Protein 5GL5 (pdb70)

Structure (mmCIF, N/CA/C/O backbone):
data_5GL5
#
_entry.id   5GL5
#
_cell.length_a   69.660
_cell.length_b   80.562
_cell.length_c   154.587
_cell.angle_alpha   90.00
_cell.angle_beta   90.00
_cell.angle_gamma   90.00
#
_symmetry.space_group_name_H-M   'P 21 21 21'
#
loop_
_entity.id
_entity.type
_entity.pdbx_description
1 polymer 'Sterol 3-beta-glucosyltransferase'
2 non-polymer "URIDINE-5'-DIPHOSPHATE-GLUCOSE"
3 water water
#
loop_
_atom_site.group_PDB
_atom_site.id
_atom_site.type_symbol
_atom_site.label_atom_id
_atom_site.label_alt_id
_atom_site.label_comp_id
_atom_site.label_asym_id
_atom_site.label_entity_id
_atom_site.label_seq_id
_atom_site.pdbx_PDB_ins_code
_atom_site.Cartn_x
_atom_site.Cartn_y
_atom_site.Cartn_z
_atom_site.occupancy
_atom_site.B_iso_or_equiv
_atom_site.auth_seq_id
_atom_site.auth_comp_id
_atom_site.auth_asym_id
_atom_site.auth_atom_id
_atom_site.pdbx_PDB_model_num
ATOM 1 N N . ASN A 1 37 ? 6.775 -11.624 -64.193 1.00 71.98 737 ASN A N 1
ATOM 2 C CA . ASN A 1 37 ? 5.792 -11.954 -65.257 1.00 44.93 737 ASN A CA 1
ATOM 3 C C . ASN A 1 37 ? 5.824 -10.995 -66.464 1.00 47.00 737 ASN A C 1
ATOM 4 O O . ASN A 1 37 ? 5.913 -11.492 -67.595 1.00 29.11 737 ASN A O 1
ATOM 9 N N . LYS A 1 38 ? 5.772 -9.664 -66.243 1.00 33.56 738 LYS A N 1
ATOM 10 C CA . LYS A 1 38 ? 5.833 -8.657 -67.361 1.00 39.71 738 LYS A CA 1
ATOM 11 C C . LYS A 1 38 ? 6.218 -7.252 -66.783 1.00 29.93 738 LYS A C 1
ATOM 12 O O . LYS A 1 38 ? 6.274 -7.136 -65.536 1.00 35.60 738 LYS A O 1
ATOM 18 N N . SER A 1 39 ? 6.525 -6.233 -67.595 1.00 27.29 739 SER A N 1
ATOM 19 C CA . SER A 1 39 ? 7.170 -4.971 -67.095 1.00 25.09 739 SER A CA 1
ATOM 20 C C . SER A 1 39 ? 6.279 -3.985 -66.306 1.00 22.47 739 SER A C 1
ATOM 21 O O . SER A 1 39 ? 5.457 -3.281 -66.867 1.00 34.46 739 SER A O 1
ATOM 24 N N . TYR A 1 40 ? 6.557 -3.873 -65.010 1.00 16.52 740 TYR A N 1
ATOM 25 C CA . TYR A 1 40 ? 5.855 -2.983 -64.116 1.00 14.34 740 TYR A CA 1
ATOM 26 C C . TYR A 1 40 ? 6.698 -1.802 -63.656 1.00 14.36 740 TYR A C 1
ATOM 27 O O . TYR A 1 40 ? 7.916 -1.945 -63.487 1.00 12.85 740 TYR A O 1
ATOM 36 N N . LYS A 1 41 ? 6.016 -0.732 -63.313 1.00 13.00 741 LYS A N 1
ATOM 37 C CA . LYS A 1 41 ? 6.611 0.436 -62.709 1.00 14.81 741 LYS A CA 1
ATOM 38 C C . LYS A 1 41 ? 6.430 0.305 -61.203 1.00 15.09 741 LYS A C 1
ATOM 39 O O . LYS A 1 41 ? 5.299 0.425 -60.676 1.00 15.98 741 LYS A O 1
ATOM 45 N N . PHE A 1 42 ? 7.532 0.010 -60.527 1.00 12.30 742 PHE A N 1
ATOM 46 C CA . PHE A 1 42 ? 7.576 -0.043 -59.044 1.00 11.74 742 PHE A CA 1
ATOM 47 C C . PHE A 1 42 ? 7.913 1.293 -58.440 1.00 13.32 742 PHE A C 1
ATOM 48 O O . PHE A 1 42 ? 8.824 1.999 -58.925 1.00 11.83 742 PHE A O 1
ATOM 56 N N . GLY A 1 43 ? 7.183 1.669 -57.382 1.00 11.01 743 GLY A N 1
ATOM 57 C CA . GLY A 1 43 ? 7.639 2.735 -56.502 1.00 11.56 743 GLY A CA 1
ATOM 58 C C . GLY A 1 43 ? 8.021 2.085 -55.182 1.00 10.79 743 GLY A C 1
ATOM 59 O O . GLY A 1 43 ? 7.226 1.296 -54.596 1.00 10.77 743 GLY A O 1
ATOM 60 N N . LEU A 1 44 ? 9.256 2.354 -54.744 1.00 11.91 744 LEU A N 1
ATOM 61 C CA . LEU A 1 44 ? 9.761 1.786 -53.502 1.00 12.51 744 LEU A CA 1
ATOM 62 C C . LEU A 1 44 ? 9.937 2.941 -52.503 1.00 13.14 744 LEU A C 1
ATOM 63 O O . LEU A 1 44 ? 10.826 3.769 -52.662 1.00 10.35 744 LEU A O 1
ATOM 68 N N . LEU A 1 45 ? 9.095 2.982 -51.489 1.00 12.84 745 LEU A N 1
ATOM 69 C CA . LEU A 1 45 ? 9.021 4.168 -50.644 1.00 15.31 745 LEU A CA 1
ATOM 70 C C . LEU A 1 45 ? 9.477 3.919 -49.218 1.00 14.02 745 LEU A C 1
ATOM 71 O O . LEU A 1 45 ? 8.980 2.996 -48.545 1.00 12.31 745 LEU A O 1
ATOM 76 N N . THR A 1 46 ? 10.430 4.717 -48.756 1.00 12.41 746 THR A N 1
ATOM 77 C CA . THR A 1 46 ? 10.900 4.585 -47.411 1.00 12.96 746 THR A CA 1
ATOM 78 C C . THR A 1 46 ? 11.419 5.894 -46.831 1.00 13.71 746 THR A C 1
ATOM 79 O O . THR A 1 46 ? 11.897 6.757 -47.548 1.00 15.80 746 THR A O 1
ATOM 83 N N . ILE A 1 47 ? 11.326 6.002 -45.506 1.00 14.70 747 ILE A N 1
ATOM 84 C CA . ILE A 1 47 ? 11.906 7.088 -44.758 1.00 15.96 747 ILE A CA 1
ATOM 85 C C . ILE A 1 47 ? 12.897 6.490 -43.802 1.00 18.93 747 ILE A C 1
ATOM 86 O O . ILE A 1 47 ? 12.782 5.337 -43.433 1.00 14.85 747 ILE A O 1
ATOM 91 N N . GLY A 1 48 ? 13.847 7.282 -43.355 1.00 17.85 748 GLY A N 1
ATOM 92 C CA . GLY A 1 48 ? 14.739 6.817 -42.319 1.00 21.73 748 GLY A CA 1
ATOM 93 C C . GLY A 1 48 ? 16.150 7.109 -42.688 1.00 19.55 748 GLY A C 1
ATOM 94 O O . GLY A 1 48 ? 16.457 8.141 -43.280 1.00 18.54 748 GLY A O 1
ATOM 95 N N . SER A 1 49 ? 17.003 6.167 -42.340 1.00 21.47 749 SER A N 1
ATOM 96 C CA . SER A 1 49 ? 18.445 6.313 -42.497 1.00 21.24 749 SER A CA 1
ATOM 97 C C . SER A 1 49 ? 18.949 5.354 -43.598 1.00 19.74 749 SER A C 1
ATOM 98 O O . SER A 1 49 ? 18.143 4.691 -44.323 1.00 17.58 749 SER A O 1
ATOM 101 N N . ARG A 1 50 ? 20.273 5.296 -43.770 1.00 19.07 750 ARG A N 1
ATOM 102 C CA . ARG A 1 50 ? 20.882 4.375 -44.709 1.00 18.08 750 ARG A CA 1
ATOM 103 C C . ARG A 1 50 ? 20.337 2.961 -44.706 1.00 18.30 750 ARG A C 1
ATOM 104 O O . ARG A 1 50 ? 20.185 2.354 -45.759 1.00 22.26 750 ARG A O 1
ATOM 112 N N . GLY A 1 51 ? 20.084 2.402 -43.541 1.00 16.62 751 GLY A N 1
ATOM 113 C CA . GLY A 1 51 ? 19.608 1.035 -43.416 1.00 15.81 751 GLY A CA 1
ATOM 114 C C . GLY A 1 51 ? 18.188 0.851 -43.834 1.00 19.52 751 GLY A C 1
ATOM 115 O O . GLY A 1 51 ? 17.748 -0.283 -44.053 1.00 16.81 751 GLY A O 1
ATOM 116 N N . ASP A 1 52 ? 17.433 1.942 -43.926 1.00 16.48 752 ASP A N 1
ATOM 117 C CA . ASP A 1 52 ? 16.106 1.831 -44.483 1.00 18.03 752 ASP A CA 1
ATOM 118 C C . ASP A 1 52 ? 16.218 1.860 -46.034 1.00 19.17 752 ASP A C 1
ATOM 119 O O . ASP A 1 52 ? 15.396 1.267 -46.683 1.00 25.28 752 ASP A O 1
ATOM 124 N N . VAL A 1 53 ? 17.251 2.511 -46.593 1.00 14.66 753 VAL A N 1
ATOM 125 C CA . VAL A 1 53 ? 17.342 2.760 -48.018 1.00 16.45 753 VAL A CA 1
ATOM 126 C C . VAL A 1 53 ? 18.153 1.708 -48.744 1.00 16.53 753 VAL A C 1
ATOM 127 O O . VAL A 1 53 ? 17.745 1.257 -49.829 1.00 13.10 753 VAL A O 1
ATOM 131 N N . GLN A 1 54 ? 19.284 1.304 -48.162 1.00 15.09 754 GLN A N 1
ATOM 132 C CA . GLN A 1 54 ? 20.154 0.355 -48.855 1.00 14.49 754 GLN A CA 1
ATOM 133 C C . GLN A 1 54 ? 19.470 -0.964 -49.304 1.00 14.67 754 GLN A C 1
ATOM 134 O O . GLN A 1 54 ? 19.671 -1.394 -50.463 1.00 14.33 754 GLN A O 1
ATOM 140 N N . PRO A 1 55 ? 18.630 -1.586 -48.452 1.00 14.54 755 PRO A N 1
ATOM 141 C CA . PRO A 1 55 ? 17.970 -2.847 -48.927 1.00 13.65 755 PRO A CA 1
ATOM 142 C C . PRO A 1 55 ? 17.083 -2.616 -50.162 1.00 12.41 755 PRO A C 1
ATOM 143 O O . PRO A 1 55 ? 16.998 -3.489 -51.026 1.00 11.35 755 PRO A O 1
ATOM 147 N N . TYR A 1 56 ? 16.417 -1.469 -50.226 1.00 13.45 756 TYR A N 1
ATOM 148 C CA . TYR A 1 56 ? 15.594 -1.125 -51.376 1.00 13.23 756 TYR A CA 1
ATOM 149 C C . TYR A 1 56 ? 16.392 -0.867 -52.632 1.00 11.78 756 TYR A C 1
ATOM 150 O O . TYR A 1 56 ? 15.925 -1.164 -53.731 1.00 12.41 756 TYR A O 1
ATOM 159 N N . ILE A 1 57 ? 17.598 -0.342 -52.480 1.00 12.12 757 ILE A N 1
ATOM 160 C CA . ILE A 1 57 ? 18.515 -0.299 -53.612 1.00 12.87 757 ILE A CA 1
ATOM 161 C C . ILE A 1 57 ? 18.804 -1.703 -54.113 1.00 13.96 757 ILE A C 1
ATOM 162 O O . ILE A 1 57 ? 18.737 -1.945 -55.314 1.00 11.62 757 ILE A O 1
ATOM 167 N N . ALA A 1 58 ? 19.160 -2.614 -53.208 1.00 12.96 758 ALA A N 1
ATOM 168 C CA . ALA A 1 58 ? 19.451 -4.003 -53.621 1.00 13.43 758 ALA A CA 1
ATOM 169 C C . ALA A 1 58 ? 18.227 -4.621 -54.325 1.00 13.30 758 ALA A C 1
ATOM 170 O O . ALA A 1 58 ? 18.368 -5.260 -55.365 1.00 13.21 758 ALA A O 1
ATOM 172 N N . LEU A 1 59 ? 17.051 -4.458 -53.747 1.00 12.86 759 LEU A N 1
ATOM 173 C CA . LEU A 1 59 ? 15.823 -4.996 -54.364 1.00 11.16 759 LEU A CA 1
ATOM 174 C C . LEU A 1 59 ? 15.534 -4.304 -55.717 1.00 11.98 759 LEU A C 1
ATOM 175 O O . LEU A 1 59 ? 15.170 -4.963 -56.705 1.00 11.83 759 LEU A O 1
ATOM 180 N N . GLY A 1 60 ? 15.703 -2.991 -55.762 1.00 10.11 760 GLY A N 1
ATOM 181 C CA . GLY A 1 60 ? 15.516 -2.244 -57.005 1.00 11.59 760 GLY A CA 1
ATOM 182 C C . GLY A 1 60 ? 16.402 -2.676 -58.150 1.00 12.29 760 GLY A C 1
ATOM 183 O O . GLY A 1 60 ? 15.948 -2.773 -59.275 1.00 12.55 760 GLY A O 1
ATOM 184 N N . LYS A 1 61 ? 17.667 -2.941 -57.863 1.00 13.55 761 LYS A N 1
ATOM 185 C CA . LYS A 1 61 ? 18.580 -3.458 -58.858 1.00 14.73 761 LYS A CA 1
ATOM 186 C C . LYS A 1 61 ? 18.071 -4.800 -59.384 1.00 14.43 761 LYS A C 1
ATOM 187 O O . LYS A 1 61 ? 18.073 -5.026 -60.589 1.00 12.53 761 LYS A O 1
ATOM 193 N N . GLY A 1 62 ? 17.657 -5.672 -58.467 1.00 12.44 762 GLY A N 1
ATOM 194 C CA . GLY A 1 62 ? 17.090 -6.971 -58.839 1.00 12.49 762 GLY A CA 1
ATOM 195 C C . GLY A 1 62 ? 15.859 -6.878 -59.692 1.00 11.06 762 GLY A C 1
ATOM 196 O O . GLY A 1 62 ? 15.714 -7.680 -60.634 1.00 14.82 762 GLY A O 1
ATOM 197 N N . LEU A 1 63 ? 14.970 -5.947 -59.388 1.00 10.71 763 LEU A N 1
ATOM 198 C CA . LEU A 1 63 ? 13.754 -5.721 -60.201 1.00 11.41 763 LEU A CA 1
ATOM 199 C C . LEU A 1 63 ? 14.067 -5.163 -61.581 1.00 12.44 763 LEU A C 1
ATOM 200 O O . LEU A 1 63 ? 13.429 -5.537 -62.587 1.00 12.45 763 LEU A O 1
ATOM 205 N N . ILE A 1 64 ? 15.029 -4.259 -61.652 1.00 11.42 764 ILE A N 1
ATOM 206 C CA . ILE A 1 64 ? 15.492 -3.751 -62.947 1.00 14.66 764 ILE A CA 1
ATOM 207 C C . ILE A 1 64 ? 15.997 -4.919 -63.823 1.00 14.25 764 ILE A C 1
ATOM 208 O O . ILE A 1 64 ? 15.717 -4.987 -65.010 1.00 14.53 764 ILE A O 1
ATOM 213 N N . LYS A 1 65 ? 16.731 -5.850 -63.238 1.00 14.07 765 LYS A N 1
ATOM 214 C CA . LYS A 1 65 ? 17.251 -6.968 -63.982 1.00 14.81 765 LYS A CA 1
ATOM 215 C C . LYS A 1 65 ? 16.160 -7.977 -64.399 1.00 15.02 765 LYS A C 1
ATOM 216 O O . LYS A 1 65 ? 16.366 -8.776 -65.285 1.00 18.59 765 LYS A O 1
ATOM 222 N N . GLU A 1 66 ? 15.011 -7.923 -63.756 1.00 13.44 766 GLU A N 1
ATOM 223 C CA . GLU A 1 66 ? 13.825 -8.651 -64.162 1.00 16.20 766 GLU A CA 1
ATOM 224 C C . GLU A 1 66 ? 12.991 -7.901 -65.184 1.00 15.36 766 GLU A C 1
ATOM 225 O O . GLU A 1 66 ? 11.898 -8.358 -65.570 1.00 16.49 766 GLU A O 1
ATOM 231 N N . GLY A 1 67 ? 13.485 -6.768 -65.668 1.00 14.62 767 GLY A N 1
ATOM 232 C CA . GLY A 1 67 ? 12.809 -6.080 -66.752 1.00 13.70 767 GLY A CA 1
ATOM 233 C C . GLY A 1 67 ? 11.881 -4.961 -66.309 1.00 13.01 767 GLY A C 1
ATOM 234 O O . GLY A 1 67 ? 11.278 -4.311 -67.160 1.00 13.21 767 GLY A O 1
ATOM 235 N N . HIS A 1 68 ? 11.840 -4.645 -65.024 1.00 11.93 768 HIS A N 1
ATOM 236 C CA . HIS A 1 68 ? 10.887 -3.666 -64.527 1.00 13.40 768 HIS A CA 1
ATOM 237 C C . HIS A 1 68 ? 11.520 -2.272 -64.416 1.00 14.77 768 HIS A C 1
ATOM 238 O O . HIS A 1 68 ? 12.732 -2.086 -64.597 1.00 12.51 768 HIS A O 1
ATOM 245 N N . GLN A 1 69 ? 10.667 -1.289 -64.194 1.00 14.25 769 GLN A N 1
ATOM 246 C CA . GLN A 1 69 ? 11.095 0.072 -63.923 1.00 14.60 769 GLN A CA 1
ATOM 247 C C . GLN A 1 69 ? 10.976 0.367 -62.415 1.00 14.77 769 GLN A C 1
ATOM 248 O O . GLN A 1 69 ? 10.027 -0.106 -61.752 1.00 12.01 769 GLN A O 1
ATOM 254 N N . VAL A 1 70 ? 11.951 1.078 -61.853 1.00 12.79 770 VAL A N 1
ATOM 255 C CA . VAL A 1 70 ? 11.979 1.294 -60.405 1.00 11.62 770 VAL A CA 1
ATOM 256 C C . VAL A 1 70 ? 12.303 2.731 -60.048 1.00 11.84 770 VAL A C 1
ATOM 257 O O . VAL A 1 70 ? 13.259 3.317 -60.565 1.00 11.96 770 VAL A O 1
ATOM 261 N N . VAL A 1 71 ? 11.488 3.300 -59.161 1.00 10.69 771 VAL A N 1
ATOM 262 C CA . VAL A 1 71 ? 11.798 4.547 -58.528 1.00 11.83 771 VAL A CA 1
ATOM 263 C C . VAL A 1 71 ? 11.872 4.317 -57.035 1.00 11.37 771 VAL A C 1
ATOM 264 O O . VAL A 1 71 ? 10.953 3.740 -56.470 1.00 10.27 771 VAL A O 1
ATOM 268 N N . ILE A 1 72 ? 12.970 4.744 -56.414 1.00 10.59 772 ILE A N 1
ATOM 269 C CA . ILE A 1 72 ? 13.064 4.802 -54.959 1.00 11.58 772 ILE A CA 1
ATOM 270 C C . ILE A 1 72 ? 12.662 6.208 -54.492 1.00 13.64 772 ILE A C 1
ATOM 271 O O . ILE A 1 72 ? 13.188 7.214 -55.020 1.00 12.27 772 ILE A O 1
ATOM 276 N N . ILE A 1 73 ? 11.732 6.253 -53.541 1.00 11.06 773 ILE A N 1
ATOM 277 C CA . ILE A 1 73 ? 11.144 7.484 -53.045 1.00 12.33 773 ILE A CA 1
ATOM 278 C C . ILE A 1 73 ? 11.570 7.686 -51.580 1.00 11.40 773 ILE A C 1
ATOM 279 O O . ILE A 1 73 ? 11.176 6.912 -50.687 1.00 11.33 773 ILE A O 1
ATOM 284 N N . THR A 1 74 ? 12.491 8.626 -51.366 1.00 13.00 774 THR A N 1
ATOM 285 C CA . THR A 1 74 ? 13.043 8.828 -50.066 1.00 14.11 774 THR A CA 1
ATOM 286 C C . THR A 1 74 ? 13.627 10.244 -49.963 1.00 14.13 774 THR A C 1
ATOM 287 O O . THR A 1 74 ? 13.357 11.148 -50.783 1.00 12.12 774 THR A O 1
ATOM 291 N N . HIS A 1 75 ? 14.420 10.467 -48.939 1.00 15.63 775 HIS A N 1
ATOM 292 C CA . HIS A 1 75 ? 14.935 11.827 -48.638 1.00 15.98 775 HIS A CA 1
ATOM 293 C C . HIS A 1 75 ? 16.052 12.227 -49.595 1.00 17.48 775 HIS A C 1
ATOM 294 O O . HIS A 1 75 ? 16.812 11.355 -50.061 1.00 15.52 775 HIS A O 1
ATOM 301 N N . SER A 1 76 ? 16.130 13.546 -49.868 1.00 17.08 776 SER A N 1
ATOM 302 C CA . SER A 1 76 ? 17.134 14.144 -50.767 1.00 21.06 776 SER A CA 1
ATOM 303 C C . SER A 1 76 ? 18.554 13.706 -50.492 1.00 21.11 776 SER A C 1
ATOM 304 O O . SER A 1 76 ? 19.302 13.524 -51.429 1.00 20.46 776 SER A O 1
ATOM 307 N N . GLU A 1 77 ? 18.899 13.507 -49.220 1.00 21.69 777 GLU A N 1
ATOM 308 C CA . GLU A 1 77 ? 20.256 13.088 -48.778 1.00 22.81 777 GLU A CA 1
ATOM 309 C C . GLU A 1 77 ? 20.729 11.797 -49.499 1.00 19.06 777 GLU A C 1
ATOM 310 O O . GLU A 1 77 ? 21.916 11.561 -49.601 1.00 18.46 777 GLU A O 1
ATOM 316 N N . PHE A 1 78 ? 19.798 10.934 -49.903 1.00 17.27 778 PHE A N 1
ATOM 317 C CA . PHE A 1 78 ? 20.103 9.649 -50.522 1.00 16.64 778 PHE A CA 1
ATOM 318 C C . PHE A 1 78 ? 20.016 9.632 -52.057 1.00 17.46 778 PHE A C 1
ATOM 319 O O . PHE A 1 78 ? 20.255 8.579 -52.660 1.00 16.80 778 PHE A O 1
ATOM 327 N N . ARG A 1 79 ? 19.710 10.767 -52.692 1.00 18.35 779 ARG A N 1
ATOM 328 C CA . ARG A 1 79 ? 19.680 10.820 -54.162 1.00 19.31 779 ARG A CA 1
ATOM 329 C C . ARG A 1 79 ? 20.933 10.236 -54.860 1.00 18.10 779 ARG A C 1
ATOM 330 O O . ARG A 1 79 ? 20.806 9.413 -55.775 1.00 16.42 779 ARG A O 1
ATOM 338 N N . ASP A 1 80 ? 22.116 10.738 -54.508 1.00 19.46 780 ASP A N 1
ATOM 339 C CA . ASP A 1 80 ? 23.367 10.271 -55.156 1.00 22.00 780 ASP A CA 1
ATOM 340 C C . ASP A 1 80 ? 23.611 8.791 -54.983 1.00 20.81 780 ASP A C 1
ATOM 341 O O . ASP A 1 80 ? 23.951 8.096 -55.955 1.00 19.64 780 ASP A O 1
ATOM 346 N N . PHE A 1 81 ? 23.369 8.286 -53.772 1.00 19.82 781 PHE A N 1
ATOM 347 C CA . PHE A 1 81 ? 23.467 6.862 -53.460 1.00 19.65 781 PHE A CA 1
ATOM 348 C C . PHE A 1 81 ? 22.534 6.038 -54.390 1.00 19.33 781 PHE A C 1
ATOM 349 O O . PHE A 1 81 ? 22.980 5.105 -55.082 1.00 18.43 781 PHE A O 1
ATOM 357 N N . VAL A 1 82 ? 21.278 6.419 -54.460 1.00 14.00 782 VAL A N 1
ATOM 358 C CA . VAL A 1 82 ? 20.319 5.713 -55.281 1.00 13.03 782 VAL A CA 1
ATOM 359 C C . VAL A 1 82 ? 20.730 5.784 -56.778 1.00 14.17 782 VAL A C 1
ATOM 360 O O . VAL A 1 82 ? 20.751 4.767 -57.482 1.00 17.90 782 VAL A O 1
ATOM 364 N N . GLU A 1 83 ? 21.051 6.960 -57.250 1.00 15.43 783 GLU A N 1
ATOM 365 C CA . GLU A 1 83 ? 21.373 7.147 -58.673 1.00 16.95 783 GLU A CA 1
ATOM 366 C C . GLU A 1 83 ? 22.695 6.497 -59.087 1.00 19.45 783 GLU A C 1
ATOM 367 O O . GLU A 1 83 ? 22.840 6.027 -60.269 1.00 20.41 783 GLU A O 1
ATOM 373 N N . SER A 1 84 ? 23.632 6.368 -58.146 1.00 17.82 784 SER A N 1
ATOM 374 C CA . SER A 1 84 ? 24.912 5.701 -58.417 1.00 18.72 784 SER A CA 1
ATOM 375 C C . SER A 1 84 ? 24.711 4.214 -58.691 1.00 17.46 784 SER A C 1
ATOM 376 O O . SER A 1 84 ? 25.571 3.586 -59.278 1.00 19.42 784 SER A O 1
ATOM 379 N N . HIS A 1 85 ? 23.584 3.649 -58.278 1.00 15.42 785 HIS A N 1
ATOM 380 C CA . HIS A 1 85 ? 23.241 2.274 -58.558 1.00 16.18 785 HIS A CA 1
ATOM 381 C C . HIS A 1 85 ? 22.239 2.077 -59.745 1.00 15.67 785 HIS A C 1
ATOM 382 O O . HIS A 1 85 ? 21.704 0.981 -59.934 1.00 14.93 785 HIS A O 1
ATOM 389 N N . GLY A 1 86 ? 22.025 3.110 -60.551 1.00 16.06 786 GLY A N 1
ATOM 390 C CA . GLY A 1 86 ? 21.178 3.019 -61.738 1.00 15.50 786 GLY A CA 1
ATOM 391 C C . GLY A 1 86 ? 19.689 3.025 -61.511 1.00 15.14 786 GLY A C 1
ATOM 392 O O . GLY A 1 86 ? 18.944 2.491 -62.311 1.00 16.17 786 GLY A O 1
ATOM 393 N N . ILE A 1 87 ? 19.261 3.510 -60.362 1.00 14.73 787 ILE A N 1
ATOM 394 C CA . ILE A 1 87 ? 17.844 3.548 -59.978 1.00 15.64 787 ILE A CA 1
ATOM 395 C C . ILE A 1 87 ? 17.374 5.012 -60.027 1.00 14.55 787 ILE A C 1
ATOM 396 O O . ILE A 1 87 ? 18.119 5.937 -59.715 1.00 13.90 787 ILE A O 1
ATOM 401 N N . GLN A 1 88 ? 16.122 5.215 -60.392 1.00 14.06 788 GLN A N 1
ATOM 402 C CA . GLN A 1 88 ? 15.522 6.561 -60.389 1.00 14.29 788 GLN A CA 1
ATOM 403 C C . GLN A 1 88 ? 15.150 6.949 -58.990 1.00 13.40 788 GLN A C 1
ATOM 404 O O . GLN A 1 88 ? 14.799 6.084 -58.169 1.00 12.81 788 GLN A O 1
ATOM 410 N N . PHE A 1 89 ? 15.194 8.246 -58.718 1.00 13.53 789 PHE A N 1
ATOM 411 C CA . PHE A 1 89 ? 14.944 8.796 -57.406 1.00 13.49 789 PHE A CA 1
ATOM 412 C C . PHE A 1 89 ? 13.849 9.837 -57.476 1.00 13.03 789 PHE A C 1
ATOM 413 O O . PHE A 1 89 ? 13.798 10.595 -58.417 1.00 14.66 789 PHE A O 1
ATOM 421 N N . GLU A 1 90 ? 12.986 9.841 -56.476 1.00 12.69 790 GLU A N 1
ATOM 422 C CA . GLU A 1 90 ? 12.048 10.925 -56.217 1.00 15.44 790 GLU A CA 1
ATOM 423 C C . GLU A 1 90 ? 12.160 11.334 -54.717 1.00 14.71 790 GLU A C 1
ATOM 424 O O . GLU A 1 90 ? 12.273 10.481 -53.845 1.00 12.44 790 GLU A O 1
ATOM 430 N N . GLU A 1 91 ? 12.173 12.644 -54.471 1.00 15.03 791 GLU A N 1
ATOM 431 C CA . GLU A 1 91 ? 12.318 13.175 -53.120 1.00 17.56 791 GLU A CA 1
ATOM 432 C C . GLU A 1 91 ? 10.996 13.203 -52.349 1.00 17.21 791 GLU A C 1
ATOM 433 O O . GLU A 1 91 ? 10.014 13.682 -52.864 1.00 17.94 791 GLU A O 1
ATOM 439 N N . ILE A 1 92 ? 10.996 12.731 -51.102 1.00 16.20 792 ILE A N 1
ATOM 440 C CA . ILE A 1 92 ? 9.926 13.059 -50.161 1.00 17.50 792 ILE A CA 1
ATOM 441 C C . ILE A 1 92 ? 10.515 13.654 -48.887 1.00 17.91 792 ILE A C 1
ATOM 442 O O . ILE A 1 92 ? 11.713 13.518 -48.595 1.00 17.80 792 ILE A O 1
ATOM 447 N N . ALA A 1 93 ? 9.661 14.301 -48.131 1.00 18.98 793 ALA A N 1
ATOM 448 C CA . ALA A 1 93 ? 10.038 14.826 -46.829 1.00 21.52 793 ALA A CA 1
ATOM 449 C C . ALA A 1 93 ? 9.999 13.667 -45.800 1.00 24.48 793 ALA A C 1
ATOM 450 O O . ALA A 1 93 ? 10.159 12.500 -46.169 1.00 24.56 793 ALA A O 1
ATOM 452 N N . GLY A 1 94 ? 9.761 13.948 -44.531 1.00 30.61 794 GLY A N 1
ATOM 453 C CA . GLY A 1 94 ? 9.614 12.877 -43.526 1.00 32.89 794 GLY A CA 1
ATOM 454 C C . GLY A 1 94 ? 10.949 12.326 -43.011 1.00 33.42 794 GLY A C 1
ATOM 455 O O . GLY A 1 94 ? 11.010 11.155 -42.563 1.00 30.57 794 GLY A O 1
ATOM 456 N N . ASN A 1 95 ? 12.015 13.138 -43.091 1.00 27.29 795 ASN A N 1
ATOM 457 C CA . ASN A 1 95 ? 13.331 12.702 -42.618 1.00 24.69 795 ASN A CA 1
ATOM 458 C C . ASN A 1 95 ? 13.342 12.687 -41.089 1.00 24.32 795 ASN A C 1
ATOM 459 O O . ASN A 1 95 ? 13.229 13.741 -40.489 1.00 24.14 795 ASN A O 1
ATOM 464 N N . PRO A 1 96 ? 13.469 11.504 -40.452 1.00 30.41 796 PRO A N 1
ATOM 465 C CA . PRO A 1 96 ? 13.419 11.480 -38.972 1.00 29.48 796 PRO A CA 1
ATOM 466 C C . PRO A 1 96 ? 14.513 12.253 -38.268 1.00 29.58 796 PRO A C 1
ATOM 467 O O . PRO A 1 96 ? 14.327 12.647 -37.107 1.00 30.66 796 PRO A O 1
ATOM 471 N N . VAL A 1 97 ? 15.634 12.534 -38.935 1.00 29.14 797 VAL A N 1
ATOM 472 C CA . VAL A 1 97 ? 16.664 13.430 -38.322 1.00 33.15 797 VAL A CA 1
ATOM 473 C C . VAL A 1 97 ? 16.063 14.785 -37.869 1.00 44.14 797 VAL A C 1
ATOM 474 O O . VAL A 1 97 ? 16.486 15.351 -36.848 1.00 32.23 797 VAL A O 1
ATOM 478 N N . GLU A 1 98 ? 15.097 15.317 -38.604 1.00 37.49 798 GLU A N 1
ATOM 479 C CA . GLU A 1 98 ? 14.462 16.591 -38.207 1.00 48.01 798 GLU A CA 1
ATOM 480 C C . GLU A 1 98 ? 13.829 16.527 -36.815 1.00 42.13 798 GLU A C 1
ATOM 481 O O . GLU A 1 98 ? 13.963 17.454 -36.040 1.00 42.66 798 GLU A O 1
ATOM 487 N N . LEU A 1 99 ? 13.161 15.417 -36.512 1.00 36.71 799 LEU A N 1
ATOM 488 C CA . LEU A 1 99 ? 12.532 15.177 -35.194 1.00 45.36 799 LEU A CA 1
ATOM 489 C C . LEU A 1 99 ? 13.560 14.878 -34.083 1.00 44.98 799 LEU A C 1
ATOM 490 O O . LEU A 1 99 ? 13.430 15.413 -32.964 1.00 41.20 799 LEU A O 1
ATOM 495 N N . MET A 1 100 ? 14.547 14.024 -34.363 1.00 40.58 800 MET A N 1
ATOM 496 C CA . MET A 1 100 ? 15.667 13.797 -33.421 1.00 51.69 800 MET A CA 1
ATOM 497 C C . MET A 1 100 ? 16.359 15.136 -33.013 1.00 47.05 800 MET A C 1
ATOM 498 O O . MET A 1 100 ? 16.725 15.354 -31.845 1.00 47.09 800 MET A O 1
ATOM 503 N N . SER A 1 101 ? 16.546 16.018 -33.999 1.00 52.36 801 SER A N 1
ATOM 504 C CA . SER A 1 101 ? 17.164 17.332 -33.782 1.00 57.88 801 SER A CA 1
ATOM 505 C C . SER A 1 101 ? 16.446 18.168 -32.733 1.00 59.84 801 SER A C 1
ATOM 506 O O . SER A 1 101 ? 17.123 18.831 -31.962 1.00 55.96 801 SER A O 1
ATOM 509 N N . LEU A 1 102 ? 15.115 18.138 -32.669 1.00 79.20 802 LEU A N 1
ATOM 510 C CA . LEU A 1 102 ? 14.388 18.910 -31.660 1.00 86.59 802 LEU A CA 1
ATOM 511 C C . LEU A 1 102 ? 14.458 18.275 -30.250 1.00 79.95 802 LEU A C 1
ATOM 512 O O . LEU A 1 102 ? 14.479 19.000 -29.262 1.00 103.44 802 LEU A O 1
ATOM 517 N N . MET A 1 103 ? 14.513 16.945 -30.156 1.00 71.12 803 MET A N 1
ATOM 518 C CA . MET A 1 103 ? 14.633 16.262 -28.853 1.00 77.49 803 MET A CA 1
ATOM 519 C C . MET A 1 103 ? 16.002 16.479 -28.187 1.00 64.52 803 MET A C 1
ATOM 520 O O . MET A 1 103 ? 16.107 16.483 -26.963 1.00 62.65 803 MET A O 1
ATOM 525 N N . VAL A 1 104 ? 17.044 16.643 -28.971 1.00 61.61 804 VAL A N 1
ATOM 526 C CA . VAL A 1 104 ? 18.369 16.858 -28.407 1.00 72.95 804 VAL A CA 1
ATOM 527 C C . VAL A 1 104 ? 18.527 18.325 -27.966 1.00 63.64 804 VAL A C 1
ATOM 528 O O . VAL A 1 104 ? 18.722 18.620 -26.796 1.00 65.52 804 VAL A O 1
ATOM 532 N N . GLU A 1 105 ? 18.406 19.239 -28.934 1.00 68.48 805 GLU A N 1
ATOM 533 C CA . GLU A 1 105 ? 18.851 20.666 -28.816 1.00 75.29 805 GLU A CA 1
ATOM 534 C C . GLU A 1 105 ? 17.851 21.701 -28.245 1.00 75.37 805 GLU A C 1
ATOM 535 O O . GLU A 1 105 ? 18.289 22.762 -27.742 1.00 74.89 805 GLU A O 1
ATOM 541 N N . ASN A 1 106 ? 16.539 21.440 -28.316 1.00 55.37 806 ASN A N 1
ATOM 542 C CA . ASN A 1 106 ? 15.544 22.393 -27.774 1.00 57.93 806 ASN A CA 1
ATOM 543 C C . ASN A 1 106 ? 15.648 22.480 -26.230 1.00 60.94 806 ASN A C 1
ATOM 544 O O . ASN A 1 106 ? 15.372 21.529 -25.499 1.00 54.24 806 ASN A O 1
ATOM 549 N N . GLU A 1 107 ? 16.038 23.659 -25.759 1.00 64.97 807 GLU A N 1
ATOM 550 C CA . GLU A 1 107 ? 16.285 23.897 -24.343 1.00 73.27 807 GLU A CA 1
ATOM 551 C C . GLU A 1 107 ? 15.471 25.101 -23.837 1.00 77.06 807 GLU A C 1
ATOM 552 O O . GLU A 1 107 ? 15.878 25.811 -22.901 1.00 72.78 807 GLU A O 1
ATOM 558 N N . SER A 1 108 ? 14.301 25.326 -24.434 1.00 64.65 808 SER A N 1
ATOM 559 C CA . SER A 1 108 ? 13.378 26.289 -23.883 1.00 66.51 808 SER A CA 1
ATOM 560 C C . SER A 1 108 ? 12.595 25.603 -22.754 1.00 54.28 808 SER A C 1
ATOM 561 O O . SER A 1 108 ? 12.642 24.383 -22.564 1.00 43.20 808 SER A O 1
ATOM 564 N N . MET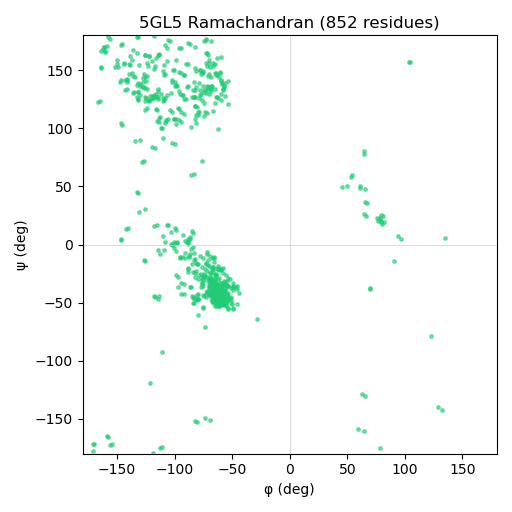 A 1 109 ? 11.868 26.421 -22.026 1.00 52.84 809 MET A N 1
ATOM 565 C CA . MET A 1 109 ? 11.019 25.969 -20.949 1.00 60.93 809 MET A CA 1
ATOM 566 C C . MET A 1 109 ? 10.026 24.863 -21.413 1.00 47.73 809 MET A C 1
ATOM 567 O O . MET A 1 109 ? 9.601 24.828 -22.578 1.00 42.91 809 MET A O 1
ATOM 572 N N . ASN A 1 110 ? 9.847 23.888 -20.516 1.00 44.25 810 ASN A N 1
ATOM 573 C CA . ASN A 1 110 ? 9.046 22.651 -20.703 1.00 43.86 810 ASN A CA 1
ATOM 574 C C . ASN A 1 110 ? 7.849 22.737 -21.686 1.00 38.88 810 ASN A C 1
ATOM 575 O O . ASN A 1 110 ? 7.789 22.066 -22.741 1.00 37.18 810 ASN A O 1
ATOM 580 N N . VAL A 1 111 ? 6.862 23.570 -21.333 1.00 41.63 811 VAL A N 1
ATOM 581 C CA . VAL A 1 111 ? 5.638 23.629 -22.145 1.00 42.29 811 VAL A CA 1
ATOM 582 C C . VAL A 1 111 ? 5.954 24.193 -23.526 1.00 38.56 811 VAL A C 1
ATOM 583 O O . VAL A 1 111 ? 5.382 23.705 -24.491 1.00 40.37 811 VAL A O 1
ATOM 587 N N . LYS A 1 112 ? 6.864 25.174 -23.638 1.00 41.15 812 LYS A N 1
ATOM 588 C CA . LYS A 1 112 ? 7.299 25.713 -24.923 1.00 37.45 812 LYS A CA 1
ATOM 589 C C . LYS A 1 112 ? 7.936 24.653 -25.794 1.00 41.03 812 LYS A C 1
ATOM 590 O O . LYS A 1 112 ? 7.544 24.479 -26.968 1.00 35.51 812 LYS A O 1
ATOM 596 N N . MET A 1 113 ? 8.888 23.903 -25.236 1.00 39.09 813 MET A N 1
ATOM 597 C CA . MET A 1 113 ? 9.514 22.792 -25.981 1.00 34.70 813 MET A CA 1
ATOM 598 C C . MET A 1 113 ? 8.450 21.818 -26.458 1.00 31.91 813 MET A C 1
ATOM 599 O O . MET A 1 113 ? 8.511 21.369 -27.609 1.00 29.05 813 MET A O 1
ATOM 604 N N . LEU A 1 114 ? 7.465 21.494 -25.598 1.00 33.72 814 LEU A N 1
ATOM 605 C CA . LEU A 1 114 ? 6.380 20.549 -26.018 1.00 30.82 814 LEU A CA 1
ATOM 606 C C . LEU A 1 114 ? 5.524 21.117 -27.185 1.00 30.16 814 LEU A C 1
ATOM 607 O O . LEU A 1 114 ? 5.192 20.401 -28.108 1.00 29.00 814 LEU A O 1
ATOM 612 N N . ARG A 1 115 ? 5.183 22.410 -27.093 1.00 33.52 815 ARG A N 1
ATOM 613 C CA . ARG A 1 115 ? 4.442 23.062 -28.164 1.00 32.53 815 ARG A CA 1
ATOM 614 C C . ARG A 1 115 ? 5.259 23.072 -29.443 1.00 28.49 815 ARG A C 1
ATOM 615 O O . ARG A 1 115 ? 4.756 22.708 -30.491 1.00 27.81 815 ARG A O 1
ATOM 623 N N . GLU A 1 116 ? 6.528 23.460 -29.343 1.00 30.70 816 GLU A N 1
ATOM 624 C CA . GLU A 1 116 ? 7.400 23.475 -30.491 1.00 32.92 816 GLU A CA 1
ATOM 625 C C . GLU A 1 116 ? 7.610 22.101 -31.068 1.00 31.97 816 GLU A C 1
ATOM 626 O O . GLU A 1 116 ? 7.524 21.935 -32.294 1.00 28.28 816 GLU A O 1
ATOM 632 N N . ALA A 1 117 ? 7.796 21.099 -30.222 1.00 31.93 817 ALA A N 1
ATOM 633 C CA . ALA A 1 117 ? 7.892 19.720 -30.735 1.00 29.64 817 ALA A CA 1
ATOM 634 C C . ALA A 1 117 ? 6.635 19.230 -31.414 1.00 29.02 817 ALA A C 1
ATOM 635 O O . ALA A 1 117 ? 6.737 18.630 -32.453 1.00 25.95 817 ALA A O 1
ATOM 637 N N . SER A 1 118 ? 5.451 19.475 -30.826 1.00 31.53 818 SER A N 1
ATOM 638 C CA . SER A 1 118 ? 4.187 19.022 -31.449 1.00 29.48 818 SER A CA 1
ATOM 639 C C . SER A 1 118 ? 4.016 19.695 -32.800 1.00 26.91 818 SER A C 1
ATOM 640 O O . SER A 1 118 ? 3.585 19.041 -33.742 1.00 30.12 818 SER A O 1
ATOM 643 N N . SER A 1 119 ? 4.306 20.993 -32.875 1.00 27.52 819 SER A N 1
ATOM 644 C CA . SER A 1 119 ? 4.094 21.729 -34.123 1.00 28.46 819 SER A CA 1
ATOM 645 C C . SER A 1 119 ? 5.045 21.300 -35.180 1.00 27.35 819 SER A C 1
ATOM 646 O O . SER A 1 119 ? 4.639 21.109 -36.311 1.00 23.67 819 SER A O 1
ATOM 649 N N . LYS A 1 120 ? 6.306 21.115 -34.834 1.00 29.41 820 LYS A N 1
ATOM 650 C CA . LYS A 1 120 ? 7.263 20.554 -35.783 1.00 31.68 820 LYS A CA 1
ATOM 651 C C . LYS A 1 120 ? 6.817 19.175 -36.246 1.00 25.38 820 LYS A C 1
ATOM 652 O O . LYS A 1 120 ? 6.876 18.896 -37.429 1.00 24.76 820 LYS A O 1
ATOM 658 N N . PHE A 1 121 ? 6.369 18.325 -35.321 1.00 24.66 821 PHE A N 1
ATOM 659 C CA . PHE A 1 121 ? 5.923 17.000 -35.678 1.00 24.74 821 PHE A CA 1
ATOM 660 C C . PHE A 1 121 ? 4.737 17.044 -36.660 1.00 23.30 821 PHE A C 1
ATOM 661 O O . PHE A 1 121 ? 4.746 16.357 -37.701 1.00 16.83 821 PHE A O 1
ATOM 669 N N . ARG A 1 122 ? 3.728 17.855 -36.332 1.00 23.86 822 ARG A N 1
ATOM 670 C CA . ARG A 1 122 ? 2.563 18.004 -37.212 1.00 23.86 822 ARG A CA 1
ATOM 671 C C . ARG A 1 122 ? 2.940 18.504 -38.629 1.00 20.69 822 ARG A C 1
ATOM 672 O O . ARG A 1 122 ? 2.391 17.978 -39.636 1.00 17.91 822 ARG A O 1
ATOM 680 N N . GLY A 1 123 ? 3.889 19.436 -38.708 1.00 21.16 823 GLY A N 1
ATOM 681 C CA . GLY A 1 123 ? 4.392 20.009 -39.988 1.00 22.10 823 GLY A CA 1
ATOM 682 C C . GLY A 1 123 ? 5.178 18.974 -40.776 1.00 19.75 823 GLY A C 1
ATOM 683 O O . GLY A 1 123 ? 5.071 18.875 -41.983 1.00 19.09 823 GLY A O 1
ATOM 684 N N . TRP A 1 124 ? 5.917 18.139 -40.074 1.00 20.35 824 TRP A N 1
ATOM 685 C CA . TRP A 1 124 ? 6.686 17.047 -40.700 1.00 22.12 824 TRP A CA 1
ATOM 686 C C . TRP A 1 124 ? 5.773 15.944 -41.238 1.00 18.12 824 TRP A C 1
ATOM 687 O O . TRP A 1 124 ? 5.959 15.494 -42.327 1.00 17.67 824 TRP A O 1
ATOM 698 N N . ILE A 1 125 ? 4.748 15.570 -40.498 1.00 17.11 825 ILE A N 1
ATOM 699 C CA . ILE A 1 125 ? 3.720 14.625 -41.005 1.00 16.38 825 ILE A CA 1
ATOM 700 C C . ILE A 1 125 ? 3.048 15.231 -42.258 1.00 15.87 825 ILE A C 1
ATOM 701 O O . ILE A 1 125 ? 2.932 14.553 -43.251 1.00 15.19 825 ILE A O 1
ATOM 706 N N . ASP A 1 126 ? 2.588 16.486 -42.179 1.00 16.36 826 ASP A N 1
ATOM 707 C CA . ASP A 1 126 ? 1.906 17.142 -43.311 1.00 16.93 826 ASP A CA 1
ATOM 708 C C . ASP A 1 126 ? 2.769 17.108 -44.564 1.00 16.08 826 ASP A C 1
ATOM 709 O O . ASP A 1 126 ? 2.282 16.732 -45.611 1.00 15.21 826 ASP A O 1
ATOM 714 N N . ALA A 1 127 ? 4.041 17.485 -44.446 1.00 14.81 827 ALA A N 1
ATOM 715 C CA . ALA A 1 127 ? 4.951 17.486 -45.573 1.00 15.74 827 ALA A CA 1
ATOM 716 C C . ALA A 1 127 ? 5.183 16.086 -46.150 1.00 13.72 827 ALA A C 1
ATOM 717 O O . ALA A 1 127 ? 5.248 15.933 -47.358 1.00 12.93 827 ALA A O 1
ATOM 719 N N . LEU A 1 128 ? 5.251 15.062 -45.293 1.00 13.77 828 LEU A N 1
ATOM 720 C CA . LEU A 1 128 ? 5.368 13.679 -45.752 1.00 15.29 828 LEU A CA 1
ATOM 721 C C . LEU A 1 128 ? 4.159 13.241 -46.532 1.00 13.91 828 LEU A C 1
ATOM 722 O O . LEU A 1 128 ? 4.305 12.643 -47.605 1.00 12.28 828 LEU A O 1
ATOM 727 N N . LEU A 1 129 ? 2.969 13.550 -45.990 1.00 14.68 829 LEU A N 1
ATOM 728 C CA . LEU A 1 129 ? 1.719 13.235 -46.663 1.00 14.30 829 LEU A CA 1
ATOM 729 C C . LEU A 1 129 ? 1.641 13.906 -48.012 1.00 13.70 829 LEU A C 1
ATOM 730 O O . LEU A 1 129 ? 1.303 13.262 -48.978 1.00 13.43 829 LEU A O 1
ATOM 735 N N . GLN A 1 130 ? 1.968 15.186 -48.076 1.00 14.36 830 GLN A N 1
ATOM 736 C CA . GLN A 1 130 ? 1.763 15.956 -49.302 1.00 17.08 830 GLN A CA 1
ATOM 737 C C . GLN A 1 130 ? 2.803 15.616 -50.366 1.00 15.66 830 GLN A C 1
ATOM 738 O O . GLN A 1 130 ? 2.435 15.382 -51.523 1.00 14.72 830 GLN A O 1
ATOM 744 N N . THR A 1 131 ? 4.067 15.509 -49.972 1.00 14.68 831 THR A N 1
ATOM 745 C CA . THR A 1 131 ? 5.105 15.149 -50.942 1.00 16.39 831 THR A CA 1
ATOM 746 C C . THR A 1 131 ? 4.931 13.715 -51.484 1.00 17.29 831 THR A C 1
ATOM 747 O O . THR A 1 131 ? 5.113 13.510 -52.706 1.00 14.73 831 THR A O 1
ATOM 751 N N . SER A 1 132 ? 4.564 12.750 -50.634 1.00 14.36 832 SER A N 1
ATOM 752 C CA . SER A 1 132 ? 4.436 11.370 -51.071 1.00 14.99 832 SER A CA 1
ATOM 753 C C . SER A 1 132 ? 3.243 11.234 -52.062 1.00 14.94 832 SER A C 1
ATOM 754 O O . SER A 1 132 ? 3.370 10.564 -53.089 1.00 13.24 832 SER A O 1
ATOM 757 N N . TRP A 1 133 ? 2.140 11.940 -51.790 1.00 13.21 833 TRP A N 1
ATOM 758 C CA . TRP A 1 133 ? 0.999 11.918 -52.707 1.00 13.97 833 TRP A CA 1
ATOM 759 C C . TRP A 1 133 ? 1.353 12.590 -54.014 1.00 15.67 833 TRP A C 1
ATOM 760 O O . TRP A 1 133 ? 1.025 12.081 -55.073 1.00 18.41 833 TRP A O 1
ATOM 771 N N . GLU A 1 134 ? 2.057 13.716 -53.947 1.00 16.96 834 GLU A N 1
ATOM 772 C CA . GLU A 1 134 ? 2.443 14.403 -55.190 1.00 17.90 834 GLU A CA 1
ATOM 773 C C . GLU A 1 134 ? 3.298 13.482 -56.070 1.00 15.35 834 GLU A C 1
ATOM 774 O O . GLU A 1 134 ? 3.051 13.396 -57.274 1.00 14.42 834 GLU A O 1
ATOM 780 N N . VAL A 1 135 ? 4.257 12.774 -55.488 1.00 12.80 835 VAL A N 1
ATOM 781 C CA . VAL A 1 135 ? 5.101 11.859 -56.277 1.00 13.96 835 VAL A CA 1
ATOM 782 C C . VAL A 1 135 ? 4.286 10.712 -56.885 1.00 14.43 835 VAL A C 1
ATOM 783 O O . VAL A 1 135 ? 4.329 10.461 -58.088 1.00 16.19 835 VAL A O 1
ATOM 787 N N . CYS A 1 136 ? 3.553 10.025 -56.056 1.00 13.50 836 CYS A N 1
ATOM 788 C CA . CYS A 1 136 ? 2.794 8.856 -56.478 1.00 14.32 836 CYS A CA 1
ATOM 789 C C . CYS A 1 136 ? 1.710 9.197 -57.480 1.00 13.67 836 CYS A C 1
ATOM 790 O O . CYS A 1 136 ? 1.510 8.488 -58.441 1.00 14.47 836 CYS A O 1
ATOM 793 N N . ASN A 1 137 ? 1.026 10.303 -57.272 1.00 15.83 837 ASN A N 1
ATOM 794 C CA . ASN A 1 137 ? -0.094 10.644 -58.136 1.00 16.94 837 ASN A CA 1
ATOM 795 C C . ASN A 1 137 ? 0.416 11.134 -59.516 1.00 20.14 837 ASN A C 1
ATOM 796 O O . ASN A 1 137 ? -0.294 11.003 -60.528 1.00 20.08 837 ASN A O 1
ATOM 801 N N . ARG A 1 138 ? 1.631 11.663 -59.544 1.00 17.98 838 ARG A N 1
ATOM 802 C CA . ARG A 1 138 ? 2.293 12.077 -60.781 1.00 18.45 838 ARG A CA 1
ATOM 803 C C . ARG A 1 138 ? 2.905 10.882 -61.514 1.00 19.91 838 ARG A C 1
ATOM 804 O O . ARG A 1 138 ? 2.724 10.750 -62.724 1.00 17.09 838 ARG A O 1
ATOM 812 N N . ARG A 1 139 ? 3.628 9.997 -60.803 1.00 16.37 839 ARG A N 1
ATOM 813 C CA . ARG A 1 139 ? 4.321 8.891 -61.457 1.00 17.24 839 ARG A CA 1
ATOM 814 C C . ARG A 1 139 ? 3.416 7.736 -61.916 1.00 18.59 839 ARG A C 1
ATOM 815 O O . ARG A 1 139 ? 3.764 7.033 -62.839 1.00 18.28 839 ARG A O 1
ATOM 823 N N . LYS A 1 140 ? 2.280 7.517 -61.277 1.00 16.97 840 LYS A N 1
ATOM 824 C CA . LYS A 1 140 ? 1.371 6.420 -61.624 1.00 18.87 840 LYS A CA 1
ATOM 825 C C . LYS A 1 140 ? 2.056 5.076 -61.623 1.00 16.49 840 LYS A C 1
ATOM 826 O O . LYS A 1 140 ? 2.114 4.366 -62.627 1.00 17.59 840 LYS A O 1
ATOM 832 N N . PHE A 1 141 ? 2.587 4.725 -60.469 1.00 15.14 841 PHE A N 1
ATOM 833 C CA . PHE A 1 141 ? 3.160 3.411 -60.278 1.00 15.34 841 PHE A CA 1
ATOM 834 C C . PHE A 1 141 ? 2.080 2.328 -60.493 1.00 17.40 841 PHE A C 1
ATOM 835 O O . PHE A 1 141 ? 0.902 2.523 -60.214 1.00 17.52 841 PHE A O 1
ATOM 843 N N . ASP A 1 142 ? 2.514 1.197 -61.006 1.00 14.93 842 ASP A N 1
ATOM 844 C CA . ASP A 1 142 ? 1.728 -0.030 -61.048 1.00 15.12 842 ASP A CA 1
ATOM 845 C C . ASP A 1 142 ? 1.699 -0.714 -59.666 1.00 12.82 842 ASP A C 1
ATOM 846 O O . ASP A 1 142 ? 0.744 -1.445 -59.321 1.00 13.70 842 ASP A O 1
ATOM 851 N N . ILE A 1 143 ? 2.818 -0.648 -58.957 1.00 10.85 843 ILE A N 1
ATOM 852 C CA . ILE A 1 143 ? 3.001 -1.348 -57.677 1.00 11.25 843 ILE A CA 1
ATOM 853 C C . ILE A 1 143 ? 3.778 -0.487 -56.687 1.00 11.51 843 ILE A C 1
ATOM 854 O O . ILE A 1 143 ? 4.819 0.089 -57.073 1.00 11.08 843 ILE A O 1
ATOM 859 N N . LEU A 1 144 ? 3.309 -0.393 -55.436 1.00 10.51 844 LEU A N 1
ATOM 860 C CA . LEU A 1 144 ? 3.992 0.304 -54.390 1.00 11.68 844 LEU A CA 1
ATOM 861 C C . LEU A 1 144 ? 4.410 -0.639 -53.278 1.00 12.37 844 LEU A C 1
ATOM 862 O O . LEU A 1 144 ? 3.590 -1.406 -52.748 1.00 12.38 844 LEU A O 1
ATOM 867 N N . ILE A 1 145 ? 5.708 -0.581 -52.947 1.00 11.03 845 ILE A N 1
ATOM 868 C CA . ILE A 1 145 ? 6.281 -1.339 -51.831 1.00 10.94 845 ILE A CA 1
ATOM 869 C C . ILE A 1 145 ? 6.806 -0.297 -50.848 1.00 12.16 845 ILE A C 1
ATOM 870 O O . ILE A 1 145 ? 7.521 0.593 -51.248 1.00 10.73 845 ILE A O 1
ATOM 875 N N . GLU A 1 146 ? 6.440 -0.376 -49.580 1.00 11.27 846 GLU A N 1
ATOM 876 C CA . GLU A 1 146 ? 6.764 0.667 -48.654 1.00 12.49 846 GLU A CA 1
ATOM 877 C C . GLU A 1 146 ? 7.179 0.082 -47.319 1.00 14.25 846 GLU A C 1
ATOM 878 O O . GLU A 1 146 ? 6.679 -0.973 -46.901 1.00 9.92 846 GLU A O 1
ATOM 884 N N . SER A 1 147 ? 8.100 0.760 -46.633 1.00 11.25 847 SER A N 1
ATOM 885 C CA . SER A 1 147 ? 8.330 0.481 -45.211 1.00 15.68 847 SER A CA 1
ATOM 886 C C . SER A 1 147 ? 7.160 1.071 -44.451 1.00 17.14 847 SER A C 1
ATOM 887 O O . SER A 1 147 ? 6.809 2.226 -44.694 1.00 17.99 847 SER A O 1
ATOM 890 N N . PRO A 1 148 ? 6.553 0.305 -43.542 1.00 13.86 848 PRO A N 1
ATOM 891 C CA . PRO A 1 148 ? 5.339 0.826 -42.892 1.00 16.16 848 PRO A CA 1
ATOM 892 C C . PRO A 1 148 ? 5.612 1.975 -41.903 1.00 15.28 848 PRO A C 1
ATOM 893 O O . PRO A 1 148 ? 4.695 2.695 -41.572 1.00 14.88 848 PRO A O 1
ATOM 897 N N . SER A 1 149 ? 6.870 2.200 -41.525 1.00 14.55 849 SER A N 1
ATOM 898 C CA . SER A 1 149 ? 7.189 3.407 -40.748 1.00 15.76 849 SER A CA 1
ATOM 899 C C . SER A 1 149 ? 6.852 4.681 -41.555 1.00 16.09 849 SER A C 1
ATOM 900 O O . SER A 1 149 ? 6.670 5.749 -40.985 1.00 19.30 849 SER A O 1
ATOM 903 N N . ALA A 1 150 ? 6.773 4.577 -42.889 1.00 13.82 850 ALA A N 1
ATOM 904 C CA . ALA A 1 150 ? 6.439 5.762 -43.729 1.00 13.57 850 ALA A CA 1
ATOM 905 C C . ALA A 1 150 ? 4.977 6.139 -43.764 1.00 12.74 850 ALA A C 1
ATOM 906 O O . ALA A 1 150 ? 4.659 7.187 -44.356 1.00 14.34 850 ALA A O 1
ATOM 908 N N . MET A 1 151 ? 4.090 5.295 -43.226 1.00 14.05 851 MET A N 1
ATOM 909 C CA . MET A 1 151 ? 2.669 5.600 -43.000 1.00 14.63 851 MET A CA 1
ATOM 910 C C . MET A 1 151 ? 1.763 5.742 -44.195 1.00 14.18 851 MET A C 1
ATOM 911 O O . MET A 1 151 ? 0.594 5.311 -44.142 1.00 12.25 851 MET A O 1
ATOM 916 N N . VAL A 1 152 ? 2.253 6.347 -45.264 1.00 12.96 852 VAL A N 1
ATOM 917 C CA . VAL A 1 152 ? 1.366 6.825 -46.362 1.00 12.51 852 VAL A CA 1
ATOM 918 C C . VAL A 1 152 ? 0.824 5.743 -47.353 1.00 11.61 852 VAL A C 1
ATOM 919 O O . VAL A 1 152 ? -0.194 5.933 -47.989 1.00 12.79 852 VAL A O 1
ATOM 923 N N . GLY A 1 153 ? 1.544 4.627 -47.496 1.00 11.32 853 GLY A N 1
ATOM 924 C CA . GLY A 1 153 ? 1.348 3.719 -48.603 1.00 12.51 853 GLY A CA 1
ATOM 925 C C . GLY A 1 153 ? -0.025 3.063 -48.662 1.00 11.43 853 GLY A C 1
ATOM 926 O O . GLY A 1 153 ? -0.619 2.905 -49.740 1.00 13.28 853 GLY A O 1
ATOM 927 N N . ILE A 1 154 ? -0.551 2.677 -47.506 1.00 12.73 854 ILE A N 1
ATOM 928 C CA . ILE A 1 154 ? -1.839 2.005 -47.489 1.00 12.69 854 ILE A CA 1
ATOM 929 C C . ILE A 1 154 ? -2.969 2.936 -47.969 1.00 11.81 854 ILE A C 1
ATOM 930 O O . ILE A 1 154 ? -3.959 2.461 -48.550 1.00 15.18 854 ILE A O 1
ATOM 935 N N . HIS A 1 155 ? -2.804 4.242 -47.765 1.00 11.12 855 HIS A N 1
ATOM 936 C CA . HIS A 1 155 ? -3.812 5.268 -48.168 1.00 12.38 855 HIS A CA 1
ATOM 937 C C . HIS A 1 155 ? -3.660 5.618 -49.650 1.00 12.44 855 HIS A C 1
ATOM 938 O O . HIS A 1 155 ? -4.620 5.621 -50.404 1.00 13.10 855 HIS A O 1
ATOM 945 N N . ILE A 1 156 ? -2.412 5.851 -50.066 1.00 13.15 856 ILE A N 1
ATOM 946 C CA . ILE A 1 156 ? -2.118 6.202 -51.438 1.00 14.03 856 ILE A CA 1
ATOM 947 C C . ILE A 1 156 ? -2.532 5.081 -52.426 1.00 14.58 856 ILE A C 1
ATOM 948 O O . ILE A 1 156 ? -3.162 5.365 -53.451 1.00 14.43 856 ILE A O 1
ATOM 953 N N . THR A 1 157 ? -2.214 3.822 -52.079 1.00 12.14 857 THR A N 1
ATOM 954 C CA . THR A 1 157 ? -2.566 2.698 -52.924 1.00 12.03 857 THR A CA 1
ATOM 955 C C . THR A 1 157 ? -4.091 2.507 -53.009 1.00 12.89 857 THR A C 1
ATOM 956 O O . THR A 1 157 ? -4.609 2.098 -54.027 1.00 14.56 857 THR A O 1
ATOM 960 N N . GLU A 1 158 ? -4.788 2.817 -51.932 1.00 14.87 858 GLU A N 1
ATOM 961 C CA . GLU A 1 158 ? -6.266 2.807 -51.922 1.00 17.10 858 GLU A CA 1
ATOM 962 C C . GLU A 1 158 ? -6.833 3.847 -52.929 1.00 18.72 858 GLU A C 1
ATOM 963 O O . GLU A 1 158 ? -7.724 3.541 -53.753 1.00 16.77 858 GLU A O 1
ATOM 969 N N . ALA A 1 159 ? -6.280 5.058 -52.903 1.00 18.85 859 ALA A N 1
ATOM 970 C CA . ALA A 1 159 ? -6.712 6.113 -53.811 1.00 17.57 859 ALA A CA 1
ATOM 971 C C . ALA A 1 159 ? -6.396 5.811 -55.260 1.00 19.88 859 ALA A C 1
ATOM 972 O O . ALA A 1 159 ? -7.181 6.124 -56.146 1.00 19.54 859 ALA A O 1
ATOM 974 N N . LEU A 1 160 ? -5.223 5.235 -55.514 1.00 16.92 860 LEU A N 1
ATOM 975 C CA . LEU A 1 160 ? -4.814 4.884 -56.888 1.00 19.52 860 LEU A CA 1
ATOM 976 C C . LEU A 1 160 ? -5.263 3.501 -57.376 1.00 18.16 860 LEU A C 1
ATOM 977 O O . LEU A 1 160 ? -5.090 3.210 -58.555 1.00 17.81 860 LEU A O 1
ATOM 982 N N . GLN A 1 161 ? -5.778 2.656 -56.464 1.00 16.62 861 GLN A N 1
ATOM 983 C CA . GLN A 1 161 ? -6.272 1.306 -56.753 1.00 16.92 861 GLN A CA 1
ATOM 984 C C . GLN A 1 161 ? -5.183 0.402 -57.314 1.00 15.30 861 GLN A C 1
ATOM 985 O O . GLN A 1 161 ? -5.336 -0.232 -58.381 1.00 16.29 861 GLN A O 1
ATOM 991 N N . ILE A 1 162 ? -4.069 0.388 -56.620 1.00 14.25 862 ILE A N 1
ATOM 992 C CA . ILE A 1 162 ? -2.926 -0.427 -57.016 1.00 14.64 862 ILE A CA 1
ATOM 993 C C . ILE A 1 162 ? -2.477 -1.385 -55.938 1.00 14.19 862 ILE A C 1
ATOM 994 O O . ILE A 1 162 ? -2.702 -1.154 -54.764 1.00 13.88 862 ILE A O 1
ATOM 999 N N . PRO A 1 163 ? -1.845 -2.498 -56.351 1.00 14.48 863 PRO A N 1
ATOM 1000 C CA . PRO A 1 163 ? -1.258 -3.436 -55.402 1.00 14.92 863 PRO A CA 1
ATOM 1001 C C . PRO A 1 163 ? -0.206 -2.815 -54.522 1.00 12.20 863 PRO A C 1
ATOM 1002 O O . PRO A 1 163 ? 0.577 -1.959 -54.977 1.00 11.88 863 PRO A O 1
ATOM 1006 N N . TYR A 1 164 ? -0.228 -3.235 -53.272 1.00 13.10 864 TYR A N 1
ATOM 1007 C CA . TYR A 1 164 ? 0.539 -2.686 -52.165 1.00 11.08 864 TYR A CA 1
ATOM 1008 C C . TYR A 1 164 ? 1.219 -3.814 -51.405 1.00 9.80 864 TYR A C 1
ATOM 1009 O O . TYR A 1 164 ? 0.582 -4.808 -51.045 1.00 10.44 864 TYR A O 1
ATOM 1018 N N . PHE A 1 165 ? 2.528 -3.639 -51.154 1.00 8.47 865 PHE A N 1
ATOM 1019 C CA . PHE A 1 165 ? 3.304 -4.504 -50.307 1.00 9.41 865 PHE A CA 1
ATOM 1020 C C . PHE A 1 165 ? 4.027 -3.680 -49.250 1.00 9.06 865 PHE A C 1
ATOM 1021 O O . PHE A 1 165 ? 4.461 -2.540 -49.498 1.00 8.56 865 PHE A O 1
ATOM 1029 N N . ARG A 1 166 ? 4.118 -4.258 -48.050 1.00 10.11 866 ARG A N 1
ATOM 1030 C CA . ARG A 1 166 ? 5.017 -3.735 -47.016 1.00 10.61 866 ARG A CA 1
ATOM 1031 C C . ARG A 1 166 ? 6.300 -4.602 -46.948 1.00 10.85 866 ARG A C 1
ATOM 1032 O O . ARG A 1 166 ? 6.304 -5.798 -47.218 1.00 10.20 866 ARG A O 1
ATOM 1040 N N . ALA A 1 167 ? 7.378 -3.966 -46.571 1.00 10.39 867 ALA A N 1
ATOM 1041 C CA . ALA A 1 167 ? 8.650 -4.615 -46.336 1.00 10.10 867 ALA A CA 1
ATOM 1042 C C . ALA A 1 167 ? 9.328 -3.937 -45.145 1.00 11.28 867 ALA A C 1
ATOM 1043 O O . ALA A 1 167 ? 9.199 -2.699 -44.973 1.00 12.53 867 ALA A O 1
ATOM 1045 N N . PHE A 1 168 ? 9.990 -4.705 -44.287 1.00 11.28 868 PHE A N 1
ATOM 1046 C CA . PHE A 1 168 ? 10.673 -4.078 -43.155 1.00 11.44 868 PHE A CA 1
ATOM 1047 C C . PHE A 1 168 ? 11.679 -5.063 -42.527 1.00 11.88 868 PHE A C 1
ATOM 1048 O O . PHE A 1 168 ? 11.583 -6.273 -42.734 1.00 10.76 868 PHE A O 1
ATOM 1056 N N . THR A 1 169 ? 12.549 -4.530 -41.677 1.00 11.14 869 THR A N 1
ATOM 1057 C CA . THR A 1 169 ? 13.670 -5.266 -41.158 1.00 15.35 869 THR A CA 1
ATOM 1058 C C . THR A 1 169 ? 13.603 -5.484 -39.625 1.00 14.65 869 THR A C 1
ATOM 1059 O O . THR A 1 169 ? 14.604 -5.842 -39.011 1.00 14.89 869 THR A O 1
ATOM 1063 N N . MET A 1 170 ? 12.423 -5.299 -39.047 1.00 12.64 870 MET A N 1
ATOM 1064 C CA . MET A 1 170 ? 12.220 -5.503 -37.623 1.00 14.24 870 MET A CA 1
ATOM 1065 C C . MET A 1 170 ? 10.784 -5.940 -37.373 1.00 13.35 870 MET A C 1
ATOM 1066 O O . MET A 1 170 ? 9.927 -5.619 -38.176 1.00 13.77 870 MET A O 1
ATOM 1071 N N . PRO A 1 171 ? 10.502 -6.579 -36.229 1.00 16.24 871 PRO A N 1
ATOM 1072 C CA . PRO A 1 171 ? 9.164 -7.129 -36.035 1.00 16.04 871 PRO A CA 1
ATOM 1073 C C . PRO A 1 171 ? 8.107 -6.046 -35.999 1.00 13.96 871 PRO A C 1
ATOM 1074 O O . PRO A 1 171 ? 8.225 -5.073 -35.235 1.00 12.97 871 PRO A O 1
ATOM 1078 N N . TRP A 1 172 ? 7.094 -6.211 -36.831 1.00 12.98 872 TRP A N 1
ATOM 1079 C CA . TRP A 1 172 ? 6.066 -5.216 -37.009 1.00 13.42 872 TRP A CA 1
ATOM 1080 C C . TRP A 1 172 ? 4.665 -5.765 -37.307 1.00 18.38 872 TRP A C 1
ATOM 1081 O O . TRP A 1 172 ? 3.754 -5.020 -37.655 1.00 25.69 872 TRP A O 1
ATOM 1092 N N . THR A 1 173 ? 4.482 -7.053 -37.294 1.00 15.54 873 THR A N 1
ATOM 1093 C CA . THR A 1 173 ? 3.160 -7.659 -37.547 1.00 15.17 873 THR A CA 1
ATOM 1094 C C . THR A 1 173 ? 2.788 -8.380 -36.280 1.00 13.09 873 THR A C 1
ATOM 1095 O O . THR A 1 173 ? 3.674 -8.817 -35.551 1.00 15.55 873 THR A O 1
ATOM 1099 N N . ARG A 1 174 ? 1.502 -8.537 -36.046 1.00 12.50 874 ARG A N 1
ATOM 1100 C CA . ARG A 1 174 ? 1.018 -9.188 -34.810 1.00 15.93 874 ARG A CA 1
ATOM 1101 C C . ARG A 1 174 ? 1.483 -10.600 -34.728 1.00 16.66 874 ARG A C 1
ATOM 1102 O O . ARG A 1 174 ? 1.266 -11.358 -35.650 1.00 19.22 874 ARG A O 1
ATOM 1110 N N . THR A 1 175 ? 2.116 -10.960 -33.642 1.00 15.04 875 THR A N 1
ATOM 1111 C CA . THR A 1 175 ? 2.579 -12.317 -33.450 1.00 15.13 875 THR A CA 1
ATOM 1112 C C . THR A 1 175 ? 2.890 -12.490 -31.981 1.00 14.77 875 THR A C 1
ATOM 1113 O O . THR A 1 175 ? 3.261 -11.529 -31.286 1.00 14.32 875 THR A O 1
ATOM 1117 N N . ARG A 1 176 ? 2.778 -13.721 -31.524 1.00 14.14 876 ARG A N 1
ATOM 1118 C CA . ARG A 1 176 ? 3.238 -14.092 -30.208 1.00 15.87 876 ARG A CA 1
ATOM 1119 C C . ARG A 1 176 ? 4.767 -14.343 -30.158 1.00 14.79 876 ARG A C 1
ATOM 1120 O O . ARG A 1 176 ? 5.339 -14.421 -29.054 1.00 13.97 876 ARG A O 1
ATOM 1128 N N . ALA A 1 177 ? 5.420 -14.526 -31.294 1.00 14.69 877 ALA A N 1
ATOM 1129 C CA . ALA A 1 177 ? 6.823 -15.007 -31.271 1.00 14.77 877 ALA A CA 1
ATOM 1130 C C . ALA A 1 177 ? 7.788 -13.896 -30.890 1.00 15.55 877 ALA A C 1
ATOM 1131 O O . ALA A 1 177 ? 8.820 -14.143 -30.268 1.00 17.12 877 ALA A O 1
ATOM 1133 N N . TYR A 1 178 ? 7.440 -12.663 -31.231 1.00 13.71 878 TYR A N 1
ATOM 1134 C CA . TYR A 1 178 ? 8.322 -11.531 -31.027 1.00 14.12 878 TYR A CA 1
ATOM 1135 C C . TYR A 1 178 ? 7.507 -10.324 -30.585 1.00 12.78 878 TYR A C 1
ATOM 1136 O O . TYR A 1 178 ? 6.428 -10.074 -31.125 1.00 14.44 878 TYR A O 1
ATOM 1145 N N . PRO A 1 179 ? 8.063 -9.526 -29.654 1.00 14.52 879 PRO A N 1
ATOM 1146 C CA . PRO A 1 179 ? 7.399 -8.256 -29.313 1.00 14.29 879 PRO A CA 1
ATOM 1147 C C . PRO A 1 179 ? 7.572 -7.264 -30.470 1.00 15.40 879 PRO A C 1
ATOM 1148 O O . PRO A 1 179 ? 8.414 -7.471 -31.375 1.00 12.35 879 PRO A O 1
ATOM 1152 N N . HIS A 1 180 ? 6.779 -6.208 -30.447 1.00 13.86 880 HIS A N 1
ATOM 1153 C CA . HIS A 1 180 ? 6.979 -5.115 -31.377 1.00 14.68 880 HIS A CA 1
ATOM 1154 C C . HIS A 1 180 ? 8.374 -4.522 -31.216 1.00 15.36 880 HIS A C 1
ATOM 1155 O O . HIS A 1 180 ? 8.867 -4.360 -30.081 1.00 16.10 880 HIS A O 1
ATOM 1162 N N . ALA A 1 181 ? 8.993 -4.202 -32.344 1.00 15.69 881 ALA A N 1
ATOM 1163 C CA . ALA A 1 181 ? 10.350 -3.656 -32.406 1.00 19.15 881 ALA A CA 1
ATOM 1164 C C . ALA A 1 181 ? 10.646 -2.478 -31.488 1.00 19.26 881 ALA A C 1
ATOM 1165 O O . ALA A 1 181 ? 11.792 -2.334 -31.020 1.00 22.03 881 ALA A O 1
ATOM 1167 N N . PHE A 1 182 ? 9.646 -1.637 -31.249 1.00 17.91 882 PHE A N 1
ATOM 1168 C CA . PHE A 1 182 ? 9.804 -0.442 -30.427 1.00 20.89 882 PHE A CA 1
ATOM 1169 C C . PHE A 1 182 ? 9.345 -0.624 -28.990 1.00 21.89 882 PHE A C 1
ATOM 1170 O O . PHE A 1 182 ? 9.469 0.315 -28.205 1.00 21.05 882 PHE A O 1
ATOM 1178 N N . ILE A 1 183 ? 8.881 -1.828 -28.620 1.00 18.99 883 ILE A N 1
ATOM 1179 C CA . ILE A 1 183 ? 8.394 -2.115 -27.273 1.00 21.25 883 ILE A CA 1
ATOM 1180 C C . ILE A 1 183 ? 9.038 -3.448 -26.787 1.00 22.51 883 ILE A C 1
ATOM 1181 O O . ILE A 1 183 ? 8.382 -4.340 -26.222 1.00 23.75 883 ILE A O 1
ATOM 1186 N N . VAL A 1 184 ? 10.341 -3.584 -27.004 1.00 21.99 884 VAL A N 1
ATOM 1187 C CA . VAL A 1 184 ? 11.035 -4.797 -26.593 1.00 20.10 884 VAL A CA 1
ATOM 1188 C C . VAL A 1 184 ? 11.243 -4.747 -25.088 1.00 20.94 884 VAL A C 1
ATOM 1189 O O . VAL A 1 184 ? 11.846 -3.788 -24.554 1.00 19.15 884 VAL A O 1
ATOM 1193 N N . PRO A 1 185 ? 10.759 -5.787 -24.367 1.00 20.36 885 PRO A N 1
ATOM 1194 C CA . PRO A 1 185 ? 10.964 -5.781 -22.904 1.00 21.50 885 PRO A CA 1
ATOM 1195 C C . PRO A 1 185 ? 12.429 -5.998 -22.519 1.00 24.69 885 PRO A C 1
ATOM 1196 O O . PRO A 1 185 ? 13.212 -6.557 -23.289 1.00 21.05 885 PRO A O 1
ATOM 1200 N N . ASP A 1 186 ? 12.768 -5.586 -21.312 1.00 24.23 886 ASP A N 1
ATOM 1201 C CA . ASP A 1 186 ? 14.121 -5.774 -20.775 1.00 29.62 886 ASP A CA 1
ATOM 1202 C C . ASP A 1 186 ? 14.621 -7.242 -20.883 1.00 29.91 886 ASP A C 1
ATOM 1203 O O . ASP A 1 186 ? 15.762 -7.457 -21.267 1.00 31.51 886 ASP A O 1
ATOM 1208 N N . GLN A 1 187 ? 13.776 -8.209 -20.513 1.00 29.43 887 GLN A N 1
ATOM 1209 C CA . GLN A 1 187 ? 14.012 -9.629 -20.800 1.00 34.60 887 GLN A CA 1
ATOM 1210 C C . GLN A 1 187 ? 12.734 -10.239 -21.367 1.00 33.79 887 GLN A C 1
ATOM 1211 O O . GLN A 1 187 ? 11.643 -9.653 -21.258 1.00 30.78 887 GLN A O 1
ATOM 1217 N N . LYS A 1 188 ? 12.873 -11.417 -21.970 1.00 29.76 888 LYS A N 1
ATOM 1218 C CA . LYS A 1 188 ? 11.752 -12.051 -22.650 1.00 32.78 888 LYS A CA 1
ATOM 1219 C C . LYS A 1 188 ? 10.534 -12.253 -21.761 1.00 27.65 888 LYS A C 1
ATOM 1220 O O . LYS A 1 188 ? 10.651 -12.610 -20.609 1.00 28.01 888 LYS A O 1
ATOM 1226 N N . ARG A 1 189 ? 9.364 -12.006 -22.324 1.00 23.99 889 ARG A N 1
ATOM 1227 C CA . ARG A 1 189 ? 8.091 -12.244 -21.670 1.00 29.18 889 ARG A CA 1
ATOM 1228 C C . ARG A 1 189 ? 7.330 -13.275 -22.512 1.00 26.33 889 ARG A C 1
ATOM 1229 O O . ARG A 1 189 ? 7.843 -13.748 -23.553 1.00 25.85 889 ARG A O 1
ATOM 1237 N N . GLY A 1 190 ? 6.124 -13.631 -22.091 1.00 25.59 890 GLY A N 1
ATOM 1238 C CA . GLY A 1 190 ? 5.389 -14.682 -22.798 1.00 24.49 890 GLY A CA 1
ATOM 1239 C C . GLY A 1 190 ? 4.820 -14.213 -24.121 1.00 22.54 890 GLY A C 1
ATOM 1240 O O . GLY A 1 190 ? 4.877 -13.001 -24.478 1.00 22.80 890 GLY A O 1
ATOM 1241 N N . GLY A 1 191 ? 4.237 -15.153 -24.855 1.00 18.93 891 GLY A N 1
ATOM 1242 C CA . GLY A 1 191 ? 3.618 -14.866 -26.124 1.00 17.93 891 GLY A CA 1
ATOM 1243 C C . GLY A 1 191 ? 2.426 -13.889 -26.079 1.00 16.40 891 GLY A C 1
ATOM 1244 O O . GLY A 1 191 ? 2.251 -13.079 -27.008 1.00 15.59 891 GLY A O 1
ATOM 1245 N N . ASN A 1 192 ? 1.616 -13.960 -25.030 1.00 16.77 892 ASN A N 1
ATOM 1246 C CA . ASN A 1 192 ? 0.466 -13.025 -24.988 1.00 18.84 892 ASN A CA 1
ATOM 1247 C C . ASN A 1 192 ? 0.973 -11.574 -24.810 1.00 18.38 892 ASN A C 1
ATOM 1248 O O . ASN A 1 192 ? 0.437 -10.651 -25.417 1.00 16.49 892 ASN A O 1
ATOM 1253 N N . TYR A 1 193 ? 2.013 -11.423 -23.995 1.00 17.78 893 TYR A N 1
ATOM 1254 C CA . TYR A 1 193 ? 2.648 -10.104 -23.832 1.00 17.74 893 TYR A CA 1
ATOM 1255 C C . TYR A 1 193 ? 3.164 -9.588 -25.177 1.00 15.66 893 TYR A C 1
ATOM 1256 O O . TYR A 1 193 ? 2.816 -8.441 -25.590 1.00 14.09 893 TYR A O 1
ATOM 1265 N N . ASN A 1 194 ? 3.915 -10.421 -25.918 1.00 14.81 894 ASN A N 1
ATOM 1266 C CA . ASN A 1 194 ? 4.413 -10.036 -27.226 1.00 14.33 894 ASN A CA 1
ATOM 1267 C C . ASN A 1 194 ? 3.275 -9.593 -28.141 1.00 13.09 894 ASN A C 1
ATOM 1268 O O . ASN A 1 194 ? 3.337 -8.532 -28.749 1.00 12.80 894 ASN A O 1
ATOM 1273 N N . TYR A 1 195 ? 2.231 -10.419 -28.233 1.00 13.23 895 TYR A N 1
ATOM 1274 C CA . TYR A 1 195 ? 1.066 -10.093 -29.080 1.00 13.39 895 TYR A CA 1
ATOM 1275 C C . TYR A 1 195 ? 0.496 -8.758 -28.697 1.00 12.25 895 TYR A C 1
ATOM 1276 O O . TYR A 1 195 ? 0.190 -7.960 -29.535 1.00 11.36 895 TYR A O 1
ATOM 1285 N N . LEU A 1 196 ? 0.347 -8.531 -27.426 1.00 13.89 896 LEU A N 1
ATOM 1286 C CA . LEU A 1 196 ? -0.260 -7.281 -26.906 1.00 14.33 896 LEU A CA 1
ATOM 1287 C C . LEU A 1 196 ? 0.619 -6.054 -27.174 1.00 14.29 896 LEU A C 1
ATOM 1288 O O . LEU A 1 196 ? 0.069 -4.996 -27.445 1.00 14.65 896 LEU A O 1
ATOM 1293 N N . THR A 1 197 ? 1.956 -6.194 -27.207 1.00 14.55 897 THR A N 1
ATOM 1294 C CA . THR A 1 197 ? 2.776 -5.071 -27.629 1.00 13.36 897 THR A CA 1
ATOM 1295 C C . THR A 1 197 ? 2.478 -4.641 -29.045 1.00 13.20 897 THR A C 1
ATOM 1296 O O . THR A 1 197 ? 2.537 -3.455 -29.356 1.00 14.14 897 THR A O 1
ATOM 1300 N N . HIS A 1 198 ? 2.201 -5.603 -29.949 1.00 11.85 898 HIS A N 1
ATOM 1301 C CA . HIS A 1 198 ? 1.830 -5.261 -31.305 1.00 11.54 898 HIS A CA 1
ATOM 1302 C C . HIS A 1 198 ? 0.479 -4.549 -31.366 1.00 11.45 898 HIS A C 1
ATOM 1303 O O . HIS A 1 198 ? 0.325 -3.593 -32.132 1.00 12.03 898 HIS A O 1
ATOM 1310 N N . VAL A 1 199 ? -0.489 -5.019 -30.609 1.00 12.44 899 VAL A N 1
ATOM 1311 C CA . VAL A 1 199 ? -1.822 -4.374 -30.606 1.00 13.60 899 VAL A CA 1
ATOM 1312 C C . VAL A 1 199 ? -1.682 -2.950 -30.075 1.00 13.79 899 VAL A C 1
ATOM 1313 O O . VAL A 1 199 ? -2.220 -2.024 -30.641 1.00 15.57 899 VAL A O 1
ATOM 1317 N N . LEU A 1 200 ? -0.903 -2.787 -29.014 1.00 14.25 900 LEU A N 1
ATOM 1318 C CA . LEU A 1 200 ? -0.728 -1.458 -28.439 1.00 14.93 900 LEU A CA 1
ATOM 1319 C C . LEU A 1 200 ? -0.053 -0.569 -29.447 1.00 14.25 900 LEU A C 1
ATOM 1320 O O . LEU A 1 200 ? -0.532 0.548 -29.668 1.00 16.87 900 LEU A O 1
ATOM 1325 N N . PHE A 1 201 ? 1.035 -1.023 -30.058 1.00 13.49 901 PHE A N 1
ATOM 1326 C CA . PHE A 1 201 ? 1.760 -0.187 -31.004 1.00 13.27 901 PHE A CA 1
ATOM 1327 C C . PHE A 1 201 ? 0.906 0.251 -32.183 1.00 12.80 901 PHE A C 1
ATOM 1328 O O . PHE A 1 201 ? 0.949 1.431 -32.584 1.00 13.13 901 PHE A O 1
ATOM 1336 N N . GLU A 1 202 ? 0.172 -0.679 -32.770 1.00 13.27 902 GLU A N 1
ATOM 1337 C CA . GLU A 1 202 ? -0.687 -0.347 -33.926 1.00 15.60 902 GLU A CA 1
ATOM 1338 C C . GLU A 1 202 ? -1.718 0.730 -33.572 1.00 15.94 902 GLU A C 1
ATOM 1339 O O . GLU A 1 202 ? -1.994 1.614 -34.374 1.00 14.65 902 GLU A O 1
ATOM 1345 N N . ASN A 1 203 ? -2.273 0.635 -32.382 1.00 15.68 903 ASN A N 1
ATOM 1346 C CA . ASN A 1 203 ? -3.232 1.646 -31.891 1.00 18.14 903 ASN A CA 1
ATOM 1347 C C . ASN A 1 203 ? -2.620 2.991 -31.588 1.00 20.17 903 ASN A C 1
ATOM 1348 O O . ASN A 1 203 ? -3.190 4.026 -31.942 1.00 19.81 903 ASN A O 1
ATOM 1353 N N . VAL A 1 204 ? -1.461 2.993 -30.953 1.00 18.22 904 VAL A N 1
ATOM 1354 C CA . VAL A 1 204 ? -0.727 4.250 -30.647 1.00 20.35 904 VAL A CA 1
ATOM 1355 C C . VAL A 1 204 ? -0.304 4.962 -31.930 1.00 20.38 904 VAL A C 1
ATOM 1356 O O . VAL A 1 204 ? -0.529 6.169 -32.099 1.00 18.35 904 VAL A O 1
ATOM 1360 N N . PHE A 1 205 ? 0.303 4.225 -32.834 1.00 16.98 905 PHE A N 1
ATOM 1361 C CA . PHE A 1 205 ? 0.733 4.758 -34.096 1.00 19.18 905 PHE A CA 1
ATOM 1362 C C . PHE A 1 205 ? -0.416 5.367 -34.904 1.00 20.00 905 PHE A C 1
ATOM 1363 O O . PHE A 1 205 ? -0.320 6.532 -35.345 1.00 23.69 905 PHE A O 1
ATOM 1371 N N . TRP A 1 206 ? -1.495 4.603 -35.073 1.00 16.92 906 TRP A N 1
ATOM 1372 C CA . TRP A 1 206 ? -2.640 5.076 -35.827 1.00 17.62 906 TRP A CA 1
ATOM 1373 C C . TRP A 1 206 ? -3.247 6.316 -35.173 1.00 17.81 906 TRP A C 1
ATOM 1374 O O . TRP A 1 206 ? -3.380 7.349 -35.796 1.00 20.40 906 TRP A O 1
ATOM 1385 N N . LYS A 1 207 ? -3.554 6.237 -33.885 1.00 18.84 907 LYS A N 1
ATOM 1386 C CA . LYS A 1 207 ? -4.240 7.311 -33.234 1.00 22.45 907 LYS A CA 1
ATOM 1387 C C . LYS A 1 207 ? -3.362 8.538 -33.101 1.00 22.34 907 LYS A C 1
ATOM 1388 O O . LYS A 1 207 ? -3.888 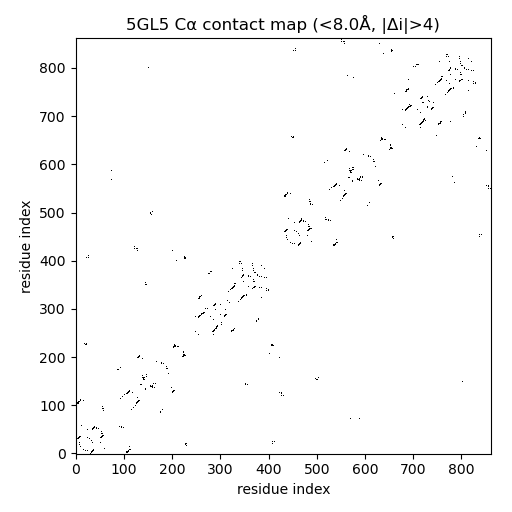9.627 -32.986 1.00 25.50 907 LYS A O 1
ATOM 1394 N N . GLY A 1 208 ? -2.049 8.388 -33.104 1.00 17.58 908 GLY A N 1
ATOM 1395 C CA . GLY A 1 208 ? -1.159 9.547 -33.159 1.00 19.87 908 GLY A CA 1
ATOM 1396 C C . GLY A 1 208 ? -1.253 10.360 -34.462 1.00 20.09 908 GLY A C 1
ATOM 1397 O O . GLY A 1 208 ? -1.100 11.560 -34.422 1.00 18.91 908 GLY A O 1
ATOM 1398 N N . ILE A 1 209 ? -1.556 9.721 -35.591 1.00 17.88 909 ILE A N 1
ATOM 1399 C CA . ILE A 1 209 ? -1.627 10.389 -36.908 1.00 17.59 909 ILE A CA 1
ATOM 1400 C C . ILE A 1 209 ? -3.003 10.440 -37.550 1.00 19.26 909 ILE A C 1
ATOM 1401 O O . ILE A 1 209 ? -3.170 11.131 -38.572 1.00 17.88 909 ILE A O 1
ATOM 1406 N N . SER A 1 210 ? -4.007 9.805 -36.945 1.00 16.48 910 SER A N 1
ATOM 1407 C CA . SER A 1 210 ? -5.286 9.567 -37.628 1.00 19.22 910 SER A CA 1
ATOM 1408 C C . SER A 1 210 ? -5.995 10.889 -37.977 1.00 16.85 910 SER A C 1
ATOM 1409 O O . SER A 1 210 ? -6.561 10.996 -39.065 1.00 17.42 910 SER A O 1
ATOM 1412 N N . GLY A 1 211 ? -5.932 11.881 -37.087 1.00 16.93 911 GLY A N 1
ATOM 1413 C CA . GLY A 1 211 ? -6.507 13.214 -37.357 1.00 20.71 911 GLY A CA 1
ATOM 1414 C C . GLY A 1 211 ? -5.988 13.831 -38.676 1.00 20.07 911 GLY A C 1
ATOM 1415 O O . GLY A 1 211 ? -6.776 14.159 -39.593 1.00 20.93 911 GLY A O 1
ATOM 1416 N N . GLN A 1 212 ? -4.673 13.927 -38.777 1.00 18.14 912 GLN A N 1
ATOM 1417 C CA . GLN A 1 212 ? -4.016 14.459 -39.996 1.00 18.83 912 GLN A CA 1
ATOM 1418 C C . GLN A 1 212 ? -4.230 13.563 -41.228 1.00 17.02 912 GLN A C 1
ATOM 1419 O O . GLN A 1 212 ? -4.524 14.061 -42.333 1.00 16.89 912 GLN A O 1
ATOM 1425 N N . VAL A 1 213 ? -4.098 12.247 -41.047 1.00 16.10 913 VAL A N 1
ATOM 1426 C CA . VAL A 1 213 ? -4.259 11.330 -42.163 1.00 15.47 913 VAL A CA 1
ATOM 1427 C C . VAL A 1 213 ? -5.667 11.410 -42.714 1.00 15.29 913 VAL A C 1
ATOM 1428 O O . VAL A 1 213 ? -5.831 11.441 -43.943 1.00 13.76 913 VAL A O 1
ATOM 1432 N N . ASN A 1 214 ? -6.669 11.431 -41.838 1.00 15.62 914 ASN A N 1
ATOM 1433 C CA . ASN A 1 214 ? -8.058 11.470 -42.331 1.00 16.53 914 ASN A CA 1
ATOM 1434 C C . ASN A 1 214 ? -8.393 12.780 -43.026 1.00 17.67 914 ASN A C 1
ATOM 1435 O O . ASN A 1 214 ? -9.167 12.778 -44.001 1.00 19.00 914 ASN A O 1
ATOM 1440 N N . LYS A 1 215 ? -7.787 13.883 -42.585 1.00 17.42 915 LYS A N 1
ATOM 1441 C CA . LYS A 1 215 ? -7.977 15.137 -43.290 1.00 18.53 915 LYS A CA 1
ATOM 1442 C C . LYS A 1 215 ? -7.411 15.084 -44.689 1.00 16.61 915 LYS A C 1
ATOM 1443 O O . LYS A 1 215 ? -8.026 15.558 -45.640 1.00 17.00 915 LYS A O 1
ATOM 1449 N N . TRP A 1 216 ? -6.243 14.457 -44.827 1.00 15.15 916 TRP A N 1
ATOM 1450 C CA . TRP A 1 216 ? -5.593 14.329 -46.102 1.00 15.40 916 TRP A CA 1
ATOM 1451 C C . TRP A 1 216 ? -6.304 13.346 -46.998 1.00 14.66 916 TRP A C 1
ATOM 1452 O O . TRP A 1 216 ? -6.410 13.581 -48.210 1.00 15.70 916 TRP A O 1
ATOM 1463 N N . ARG A 1 217 ? -6.751 12.239 -46.425 1.00 14.37 917 ARG A N 1
ATOM 1464 C CA . ARG A 1 217 ? -7.558 11.307 -47.168 1.00 15.94 917 ARG A CA 1
ATOM 1465 C C . ARG A 1 217 ? -8.759 11.970 -47.814 1.00 16.91 917 ARG A C 1
ATOM 1466 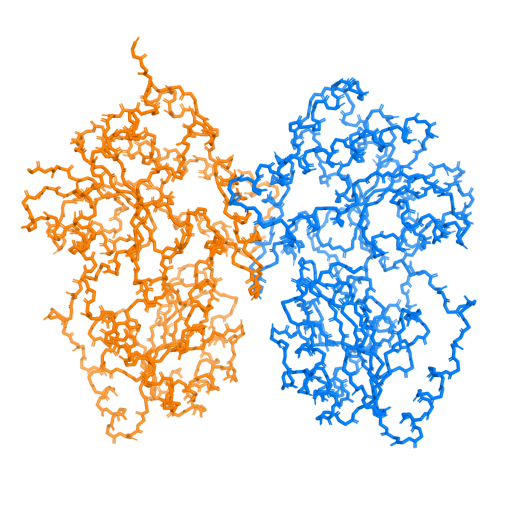O O . ARG A 1 217 ? -8.982 11.777 -49.009 1.00 20.81 917 ARG A O 1
ATOM 1474 N N . VAL A 1 218 ? -9.479 12.781 -47.047 1.00 18.66 918 VAL A N 1
ATOM 1475 C CA . VAL A 1 218 ? -10.705 13.429 -47.523 1.00 23.04 918 VAL A CA 1
ATOM 1476 C C . VAL A 1 218 ? -10.376 14.599 -48.474 1.00 26.53 918 VAL A C 1
ATOM 1477 O O . VAL A 1 218 ? -10.836 14.621 -49.609 1.00 25.20 918 VAL A O 1
ATOM 1481 N N . GLU A 1 219 ? -9.557 15.548 -48.026 1.00 24.86 919 GLU A N 1
ATOM 1482 C CA . GLU A 1 219 ? -9.340 16.790 -48.796 1.00 24.48 919 GLU A CA 1
ATOM 1483 C C . GLU A 1 219 ? -8.453 16.567 -50.008 1.00 23.13 919 GLU A C 1
ATOM 1484 O O . GLU A 1 219 ? -8.655 17.247 -51.008 1.00 22.55 919 GLU A O 1
ATOM 1490 N N . THR A 1 220 ? -7.523 15.620 -49.955 1.00 19.22 920 THR A N 1
ATOM 1491 C CA . THR A 1 220 ? -6.516 15.486 -50.986 1.00 18.72 920 THR A CA 1
ATOM 1492 C C . THR A 1 220 ? -6.603 14.211 -51.800 1.00 19.24 920 THR A C 1
ATOM 1493 O O . THR A 1 220 ? -6.458 14.244 -53.018 1.00 18.50 920 THR A O 1
ATOM 1497 N N . LEU A 1 221 ? -6.760 13.066 -51.152 1.00 18.94 921 LEU A N 1
ATOM 1498 C CA . LEU A 1 221 ? -6.822 11.816 -51.852 1.00 20.62 921 LEU A CA 1
ATOM 1499 C C . LEU A 1 221 ? -8.184 11.474 -52.458 1.00 20.47 921 LEU A C 1
ATOM 1500 O O . LEU A 1 221 ? -8.261 10.547 -53.227 1.00 21.92 921 LEU A O 1
ATOM 1505 N N . GLY A 1 222 ? -9.227 12.147 -52.033 1.00 23.39 922 GLY A N 1
ATOM 1506 C CA . GLY A 1 222 ? -10.586 11.870 -52.489 1.00 26.02 922 GLY A CA 1
ATOM 1507 C C . GLY A 1 222 ? -11.234 10.656 -51.872 1.00 26.72 922 GLY A C 1
ATOM 1508 O O . GLY A 1 222 ? -12.133 10.113 -52.466 1.00 26.90 922 GLY A O 1
ATOM 1509 N N . LEU A 1 223 ? -10.763 10.212 -50.696 1.00 21.79 923 LEU A N 1
ATOM 1510 C CA . LEU A 1 223 ? -11.293 9.032 -50.039 1.00 21.92 923 LEU A CA 1
ATOM 1511 C C . LEU A 1 223 ? -12.156 9.431 -48.900 1.00 21.61 923 LEU A C 1
ATOM 1512 O O . LEU A 1 223 ? -12.256 10.609 -48.609 1.00 25.48 923 LEU A O 1
ATOM 1517 N N . GLY A 1 224 ? -12.799 8.464 -48.264 1.00 22.08 924 GLY A N 1
ATOM 1518 C CA . GLY A 1 224 ? -13.536 8.677 -46.991 1.00 21.98 924 GLY A CA 1
ATOM 1519 C C . GLY A 1 224 ? -12.578 8.488 -45.825 1.00 20.26 924 GLY A C 1
ATOM 1520 O O . GLY A 1 224 ? -11.437 8.091 -46.021 1.00 18.75 924 GLY A O 1
ATOM 1521 N N . LYS A 1 225 ? -13.029 8.770 -44.608 1.00 19.87 925 LYS A N 1
ATOM 1522 C CA . LYS A 1 225 ? -12.185 8.601 -43.416 1.00 23.62 925 LYS A CA 1
ATOM 1523 C C . LYS A 1 225 ? -12.040 7.126 -43.148 1.00 20.89 925 LYS A C 1
ATOM 1524 O O . LYS A 1 225 ? -12.852 6.357 -43.606 1.00 19.60 925 LYS A O 1
ATOM 1530 N N . THR A 1 226 ? -10.986 6.743 -42.458 1.00 17.67 926 THR A N 1
ATOM 1531 C CA . THR A 1 226 ? -10.780 5.349 -42.134 1.00 17.96 926 THR A CA 1
ATOM 1532 C C . THR A 1 226 ? -10.425 5.165 -40.662 1.00 16.75 926 THR A C 1
ATOM 1533 O O . THR A 1 226 ? -10.340 6.123 -39.902 1.00 16.74 926 THR A O 1
ATOM 1537 N N . ASN A 1 227 ? -10.246 3.910 -40.258 1.00 16.54 927 ASN A N 1
ATOM 1538 C CA . ASN A 1 227 ? -9.848 3.569 -38.882 1.00 16.41 927 ASN A CA 1
ATOM 1539 C C . ASN A 1 227 ? -9.219 2.179 -39.019 1.00 18.81 927 ASN A C 1
ATOM 1540 O O . ASN A 1 227 ? -9.194 1.590 -40.128 1.00 16.30 927 ASN A O 1
ATOM 1545 N N . LEU A 1 228 ? -8.747 1.637 -37.920 1.00 16.13 928 LEU A N 1
ATOM 1546 C CA . LEU A 1 228 ? -7.999 0.372 -37.961 1.00 18.46 928 LEU A CA 1
ATOM 1547 C C . LEU A 1 228 ? -8.842 -0.775 -38.467 1.00 18.90 928 LEU A C 1
ATOM 1548 O O . LEU A 1 228 ? -8.359 -1.638 -39.200 1.00 16.67 928 LEU A O 1
ATOM 1553 N N . PHE A 1 229 ? -10.112 -0.778 -38.108 1.00 19.82 929 PHE A N 1
ATOM 1554 C CA . PHE A 1 229 ? -11.026 -1.797 -38.598 1.00 19.48 929 PHE A CA 1
ATOM 1555 C C . PHE A 1 229 ? -11.124 -1.801 -40.134 1.00 21.32 929 PHE A C 1
ATOM 1556 O O . PHE A 1 229 ? -11.031 -2.856 -40.757 1.00 20.51 929 PHE A O 1
ATOM 1564 N N . LEU A 1 230 ? -11.283 -0.624 -40.731 1.00 19.15 930 LEU A N 1
ATOM 1565 C CA . LEU A 1 230 ? -11.337 -0.512 -42.197 1.00 19.60 930 LEU A CA 1
ATOM 1566 C C . LEU A 1 230 ? -10.013 -0.779 -42.874 1.00 17.87 930 LEU A C 1
ATOM 1567 O O . LEU A 1 230 ? -9.967 -1.321 -43.978 1.00 16.52 930 LEU A O 1
ATOM 1572 N N . LEU A 1 231 ? -8.912 -0.392 -42.250 1.00 14.72 931 LEU A N 1
ATOM 1573 C CA . LEU A 1 231 ? -7.594 -0.569 -42.906 1.00 13.78 931 LEU A CA 1
ATOM 1574 C C . LEU A 1 231 ? -7.198 -2.027 -43.029 1.00 14.69 931 LEU A C 1
ATOM 1575 O O . LEU A 1 231 ? -6.543 -2.385 -44.016 1.00 15.93 931 LEU A O 1
ATOM 1580 N N . GLN A 1 232 ? -7.570 -2.856 -42.036 1.00 16.04 932 GLN A N 1
ATOM 1581 C CA . GLN A 1 232 ? -7.241 -4.305 -42.018 1.00 17.05 932 GLN A CA 1
ATOM 1582 C C . GLN A 1 232 ? -5.759 -4.482 -42.412 1.00 16.45 932 GLN A C 1
ATOM 1583 O O . GLN A 1 232 ? -5.405 -5.278 -43.313 1.00 16.72 932 GLN A O 1
ATOM 1589 N N . GLN A 1 233 ? -4.882 -3.720 -41.760 1.00 15.82 933 GLN A N 1
ATOM 1590 C CA . GLN A 1 233 ? -3.435 -3.663 -42.103 1.00 17.38 933 GLN A CA 1
ATOM 1591 C C . GLN A 1 233 ? -2.779 -5.028 -42.072 1.00 16.90 933 GLN A C 1
ATOM 1592 O O . GLN A 1 233 ? -1.872 -5.255 -42.841 1.00 18.42 933 GLN A O 1
ATOM 1598 N N . ASN A 1 234 ? -3.252 -5.919 -41.179 1.00 16.74 934 ASN A N 1
ATOM 1599 C CA . ASN A 1 234 ? -2.638 -7.229 -41.090 1.00 21.64 934 ASN A CA 1
ATOM 1600 C C . ASN A 1 234 ? -2.924 -8.194 -42.290 1.00 17.20 934 ASN A C 1
ATOM 1601 O O . ASN A 1 234 ? -2.282 -9.198 -42.398 1.00 13.49 934 ASN A O 1
ATOM 1606 N N . ASN A 1 235 ? -3.815 -7.815 -43.185 1.00 12.88 935 ASN A N 1
ATOM 1607 C CA . ASN A 1 235 ? -4.072 -8.481 -44.499 1.00 14.80 935 ASN A CA 1
ATOM 1608 C C . ASN A 1 235 ? -3.006 -8.192 -45.578 1.00 12.25 935 ASN A C 1
ATOM 1609 O O . ASN A 1 235 ? -2.947 -8.885 -46.583 1.00 12.77 935 ASN A O 1
ATOM 1614 N N . VAL A 1 236 ? -2.232 -7.127 -45.404 1.00 10.58 936 VAL A N 1
ATOM 1615 C CA . VAL A 1 236 ? -1.334 -6.637 -46.453 1.00 9.67 936 VAL A CA 1
ATOM 1616 C C . VAL A 1 236 ? -0.078 -7.555 -46.511 1.00 8.95 936 VAL A C 1
ATOM 1617 O O . VAL A 1 236 ? 0.499 -7.855 -45.459 1.00 9.43 936 VAL A O 1
ATOM 1621 N N . PRO A 1 237 ? 0.295 -8.048 -47.703 1.00 10.19 937 PRO A N 1
ATOM 1622 C CA . PRO A 1 237 ? 1.516 -8.898 -47.820 1.00 10.57 937 PRO A CA 1
ATOM 1623 C C . PRO A 1 237 ? 2.707 -8.141 -47.303 1.00 9.72 937 PRO A C 1
ATOM 1624 O O . PRO A 1 237 ? 2.876 -6.938 -47.573 1.00 9.57 937 PRO A O 1
ATOM 1628 N N . PHE A 1 238 ? 3.502 -8.852 -46.511 1.00 9.55 938 PHE A N 1
ATOM 1629 C CA . PHE A 1 238 ? 4.578 -8.265 -45.819 1.00 9.84 938 PHE A CA 1
ATOM 1630 C C . PHE A 1 238 ? 5.883 -9.076 -46.045 1.00 11.35 938 PHE A C 1
ATOM 1631 O O . PHE A 1 238 ? 5.923 -10.290 -45.787 1.00 13.85 938 PHE A O 1
ATOM 1639 N N . LEU A 1 239 ? 6.947 -8.385 -46.444 1.00 9.39 939 LEU A N 1
ATOM 1640 C CA . LEU A 1 239 ? 8.249 -8.996 -46.696 1.00 11.13 939 LEU A CA 1
ATOM 1641 C C . LEU A 1 239 ? 9.244 -8.623 -45.591 1.00 9.76 939 LEU A C 1
ATOM 1642 O O . LEU A 1 239 ? 9.641 -7.495 -45.492 1.00 10.38 939 LEU A O 1
ATOM 1647 N N . TYR A 1 240 ? 9.578 -9.553 -44.726 1.00 9.22 940 TYR A N 1
ATOM 1648 C CA . TYR A 1 240 ? 10.647 -9.303 -43.758 1.00 10.25 940 TYR A CA 1
ATOM 1649 C C . TYR A 1 240 ? 11.969 -9.567 -44.432 1.00 10.01 940 TYR A C 1
ATOM 1650 O O . TYR A 1 240 ? 12.321 -10.754 -44.668 1.00 10.47 940 TYR A O 1
ATOM 1659 N N . ASN A 1 241 ? 12.719 -8.502 -44.720 1.00 10.04 941 ASN A N 1
ATOM 1660 C CA . ASN A 1 241 ? 14.009 -8.604 -45.424 1.00 11.48 941 ASN A CA 1
ATOM 1661 C C . ASN A 1 241 ? 15.130 -8.886 -44.451 1.00 12.42 941 ASN A C 1
ATOM 1662 O O . ASN A 1 241 ? 16.049 -8.115 -44.326 1.00 15.11 941 ASN A O 1
ATOM 1667 N N . VAL A 1 242 ? 15.003 -10.025 -43.756 1.00 13.31 942 VAL A N 1
ATOM 1668 C CA . VAL A 1 242 ? 15.948 -10.509 -42.739 1.00 13.75 942 VAL A CA 1
ATOM 1669 C C . VAL A 1 242 ? 16.100 -12.003 -42.938 1.00 13.77 942 VAL A C 1
ATOM 1670 O O . VAL A 1 242 ? 15.200 -12.657 -43.467 1.00 12.38 942 VAL A O 1
ATOM 1674 N N . SER A 1 243 ? 17.232 -12.559 -42.517 1.00 13.69 943 SER A N 1
ATOM 1675 C CA . SER A 1 243 ? 17.423 -13.992 -42.572 1.00 15.09 943 SER A CA 1
ATOM 1676 C C . SER A 1 243 ? 16.512 -14.734 -41.582 1.00 15.50 943 SER A C 1
ATOM 1677 O O . SER A 1 243 ? 16.412 -14.360 -40.407 1.00 15.22 943 SER A O 1
ATOM 1680 N N . PRO A 1 244 ? 15.901 -15.832 -42.030 1.00 18.16 944 PRO A N 1
ATOM 1681 C CA . PRO A 1 244 ? 15.154 -16.679 -41.060 1.00 19.92 944 PRO A CA 1
ATOM 1682 C C . PRO A 1 244 ? 16.005 -17.378 -39.985 1.00 20.37 944 PRO A C 1
ATOM 1683 O O . PRO A 1 244 ? 15.444 -17.926 -39.019 1.00 19.68 944 PRO A O 1
ATOM 1687 N N . THR A 1 245 ? 17.345 -17.375 -40.125 1.00 18.81 945 THR A N 1
ATOM 1688 C CA . THR A 1 245 ? 18.214 -17.836 -39.053 1.00 23.56 945 THR A CA 1
ATOM 1689 C C . THR A 1 245 ? 18.109 -16.946 -37.814 1.00 21.69 945 THR A C 1
ATOM 1690 O O . THR A 1 245 ? 18.122 -17.420 -36.694 1.00 23.03 945 THR A O 1
ATOM 1694 N N . ILE A 1 246 ? 17.997 -15.649 -38.023 1.00 21.03 946 ILE A N 1
ATOM 1695 C CA . ILE A 1 246 ? 17.925 -14.674 -36.921 1.00 21.50 946 ILE A CA 1
ATOM 1696 C C . ILE A 1 246 ? 16.472 -14.372 -36.593 1.00 16.54 946 ILE A C 1
ATOM 1697 O O . ILE A 1 246 ? 16.154 -14.141 -35.446 1.00 15.21 946 ILE A O 1
ATOM 1702 N N . PHE A 1 247 ? 15.605 -14.386 -37.597 1.00 15.58 947 PHE A N 1
ATOM 1703 C CA . PHE A 1 247 ? 14.179 -14.051 -37.469 1.00 14.89 947 PHE A CA 1
ATOM 1704 C C . PHE A 1 247 ? 13.326 -15.169 -38.082 1.00 15.33 947 PHE A C 1
ATOM 1705 O O . PHE A 1 247 ? 12.757 -15.000 -39.139 1.00 15.93 947 PHE A O 1
ATOM 1713 N N . PRO A 1 248 ? 13.258 -16.343 -37.430 1.00 16.35 948 PRO A N 1
ATOM 1714 C CA . PRO A 1 248 ? 12.487 -17.364 -38.093 1.00 18.15 948 PRO A CA 1
ATOM 1715 C C . PRO A 1 248 ? 10.990 -17.068 -38.092 1.00 17.87 948 PRO A C 1
ATOM 1716 O O . PRO A 1 248 ? 10.473 -16.451 -37.125 1.00 16.63 948 PRO A O 1
ATOM 1720 N N . PRO A 1 249 ? 10.288 -17.480 -39.149 1.00 17.78 949 PRO A N 1
ATOM 1721 C CA . PRO A 1 249 ? 8.851 -17.210 -39.145 1.00 19.20 949 PRO A CA 1
ATOM 1722 C C . PRO A 1 249 ? 8.194 -17.935 -38.007 1.00 18.78 949 PRO A C 1
ATOM 1723 O O . PRO A 1 249 ? 8.664 -19.004 -37.566 1.00 18.91 949 PRO A O 1
ATOM 1727 N N . SER A 1 250 ? 7.177 -17.308 -37.460 1.00 19.63 950 SER A N 1
ATOM 1728 C CA . SER A 1 250 ? 6.468 -17.857 -36.319 1.00 23.12 950 SER A CA 1
ATOM 1729 C C . SER A 1 250 ? 5.339 -18.763 -36.775 1.00 20.83 950 SER A C 1
ATOM 1730 O O . SER A 1 250 ? 4.765 -18.589 -37.866 1.00 17.48 950 SER A O 1
ATOM 1733 N N . ILE A 1 251 ? 4.994 -19.672 -35.881 1.00 18.71 951 ILE A N 1
ATOM 1734 C CA . ILE A 1 251 ? 3.881 -20.571 -36.066 1.00 20.12 951 ILE A CA 1
ATOM 1735 C C . ILE A 1 251 ? 2.557 -19.808 -36.350 1.00 19.72 951 ILE A C 1
ATOM 1736 O O . ILE A 1 251 ? 1.688 -20.379 -36.988 1.00 19.32 951 ILE A O 1
ATOM 1741 N N . ASP A 1 252 ? 2.413 -18.553 -35.884 1.00 17.03 952 ASP A N 1
ATOM 1742 C CA . ASP A 1 252 ? 1.162 -17.799 -36.118 1.00 18.02 952 ASP A CA 1
ATOM 1743 C C . ASP A 1 252 ? 1.243 -16.730 -37.230 1.00 17.27 952 ASP A C 1
ATOM 1744 O O . ASP A 1 252 ? 0.332 -15.902 -37.343 1.00 21.23 952 ASP A O 1
ATOM 1749 N N . PHE A 1 253 ? 2.318 -16.708 -38.022 1.00 16.71 953 PHE A N 1
ATOM 1750 C CA . PHE A 1 253 ? 2.394 -15.806 -39.181 1.00 17.43 953 PHE A CA 1
ATOM 1751 C C . PHE A 1 253 ? 1.350 -16.185 -40.206 1.00 19.68 953 PHE A C 1
ATOM 1752 O O . PHE A 1 253 ? 1.217 -17.373 -40.532 1.00 25.47 953 PHE A O 1
ATOM 1760 N N . SER A 1 254 ? 0.635 -15.204 -40.723 1.00 19.20 954 SER A N 1
ATOM 1761 C CA . SER A 1 254 ? -0.213 -15.435 -41.888 1.00 20.54 954 SER A CA 1
ATOM 1762 C C . SER A 1 254 ? 0.601 -15.906 -43.064 1.00 18.03 954 SER A C 1
ATOM 1763 O O . SER A 1 254 ? 1.817 -15.675 -43.134 1.00 16.67 954 SER A O 1
ATOM 1766 N N . GLU A 1 255 ? -0.081 -16.505 -44.038 1.00 16.39 955 GLU A N 1
ATOM 1767 C CA . GLU A 1 255 ? 0.542 -17.002 -45.265 1.00 20.91 955 GLU A CA 1
ATOM 1768 C C . GLU A 1 255 ? 1.255 -15.920 -46.090 1.00 16.21 955 GLU A C 1
ATOM 1769 O O . GLU A 1 255 ? 2.290 -16.167 -46.707 1.00 19.17 955 GLU A O 1
ATOM 1775 N N . TRP A 1 256 ? 0.736 -14.694 -46.062 1.00 12.41 956 TRP A N 1
ATOM 1776 C CA . TRP A 1 256 ? 1.303 -13.591 -46.851 1.00 11.33 956 TRP A CA 1
ATOM 1777 C C . TRP A 1 256 ? 2.337 -12.756 -46.061 1.00 11.02 956 TRP A C 1
ATOM 1778 O O . TRP A 1 256 ? 2.759 -11.691 -46.553 1.00 9.57 956 TRP A O 1
ATOM 1789 N N . VAL A 1 257 ? 2.720 -13.205 -44.865 1.00 13.20 957 VAL A N 1
ATOM 1790 C CA . VAL A 1 257 ? 3.822 -12.592 -44.134 1.00 13.72 957 VAL A CA 1
ATOM 1791 C C . VAL A 1 257 ? 5.033 -13.500 -44.318 1.00 16.12 957 VAL A C 1
ATOM 1792 O O . VAL A 1 257 ? 4.994 -14.647 -43.857 1.00 14.96 957 VAL A O 1
ATOM 1796 N N . ARG A 1 258 ? 6.077 -13.037 -45.003 1.00 13.47 958 ARG A N 1
ATOM 1797 C CA . ARG A 1 258 ? 7.173 -13.898 -45.453 1.00 15.27 958 ARG A CA 1
ATOM 1798 C C . ARG A 1 258 ? 8.524 -13.390 -45.030 1.00 14.34 958 ARG A C 1
ATOM 1799 O O . ARG A 1 258 ? 8.830 -12.203 -45.178 1.00 15.38 958 ARG A O 1
ATOM 1807 N N . VAL A 1 259 ? 9.380 -14.275 -44.549 1.00 14.39 959 VAL A N 1
ATOM 1808 C CA . VAL A 1 259 ? 10.748 -13.860 -44.143 1.00 14.55 959 VAL A CA 1
ATOM 1809 C C . VAL A 1 259 ? 11.644 -14.215 -45.308 1.00 13.42 959 VAL A C 1
ATOM 1810 O O . VAL A 1 259 ? 11.870 -15.379 -45.563 1.00 12.64 959 VAL A O 1
ATOM 1814 N N . THR A 1 260 ? 12.121 -13.240 -46.056 1.00 11.85 960 THR A N 1
ATOM 1815 C CA . THR A 1 260 ? 12.705 -13.546 -47.358 1.00 11.66 960 THR A CA 1
ATOM 1816 C C . THR A 1 260 ? 14.217 -13.865 -47.332 1.00 14.38 960 THR A C 1
ATOM 1817 O O . THR A 1 260 ? 14.712 -14.433 -48.269 1.00 12.64 960 THR A O 1
ATOM 1821 N N . GLY A 1 261 ? 14.939 -13.432 -46.296 1.00 12.97 961 GLY A N 1
ATOM 1822 C CA . GLY A 1 261 ? 16.416 -13.286 -46.357 1.00 12.45 961 GLY A CA 1
ATOM 1823 C C . GLY A 1 261 ? 16.750 -11.805 -46.495 1.00 13.01 961 GLY A C 1
ATOM 1824 O O . GLY A 1 261 ? 15.926 -10.997 -46.943 1.00 11.53 961 GLY A O 1
ATOM 1825 N N . TYR A 1 262 ? 17.966 -11.452 -46.099 1.00 13.48 962 TYR A N 1
ATOM 1826 C CA . TYR A 1 262 ? 18.507 -10.091 -46.252 1.00 12.73 962 TYR A CA 1
ATOM 1827 C C . TYR A 1 262 ? 18.627 -9.725 -47.719 1.00 12.12 962 TYR A C 1
ATOM 1828 O O . TYR A 1 262 ? 18.880 -10.614 -48.559 1.00 11.84 962 TYR A O 1
ATOM 1837 N N . TRP A 1 263 ? 18.406 -8.456 -48.029 1.00 10.82 963 TRP A N 1
ATOM 1838 C CA . TRP A 1 263 ? 18.611 -7.905 -49.370 1.00 11.85 963 TRP A CA 1
ATOM 1839 C C . TRP A 1 263 ? 19.938 -7.192 -49.399 1.00 14.70 963 TRP A C 1
ATOM 1840 O O . TRP A 1 263 ? 20.014 -5.974 -49.150 1.00 15.26 963 TRP A O 1
ATOM 1851 N N . PHE A 1 264 ? 20.979 -7.979 -49.680 1.00 14.05 964 PHE A N 1
ATOM 1852 C CA . PHE A 1 264 ? 22.341 -7.499 -49.675 1.00 14.81 964 PHE A CA 1
ATOM 1853 C C . PHE A 1 264 ? 22.671 -6.727 -50.940 1.00 16.69 964 PHE A C 1
ATOM 1854 O O . PHE A 1 264 ? 22.399 -7.180 -52.065 1.00 15.48 964 PHE A O 1
ATOM 1862 N N . LEU A 1 265 ? 23.397 -5.619 -50.773 1.00 19.53 965 LEU A N 1
ATOM 1863 C CA . LEU A 1 265 ? 23.713 -4.750 -51.897 1.00 21.64 965 LEU A CA 1
ATOM 1864 C C . LEU A 1 265 ? 24.963 -5.210 -52.638 1.00 30.57 965 LEU A C 1
ATOM 1865 O O . LEU A 1 265 ? 25.026 -5.088 -53.847 1.00 30.81 965 LEU A O 1
ATOM 1870 N N . ASP A 1 266 ? 25.961 -5.729 -51.936 1.00 33.36 966 ASP A N 1
ATOM 1871 C CA . ASP A 1 266 ? 27.202 -6.224 -52.579 1.00 45.27 966 ASP A CA 1
ATOM 1872 C C . ASP A 1 266 ? 28.017 -5.092 -53.270 1.00 61.66 966 ASP A C 1
ATOM 1873 O O . ASP A 1 266 ? 27.976 -4.940 -54.504 1.00 57.24 966 ASP A O 1
ATOM 1878 N N . ASP A 1 267 ? 28.753 -4.308 -52.457 1.00 73.13 967 ASP A N 1
ATOM 1879 C CA . ASP A 1 267 ? 29.489 -3.125 -52.909 1.00 66.45 967 ASP A CA 1
ATOM 1880 C C . ASP A 1 267 ? 31.046 -3.316 -52.927 1.00 78.74 967 ASP A C 1
ATOM 1881 O O . ASP A 1 267 ? 31.781 -2.402 -53.308 1.00 78.68 967 ASP A O 1
ATOM 1886 N N . LYS A 1 268 ? 31.526 -4.525 -52.578 1.00 83.21 968 LYS A N 1
ATOM 1887 C CA . LYS A 1 268 ? 32.924 -4.940 -52.684 1.00 84.55 968 LYS A CA 1
ATOM 1888 C C . LYS A 1 268 ? 33.499 -4.762 -54.118 1.00 74.55 968 LYS A C 1
ATOM 1889 O O . LYS A 1 268 ? 34.675 -4.441 -54.282 1.00 84.72 968 LYS A O 1
ATOM 1895 N N . SER A 1 269 ? 32.675 -4.993 -55.149 1.00 84.10 969 SER A N 1
ATOM 1896 C CA . SER A 1 269 ? 33.080 -4.719 -56.529 1.00 95.75 969 SER A CA 1
ATOM 1897 C C . SER A 1 269 ? 32.949 -3.211 -56.719 1.00 82.71 969 SER A C 1
ATOM 1898 O O . SER A 1 269 ? 31.914 -2.634 -56.390 1.00 78.19 969 SER A O 1
ATOM 1901 N N . THR A 1 270 ? 34.005 -2.584 -57.206 1.00 76.27 970 THR A N 1
ATOM 1902 C CA . THR A 1 270 ? 34.104 -1.116 -57.350 1.00 94.32 970 THR A CA 1
ATOM 1903 C C . THR A 1 270 ? 34.692 -0.379 -56.130 1.00 81.42 970 THR A C 1
ATOM 1904 O O . THR A 1 270 ? 35.070 0.779 -56.274 1.00 101.72 970 THR A O 1
ATOM 1908 N N . PHE A 1 271 ? 34.801 -1.018 -54.955 1.00 72.39 971 PHE A N 1
ATOM 1909 C CA . PHE A 1 271 ? 35.427 -0.356 -53.791 1.00 62.18 971 PHE A CA 1
ATOM 1910 C C . PHE A 1 271 ? 36.949 -0.390 -53.919 1.00 55.43 971 PHE A C 1
ATOM 1911 O O . PHE A 1 271 ? 37.520 -1.454 -54.094 1.00 61.04 971 PHE A O 1
ATOM 1919 N N . LYS A 1 272 ? 37.585 0.775 -53.820 1.00 57.07 972 LYS A N 1
ATOM 1920 C CA . LYS A 1 272 ? 39.041 0.886 -53.897 1.00 61.19 972 LYS A CA 1
ATOM 1921 C C . LYS A 1 272 ? 39.537 1.210 -52.496 1.00 50.89 972 LYS A C 1
ATOM 1922 O O . LYS A 1 272 ? 39.340 2.339 -52.034 1.00 57.84 972 LYS A O 1
ATOM 1928 N N . PRO A 1 273 ? 40.122 0.226 -51.787 1.00 48.27 973 PRO A N 1
ATOM 1929 C CA . PRO A 1 273 ? 40.501 0.509 -50.402 1.00 50.35 973 PRO A CA 1
ATOM 1930 C C . PRO A 1 273 ? 41.653 1.492 -50.297 1.00 53.41 973 PRO A C 1
ATOM 1931 O O . PRO A 1 273 ? 42.627 1.356 -51.036 1.00 47.64 973 PRO A O 1
ATOM 1935 N N . PRO A 1 274 ? 41.551 2.480 -49.389 1.00 54.23 974 PRO A N 1
ATOM 1936 C CA . PRO A 1 274 ? 42.688 3.381 -49.213 1.00 51.75 974 PRO A CA 1
ATOM 1937 C C . PRO A 1 274 ? 43.871 2.626 -48.617 1.00 53.97 974 PRO A C 1
ATOM 1938 O O . PRO A 1 274 ? 43.689 1.595 -47.922 1.00 50.26 974 PRO A O 1
ATOM 1942 N N . ALA A 1 275 ? 45.071 3.141 -48.920 1.00 57.93 975 ALA A N 1
ATOM 1943 C CA . ALA A 1 275 ? 46.314 2.512 -48.518 1.00 57.52 975 ALA A CA 1
ATOM 1944 C C . ALA A 1 275 ? 46.433 2.325 -47.002 1.00 58.08 975 ALA A C 1
ATOM 1945 O O . ALA A 1 275 ? 46.867 1.253 -46.567 1.00 57.08 975 ALA A O 1
ATOM 1947 N N . GLU A 1 276 ? 46.033 3.343 -46.209 1.00 63.16 976 GLU A N 1
ATOM 1948 C CA . GLU A 1 276 ? 46.165 3.288 -44.726 1.00 66.00 976 GLU A CA 1
ATOM 1949 C C . GLU A 1 276 ? 45.449 2.061 -44.150 1.00 57.70 976 GLU A C 1
ATOM 1950 O O . GLU A 1 276 ? 45.945 1.426 -43.223 1.00 52.32 976 GLU A O 1
ATOM 1956 N N . LEU A 1 277 ? 44.284 1.742 -44.707 1.00 50.50 977 LEU A N 1
ATOM 1957 C CA . LEU A 1 277 ? 43.479 0.628 -44.205 1.00 48.81 977 LEU A CA 1
ATOM 1958 C C . LEU A 1 277 ? 44.140 -0.729 -44.510 1.00 50.16 977 LEU A C 1
ATOM 1959 O O . LEU A 1 277 ? 44.221 -1.615 -43.637 1.00 49.69 977 LEU A O 1
ATOM 1964 N N . GLN A 1 278 ? 44.643 -0.869 -45.730 1.00 54.11 978 GLN A N 1
ATOM 1965 C CA . GLN A 1 278 ? 45.349 -2.090 -46.133 1.00 58.41 978 GLN A CA 1
ATOM 1966 C C . GLN A 1 278 ? 46.588 -2.333 -45.284 1.00 52.72 978 GLN A C 1
ATOM 1967 O O . GLN A 1 278 ? 46.790 -3.429 -44.777 1.00 50.15 978 GLN A O 1
ATOM 1973 N N . GLU A 1 279 ? 47.404 -1.299 -45.122 1.00 53.35 979 GLU A N 1
ATOM 1974 C CA . GLU A 1 279 ? 48.607 -1.367 -44.267 1.00 55.59 979 GLU A CA 1
ATOM 1975 C C . GLU A 1 279 ? 48.298 -1.729 -42.811 1.00 51.92 979 GLU A C 1
ATOM 1976 O O . GLU A 1 279 ? 49.019 -2.500 -42.197 1.00 52.85 979 GLU A O 1
ATOM 1982 N N . PHE A 1 280 ? 47.210 -1.182 -42.269 1.00 50.69 980 PHE A N 1
ATOM 1983 C CA . PHE A 1 280 ? 46.801 -1.449 -40.883 1.00 48.02 980 PHE A CA 1
ATOM 1984 C C . PHE A 1 280 ? 46.411 -2.915 -40.693 1.00 46.79 980 PHE A C 1
ATOM 1985 O O . PHE A 1 280 ? 46.838 -3.533 -39.723 1.00 46.04 980 PHE A O 1
ATOM 1993 N N . ILE A 1 281 ? 45.556 -3.428 -41.594 1.00 45.62 981 ILE A N 1
ATOM 1994 C CA . ILE A 1 281 ? 45.129 -4.828 -41.600 1.00 44.19 981 ILE A CA 1
ATOM 1995 C C . ILE A 1 281 ? 46.339 -5.752 -41.707 1.00 46.84 981 ILE A C 1
ATOM 1996 O O . ILE A 1 281 ? 46.438 -6.703 -40.954 1.00 45.77 981 ILE A O 1
ATOM 2001 N N . SER A 1 282 ? 47.251 -5.459 -42.632 1.00 48.29 982 SER A N 1
ATOM 2002 C CA . SER A 1 282 ? 48.479 -6.268 -42.786 1.00 55.10 982 SER A CA 1
ATOM 2003 C C . SER A 1 282 ? 49.389 -6.206 -41.555 1.00 53.65 982 SER A C 1
ATOM 2004 O O . SER A 1 282 ? 49.985 -7.203 -41.169 1.00 54.91 982 SER A O 1
ATOM 2007 N N . GLU A 1 283 ? 49.486 -5.030 -40.945 1.00 53.55 983 GLU A N 1
ATOM 2008 C CA . GLU A 1 283 ? 50.229 -4.865 -39.695 1.00 59.56 983 GLU A CA 1
ATOM 2009 C C . GLU A 1 283 ? 49.645 -5.694 -38.544 1.00 54.64 983 GLU A C 1
ATOM 2010 O O . GLU A 1 283 ? 50.389 -6.393 -37.869 1.00 54.60 983 GLU A O 1
ATOM 2016 N N . ALA A 1 284 ? 48.333 -5.626 -38.328 1.00 51.50 984 ALA A N 1
ATOM 2017 C CA . ALA A 1 284 ? 47.664 -6.480 -37.312 1.00 50.33 984 ALA A CA 1
ATOM 2018 C C . ALA A 1 284 ? 48.031 -7.967 -37.476 1.00 50.62 984 ALA A C 1
ATOM 2019 O O . ALA A 1 284 ? 48.423 -8.638 -36.518 1.00 49.49 984 ALA A O 1
ATOM 2021 N N . ARG A 1 285 ? 47.900 -8.454 -38.702 1.00 50.18 985 ARG A N 1
ATOM 2022 C CA . ARG A 1 285 ? 48.183 -9.852 -38.994 1.00 52.88 985 ARG A CA 1
ATOM 2023 C C . ARG A 1 285 ? 49.664 -10.153 -38.829 1.00 53.48 985 ARG A C 1
ATOM 2024 O O . ARG A 1 285 ? 49.996 -11.093 -38.112 1.00 52.32 985 ARG A O 1
ATOM 2032 N N . SER A 1 286 ? 50.549 -9.331 -39.406 1.00 57.16 986 SER A N 1
ATOM 2033 C CA . SER A 1 286 ? 52.001 -9.534 -39.232 1.00 60.82 986 SER A CA 1
ATOM 2034 C C . SER A 1 286 ? 52.380 -9.593 -37.744 1.00 62.65 986 SER A C 1
ATOM 2035 O O . SER A 1 286 ? 53.276 -10.332 -37.379 1.00 64.22 986 SER A O 1
ATOM 2038 N N . LYS A 1 287 ? 51.685 -8.820 -36.890 1.00 63.37 987 LYS A N 1
ATOM 2039 C CA . LYS A 1 287 ? 51.981 -8.778 -35.438 1.00 64.57 987 LYS A CA 1
ATOM 2040 C C . LYS A 1 287 ? 51.231 -9.821 -34.611 1.00 62.64 987 LYS A C 1
ATOM 2041 O O . LYS A 1 287 ? 51.361 -9.854 -33.378 1.00 59.59 987 LYS A O 1
ATOM 2047 N N . GLY A 1 288 ? 50.453 -10.676 -35.284 1.00 61.60 988 GLY A N 1
ATOM 2048 C CA . GLY A 1 288 ? 49.689 -11.729 -34.618 1.00 63.24 988 GLY A CA 1
ATOM 2049 C C . GLY A 1 288 ? 48.572 -11.249 -33.694 1.00 64.06 988 GLY A C 1
ATOM 2050 O O . GLY A 1 288 ? 48.194 -11.962 -32.768 1.00 65.77 988 GLY A O 1
ATOM 2051 N N . LYS A 1 289 ? 48.045 -10.048 -33.925 1.00 62.51 989 LYS A N 1
ATOM 2052 C CA . LYS A 1 289 ? 46.994 -9.502 -33.076 1.00 60.94 989 LYS A CA 1
ATOM 2053 C C . LYS A 1 289 ? 45.664 -9.782 -33.690 1.00 59.48 989 LYS A C 1
ATOM 2054 O O . LYS A 1 289 ? 45.558 -9.845 -34.916 1.00 59.22 989 LYS A O 1
ATOM 2060 N N . LYS A 1 290 ? 44.655 -9.959 -32.834 1.00 57.85 990 LYS A N 1
ATOM 2061 C CA . LYS A 1 290 ? 43.292 -10.126 -33.295 1.00 54.93 990 LYS A CA 1
ATOM 2062 C C . LYS A 1 290 ? 42.841 -8.799 -33.865 1.00 50.02 990 LYS A C 1
ATOM 2063 O O . LYS A 1 290 ? 43.310 -7.757 -33.441 1.00 49.03 990 LYS A O 1
ATOM 2069 N N . LEU A 1 291 ? 41.918 -8.840 -34.805 1.00 46.74 991 LEU A N 1
ATOM 2070 C CA . LEU A 1 291 ? 41.489 -7.645 -35.497 1.00 44.99 991 LEU A CA 1
ATOM 2071 C C . LEU A 1 291 ? 39.966 -7.513 -35.321 1.00 39.45 991 LEU A C 1
ATOM 2072 O O . LEU A 1 291 ? 39.232 -8.427 -35.635 1.00 36.57 991 LEU A O 1
ATOM 2077 N N . VAL A 1 292 ? 39.508 -6.378 -34.796 1.00 37.20 992 VAL A N 1
ATOM 2078 C CA . VAL A 1 292 ? 38.101 -6.183 -34.511 1.00 35.41 992 VAL A CA 1
ATOM 2079 C C . VAL A 1 292 ? 37.605 -4.901 -35.162 1.00 33.61 992 VAL A C 1
ATOM 2080 O O . VAL A 1 292 ? 38.350 -3.946 -35.301 1.00 34.45 992 VAL A O 1
ATOM 2084 N N . TYR A 1 293 ? 36.363 -4.896 -35.582 1.00 30.69 993 TYR A N 1
ATOM 2085 C CA . TYR A 1 293 ? 35.693 -3.672 -36.011 1.00 30.10 993 TYR A CA 1
ATOM 2086 C C . TYR A 1 293 ? 34.839 -3.204 -34.847 1.00 29.63 993 TYR A C 1
ATOM 2087 O O . TYR A 1 293 ? 34.153 -4.029 -34.210 1.00 29.54 993 TYR A O 1
ATOM 2096 N N . ILE A 1 294 ? 34.864 -1.897 -34.577 1.00 30.07 994 ILE A N 1
ATOM 2097 C CA . ILE A 1 294 ? 33.913 -1.259 -33.668 1.00 29.31 994 ILE A CA 1
ATOM 2098 C C . ILE A 1 294 ? 33.214 -0.087 -34.368 1.00 29.08 994 ILE A C 1
ATOM 2099 O O . ILE A 1 294 ? 33.876 0.807 -34.908 1.00 30.50 994 ILE A O 1
ATOM 2104 N N . GLY A 1 295 ? 31.890 -0.068 -34.353 1.00 26.34 995 GLY A N 1
ATOM 2105 C CA . GLY A 1 295 ? 31.161 1.020 -35.002 1.00 27.25 995 GLY A CA 1
ATOM 2106 C C . GLY A 1 295 ? 29.730 1.006 -34.541 1.00 27.76 995 GLY A C 1
ATOM 2107 O O . GLY A 1 295 ? 29.052 -0.010 -34.699 1.00 29.17 995 GLY A O 1
ATOM 2108 N N . PHE A 1 296 ? 29.252 2.111 -33.989 1.00 29.90 996 PHE A N 1
ATOM 2109 C CA . PHE A 1 296 ? 27.878 2.178 -33.490 1.00 27.04 996 PHE A CA 1
ATOM 2110 C C . PHE A 1 296 ? 26.919 2.993 -34.329 1.00 28.59 996 PHE A C 1
ATOM 2111 O O . PHE A 1 296 ? 25.791 3.286 -33.882 1.00 31.18 996 PHE A O 1
ATOM 2119 N N . GLY A 1 297 ? 27.294 3.267 -35.571 1.00 28.90 997 GLY A N 1
ATOM 2120 C CA . GLY A 1 297 ? 26.515 4.165 -36.421 1.00 29.39 997 GLY A CA 1
ATOM 2121 C C . GLY A 1 297 ? 26.489 5.585 -35.865 1.00 34.71 997 GLY A C 1
ATOM 2122 O O . GLY A 1 297 ? 27.336 5.987 -35.028 1.00 35.22 997 GLY A O 1
ATOM 2123 N N . SER A 1 298 ? 25.494 6.334 -36.327 1.00 37.95 998 SER A N 1
ATOM 2124 C CA . SER A 1 298 ? 25.241 7.706 -35.876 1.00 40.65 998 SER A CA 1
ATOM 2125 C C . SER A 1 298 ? 24.449 7.707 -34.555 1.00 38.48 998 SER A C 1
ATOM 2126 O O . SER A 1 298 ? 23.335 7.204 -34.518 1.00 42.13 998 SER A O 1
ATOM 2129 N N . ILE A 1 299 ? 25.023 8.267 -33.496 1.00 38.23 999 ILE A N 1
ATOM 2130 C CA . ILE A 1 299 ? 24.327 8.456 -32.222 1.00 38.24 999 ILE A CA 1
ATOM 2131 C C . ILE A 1 299 ? 24.748 9.762 -31.544 1.00 40.20 999 ILE A C 1
ATOM 2132 O O . ILE A 1 299 ? 25.842 10.308 -31.774 1.00 44.17 999 ILE A O 1
ATOM 2137 N N . VAL A 1 300 ? 23.867 10.246 -30.689 1.00 36.19 1000 VAL A N 1
ATOM 2138 C CA . VAL A 1 300 ? 24.121 11.406 -29.894 1.00 37.87 1000 VAL A CA 1
ATOM 2139 C C . VAL A 1 300 ? 24.283 10.907 -28.489 1.00 41.16 1000 VAL A C 1
ATOM 2140 O O . VAL A 1 300 ? 23.396 10.238 -27.985 1.00 43.29 1000 VAL A O 1
ATOM 2144 N N . VAL A 1 301 ? 25.425 11.227 -27.876 1.00 44.06 1001 VAL A N 1
ATOM 2145 C CA . VAL A 1 301 ? 25.736 10.792 -26.517 1.00 49.66 1001 VAL A CA 1
ATOM 2146 C C . VAL A 1 301 ? 26.010 11.967 -25.575 1.00 55.54 1001 VAL A C 1
ATOM 2147 O O . VAL A 1 301 ? 26.293 13.084 -26.007 1.00 54.93 1001 VAL A O 1
ATOM 2151 N N . SER A 1 302 ? 25.931 11.675 -24.283 1.00 69.22 1002 SER A N 1
ATOM 2152 C CA . SER A 1 302 ? 26.139 12.663 -23.216 1.00 77.36 1002 SER A CA 1
ATOM 2153 C C . SER A 1 302 ? 27.613 13.171 -23.144 1.00 86.13 1002 SER A C 1
ATOM 2154 O O . SER A 1 302 ? 27.843 14.362 -22.899 1.00 73.94 1002 SER A O 1
ATOM 2157 N N . ASN A 1 303 ? 28.588 12.279 -23.345 1.00 74.35 1003 ASN A N 1
ATOM 2158 C CA . ASN A 1 303 ? 30.012 12.644 -23.279 1.00 74.90 1003 ASN A CA 1
ATOM 2159 C C . ASN A 1 303 ? 30.805 11.826 -24.301 1.00 69.35 1003 ASN A C 1
ATOM 2160 O O . ASN A 1 303 ? 31.100 10.651 -24.064 1.00 69.56 1003 ASN A O 1
ATOM 2165 N N . ALA A 1 304 ? 31.152 12.474 -25.421 1.00 67.03 1004 ALA A N 1
ATOM 2166 C CA . ALA A 1 304 ? 31.768 11.807 -26.577 1.00 60.12 1004 ALA A CA 1
ATOM 2167 C C . ALA A 1 304 ? 33.183 11.314 -26.275 1.00 62.72 1004 ALA A C 1
ATOM 2168 O O . ALA A 1 304 ? 33.533 10.184 -26.628 1.00 52.76 1004 ALA A O 1
ATOM 2170 N N . LYS A 1 305 ? 33.966 12.164 -25.614 1.00 58.57 1005 LYS A N 1
ATOM 2171 C CA . LYS A 1 305 ? 35.373 11.898 -25.324 1.00 69.96 1005 LYS A CA 1
ATOM 2172 C C . LYS A 1 305 ? 35.507 10.736 -24.334 1.00 72.19 1005 LYS A C 1
ATOM 2173 O O . LYS A 1 305 ? 36.355 9.866 -24.518 1.00 78.10 1005 LYS A O 1
ATOM 2179 N N . GLU A 1 306 ? 34.653 10.709 -23.310 1.00 76.13 1006 GLU A N 1
ATOM 2180 C CA . GLU A 1 306 ? 34.648 9.614 -22.331 1.00 82.03 1006 GLU A CA 1
ATOM 2181 C C . GLU A 1 306 ? 34.335 8.264 -22.975 1.00 77.43 1006 GLU A C 1
ATOM 2182 O O . GLU A 1 306 ? 34.895 7.243 -22.576 1.00 78.25 1006 GLU A O 1
ATOM 2188 N N . MET A 1 307 ? 33.409 8.262 -23.934 1.00 62.85 1007 MET A N 1
ATOM 2189 C CA . MET A 1 307 ? 33.047 7.039 -24.648 1.00 56.79 1007 MET A CA 1
ATOM 2190 C C . MET A 1 307 ? 34.245 6.529 -25.464 1.00 51.85 1007 MET A C 1
ATOM 2191 O O . MET A 1 307 ? 34.567 5.342 -25.427 1.00 47.33 1007 MET A O 1
ATOM 2196 N N . THR A 1 308 ? 34.871 7.447 -26.200 1.00 48.82 1008 THR A N 1
ATOM 2197 C CA . THR A 1 308 ? 36.043 7.152 -27.004 1.00 48.98 1008 THR A CA 1
ATOM 2198 C C . THR A 1 308 ? 37.163 6.588 -26.110 1.00 51.98 1008 THR A C 1
ATOM 2199 O O . THR A 1 308 ? 37.741 5.547 -26.429 1.00 49.78 1008 THR A O 1
ATOM 2203 N N . GLU A 1 309 ? 37.414 7.232 -24.971 1.00 54.64 1009 GLU A N 1
ATOM 2204 C CA . GLU A 1 309 ? 38.427 6.758 -24.022 1.00 58.54 1009 GLU A CA 1
ATOM 2205 C C . GLU A 1 309 ? 38.134 5.359 -23.458 1.00 55.07 1009 GLU A C 1
ATOM 2206 O O . GLU A 1 309 ? 39.049 4.583 -23.252 1.00 51.55 1009 GLU A O 1
ATOM 2212 N N . ALA A 1 310 ? 36.869 5.058 -23.178 1.00 53.82 1010 ALA A N 1
ATOM 2213 C CA . ALA A 1 310 ? 36.503 3.717 -22.707 1.00 55.17 1010 ALA A CA 1
ATOM 2214 C C . ALA A 1 310 ? 36.743 2.656 -23.803 1.00 52.73 1010 ALA A C 1
ATOM 2215 O O . ALA A 1 310 ? 37.206 1.555 -23.497 1.00 52.75 1010 ALA A O 1
ATOM 2217 N N . LEU A 1 311 ? 36.434 2.976 -25.062 1.00 48.29 1011 LEU A N 1
ATOM 2218 C CA . LEU A 1 311 ? 36.740 2.068 -26.183 1.00 46.41 1011 LEU A CA 1
ATOM 2219 C C . LEU A 1 311 ? 38.238 1.844 -26.337 1.00 48.70 1011 LEU A C 1
ATOM 2220 O O . LEU A 1 311 ? 38.660 0.714 -26.530 1.00 48.62 1011 LEU A O 1
ATOM 2225 N N . VAL A 1 312 ? 39.034 2.914 -26.236 1.00 49.62 1012 VAL A N 1
ATOM 2226 C CA . VAL A 1 312 ? 40.497 2.804 -26.319 1.00 52.34 1012 VAL A CA 1
ATOM 2227 C C . VAL A 1 312 ? 41.040 1.926 -25.206 1.00 57.56 1012 VAL A C 1
ATOM 2228 O O . VAL A 1 312 ? 41.855 1.059 -25.455 1.00 70.48 1012 VAL A O 1
ATOM 2232 N N . GLU A 1 313 ? 40.599 2.165 -23.976 1.00 59.08 1013 GLU A N 1
ATOM 2233 C CA . GLU A 1 313 ? 41.025 1.379 -22.807 1.00 58.96 1013 GLU A CA 1
ATOM 2234 C C . GLU A 1 313 ? 40.655 -0.094 -22.985 1.00 55.32 1013 GLU A C 1
ATOM 2235 O O . GLU A 1 313 ? 41.453 -0.976 -22.716 1.00 57.33 1013 GLU A O 1
ATOM 2241 N N . ALA A 1 314 ? 39.454 -0.355 -23.491 1.00 55.39 1014 ALA A N 1
ATOM 2242 C CA . ALA A 1 314 ? 38.985 -1.725 -23.719 1.00 52.72 1014 ALA A CA 1
ATOM 2243 C C . ALA A 1 314 ? 39.823 -2.459 -24.763 1.00 51.92 1014 ALA A C 1
ATOM 2244 O O . ALA A 1 314 ? 40.204 -3.607 -24.557 1.00 52.32 1014 ALA A O 1
ATOM 2246 N N . VAL A 1 315 ? 40.078 -1.784 -25.883 1.00 49.13 1015 VAL A N 1
ATOM 2247 C CA . VAL A 1 315 ? 40.943 -2.294 -26.937 1.00 51.06 1015 VAL A CA 1
ATOM 2248 C C . VAL A 1 315 ? 42.380 -2.583 -26.423 1.00 55.47 1015 VAL A C 1
ATOM 2249 O O . VAL A 1 315 ? 42.981 -3.557 -26.837 1.00 55.76 1015 VAL A O 1
ATOM 2253 N N . MET A 1 316 ? 42.924 -1.738 -25.550 1.00 58.99 1016 MET A N 1
ATOM 2254 C CA . MET A 1 316 ? 44.249 -1.977 -24.964 1.00 68.59 1016 MET A CA 1
ATOM 2255 C C . MET A 1 316 ? 44.274 -3.198 -24.036 1.00 71.55 1016 MET A C 1
ATOM 2256 O O . MET A 1 316 ? 45.199 -4.004 -24.092 1.00 75.50 1016 MET A O 1
ATOM 2261 N N . GLU A 1 317 ? 43.274 -3.299 -23.168 1.00 70.99 1017 GLU A N 1
ATOM 2262 C CA . GLU A 1 317 ? 43.122 -4.427 -22.241 1.00 71.82 1017 GLU A CA 1
ATOM 2263 C C . GLU A 1 317 ? 42.959 -5.755 -22.978 1.00 65.33 1017 GLU A C 1
ATOM 2264 O O . GLU A 1 317 ? 43.634 -6.711 -22.681 1.00 66.74 1017 GLU A O 1
ATOM 2270 N N . ALA A 1 318 ? 42.065 -5.826 -23.966 1.00 68.76 1018 ALA A N 1
ATOM 2271 C CA . ALA A 1 318 ? 41.961 -7.034 -24.837 1.00 64.90 1018 ALA A CA 1
ATOM 2272 C C . ALA A 1 318 ? 43.051 -6.832 -25.890 1.00 65.06 1018 ALA A C 1
ATOM 2273 O O . ALA A 1 318 ? 43.076 -5.791 -26.518 1.00 81.65 1018 ALA A O 1
ATOM 2275 N N . ASP A 1 319 ? 43.941 -7.775 -26.107 1.00 58.33 1019 ASP A N 1
ATOM 2276 C CA . ASP A 1 319 ? 45.171 -7.448 -26.881 1.00 60.85 1019 ASP A CA 1
ATOM 2277 C C . ASP A 1 319 ? 44.931 -7.342 -28.422 1.00 58.88 1019 ASP A C 1
ATOM 2278 O O . ASP A 1 319 ? 45.449 -8.157 -29.184 1.00 60.77 1019 ASP A O 1
ATOM 2283 N N . VAL A 1 320 ? 44.260 -6.283 -28.887 1.00 51.51 1020 VAL A N 1
ATOM 2284 C CA . VAL A 1 320 ? 43.607 -6.276 -30.164 1.00 46.78 1020 VAL A CA 1
ATOM 2285 C C . VAL A 1 320 ? 43.942 -5.047 -30.999 1.00 44.67 1020 VAL A C 1
ATOM 2286 O O . VAL A 1 320 ? 44.224 -3.999 -30.462 1.00 43.37 1020 VAL A O 1
ATOM 2290 N N . TYR A 1 321 ? 43.834 -5.184 -32.319 1.00 43.33 1021 TYR A N 1
ATOM 2291 C CA . TYR A 1 321 ? 43.876 -4.057 -33.258 1.00 42.38 1021 TYR A CA 1
ATOM 2292 C C . TYR A 1 321 ? 42.433 -3.743 -33.606 1.00 39.53 1021 TYR A C 1
ATOM 2293 O O . TYR A 1 321 ? 41.617 -4.659 -33.801 1.00 38.36 1021 TYR A O 1
ATOM 2302 N N . CYS A 1 322 ? 42.115 -2.457 -33.697 1.00 38.91 1022 CYS A N 1
ATOM 2303 C CA . CYS A 1 322 ? 40.734 -2.015 -33.834 1.00 36.52 1022 CYS A CA 1
ATOM 2304 C C . CYS A 1 322 ? 40.568 -1.128 -35.047 1.00 36.13 1022 CYS A C 1
ATOM 2305 O O . CYS A 1 322 ? 41.236 -0.107 -35.165 1.00 37.45 1022 CYS A O 1
ATOM 2308 N N . ILE A 1 323 ? 39.668 -1.501 -35.940 1.00 34.15 1023 ILE A N 1
ATOM 2309 C CA . ILE A 1 323 ? 39.173 -0.584 -36.960 1.00 34.73 1023 ILE A CA 1
ATOM 2310 C C . ILE A 1 323 ? 37.924 0.093 -36.416 1.00 34.52 1023 ILE A C 1
ATOM 2311 O O . ILE A 1 323 ? 36.907 -0.561 -36.197 1.00 32.43 1023 ILE A O 1
ATOM 2316 N N . LEU A 1 324 ? 38.037 1.402 -36.177 1.00 36.05 1024 LEU A N 1
ATOM 2317 C CA . LEU A 1 324 ? 37.012 2.188 -35.542 1.00 35.16 1024 LEU A CA 1
ATOM 2318 C C . LEU A 1 324 ? 36.261 3.011 -36.580 1.00 35.38 1024 LEU A C 1
ATOM 2319 O O . LEU A 1 324 ? 36.879 3.720 -37.393 1.00 37.56 1024 LEU A O 1
ATOM 2324 N N . ASN A 1 325 ? 34.933 2.945 -36.544 1.00 32.45 1025 ASN A N 1
ATOM 2325 C CA . ASN A 1 325 ? 34.109 3.790 -37.408 1.00 32.90 1025 ASN A CA 1
ATOM 2326 C C . ASN A 1 325 ? 33.256 4.628 -36.468 1.00 34.86 1025 ASN A C 1
ATOM 2327 O O . ASN A 1 325 ? 32.099 4.288 -36.140 1.00 29.47 1025 ASN A O 1
ATOM 2332 N N . LYS A 1 326 ? 33.856 5.714 -36.012 1.00 35.77 1026 LYS A N 1
ATOM 2333 C CA . LYS A 1 326 ? 33.189 6.647 -35.105 1.00 41.22 1026 LYS A CA 1
ATOM 2334 C C . LYS A 1 326 ? 32.071 7.456 -35.778 1.00 47.82 1026 LYS A C 1
ATOM 2335 O O . LYS A 1 326 ? 32.271 8.016 -36.856 1.00 54.32 1026 LYS A O 1
ATOM 2341 N N . GLY A 1 327 ? 30.897 7.465 -35.143 1.00 46.04 1027 GLY A N 1
ATOM 2342 C CA . GLY A 1 327 ? 29.764 8.322 -35.528 1.00 44.18 1027 GLY A CA 1
ATOM 2343 C C . GLY A 1 327 ? 28.999 8.916 -34.342 1.00 43.42 1027 GLY A C 1
ATOM 2344 O O . GLY A 1 327 ? 27.887 9.418 -34.512 1.00 47.91 1027 GLY A O 1
ATOM 2345 N N . TRP A 1 328 ? 29.577 8.862 -33.147 1.00 40.85 1028 TRP A N 1
ATOM 2346 C CA . TRP A 1 328 ? 28.968 9.483 -31.967 1.00 42.02 1028 TRP A CA 1
ATOM 2347 C C . TRP A 1 328 ? 29.474 10.910 -31.772 1.00 45.95 1028 TRP A C 1
ATOM 2348 O O . TRP A 1 328 ? 30.632 11.220 -32.091 1.00 43.76 1028 TRP A O 1
ATOM 2359 N N . SER A 1 329 ? 28.577 11.766 -31.273 1.00 43.78 1029 SER A N 1
ATOM 2360 C CA . SER A 1 329 ? 28.925 13.128 -30.809 1.00 51.06 1029 SER A CA 1
ATOM 2361 C C . SER A 1 329 ? 27.834 13.682 -29.893 1.00 59.65 1029 SER A C 1
ATOM 2362 O O . SER A 1 329 ? 26.760 13.082 -29.776 1.00 48.51 1029 SER A O 1
ATOM 2365 N N . GLU A 1 330 ? 28.130 14.816 -29.247 1.00 62.31 1030 GLU A N 1
ATOM 2366 C CA . GLU A 1 330 ? 27.182 15.503 -28.348 1.00 71.56 1030 GLU A CA 1
ATOM 2367 C C . GLU A 1 330 ? 26.045 16.238 -29.073 1.00 73.66 1030 GLU A C 1
ATOM 2368 O O . GLU A 1 330 ? 24.983 16.438 -28.509 1.00 72.94 1030 GLU A O 1
ATOM 2374 N N . ARG A 1 331 ? 26.314 16.656 -30.305 1.00 83.75 1031 ARG A N 1
ATOM 2375 C CA . ARG A 1 331 ? 25.375 17.383 -31.185 1.00 114.56 1031 ARG A CA 1
ATOM 2376 C C . ARG A 1 331 ? 25.503 16.768 -32.599 1.00 115.44 1031 ARG A C 1
ATOM 2377 O O . ARG A 1 331 ? 26.508 16.120 -32.874 1.00 130.84 1031 ARG A O 1
ATOM 2385 N N . LEU A 1 332 ? 24.500 16.939 -33.463 1.00 105.35 1032 LEU A N 1
ATOM 2386 C CA . LEU A 1 332 ? 24.425 16.168 -34.732 1.00 107.75 1032 LEU A CA 1
ATOM 2387 C C . LEU A 1 332 ? 25.614 16.332 -35.719 1.00 116.54 1032 LEU A C 1
ATOM 2388 O O . LEU A 1 332 ? 25.820 15.464 -36.575 1.00 111.12 1032 LEU A O 1
ATOM 2393 N N . GLY A 1 333 ? 26.370 17.427 -35.597 1.00 115.64 1033 GLY A N 1
ATOM 2394 C CA . GLY A 1 333 ? 27.630 17.625 -36.343 1.00 101.09 1033 GLY A CA 1
ATOM 2395 C C . GLY A 1 333 ? 27.432 18.046 -37.784 1.00 94.11 1033 GLY A C 1
ATOM 2396 O O . GLY A 1 333 ? 28.196 17.641 -38.656 1.00 76.98 1033 GLY A O 1
ATOM 2397 N N . LYS A 1 338 ? 35.124 16.811 -36.272 1.00 95.69 1038 LYS A N 1
ATOM 2398 C CA . LYS A 1 338 ? 33.872 16.258 -35.769 1.00 96.09 1038 LYS A CA 1
ATOM 2399 C C . LYS A 1 338 ? 33.847 14.719 -35.634 1.00 114.29 1038 LYS A C 1
ATOM 2400 O O . LYS A 1 338 ? 32.776 14.164 -35.341 1.00 86.03 1038 LYS A O 1
ATOM 2406 N N . LYS A 1 339 ? 34.989 14.044 -35.863 1.00 120.10 1039 LYS A N 1
ATOM 2407 C CA . LYS A 1 339 ? 35.172 12.638 -35.406 1.00 81.01 1039 LYS A CA 1
ATOM 2408 C C . LYS A 1 339 ? 36.208 12.498 -34.253 1.00 72.00 1039 LYS A C 1
ATOM 2409 O O . LYS A 1 339 ? 35.843 12.654 -33.071 1.00 72.66 1039 LYS A O 1
ATOM 2415 N N . THR A 1 340 ? 37.466 12.253 -34.561 1.00 63.12 1040 THR A N 1
ATOM 2416 C CA . THR A 1 340 ? 38.407 11.797 -33.511 1.00 73.83 1040 THR A CA 1
ATOM 2417 C C . THR A 1 340 ? 38.974 12.948 -32.621 1.00 80.65 1040 THR A C 1
ATOM 2418 O O . THR A 1 340 ? 39.678 13.822 -33.124 1.00 73.51 1040 THR A O 1
ATOM 2422 N N . GLU A 1 341 ? 38.705 12.926 -31.314 1.00 77.24 1041 GLU A N 1
ATOM 2423 C CA . GLU A 1 341 ? 39.027 14.083 -30.434 1.00 77.11 1041 GLU A CA 1
ATOM 2424 C C . GLU A 1 341 ? 40.350 13.918 -29.702 1.00 81.34 1041 GLU A C 1
ATOM 2425 O O . GLU A 1 341 ? 41.114 14.884 -29.531 1.00 81.69 1041 GLU A O 1
ATOM 2431 N N . VAL A 1 342 ? 40.628 12.676 -29.307 1.00 83.48 1042 VAL A N 1
ATOM 2432 C CA . VAL A 1 342 ? 41.817 12.330 -28.530 1.00 83.77 1042 VAL A CA 1
ATOM 2433 C C . VAL A 1 342 ? 42.873 11.592 -29.355 1.00 75.61 1042 VAL A C 1
ATOM 2434 O O . VAL A 1 342 ? 42.551 11.040 -30.372 1.00 71.24 1042 VAL A O 1
ATOM 2438 N N . ASP A 1 343 ? 44.123 11.624 -28.906 1.00 82.39 1043 ASP A N 1
ATOM 2439 C CA . ASP A 1 343 ? 45.234 10.922 -29.551 1.00 82.92 1043 ASP A CA 1
ATOM 2440 C C . ASP A 1 343 ? 45.071 9.381 -29.583 1.00 71.95 1043 ASP A C 1
ATOM 2441 O O . ASP A 1 343 ? 45.413 8.698 -28.618 1.00 77.74 1043 ASP A O 1
ATOM 2446 N N . LEU A 1 344 ? 44.630 8.815 -30.708 1.00 66.82 1044 LEU A N 1
ATOM 2447 C CA . LEU A 1 344 ? 44.500 7.353 -30.826 1.00 63.68 1044 LEU A CA 1
ATOM 2448 C C . LEU A 1 344 ? 45.850 6.637 -30.999 1.00 60.07 1044 LEU A C 1
ATOM 2449 O O . LEU A 1 344 ? 46.677 7.079 -31.786 1.00 57.13 1044 LEU A O 1
ATOM 2454 N N . PRO A 1 345 ? 46.048 5.521 -30.276 1.00 58.19 1045 PRO A N 1
ATOM 2455 C CA . PRO A 1 345 ? 47.303 4.772 -30.418 1.00 58.69 1045 PRO A CA 1
ATOM 2456 C C . PRO A 1 345 ? 47.410 4.004 -31.749 1.00 58.59 1045 PRO A C 1
ATOM 2457 O O . PRO A 1 345 ? 46.477 4.000 -32.586 1.00 52.77 1045 PRO A O 1
ATOM 2461 N N . ARG A 1 346 ? 48.571 3.376 -31.915 1.00 61.02 1046 ARG A N 1
ATOM 2462 C CA . ARG A 1 346 ? 48.972 2.656 -33.130 1.00 62.41 1046 ARG A CA 1
ATOM 2463 C C . ARG A 1 346 ? 48.013 1.518 -33.503 1.00 57.41 1046 ARG A C 1
ATOM 2464 O O . ARG A 1 346 ? 47.793 1.256 -34.693 1.00 55.84 1046 ARG A O 1
ATOM 2472 N N . ASN A 1 347 ? 47.452 0.861 -32.488 1.00 57.70 1047 ASN A N 1
ATOM 2473 C CA . ASN A 1 347 ? 46.551 -0.304 -32.684 1.00 58.25 1047 ASN A CA 1
ATOM 2474 C C . ASN A 1 347 ? 45.084 0.052 -32.967 1.00 53.25 1047 ASN A C 1
ATOM 2475 O O . ASN A 1 347 ? 44.218 -0.838 -32.977 1.00 50.42 1047 ASN A O 1
ATOM 2480 N N . ILE A 1 348 ? 44.797 1.333 -33.219 1.00 52.20 1048 ILE A N 1
ATOM 2481 C CA . ILE A 1 348 ? 43.428 1.771 -33.511 1.00 48.60 1048 ILE A CA 1
ATOM 2482 C C . ILE A 1 348 ? 43.433 2.663 -34.744 1.00 46.72 1048 ILE A C 1
ATOM 2483 O O . ILE A 1 348 ? 44.129 3.656 -34.763 1.00 52.88 1048 ILE A O 1
ATOM 2488 N N . LEU A 1 349 ? 42.652 2.324 -35.755 1.00 42.70 1049 LEU A N 1
ATOM 2489 C CA . LEU A 1 349 ? 42.528 3.168 -36.931 1.00 42.39 1049 LEU A CA 1
ATOM 2490 C C . LEU A 1 349 ? 41.110 3.714 -37.062 1.00 40.15 1049 LEU A C 1
ATOM 2491 O O . LEU A 1 349 ? 40.177 2.937 -37.276 1.00 37.68 1049 LEU A O 1
ATOM 2496 N N . ASN A 1 350 ? 40.938 5.033 -36.955 1.00 42.52 1050 ASN A N 1
ATOM 2497 C CA . ASN A 1 350 ? 39.613 5.642 -37.216 1.00 42.86 1050 ASN A CA 1
ATOM 2498 C C . ASN A 1 350 ? 39.473 5.796 -38.713 1.00 43.01 1050 ASN A C 1
ATOM 2499 O O . ASN A 1 350 ? 40.170 6.581 -39.331 1.00 47.92 1050 ASN A O 1
ATOM 2504 N N . ILE A 1 351 ? 38.581 5.021 -39.301 1.00 45.19 1051 ILE A N 1
ATOM 2505 C CA . ILE A 1 351 ? 38.332 5.097 -40.726 1.00 47.72 1051 ILE A CA 1
ATOM 2506 C C . ILE A 1 351 ? 36.901 5.603 -40.897 1.00 46.60 1051 ILE A C 1
ATOM 2507 O O . ILE A 1 351 ? 36.091 5.599 -39.956 1.00 46.71 1051 ILE A O 1
ATOM 2512 N N . GLY A 1 352 ? 36.568 6.076 -42.078 1.00 47.37 1052 GLY A N 1
ATOM 2513 C CA . GLY A 1 352 ? 35.163 6.364 -42.337 1.00 57.05 1052 GLY A CA 1
ATOM 2514 C C . GLY A 1 352 ? 34.285 5.120 -42.434 1.00 48.01 1052 GLY A C 1
ATOM 2515 O O . GLY A 1 352 ? 34.541 4.049 -41.836 1.00 43.33 1052 GLY A O 1
ATOM 2516 N N . ASN A 1 353 ? 33.239 5.291 -43.216 1.00 43.66 1053 ASN A N 1
ATOM 2517 C CA . ASN A 1 353 ? 32.448 4.193 -43.662 1.00 42.99 1053 ASN A CA 1
ATOM 2518 C C . ASN A 1 353 ? 33.249 3.397 -44.690 1.00 40.14 1053 ASN A C 1
ATOM 2519 O O . ASN A 1 353 ? 33.874 3.972 -45.586 1.00 34.53 1053 ASN A O 1
ATOM 2524 N N . VAL A 1 354 ? 33.243 2.078 -44.522 1.00 33.70 1054 VAL A N 1
ATOM 2525 C CA . VAL A 1 354 ? 33.902 1.165 -45.419 1.00 34.11 1054 VAL A CA 1
ATOM 2526 C C . VAL A 1 354 ? 32.883 0.093 -45.699 1.00 33.54 1054 VAL A C 1
ATOM 2527 O O . VAL A 1 354 ? 32.235 -0.359 -44.771 1.00 32.31 1054 VAL A O 1
ATOM 2531 N N . PRO A 1 355 ? 32.750 -0.334 -46.957 1.00 33.29 1055 PRO A N 1
ATOM 2532 C CA . PRO A 1 355 ? 31.722 -1.351 -47.176 1.00 32.59 1055 PRO A CA 1
ATOM 2533 C C . PRO A 1 355 ? 31.994 -2.624 -46.335 1.00 29.58 1055 PRO A C 1
ATOM 2534 O O . PRO A 1 355 ? 33.110 -3.164 -46.335 1.00 27.70 1055 PRO A O 1
ATOM 2538 N N . HIS A 1 356 ? 30.978 -3.075 -45.618 1.00 28.85 1056 HIS A N 1
ATOM 2539 C CA . HIS A 1 356 ? 31.142 -4.175 -44.675 1.00 26.49 1056 HIS A CA 1
ATOM 2540 C C . HIS A 1 356 ? 31.355 -5.513 -45.376 1.00 25.32 1056 HIS A C 1
ATOM 2541 O O . HIS A 1 356 ? 32.057 -6.386 -44.861 1.00 23.18 1056 HIS A O 1
ATOM 2548 N N . ASP A 1 357 ? 30.770 -5.673 -46.556 1.00 24.46 1057 ASP A N 1
ATOM 2549 C CA . ASP A 1 357 ? 31.051 -6.886 -47.314 1.00 28.57 1057 ASP A CA 1
ATOM 2550 C C . ASP A 1 357 ? 32.512 -7.057 -47.752 1.00 26.79 1057 ASP A C 1
ATOM 2551 O O . ASP A 1 357 ? 32.919 -8.168 -48.037 1.00 28.26 1057 ASP A O 1
ATOM 2556 N N . TRP A 1 358 ? 33.281 -5.970 -47.805 1.00 26.80 1058 TRP A N 1
ATOM 2557 C CA . TRP A 1 358 ? 34.714 -6.029 -47.999 1.00 27.19 1058 TRP A CA 1
ATOM 2558 C C . TRP A 1 358 ? 35.475 -6.236 -46.687 1.00 29.38 1058 TRP A C 1
ATOM 2559 O O . TRP A 1 358 ? 36.450 -7.033 -46.617 1.00 30.22 1058 TRP A O 1
ATOM 2570 N N . LEU A 1 359 ? 35.071 -5.504 -45.656 1.00 28.48 1059 LEU A N 1
ATOM 2571 C CA . LEU A 1 359 ? 35.848 -5.478 -44.427 1.00 28.99 1059 LEU A CA 1
ATOM 2572 C C . LEU A 1 359 ? 35.600 -6.703 -43.519 1.00 27.71 1059 LEU A C 1
ATOM 2573 O O . LEU A 1 359 ? 36.529 -7.233 -42.927 1.00 28.35 1059 LEU A O 1
ATOM 2578 N N . PHE A 1 360 ? 34.322 -7.083 -43.364 1.00 25.32 1060 PHE A N 1
ATOM 2579 C CA . PHE A 1 360 ? 33.965 -8.060 -42.321 1.00 25.45 1060 PHE A CA 1
ATOM 2580 C C . PHE A 1 360 ? 34.593 -9.440 -42.495 1.00 27.67 1060 PHE A C 1
ATOM 2581 O O . PHE A 1 360 ? 34.990 -10.058 -41.498 1.00 27.79 1060 PHE A O 1
ATOM 2589 N N . PRO A 1 361 ? 34.775 -9.901 -43.748 1.00 29.70 1061 PRO A N 1
ATOM 2590 C CA . PRO A 1 361 ? 35.476 -11.188 -43.913 1.00 30.49 1061 PRO A CA 1
ATOM 2591 C C . PRO A 1 361 ? 36.938 -11.169 -43.479 1.00 32.80 1061 PRO A C 1
ATOM 2592 O O . PRO A 1 361 ? 37.515 -12.223 -43.291 1.00 32.17 1061 PRO A O 1
ATOM 2596 N N . GLN A 1 362 ? 37.529 -9.976 -43.302 1.00 33.79 1062 GLN A N 1
ATOM 2597 C CA . GLN A 1 362 ? 38.938 -9.863 -42.956 1.00 33.47 1062 GLN A CA 1
ATOM 2598 C C . GLN A 1 362 ? 39.189 -9.644 -41.469 1.00 33.25 1062 GLN A C 1
ATOM 2599 O O . GLN A 1 362 ? 40.329 -9.629 -41.067 1.00 32.82 1062 GLN A O 1
ATOM 2605 N N . VAL A 1 363 ? 38.133 -9.471 -40.668 1.00 31.55 1063 VAL A N 1
ATOM 2606 C CA . VAL A 1 363 ? 38.283 -9.263 -39.221 1.00 33.21 1063 VAL A CA 1
ATOM 2607 C C . VAL A 1 363 ? 37.865 -10.517 -38.439 1.00 32.50 1063 VAL A C 1
ATOM 2608 O O . VAL A 1 363 ? 37.324 -11.483 -39.023 1.00 31.64 1063 VAL A O 1
ATOM 2612 N N . ASP A 1 364 ? 38.173 -10.501 -37.140 1.00 33.67 1064 ASP A N 1
ATOM 2613 C CA . ASP A 1 364 ? 37.917 -11.626 -36.230 1.00 35.80 1064 ASP A CA 1
ATOM 2614 C C . ASP A 1 364 ? 36.615 -11.461 -35.444 1.00 32.96 1064 ASP A C 1
ATOM 2615 O O . ASP A 1 364 ? 35.981 -12.458 -35.085 1.00 32.64 1064 ASP A O 1
ATOM 2620 N N . ALA A 1 365 ? 36.193 -10.225 -35.206 1.00 31.78 1065 ALA A N 1
ATOM 2621 C CA . ALA A 1 365 ? 34.895 -9.979 -34.539 1.00 29.43 1065 ALA A CA 1
ATOM 2622 C C . ALA A 1 365 ? 34.427 -8.591 -34.796 1.00 28.59 1065 ALA A C 1
ATOM 2623 O O . ALA A 1 365 ? 35.217 -7.750 -35.212 1.00 29.56 1065 ALA A O 1
ATOM 2625 N N . ALA A 1 366 ? 33.153 -8.323 -34.501 1.00 27.03 1066 ALA A N 1
ATOM 2626 C CA . ALA A 1 366 ? 32.629 -6.974 -34.655 1.00 26.89 1066 ALA A CA 1
ATOM 2627 C C . ALA A 1 366 ? 31.812 -6.550 -33.443 1.00 27.31 1066 ALA A C 1
ATOM 2628 O O . ALA A 1 366 ? 31.140 -7.376 -32.836 1.00 28.07 1066 ALA A O 1
ATOM 2630 N N . VAL A 1 367 ? 31.919 -5.266 -33.094 1.00 27.39 1067 VAL A N 1
ATOM 2631 C CA . VAL A 1 367 ? 31.152 -4.647 -32.030 1.00 25.45 1067 VAL A CA 1
ATOM 2632 C C . VAL A 1 367 ? 30.356 -3.575 -32.684 1.00 24.22 1067 VAL A C 1
ATOM 2633 O O . VAL A 1 367 ? 30.937 -2.731 -33.406 1.00 23.84 1067 VAL A O 1
ATOM 2637 N N . HIS A 1 368 ? 29.036 -3.601 -32.487 1.00 22.20 1068 HIS A N 1
ATOM 2638 C CA . HIS A 1 368 ? 28.204 -2.592 -33.090 1.00 21.33 1068 HIS A CA 1
ATOM 2639 C C . HIS A 1 368 ? 26.882 -2.387 -32.360 1.00 21.15 1068 HIS A C 1
ATOM 2640 O O . HIS A 1 368 ? 26.671 -2.896 -31.259 1.00 22.10 1068 HIS A O 1
ATOM 2647 N N . HIS A 1 369 ? 26.020 -1.585 -32.959 1.00 20.30 1069 HIS A N 1
ATOM 2648 C CA . HIS A 1 369 ? 24.781 -1.122 -32.325 1.00 20.18 1069 HIS A CA 1
ATOM 2649 C C . HIS A 1 369 ? 23.585 -2.068 -32.499 1.00 18.85 1069 HIS A C 1
ATOM 2650 O O . HIS A 1 369 ? 22.545 -1.866 -31.900 1.00 19.53 1069 HIS A O 1
ATOM 2657 N N . GLY A 1 370 ? 23.725 -3.095 -33.327 1.00 18.07 1070 GLY A N 1
ATOM 2658 C CA . GLY A 1 370 ? 22.680 -4.040 -33.563 1.00 16.92 1070 GLY A CA 1
ATOM 2659 C C . GLY A 1 370 ? 21.630 -3.544 -34.514 1.00 15.69 1070 GLY A C 1
ATOM 2660 O O . GLY A 1 370 ? 20.516 -4.079 -34.548 1.00 14.64 1070 GLY A O 1
ATOM 2661 N N . GLY A 1 371 ? 21.961 -2.535 -35.324 1.00 15.62 1071 GLY A N 1
ATOM 2662 C CA . GLY A 1 371 ? 21.095 -2.157 -36.414 1.00 15.01 1071 GLY A CA 1
ATOM 2663 C C . GLY A 1 371 ? 20.823 -3.404 -37.292 1.00 15.46 1071 GLY A C 1
ATOM 2664 O O . GLY A 1 371 ? 21.678 -4.305 -37.411 1.00 14.78 1071 GLY A O 1
ATOM 2665 N N A SER A 1 372 ? 19.647 -3.467 -37.900 0.50 14.01 1072 SER A N 1
ATOM 2666 N N B SER A 1 372 ? 19.747 -3.467 -37.900 0.50 14.07 1072 SER A N 1
ATOM 2667 C CA A SER A 1 372 ? 19.247 -4.687 -38.580 0.50 15.86 1072 SER A CA 1
ATOM 2668 C CA B SER A 1 372 ? 19.347 -4.687 -38.580 0.50 15.91 1072 SER A CA 1
ATOM 2669 C C A SER A 1 372 ? 20.219 -5.054 -39.714 0.50 14.45 1072 SER A C 1
ATOM 2670 C C B SER A 1 372 ? 20.319 -5.054 -39.714 0.50 14.51 1072 SER A C 1
ATOM 2671 O O A SER A 1 372 ? 20.572 -6.228 -39.866 0.50 13.63 1072 SER A O 1
ATOM 2672 O O B SER A 1 372 ? 20.672 -6.228 -39.866 0.50 13.69 1072 SER A O 1
ATOM 2677 N N . GLY A 1 373 ? 20.597 -4.071 -40.500 1.00 14.10 1073 GLY A N 1
ATOM 2678 C CA . GLY A 1 373 ? 21.468 -4.313 -41.633 1.00 14.47 1073 GLY A CA 1
ATOM 2679 C C . GLY A 1 373 ? 22.893 -4.648 -41.180 1.00 14.59 1073 GLY A C 1
ATOM 2680 O O . GLY A 1 373 ? 23.545 -5.518 -41.761 1.00 13.76 1073 GLY A O 1
ATOM 2681 N N . THR A 1 374 ? 23.378 -3.944 -40.173 1.00 14.92 1074 THR A N 1
ATOM 2682 C CA . THR A 1 374 ? 24.718 -4.175 -39.682 1.00 16.09 1074 THR A CA 1
ATOM 2683 C C . THR A 1 374 ? 24.841 -5.561 -39.034 1.00 15.97 1074 THR A C 1
ATOM 2684 O O . THR A 1 374 ? 25.840 -6.246 -39.209 1.00 16.01 1074 THR A O 1
ATOM 2688 N N . THR A 1 375 ? 23.793 -5.978 -38.317 1.00 15.33 1075 THR A N 1
ATOM 2689 C CA . THR A 1 375 ? 23.723 -7.341 -37.810 1.00 15.45 1075 THR A CA 1
ATOM 2690 C C . THR A 1 375 ? 23.762 -8.404 -38.926 1.00 14.57 1075 THR A C 1
ATOM 2691 O O . THR A 1 375 ? 24.440 -9.408 -38.830 1.00 14.25 1075 THR A O 1
ATOM 2695 N N . GLY A 1 376 ? 22.991 -8.168 -39.976 1.00 14.39 1076 GLY A N 1
ATOM 2696 C CA . GLY A 1 376 ? 23.035 -8.995 -41.190 1.00 14.26 1076 GLY A CA 1
ATOM 2697 C C . GLY A 1 376 ? 24.452 -9.081 -41.761 1.00 16.42 1076 GLY A C 1
ATOM 2698 O O . GLY A 1 376 ? 24.892 -10.165 -42.118 1.00 16.88 1076 GLY A O 1
ATOM 2699 N N . ALA A 1 377 ? 25.175 -7.958 -41.829 1.00 16.03 1077 ALA A N 1
ATOM 2700 C CA . ALA A 1 377 ? 26.505 -7.986 -42.375 1.00 17.10 1077 ALA A CA 1
ATOM 2701 C C . ALA A 1 377 ? 27.483 -8.789 -41.489 1.00 19.19 1077 ALA A C 1
ATOM 2702 O O . ALA A 1 377 ? 28.324 -9.547 -42.021 1.00 18.34 1077 ALA A O 1
ATOM 2704 N N . SER A 1 378 ? 27.418 -8.626 -40.157 1.00 19.75 1078 SER A N 1
ATOM 2705 C CA . SER A 1 378 ? 28.304 -9.399 -39.279 1.00 21.57 1078 SER A CA 1
ATOM 2706 C C . SER A 1 378 ? 27.984 -10.916 -39.262 1.00 21.56 1078 SER A C 1
ATOM 2707 O O . SER A 1 378 ? 28.904 -11.741 -39.282 1.00 24.30 1078 SER A O 1
ATOM 2710 N N . LEU A 1 379 ? 26.715 -11.271 -39.296 1.00 20.24 1079 LEU A N 1
ATOM 2711 C CA . LEU A 1 379 ? 26.272 -12.671 -39.399 1.00 21.23 1079 LEU A CA 1
ATOM 2712 C C . LEU A 1 379 ? 26.676 -13.289 -40.763 1.00 22.32 1079 LEU A C 1
ATOM 2713 O O . LEU A 1 379 ? 27.217 -14.408 -40.813 1.00 20.59 1079 LEU A O 1
ATOM 2718 N N . ARG A 1 380 ? 26.425 -12.547 -41.865 1.00 20.81 1080 ARG A N 1
ATOM 2719 C CA . ARG A 1 380 ? 26.821 -13.002 -43.194 1.00 21.85 1080 ARG A CA 1
ATOM 2720 C C . ARG A 1 380 ? 28.317 -13.347 -43.236 1.00 23.05 1080 ARG A C 1
ATOM 2721 O O . ARG A 1 380 ? 28.710 -14.293 -43.916 1.00 23.97 1080 ARG A O 1
ATOM 2729 N N . ALA A 1 381 ? 29.142 -12.592 -42.506 1.00 21.87 1081 ALA A N 1
ATOM 2730 C CA . ALA A 1 381 ? 30.575 -12.826 -42.521 1.00 24.32 1081 ALA A CA 1
ATOM 2731 C C . ALA A 1 381 ? 31.041 -13.791 -41.461 1.00 24.27 1081 ALA A C 1
ATOM 2732 O O . ALA A 1 381 ? 32.239 -14.015 -41.342 1.00 22.66 1081 ALA A O 1
ATOM 2734 N N . GLY A 1 382 ? 30.122 -14.358 -40.688 1.00 23.75 1082 GLY A N 1
ATOM 2735 C CA . GLY A 1 382 ? 30.513 -15.319 -39.656 1.00 26.97 1082 GLY A CA 1
ATOM 2736 C C . GLY A 1 382 ? 31.326 -14.753 -38.503 1.00 28.42 1082 GLY A C 1
ATOM 2737 O O . GLY A 1 382 ? 32.201 -15.428 -37.975 1.00 28.28 1082 GLY A O 1
ATOM 2738 N N . LEU A 1 383 ? 31.026 -13.522 -38.105 1.00 26.73 1083 LEU A N 1
ATOM 2739 C CA . LEU A 1 383 ? 31.729 -12.890 -37.023 1.00 29.89 1083 LEU A CA 1
ATOM 2740 C C . LEU A 1 383 ? 31.015 -13.053 -35.703 1.00 29.10 1083 LEU A C 1
ATOM 2741 O O . LEU A 1 383 ? 29.840 -12.679 -35.602 1.00 28.45 1083 LEU A O 1
ATOM 2746 N N . PRO A 1 384 ? 31.722 -13.493 -34.666 1.00 30.89 1084 PRO A N 1
ATOM 2747 C CA . PRO A 1 384 ? 31.146 -13.296 -33.329 1.00 31.37 1084 PRO A CA 1
ATOM 2748 C C . PRO A 1 384 ? 30.895 -11.815 -33.095 1.00 32.97 1084 PRO A C 1
ATOM 2749 O O . PRO A 1 384 ? 31.772 -10.961 -33.412 1.00 32.16 1084 PRO A O 1
ATOM 2753 N N . THR A 1 385 ? 29.699 -11.503 -32.595 1.00 36.83 1085 THR A N 1
ATOM 2754 C CA . THR A 1 385 ? 29.206 -10.137 -32.603 1.00 37.06 1085 THR A CA 1
ATOM 2755 C C . THR A 1 385 ? 28.810 -9.612 -31.212 1.00 40.53 1085 THR A C 1
ATOM 2756 O O . THR A 1 385 ? 27.840 -10.092 -30.600 1.00 45.48 1085 THR A O 1
ATOM 2760 N N . VAL A 1 386 ? 29.506 -8.572 -30.758 1.00 35.42 1086 VAL A N 1
ATOM 2761 C CA . VAL A 1 386 ? 29.116 -7.851 -29.547 1.00 31.82 1086 VAL A CA 1
ATOM 2762 C C . VAL A 1 386 ? 28.156 -6.693 -29.944 1.00 29.24 1086 VAL A C 1
ATOM 2763 O O . VAL A 1 386 ? 28.490 -5.885 -30.805 1.00 32.78 1086 VAL A O 1
ATOM 2767 N N . ILE A 1 387 ? 26.962 -6.633 -29.345 1.00 25.46 1087 ILE A N 1
ATOM 2768 C CA . ILE A 1 387 ? 26.017 -5.561 -29.602 1.00 23.66 1087 ILE A CA 1
ATOM 2769 C C . ILE A 1 387 ? 25.792 -4.760 -28.325 1.00 24.91 1087 ILE A C 1
ATOM 2770 O O . ILE A 1 387 ? 25.517 -5.335 -27.263 1.00 26.66 1087 ILE A O 1
ATOM 2775 N N . LYS A 1 388 ? 25.928 -3.445 -28.449 1.00 24.97 1088 LYS A N 1
ATOM 2776 C CA . LYS A 1 388 ? 25.507 -2.500 -27.443 1.00 26.63 1088 LYS A CA 1
ATOM 2777 C C . LYS A 1 388 ? 24.322 -1.755 -28.031 1.00 23.76 1088 LYS A C 1
ATOM 2778 O O . LYS A 1 388 ? 24.521 -0.870 -28.842 1.00 21.24 1088 LYS A O 1
ATOM 2784 N N . PRO A 1 389 ? 23.096 -2.130 -27.650 1.00 23.87 1089 PRO A N 1
ATOM 2785 C CA . PRO A 1 389 ? 21.922 -1.474 -28.204 1.00 22.84 1089 PRO A CA 1
ATOM 2786 C C . PRO A 1 389 ? 21.676 -0.105 -27.591 1.00 22.43 1089 PRO A C 1
ATOM 2787 O O . PRO A 1 389 ? 21.948 0.107 -26.405 1.00 23.13 1089 PRO A O 1
ATOM 2791 N N . PHE A 1 390 ? 21.147 0.809 -28.407 1.00 24.42 1090 PHE A N 1
ATOM 2792 C CA . PHE A 1 390 ? 20.805 2.170 -27.974 1.00 26.20 1090 PHE A CA 1
ATOM 2793 C C . PHE A 1 390 ? 19.325 2.466 -28.103 1.00 28.40 1090 PHE A C 1
ATOM 2794 O O . PHE A 1 390 ? 18.735 3.046 -27.201 1.00 30.47 1090 PHE A O 1
ATOM 2802 N N . PHE A 1 391 ? 18.712 2.084 -29.214 1.00 26.73 1091 PHE A N 1
ATOM 2803 C CA . PHE A 1 391 ? 17.343 2.513 -29.498 1.00 28.20 1091 PHE A CA 1
ATOM 2804 C C . PHE A 1 391 ? 16.601 1.407 -30.279 1.00 24.51 1091 PHE A C 1
ATOM 2805 O O . PHE A 1 391 ? 17.179 0.742 -31.146 1.00 18.09 1091 PHE A O 1
ATOM 2813 N N . GLY A 1 392 ? 15.327 1.195 -29.942 1.00 22.08 1092 GLY A N 1
ATOM 2814 C CA . GLY A 1 392 ? 14.427 0.501 -30.820 1.00 20.38 1092 GLY A CA 1
ATOM 2815 C C . GLY A 1 392 ? 14.777 -0.943 -31.132 1.00 20.98 1092 GLY A C 1
ATOM 2816 O O . GLY A 1 392 ? 14.953 -1.756 -30.220 1.00 20.43 1092 GLY A O 1
ATOM 2817 N N . ASP A 1 393 ? 14.817 -1.303 -32.411 1.00 16.46 1093 ASP A N 1
ATOM 2818 C CA . ASP A 1 393 ? 15.026 -2.694 -32.781 1.00 17.23 1093 ASP A CA 1
ATOM 2819 C C . ASP A 1 393 ? 16.446 -3.194 -32.476 1.00 15.88 1093 ASP A C 1
ATOM 2820 O O . ASP A 1 393 ? 16.683 -4.374 -32.524 1.00 17.68 1093 ASP A O 1
ATOM 2825 N N . GLN A 1 394 ? 17.369 -2.303 -32.114 1.00 14.26 1094 GLN A N 1
ATOM 2826 C CA . GLN A 1 394 ? 18.691 -2.738 -31.667 1.00 16.11 1094 GLN A CA 1
ATOM 2827 C C . GLN A 1 394 ? 18.566 -3.637 -30.472 1.00 17.85 1094 GLN A C 1
ATOM 2828 O O . GLN A 1 394 ? 19.356 -4.595 -30.344 1.00 17.30 1094 GLN A O 1
ATOM 2834 N N . PHE A 1 395 ? 17.583 -3.363 -29.587 1.00 17.69 1095 PHE A N 1
ATOM 2835 C CA . PHE A 1 395 ? 17.356 -4.231 -28.431 1.00 19.37 1095 PHE A CA 1
ATOM 2836 C C . PHE A 1 395 ? 16.842 -5.610 -28.830 1.00 19.71 1095 PHE A C 1
ATOM 2837 O O . PHE A 1 395 ? 17.229 -6.613 -28.233 1.00 21.28 1095 PHE A O 1
ATOM 2845 N N . PHE A 1 396 ? 16.001 -5.651 -29.845 1.00 18.27 1096 PHE A N 1
ATOM 2846 C CA . PHE A 1 396 ? 15.547 -6.893 -30.416 1.00 17.67 1096 PHE A CA 1
ATOM 2847 C C . PHE A 1 396 ? 16.719 -7.755 -30.960 1.00 18.15 1096 PHE A C 1
ATOM 2848 O O . PHE A 1 396 ? 16.862 -8.912 -30.584 1.00 15.43 1096 PHE A O 1
ATOM 2856 N N . TYR A 1 397 ? 17.559 -7.173 -31.799 1.00 16.11 1097 TYR A N 1
ATOM 2857 C CA . TYR A 1 397 ? 18.706 -7.918 -32.343 1.00 17.03 1097 TYR A CA 1
ATOM 2858 C C . TYR A 1 397 ? 19.769 -8.269 -31.335 1.00 16.72 1097 TYR A C 1
ATOM 2859 O O . TYR A 1 397 ? 20.377 -9.310 -31.441 1.00 17.09 1097 TYR A O 1
ATOM 2868 N N . ALA A 1 398 ? 19.981 -7.430 -30.335 1.00 18.74 1098 ALA A N 1
ATOM 2869 C CA . ALA A 1 398 ? 20.879 -7.779 -29.242 1.00 19.72 1098 ALA A CA 1
ATOM 2870 C C . ALA A 1 398 ? 20.437 -9.059 -28.542 1.00 21.53 1098 ALA A C 1
ATOM 2871 O O . ALA A 1 398 ? 21.244 -9.959 -28.278 1.00 24.40 1098 ALA A O 1
ATOM 2873 N N . GLY A 1 399 ? 19.160 -9.174 -28.241 1.00 21.93 1099 GLY A N 1
ATOM 2874 C CA . GLY A 1 399 ? 18.641 -10.412 -27.628 1.00 20.65 1099 GLY A CA 1
ATOM 2875 C C . GLY A 1 399 ? 18.745 -11.611 -28.563 1.00 20.64 1099 GLY A C 1
ATOM 2876 O O . GLY A 1 399 ? 19.090 -12.724 -28.124 1.00 20.55 1099 GLY A O 1
ATOM 2877 N N . ARG A 1 400 ? 18.444 -11.395 -29.855 1.00 20.65 1100 ARG A N 1
ATOM 2878 C CA . ARG A 1 400 ? 18.461 -12.501 -30.837 1.00 21.09 1100 ARG A CA 1
ATOM 2879 C C . ARG A 1 400 ? 19.861 -13.083 -31.022 1.00 22.50 1100 ARG A C 1
ATOM 2880 O O . ARG A 1 400 ? 20.010 -14.281 -31.107 1.00 24.07 1100 ARG A O 1
ATOM 2888 N N . VAL A 1 401 ? 20.892 -12.249 -31.059 1.00 22.43 1101 VAL A N 1
ATOM 2889 C CA . VAL A 1 401 ? 22.281 -12.730 -31.188 1.00 25.15 1101 VAL A CA 1
ATOM 2890 C C . VAL A 1 401 ? 22.712 -13.560 -29.985 1.00 26.53 1101 VAL A C 1
ATOM 2891 O O . VAL A 1 401 ? 23.426 -14.532 -30.136 1.00 24.05 1101 VAL A O 1
ATOM 2895 N N . GLU A 1 402 ? 22.311 -13.144 -28.799 1.00 28.93 1102 GLU A N 1
ATOM 2896 C CA . GLU A 1 402 ? 22.579 -13.892 -27.571 1.00 36.61 1102 GLU A CA 1
ATOM 2897 C C . GLU A 1 402 ? 21.865 -15.246 -27.606 1.00 34.99 1102 GLU A C 1
ATOM 2898 O O . GLU A 1 402 ? 22.482 -16.267 -27.335 1.00 38.37 1102 GLU A O 1
ATOM 2904 N N . ASP A 1 403 ? 20.585 -15.232 -27.992 1.00 34.92 1103 ASP A N 1
ATOM 2905 C CA . ASP A 1 403 ? 19.751 -16.447 -28.088 1.00 40.58 1103 ASP A CA 1
ATOM 2906 C C . ASP A 1 403 ? 20.254 -17.466 -29.102 1.00 41.98 1103 ASP A C 1
ATOM 2907 O O . ASP A 1 403 ? 20.133 -18.656 -28.889 1.00 36.77 1103 ASP A O 1
ATOM 2912 N N . ILE A 1 404 ? 20.759 -17.000 -30.230 1.00 35.37 1104 ILE A N 1
ATOM 2913 C CA . ILE A 1 404 ? 21.269 -17.894 -31.276 1.00 41.32 1104 ILE A CA 1
ATOM 2914 C C . ILE A 1 404 ? 22.721 -18.311 -30.968 1.00 33.07 1104 ILE A C 1
ATOM 2915 O O . ILE A 1 404 ? 23.258 -19.158 -31.649 1.00 34.92 1104 ILE A O 1
ATOM 2920 N N . GLY A 1 405 ? 23.343 -17.720 -29.946 1.00 32.83 1105 GLY A N 1
ATOM 2921 C CA . GLY A 1 405 ? 24.686 -18.092 -29.516 1.00 31.93 1105 GLY A CA 1
ATOM 2922 C C . GLY A 1 405 ? 25.830 -17.526 -30.356 1.00 33.85 1105 GLY A C 1
ATOM 2923 O O . GLY A 1 405 ? 26.940 -18.031 -30.273 1.00 31.95 1105 GLY A O 1
ATOM 2924 N N . VAL A 1 406 ? 25.585 -16.468 -31.139 1.00 29.90 1106 VAL A N 1
ATOM 2925 C CA . VAL A 1 406 ? 26.631 -15.905 -31.991 1.00 33.53 1106 VAL A CA 1
ATOM 2926 C C . VAL A 1 406 ? 27.232 -14.619 -31.443 1.00 35.04 1106 VAL A C 1
ATOM 2927 O O . VAL A 1 406 ? 28.120 -14.032 -32.081 1.00 39.72 1106 VAL A O 1
ATOM 2931 N N . GLY A 1 407 ? 26.766 -14.166 -30.295 1.00 35.51 1107 GLY A N 1
ATOM 2932 C CA . GLY A 1 407 ? 27.314 -12.947 -29.763 1.00 36.19 1107 GLY A CA 1
ATOM 2933 C C . GLY A 1 407 ? 26.874 -12.625 -28.363 1.00 39.61 1107 GLY A C 1
ATOM 2934 O O . GLY A 1 407 ? 26.222 -13.426 -27.701 1.00 34.56 1107 GLY A O 1
ATOM 2935 N N . ILE A 1 408 ? 27.232 -11.418 -27.934 1.00 43.97 1108 ILE A N 1
ATOM 2936 C CA . ILE A 1 408 ? 27.005 -10.955 -26.578 1.00 39.16 1108 ILE A CA 1
ATOM 2937 C C . ILE A 1 408 ? 26.244 -9.636 -26.632 1.00 38.41 1108 ILE A C 1
ATOM 2938 O O . ILE A 1 408 ? 26.591 -8.759 -27.411 1.00 31.89 1108 ILE A O 1
ATOM 2943 N N . ALA A 1 409 ? 25.211 -9.512 -25.791 1.00 34.99 1109 ALA A N 1
ATOM 2944 C CA . ALA A 1 409 ? 24.453 -8.277 -25.662 1.00 37.59 1109 ALA A CA 1
ATOM 2945 C C . ALA A 1 409 ? 25.054 -7.528 -24.458 1.00 42.64 1109 ALA A C 1
ATOM 2946 O O . ALA A 1 409 ? 25.029 -8.045 -23.359 1.00 39.65 1109 ALA A O 1
ATOM 2948 N N . LEU A 1 410 ? 25.624 -6.353 -24.692 1.00 40.08 1110 LEU A N 1
ATOM 2949 C CA . LEU A 1 410 ? 26.083 -5.500 -23.621 1.00 42.71 1110 LEU A CA 1
ATOM 2950 C C . LEU A 1 410 ? 24.950 -4.686 -23.063 1.00 46.57 1110 LEU A C 1
ATOM 2951 O O . LEU A 1 410 ? 24.284 -3.999 -23.787 1.00 46.09 1110 LEU A O 1
ATOM 2956 N N . LYS A 1 411 ? 24.777 -4.763 -21.751 1.00 67.09 1111 LYS A N 1
ATOM 2957 C CA . LYS A 1 411 ? 23.805 -3.948 -21.043 1.00 76.37 1111 LYS A CA 1
ATOM 2958 C C . LYS A 1 411 ? 24.440 -2.582 -20.748 1.00 65.62 1111 LYS A C 1
ATOM 2959 O O . LYS A 1 411 ? 23.871 -1.531 -21.058 1.00 65.67 1111 LYS A O 1
ATOM 2965 N N . LYS A 1 412 ? 25.638 -2.637 -20.184 1.00 59.48 1112 LYS A N 1
ATOM 2966 C CA . LYS A 1 412 ? 26.431 -1.473 -19.835 1.00 63.72 1112 LYS A CA 1
ATOM 2967 C C . LYS A 1 412 ? 27.674 -1.492 -20.719 1.00 55.49 1112 LYS A C 1
ATOM 2968 O O . LYS A 1 412 ? 28.327 -2.544 -20.863 1.00 50.66 1112 LYS A O 1
ATOM 2974 N N . LEU A 1 413 ? 27.983 -0.344 -21.330 1.00 51.32 1113 LEU A N 1
ATOM 2975 C CA . LEU A 1 413 ? 29.235 -0.149 -22.091 1.00 51.52 1113 LEU A CA 1
ATOM 2976 C C . LEU A 1 413 ? 30.273 0.617 -21.239 1.00 48.67 1113 LEU A C 1
ATOM 2977 O O . LEU A 1 413 ? 30.106 1.797 -20.949 1.00 46.05 1113 LEU A O 1
ATOM 2982 N N . ASN A 1 414 ? 31.312 -0.077 -20.794 1.00 47.41 1114 ASN A N 1
ATOM 2983 C CA . ASN A 1 414 ? 32.455 0.586 -20.161 1.00 50.39 1114 ASN A CA 1
ATOM 2984 C C . ASN A 1 414 ? 33.692 -0.211 -20.527 1.00 51.89 1114 ASN A C 1
ATOM 2985 O O . ASN A 1 414 ? 33.588 -1.319 -21.101 1.00 53.27 1114 ASN A O 1
ATOM 2990 N N . ALA A 1 415 ? 34.851 0.337 -20.188 1.00 48.84 1115 ALA A N 1
ATOM 2991 C CA . ALA A 1 415 ? 36.120 -0.325 -20.490 1.00 50.35 1115 ALA A CA 1
ATOM 2992 C C . ALA A 1 415 ? 36.184 -1.811 -20.062 1.00 50.22 1115 ALA A C 1
ATOM 2993 O O . ALA A 1 415 ? 36.730 -2.639 -20.801 1.00 47.84 1115 ALA A O 1
ATOM 2995 N N . GLN A 1 416 ? 35.572 -2.160 -18.927 1.00 50.21 1116 GLN A N 1
ATOM 2996 C CA . GLN A 1 416 ? 35.636 -3.537 -18.429 1.00 52.82 1116 GLN A CA 1
ATOM 2997 C C . GLN A 1 416 ? 34.662 -4.463 -19.147 1.00 52.10 1116 GLN A C 1
ATOM 2998 O O . GLN A 1 416 ? 35.045 -5.550 -19.547 1.00 52.77 1116 GLN A O 1
ATOM 3004 N N . THR A 1 417 ? 33.407 -4.060 -19.322 1.00 47.86 1117 THR A N 1
ATOM 3005 C CA . THR A 1 417 ? 32.458 -4.961 -19.957 1.00 49.24 1117 THR A CA 1
ATOM 3006 C C . THR A 1 417 ? 32.859 -5.245 -21.416 1.00 48.07 1117 THR A C 1
ATOM 3007 O O . THR A 1 417 ? 32.724 -6.381 -21.894 1.00 42.88 1117 THR A O 1
ATOM 3011 N N . LEU A 1 418 ? 33.378 -4.221 -22.095 1.00 45.28 1118 LEU A N 1
ATOM 3012 C CA . LEU A 1 418 ? 33.804 -4.376 -23.479 1.00 43.51 1118 LEU A CA 1
ATOM 3013 C C . LEU A 1 418 ? 35.052 -5.221 -23.604 1.00 46.16 1118 LEU A C 1
ATOM 3014 O O . LEU A 1 418 ? 35.128 -6.015 -24.517 1.00 43.63 1118 LEU A O 1
ATOM 3019 N N . ALA A 1 419 ? 36.030 -5.041 -22.715 1.00 46.95 1119 ALA A N 1
ATOM 3020 C CA . ALA A 1 419 ? 37.231 -5.876 -22.720 1.00 50.37 1119 ALA A CA 1
ATOM 3021 C C . ALA A 1 419 ? 36.883 -7.366 -22.498 1.00 53.02 1119 ALA A C 1
ATOM 3022 O O . ALA A 1 419 ? 37.369 -8.220 -23.227 1.00 49.43 1119 ALA A O 1
ATOM 3024 N N . ASP A 1 420 ? 36.038 -7.667 -21.509 1.00 58.46 1120 ASP A N 1
ATOM 3025 C CA . ASP A 1 420 ? 35.539 -9.040 -21.311 1.00 59.55 1120 ASP A CA 1
ATOM 3026 C C . ASP A 1 420 ? 34.879 -9.606 -22.575 1.00 55.05 1120 ASP A C 1
ATOM 3027 O O . ASP A 1 420 ? 35.156 -10.734 -22.977 1.00 52.08 1120 ASP A O 1
ATOM 3032 N N . ALA A 1 421 ? 33.996 -8.814 -23.179 1.00 49.06 1121 ALA A N 1
ATOM 3033 C CA . ALA A 1 421 ? 33.268 -9.242 -24.376 1.00 45.36 1121 ALA A CA 1
ATOM 3034 C C . ALA A 1 421 ? 34.191 -9.469 -25.567 1.00 42.94 1121 ALA A C 1
ATOM 3035 O O . ALA A 1 421 ? 34.015 -10.420 -26.317 1.00 43.66 1121 ALA A O 1
ATOM 3037 N N . LEU A 1 422 ? 35.178 -8.594 -25.735 1.00 46.47 1122 LEU A N 1
ATOM 3038 C CA . LEU A 1 422 ? 36.181 -8.735 -26.794 1.00 44.85 1122 LEU A CA 1
ATOM 3039 C C . LEU A 1 422 ? 37.013 -10.009 -26.625 1.00 47.28 1122 LEU A C 1
ATOM 3040 O O . LEU A 1 422 ? 37.324 -10.669 -27.618 1.00 44.68 1122 LEU A O 1
ATOM 3045 N N . LYS A 1 423 ? 37.354 -10.352 -25.380 1.00 49.70 1123 LYS A N 1
ATOM 3046 C CA . LYS A 1 423 ? 38.013 -11.628 -25.067 1.00 54.99 1123 LYS A CA 1
ATOM 3047 C C . LYS A 1 423 ? 37.164 -12.830 -25.424 1.00 49.87 1123 LYS A C 1
ATOM 3048 O O . LYS A 1 423 ? 37.649 -13.758 -26.052 1.00 57.70 1123 LYS A O 1
ATOM 3054 N N . VAL A 1 424 ? 35.896 -12.819 -25.068 1.00 50.06 1124 VAL A N 1
ATOM 3055 C CA . VAL A 1 424 ? 35.022 -13.945 -25.413 1.00 49.29 1124 VAL A CA 1
ATOM 3056 C C . VAL A 1 424 ? 34.838 -14.051 -26.944 1.00 49.29 1124 VAL A C 1
ATOM 3057 O O . VAL A 1 424 ? 34.938 -15.133 -27.531 1.00 45.35 1124 VAL A O 1
ATOM 3061 N N . ALA A 1 425 ? 34.593 -12.917 -27.588 1.00 48.11 1125 ALA A N 1
ATOM 3062 C CA . ALA A 1 425 ? 34.278 -12.884 -29.026 1.00 45.36 1125 ALA A CA 1
ATOM 3063 C C . ALA A 1 425 ? 35.477 -13.265 -29.903 1.00 43.71 1125 ALA A C 1
ATOM 3064 O O . ALA A 1 425 ? 35.286 -13.774 -30.986 1.00 45.49 1125 ALA A O 1
ATOM 3066 N N . THR A 1 426 ? 36.695 -13.000 -29.448 1.00 43.36 1126 THR A N 1
ATOM 3067 C CA . THR A 1 426 ? 37.879 -13.381 -30.223 1.00 47.02 1126 THR A CA 1
ATOM 3068 C C . THR A 1 426 ? 38.470 -14.747 -29.840 1.00 50.75 1126 THR A C 1
ATOM 3069 O O . THR A 1 426 ? 39.309 -15.246 -30.585 1.00 55.65 1126 THR A O 1
ATOM 3073 N N . THR A 1 427 ? 38.036 -15.359 -28.731 1.00 52.57 1127 THR A N 1
ATOM 3074 C CA . THR A 1 427 ? 38.591 -16.671 -28.317 1.00 54.22 1127 THR A CA 1
ATOM 3075 C C . THR A 1 427 ? 37.603 -17.832 -28.076 1.00 55.96 1127 THR A C 1
ATOM 3076 O O . THR A 1 427 ? 38.049 -18.959 -27.975 1.00 58.57 1127 THR A O 1
ATOM 3080 N N . ASN A 1 428 ? 36.295 -17.585 -27.965 1.00 54.39 1128 ASN A N 1
ATOM 3081 C CA . ASN A 1 428 ? 35.346 -18.643 -27.611 1.00 51.08 1128 ASN A CA 1
ATOM 3082 C C . ASN A 1 428 ? 35.048 -19.468 -28.847 1.00 54.05 1128 ASN A C 1
ATOM 3083 O O . ASN A 1 428 ? 34.461 -18.954 -29.822 1.00 45.39 1128 ASN A O 1
ATOM 3088 N N . LYS A 1 429 ? 35.465 -20.736 -28.811 1.00 50.26 1129 LYS A N 1
ATOM 3089 C CA . LYS A 1 429 ? 35.270 -21.689 -29.928 1.00 54.43 1129 LYS A CA 1
ATOM 3090 C C . LYS A 1 429 ? 33.818 -21.968 -30.242 1.00 48.75 1129 LYS A C 1
ATOM 3091 O O . LYS A 1 429 ? 33.461 -22.065 -31.409 1.00 46.71 1129 LYS A O 1
ATOM 3097 N N . ILE A 1 430 ? 32.997 -22.153 -29.218 1.00 44.22 1130 ILE A N 1
ATOM 3098 C CA . ILE A 1 430 ? 31.580 -22.444 -29.431 1.00 44.11 1130 ILE A CA 1
ATOM 3099 C C . ILE A 1 430 ? 30.896 -21.297 -30.203 1.00 44.75 1130 ILE A C 1
ATOM 3100 O O . ILE A 1 430 ? 30.117 -21.540 -31.144 1.00 39.59 1130 ILE A O 1
ATOM 3105 N N . MET A 1 431 ? 31.219 -20.065 -29.813 1.00 43.23 1131 MET A N 1
ATOM 3106 C CA . MET A 1 431 ? 30.654 -18.900 -30.439 1.00 37.54 1131 MET A CA 1
ATOM 3107 C C . MET A 1 431 ? 31.136 -18.765 -31.882 1.00 38.90 1131 MET A C 1
ATOM 3108 O O . MET A 1 431 ? 30.306 -18.516 -32.774 1.00 36.88 1131 MET A O 1
ATOM 3113 N N . LYS A 1 432 ? 32.433 -18.982 -32.140 1.00 39.12 1132 LYS A N 1
ATOM 3114 C CA . LYS A 1 432 ? 32.963 -18.954 -33.524 1.00 40.40 1132 LYS A CA 1
ATOM 3115 C C . LYS A 1 432 ? 32.309 -20.017 -34.402 1.00 38.52 1132 LYS A C 1
ATOM 3116 O O . LYS A 1 432 ? 31.907 -19.722 -35.524 1.00 34.91 1132 LYS A O 1
ATOM 3122 N N . ASP A 1 433 ? 32.208 -21.256 -33.912 1.00 40.59 1133 ASP A N 1
ATOM 3123 C CA . ASP A 1 433 ? 31.457 -22.301 -34.641 1.00 40.40 1133 ASP A CA 1
ATOM 3124 C C . ASP A 1 433 ? 29.989 -21.932 -34.933 1.00 35.62 1133 ASP A C 1
ATOM 3125 O O . ASP A 1 433 ? 29.519 -22.136 -36.051 1.00 31.31 1133 ASP A O 1
ATOM 3130 N N . ARG A 1 434 ? 29.274 -21.420 -33.940 1.00 35.06 1134 ARG A N 1
ATOM 3131 C CA . ARG A 1 434 ? 27.911 -20.988 -34.173 1.00 37.38 1134 ARG A CA 1
ATOM 3132 C C . ARG A 1 434 ? 27.871 -19.881 -35.220 1.00 34.00 1134 ARG A C 1
ATOM 3133 O O . ARG A 1 434 ? 27.027 -19.963 -36.125 1.00 33.35 1134 ARG A O 1
ATOM 3141 N N . ALA A 1 435 ? 28.802 -18.910 -35.151 1.00 31.48 1135 ALA A N 1
ATOM 3142 C CA . ALA A 1 435 ? 28.856 -17.849 -36.186 1.00 30.18 1135 ALA A CA 1
ATOM 3143 C C . ALA A 1 435 ? 29.142 -18.426 -37.588 1.00 28.36 1135 ALA A C 1
ATOM 3144 O O . ALA A 1 435 ? 28.555 -17.974 -38.581 1.00 25.81 1135 ALA A O 1
ATOM 3146 N N . GLY A 1 436 ? 30.008 -19.433 -37.656 1.00 28.48 1136 GLY A N 1
ATOM 3147 C CA . GLY A 1 436 ? 30.324 -20.124 -38.927 1.00 30.25 1136 GLY A CA 1
ATOM 3148 C C . GLY A 1 436 ? 29.126 -20.837 -39.522 1.00 28.22 1136 GLY A C 1
ATOM 3149 O O . GLY A 1 436 ? 28.885 -20.776 -40.735 1.00 25.16 1136 GLY A O 1
ATOM 3150 N N . LEU A 1 437 ? 28.346 -21.494 -38.662 1.00 28.95 1137 LEU A N 1
ATOM 3151 C CA . LEU A 1 437 ? 27.185 -22.226 -39.122 1.00 30.97 1137 LEU A CA 1
ATOM 3152 C C . LEU A 1 437 ? 26.179 -21.231 -39.681 1.00 31.03 1137 LEU A C 1
ATOM 3153 O O . LEU A 1 437 ? 25.554 -21.514 -40.711 1.00 39.01 1137 LEU A O 1
ATOM 3158 N N . ILE A 1 438 ? 25.979 -20.089 -38.987 1.00 29.45 1138 ILE A N 1
ATOM 3159 C CA . ILE A 1 438 ? 25.032 -19.082 -39.476 1.00 27.17 1138 ILE A CA 1
ATOM 3160 C C . ILE A 1 438 ? 25.492 -18.507 -40.831 1.00 23.55 1138 ILE A C 1
ATOM 3161 O O . ILE A 1 438 ? 24.679 -18.298 -41.721 1.00 20.32 1138 ILE A O 1
ATOM 3166 N N . LYS A 1 439 ? 26.809 -18.280 -40.985 1.00 25.30 1139 LYS A N 1
ATOM 3167 C CA . LYS A 1 439 ? 27.369 -17.862 -42.262 1.00 25.74 1139 LYS A CA 1
ATOM 3168 C C . LYS A 1 439 ? 26.990 -18.834 -43.384 1.00 26.74 1139 LYS A C 1
ATOM 3169 O O . LYS A 1 439 ? 26.533 -18.411 -44.469 1.00 26.71 1139 LYS A O 1
ATOM 3175 N N . LYS A 1 440 ? 27.156 -20.135 -43.107 1.00 28.88 1140 LYS A N 1
ATOM 3176 C CA . LYS A 1 440 ? 26.811 -21.149 -44.083 1.00 29.96 1140 LYS A CA 1
ATOM 3177 C C . LYS A 1 440 ? 25.339 -21.077 -44.481 1.00 27.53 1140 LYS A C 1
ATOM 3178 O O . LYS A 1 440 ? 25.012 -21.115 -45.683 1.00 29.35 1140 LYS A O 1
ATOM 3184 N N . LYS A 1 441 ? 24.463 -20.998 -43.499 1.00 27.10 1141 LYS A N 1
ATOM 3185 C CA . LYS A 1 441 ? 22.999 -20.917 -43.792 1.00 27.98 1141 LYS A CA 1
ATOM 3186 C C . LYS A 1 441 ? 22.613 -19.674 -44.612 1.00 26.72 1141 LYS A C 1
ATOM 3187 O O . LYS A 1 441 ? 21.851 -19.764 -45.586 1.00 26.93 1141 LYS A O 1
ATOM 3193 N N . ILE A 1 442 ? 23.167 -18.518 -44.229 1.00 24.82 1142 ILE A N 1
ATOM 3194 C CA . ILE A 1 442 ? 22.936 -17.239 -44.949 1.00 23.30 1142 ILE A CA 1
ATOM 3195 C C . ILE A 1 442 ? 23.470 -17.291 -46.360 1.00 21.38 1142 ILE A C 1
ATOM 3196 O O . ILE A 1 442 ? 22.828 -16.789 -47.231 1.00 20.09 1142 ILE A O 1
ATOM 3201 N N . SER A 1 443 ? 24.613 -17.911 -46.600 1.00 21.94 1143 SER A N 1
ATOM 3202 C CA . SER A 1 443 ? 25.126 -18.005 -47.956 1.00 24.59 1143 SER A CA 1
ATOM 3203 C C . SER A 1 443 ? 24.246 -18.821 -48.928 1.00 28.12 1143 SER A C 1
ATOM 3204 O O . SER A 1 443 ? 24.346 -18.621 -50.125 1.00 33.59 1143 SER A O 1
ATOM 3207 N N . LYS A 1 444 ? 23.464 -19.757 -48.422 1.00 27.88 1144 LYS A N 1
ATOM 3208 C CA . LYS A 1 444 ? 22.487 -20.480 -49.236 1.00 32.62 1144 LYS A CA 1
ATOM 3209 C C . LYS A 1 444 ? 21.140 -19.750 -49.448 1.00 30.45 1144 LYS A C 1
ATOM 3210 O O . LYS A 1 444 ? 20.336 -20.163 -50.270 1.00 35.48 1144 LYS A O 1
ATOM 3216 N N . GLU A 1 445 ? 20.877 -18.697 -48.695 1.00 28.56 1145 GLU A N 1
ATOM 3217 C CA . GLU A 1 445 ? 19.700 -17.846 -48.917 1.00 26.69 1145 GLU A CA 1
ATOM 3218 C C . GLU A 1 445 ? 20.003 -16.846 -50.066 1.00 28.92 1145 GLU A C 1
ATOM 3219 O O . GLU A 1 445 ? 21.160 -16.501 -50.322 1.00 30.70 1145 GLU A O 1
ATOM 3225 N N . ASP A 1 446 ? 18.987 -16.460 -50.807 1.00 25.81 1146 ASP A N 1
ATOM 3226 C CA . ASP A 1 446 ? 19.094 -15.385 -51.803 1.00 22.04 1146 ASP A CA 1
ATOM 3227 C C . ASP A 1 446 ? 17.870 -14.552 -51.568 1.00 18.19 1146 ASP A C 1
ATOM 3228 O O . ASP A 1 446 ? 16.786 -14.817 -52.101 1.00 16.56 1146 ASP A O 1
ATOM 3233 N N . GLY A 1 447 ? 18.027 -13.597 -50.675 1.00 15.29 1147 GLY A N 1
ATOM 3234 C CA . GLY A 1 447 ? 16.897 -12.784 -50.246 1.00 15.20 1147 GLY A CA 1
ATOM 3235 C C . GLY A 1 447 ? 16.217 -12.020 -51.349 1.00 13.96 1147 GLY A C 1
ATOM 3236 O O . GLY A 1 447 ? 15.008 -11.882 -51.351 1.00 11.78 1147 GLY A O 1
ATOM 3237 N N . ILE A 1 448 ? 17.006 -11.513 -52.298 1.00 14.56 1148 ILE A N 1
ATOM 3238 C CA . ILE A 1 448 ? 16.424 -10.712 -53.392 1.00 15.09 1148 ILE A CA 1
ATOM 3239 C C . ILE A 1 448 ? 15.572 -11.600 -54.271 1.00 12.86 1148 ILE A C 1
ATOM 3240 O O . ILE A 1 448 ? 14.463 -11.218 -54.631 1.00 13.63 1148 ILE A O 1
ATOM 3245 N N . LYS A 1 449 ? 16.107 -12.731 -54.674 1.00 15.26 1149 LYS A N 1
ATOM 3246 C CA . LYS A 1 449 ? 15.359 -13.646 -55.543 1.00 18.96 1149 LYS A CA 1
ATOM 3247 C C . LYS A 1 449 ? 14.096 -14.153 -54.833 1.00 15.01 1149 LYS A C 1
ATOM 3248 O O . LYS A 1 449 ? 13.029 -14.280 -55.462 1.00 12.67 1149 LYS A O 1
ATOM 3254 N N . THR A 1 450 ? 14.221 -14.456 -53.542 1.00 15.33 1150 THR A N 1
ATOM 3255 C CA . THR A 1 450 ? 13.076 -14.856 -52.751 1.00 13.26 1150 THR A CA 1
ATOM 3256 C C . THR A 1 450 ? 12.006 -13.766 -52.698 1.00 13.31 1150 THR A C 1
ATOM 3257 O O . THR A 1 450 ? 10.817 -14.047 -52.847 1.00 12.64 1150 THR A O 1
ATOM 3261 N N . ALA A 1 451 ? 12.425 -12.505 -52.489 1.00 11.73 1151 ALA A N 1
ATOM 3262 C CA . ALA A 1 451 ? 11.492 -11.399 -52.413 1.00 11.92 1151 ALA A CA 1
ATOM 3263 C C . ALA A 1 451 ? 10.794 -11.145 -53.731 1.00 10.80 1151 ALA A C 1
ATOM 3264 O O . ALA A 1 451 ? 9.602 -10.912 -53.761 1.00 10.33 1151 ALA A O 1
ATOM 3266 N N . ILE A 1 452 ? 11.551 -11.185 -54.815 1.00 10.09 1152 ILE A N 1
ATOM 3267 C CA . ILE A 1 452 ? 10.964 -11.014 -56.166 1.00 11.92 1152 ILE A CA 1
ATOM 3268 C C . ILE A 1 452 ? 9.960 -12.152 -56.461 1.00 12.00 1152 ILE A C 1
ATOM 3269 O O . ILE A 1 452 ? 8.841 -11.884 -56.961 1.00 15.35 1152 ILE A O 1
ATOM 3274 N N . SER A 1 453 ? 10.304 -13.399 -56.146 1.00 14.29 1153 SER A N 1
ATOM 3275 C CA . SER A 1 453 ? 9.340 -14.497 -56.319 1.00 16.24 1153 SER A CA 1
ATOM 3276 C C . SER A 1 453 ? 8.082 -14.267 -55.502 1.00 13.42 1153 SER A C 1
ATOM 3277 O O . SER A 1 453 ? 6.995 -14.600 -55.952 1.00 13.38 1153 SER A O 1
ATOM 3280 N N . ALA A 1 454 ? 8.257 -13.756 -54.276 1.00 14.19 1154 ALA A N 1
ATOM 3281 C CA . ALA A 1 454 ? 7.155 -13.489 -53.390 1.00 13.41 1154 ALA A CA 1
ATOM 3282 C C . ALA A 1 454 ? 6.256 -12.424 -54.004 1.00 13.23 1154 ALA A C 1
ATOM 3283 O O . ALA A 1 454 ? 5.020 -12.566 -54.010 1.00 12.11 1154 ALA A O 1
ATOM 3285 N N . ILE A 1 455 ? 6.869 -11.414 -54.606 1.00 10.90 1155 ILE A N 1
ATOM 3286 C CA . ILE A 1 455 ? 6.090 -10.362 -55.265 1.00 12.18 1155 ILE A CA 1
ATOM 3287 C C . ILE A 1 455 ? 5.254 -10.927 -56.403 1.00 11.86 1155 ILE A C 1
ATOM 3288 O O . ILE A 1 455 ? 4.059 -10.647 -56.470 1.00 15.90 1155 ILE A O 1
ATOM 3293 N N . TYR A 1 456 ? 5.855 -11.710 -57.278 1.00 12.95 1156 TYR A N 1
ATOM 3294 C CA . TYR A 1 456 ? 5.118 -12.314 -58.390 1.00 13.98 1156 TYR A CA 1
ATOM 3295 C C . TYR A 1 456 ? 4.012 -13.241 -57.895 1.00 16.83 1156 TYR A C 1
ATOM 3296 O O . TYR A 1 456 ? 2.880 -13.207 -58.408 1.00 13.66 1156 TYR A O 1
ATOM 3305 N N . ASN A 1 457 ? 4.351 -14.056 -56.886 1.00 13.98 1157 ASN A N 1
ATOM 3306 C CA . ASN A 1 457 ? 3.376 -15.044 -56.354 1.00 16.19 1157 ASN A CA 1
ATOM 3307 C C . ASN A 1 457 ? 2.196 -14.329 -55.630 1.00 19.16 1157 ASN A C 1
ATOM 3308 O O . ASN A 1 457 ? 1.080 -14.825 -55.606 1.00 15.25 1157 ASN A O 1
ATOM 3313 N N . GLU A 1 458 ? 2.470 -13.171 -55.043 1.00 17.01 1158 GLU A N 1
ATOM 3314 C CA . GLU A 1 458 ? 1.465 -12.448 -54.249 1.00 15.93 1158 GLU A CA 1
ATOM 3315 C C . GLU A 1 458 ? 0.794 -11.301 -54.966 1.00 15.41 1158 GLU A C 1
ATOM 3316 O O . GLU A 1 458 ? -0.061 -10.669 -54.385 1.00 15.42 1158 GLU A O 1
ATOM 3322 N N . LEU A 1 459 ? 1.195 -11.009 -56.204 1.00 15.65 1159 LEU A N 1
ATOM 3323 C CA . LEU A 1 459 ? 0.703 -9.797 -56.887 1.00 14.71 1159 LEU A CA 1
ATOM 3324 C C . LEU A 1 459 ? -0.832 -9.719 -56.949 1.00 15.22 1159 LEU A C 1
ATOM 3325 O O . LEU A 1 459 ? -1.406 -8.693 -56.619 1.00 14.83 1159 LEU A O 1
ATOM 3330 N N . GLU A 1 460 ? -1.455 -10.811 -57.378 1.00 17.15 1160 GLU A N 1
ATOM 3331 C CA . GLU A 1 460 ? -2.901 -10.820 -57.507 1.00 21.23 1160 GLU A CA 1
ATOM 3332 C C . GLU A 1 460 ? -3.585 -10.674 -56.130 1.00 16.09 1160 GLU A C 1
ATOM 3333 O O . GLU A 1 460 ? -4.577 -9.963 -56.017 1.00 15.54 1160 GLU A O 1
ATOM 3339 N N . TYR A 1 461 ? -3.039 -11.328 -55.101 1.00 15.01 1161 TYR A N 1
ATOM 3340 C CA . TYR A 1 461 ? -3.545 -11.186 -53.708 1.00 13.63 1161 TYR A CA 1
ATOM 3341 C C . TYR A 1 461 ? -3.371 -9.727 -53.282 1.00 14.02 1161 TYR A C 1
ATOM 3342 O O . TYR A 1 461 ? -4.323 -9.087 -52.798 1.00 11.18 1161 TYR A O 1
ATOM 3351 N N . ALA A 1 462 ? -2.166 -9.159 -53.531 1.00 11.66 1162 ALA A N 1
ATOM 3352 C CA . ALA A 1 462 ? -1.948 -7.774 -53.155 1.00 11.16 1162 ALA A CA 1
ATOM 3353 C C . ALA A 1 462 ? -2.959 -6.799 -53.798 1.00 11.41 1162 ALA A C 1
ATOM 3354 O O . ALA A 1 462 ? -3.371 -5.817 -53.181 1.00 11.39 1162 ALA A O 1
ATOM 3356 N N . ARG A 1 463 ? -3.293 -7.035 -55.052 1.00 13.50 1163 ARG A N 1
ATOM 3357 C CA . ARG A 1 463 ? -4.308 -6.233 -55.752 1.00 15.22 1163 ARG A CA 1
ATOM 3358 C C . ARG A 1 463 ? -5.660 -6.377 -55.072 1.00 14.65 1163 ARG A C 1
ATOM 3359 O O . ARG A 1 463 ? -6.369 -5.410 -54.869 1.00 13.80 1163 ARG A O 1
ATOM 3367 N N . SER A 1 464 ? -6.024 -7.611 -54.779 1.00 15.68 1164 SER A N 1
ATOM 3368 C CA . SER A 1 464 ? -7.313 -7.921 -54.165 1.00 18.73 1164 SER A CA 1
ATOM 3369 C C . SER A 1 464 ? -7.468 -7.274 -52.775 1.00 15.93 1164 SER A C 1
ATOM 3370 O O . SER A 1 464 ? -8.528 -6.823 -52.442 1.00 15.08 1164 SER A O 1
ATOM 3373 N N . VAL A 1 465 ? -6.389 -7.193 -52.006 1.00 15.08 1165 VAL A N 1
ATOM 3374 C CA . VAL A 1 465 ? -6.423 -6.552 -50.696 1.00 13.55 1165 VAL A CA 1
ATOM 3375 C C . VAL A 1 465 ? -6.701 -5.058 -50.856 1.00 15.04 1165 VAL A C 1
ATOM 3376 O O . VAL A 1 465 ? -7.547 -4.483 -50.157 1.00 14.91 1165 VAL A O 1
ATOM 3380 N N . THR A 1 466 ? -6.011 -4.405 -51.805 1.00 15.45 1166 THR A N 1
ATOM 3381 C CA . THR A 1 466 ? -6.288 -3.007 -52.036 1.00 14.29 1166 THR A CA 1
ATOM 3382 C C . THR A 1 466 ? -7.747 -2.780 -52.393 1.00 15.30 1166 THR A C 1
ATOM 3383 O O . THR A 1 466 ? -8.395 -1.922 -51.814 1.00 15.18 1166 THR A O 1
ATOM 3387 N N . LEU A 1 467 ? -8.246 -3.559 -53.342 1.00 17.45 1167 LEU A N 1
ATOM 3388 C CA . LEU A 1 467 ? -9.620 -3.403 -53.849 1.00 24.60 1167 LEU A CA 1
ATOM 3389 C C . LEU A 1 467 ? -10.694 -3.636 -52.764 1.00 22.56 1167 LEU A C 1
ATOM 3390 O O . LEU A 1 467 ? -11.729 -3.001 -52.818 1.00 21.41 1167 LEU A O 1
ATOM 3395 N N . SER A 1 468 ? -10.419 -4.501 -51.783 1.00 22.89 1168 SER A N 1
ATOM 3396 C CA . SER A 1 468 ? -11.327 -4.679 -50.646 1.00 29.84 1168 SER A CA 1
ATOM 3397 C C . SER A 1 468 ? -11.483 -3.441 -49.776 1.00 26.63 1168 SER A C 1
ATOM 3398 O O . SER A 1 468 ? -12.498 -3.329 -49.120 1.00 25.60 1168 SER A O 1
ATOM 3401 N N . ARG A 1 469 ? -10.501 -2.553 -49.749 1.00 30.02 1169 ARG A N 1
ATOM 3402 C CA . ARG A 1 469 ? -10.630 -1.254 -49.076 1.00 25.18 1169 ARG A CA 1
ATOM 3403 C C . ARG A 1 469 ? -11.334 -0.211 -49.886 1.00 27.65 1169 ARG A C 1
ATOM 3404 O O . ARG A 1 469 ? -11.831 0.744 -49.319 1.00 30.21 1169 ARG A O 1
ATOM 3412 N N . VAL A 1 470 ? -11.362 -0.356 -51.199 1.00 34.50 1170 VAL A N 1
ATOM 3413 C CA . VAL A 1 470 ? -12.111 0.587 -52.053 1.00 46.16 1170 VAL A CA 1
ATOM 3414 C C . VAL A 1 470 ? -13.621 0.422 -51.812 1.00 47.45 1170 VAL A C 1
ATOM 3415 O O . VAL A 1 470 ? -14.116 -0.696 -51.824 1.00 59.78 1170 VAL A O 1
ATOM 3419 N N . LYS A 1 471 ? -14.339 1.535 -51.603 1.00 61.59 1171 LYS A N 1
ATOM 3420 C CA . LYS A 1 471 ? -15.790 1.505 -51.252 1.00 81.00 1171 LYS A CA 1
ATOM 3421 C C . LYS A 1 471 ? -16.734 1.466 -52.462 1.00 83.70 1171 LYS A C 1
ATOM 3422 O O . LYS A 1 471 ? -17.133 2.496 -52.998 1.00 86.93 1171 LYS A O 1
ATOM 3428 N N . SER B 1 39 ? -13.198 19.376 10.788 1.00 41.53 739 SER B N 1
ATOM 3429 C CA . SER B 1 39 ? -13.325 17.889 10.498 1.00 42.35 739 SER B CA 1
ATOM 3430 C C . SER B 1 39 ? -13.890 17.520 9.100 1.00 38.39 739 SER B C 1
ATOM 3431 O O . SER B 1 39 ? -15.057 17.766 8.795 1.00 48.60 739 SER B O 1
ATOM 3434 N N . TYR B 1 40 ? -13.083 16.840 8.305 1.00 29.21 740 TYR B N 1
ATOM 3435 C CA . TYR B 1 40 ? -13.474 16.410 6.960 1.00 27.88 740 TYR B CA 1
ATOM 3436 C C . TYR B 1 40 ? -13.663 14.897 6.850 1.00 26.22 740 TYR B C 1
ATOM 3437 O O . TYR B 1 40 ? -13.001 14.111 7.525 1.00 25.72 740 TYR B O 1
ATOM 3446 N N . LYS B 1 41 ? -14.564 14.521 5.958 1.00 26.30 741 LYS B N 1
ATOM 3447 C CA . LYS B 1 41 ? -14.769 13.141 5.565 1.00 26.59 741 LYS B CA 1
ATOM 3448 C C . LYS B 1 41 ? -13.925 12.889 4.317 1.00 19.97 741 LYS B C 1
ATOM 3449 O O . LYS B 1 41 ? -14.243 13.390 3.215 1.00 17.78 741 LYS B O 1
ATOM 3455 N N . PHE B 1 42 ? -12.827 12.169 4.508 1.00 20.77 742 PHE B N 1
ATOM 3456 C CA . PHE B 1 42 ? -11.947 11.758 3.403 1.00 17.92 742 PHE B CA 1
ATOM 3457 C C . PHE B 1 42 ? -12.377 10.418 2.792 1.00 18.85 742 PHE B C 1
ATOM 3458 O O . PHE B 1 42 ? -12.736 9.467 3.523 1.00 17.35 742 PHE B O 1
ATOM 3466 N N . GLY B 1 43 ? -12.361 10.352 1.460 1.00 16.54 743 GLY B N 1
ATOM 3467 C CA . GLY B 1 43 ? -12.375 9.070 0.766 1.00 16.66 743 GLY B CA 1
ATOM 3468 C C . GLY B 1 43 ? -11.016 8.834 0.164 1.00 14.81 743 GLY B C 1
ATOM 3469 O O . GLY B 1 43 ? -10.484 9.741 -0.566 1.00 15.41 743 GLY B O 1
ATOM 3470 N N . LEU B 1 44 ? -10.414 7.689 0.471 1.00 14.72 744 LEU B N 1
ATOM 3471 C CA . LEU B 1 44 ? -9.077 7.367 -0.036 1.00 14.52 744 LEU B CA 1
ATOM 3472 C C . LEU B 1 44 ? -9.224 6.177 -1.001 1.00 15.94 744 LEU B C 1
ATOM 3473 O O . LEU B 1 44 ? -9.561 5.066 -0.587 1.00 14.22 744 LEU B O 1
ATOM 3478 N N . LEU B 1 45 ? -9.054 6.431 -2.307 1.00 14.02 745 LEU B N 1
ATOM 3479 C CA . LEU B 1 45 ? -9.452 5.431 -3.306 1.00 16.28 745 LEU B CA 1
ATOM 3480 C C . LEU B 1 45 ? -8.286 4.883 -4.068 1.00 16.87 745 LEU B C 1
ATOM 3481 O O . LEU B 1 45 ? -7.497 5.640 -4.638 1.00 14.83 745 LEU B O 1
ATOM 3486 N N . THR B 1 46 ? -8.153 3.557 -4.099 1.00 15.78 746 THR B N 1
ATOM 3487 C CA . THR B 1 46 ? -7.090 2.953 -4.875 1.00 16.96 746 THR B CA 1
ATOM 3488 C C . THR B 1 46 ? -7.466 1.576 -5.425 1.00 18.57 746 THR B C 1
ATOM 3489 O O . THR B 1 46 ? -8.271 0.885 -4.828 1.00 18.53 746 THR B O 1
ATOM 3493 N N . ILE B 1 47 ? -6.852 1.203 -6.550 1.00 15.90 747 ILE B N 1
ATOM 3494 C CA . ILE B 1 47 ? -6.896 -0.156 -7.049 1.00 19.90 747 ILE B CA 1
ATOM 3495 C C . ILE B 1 47 ? -5.488 -0.710 -7.024 1.00 21.20 747 ILE B C 1
ATOM 3496 O O . ILE B 1 47 ? -4.536 0.044 -7.012 1.00 22.31 747 ILE B O 1
ATOM 3501 N N . GLY B 1 48 ? -5.343 -2.025 -7.062 1.00 20.20 748 GLY B N 1
ATOM 3502 C CA . GLY B 1 48 ? -3.995 -2.612 -7.229 1.00 22.58 748 GLY B CA 1
ATOM 3503 C C . GLY B 1 48 ? -3.790 -3.641 -6.142 1.00 25.00 748 GLY B C 1
ATOM 3504 O O . GLY B 1 48 ? -4.742 -4.374 -5.798 1.00 22.20 748 GLY B O 1
ATOM 3505 N N . SER B 1 49 ? -2.585 -3.674 -5.590 1.00 21.73 749 SER B N 1
ATOM 3506 C CA . SER B 1 49 ? -2.166 -4.699 -4.679 1.00 26.77 749 SER B CA 1
ATOM 3507 C C . SER B 1 49 ? -1.955 -4.107 -3.263 1.00 26.77 749 SER B C 1
ATOM 3508 O O . SER B 1 49 ? -2.238 -2.936 -2.982 1.00 21.09 749 SER B O 1
ATOM 3511 N N . ARG B 1 50 ? -1.474 -4.930 -2.341 1.00 30.43 750 ARG B N 1
ATOM 3512 C CA . ARG B 1 50 ? -1.186 -4.489 -0.979 1.00 28.22 750 ARG B CA 1
ATOM 3513 C C . ARG B 1 50 ? -0.354 -3.201 -0.874 1.00 29.54 750 ARG B C 1
ATOM 3514 O O . ARG B 1 50 ? -0.604 -2.384 -0.009 1.00 33.02 750 ARG B O 1
ATOM 3522 N N . GLY B 1 51 ? 0.631 -3.035 -1.728 1.00 25.44 751 GLY B N 1
ATOM 3523 C CA . GLY B 1 51 ? 1.456 -1.844 -1.769 1.00 32.89 751 GLY B CA 1
ATOM 3524 C C . GLY B 1 51 ? 0.734 -0.585 -2.216 1.00 29.12 751 GLY B C 1
ATOM 3525 O O . GLY B 1 51 ? 1.209 0.538 -1.988 1.00 30.76 751 GLY B O 1
ATOM 3526 N N . ASP B 1 52 ? -0.386 -0.759 -2.916 1.00 23.68 752 ASP B N 1
ATOM 3527 C CA . ASP B 1 52 ? -1.201 0.375 -3.234 1.00 25.83 752 ASP B CA 1
ATOM 3528 C C . ASP B 1 52 ? -2.055 0.768 -2.010 1.00 23.79 752 ASP B C 1
ATOM 3529 O O . ASP B 1 52 ? -2.382 1.933 -1.853 1.00 34.67 752 ASP B O 1
ATOM 3534 N N . VAL B 1 53 ? -2.404 -0.203 -1.164 1.00 19.75 753 VAL B N 1
ATOM 3535 C CA . VAL B 1 53 ? -3.339 0.006 -0.063 1.00 16.94 753 VAL B CA 1
ATOM 3536 C C . VAL B 1 53 ? -2.655 0.399 1.242 1.00 18.15 753 VAL B C 1
ATOM 3537 O O . VAL B 1 53 ? -3.148 1.274 1.980 1.00 17.55 753 VAL B O 1
ATOM 3541 N N . GLN B 1 54 ? -1.553 -0.271 1.548 1.00 17.50 754 GLN B N 1
ATOM 3542 C CA . GLN B 1 54 ? -0.856 -0.041 2.834 1.00 19.57 754 GLN B CA 1
ATOM 3543 C C . GLN B 1 54 ? -0.531 1.442 3.184 1.00 19.52 754 GLN B C 1
ATOM 3544 O O . GLN B 1 54 ? -0.810 1.873 4.325 1.00 15.39 754 GLN B O 1
ATOM 3550 N N . PRO B 1 55 ? -0.004 2.227 2.216 1.00 16.79 755 PRO B N 1
ATOM 3551 C CA . PRO B 1 55 ? 0.300 3.637 2.541 1.00 14.97 755 PRO B CA 1
ATOM 3552 C C . PRO B 1 55 ? -0.952 4.444 2.937 1.00 14.64 755 PRO B C 1
ATOM 3553 O O . PRO B 1 55 ? -0.873 5.332 3.770 1.00 12.11 755 PRO B O 1
ATOM 3557 N N . TYR B 1 56 ? -2.086 4.126 2.317 1.00 13.91 756 TYR B N 1
ATOM 3558 C CA . TYR B 1 56 ? -3.339 4.790 2.627 1.00 14.14 756 TYR B CA 1
ATOM 3559 C C . TYR B 1 56 ? -3.858 4.434 4.006 1.00 16.95 756 TYR B C 1
ATOM 3560 O O . TYR B 1 56 ? -4.481 5.280 4.672 1.00 16.32 756 TYR B O 1
ATOM 3569 N N . ILE B 1 57 ? -3.594 3.212 4.458 1.00 17.61 757 ILE B N 1
ATOM 3570 C CA . ILE B 1 57 ? -3.827 2.875 5.838 1.00 19.95 757 ILE B CA 1
ATOM 3571 C C . ILE B 1 57 ? -3.029 3.791 6.767 1.00 16.69 757 ILE B C 1
ATOM 3572 O O . ILE B 1 57 ? -3.587 4.373 7.721 1.00 19.97 757 ILE B O 1
ATOM 3577 N N . ALA B 1 58 ? -1.743 3.915 6.522 1.00 19.41 758 ALA B N 1
ATOM 3578 C CA . ALA B 1 58 ? -0.905 4.795 7.360 1.00 19.26 758 ALA B CA 1
ATOM 3579 C C . ALA B 1 58 ? -1.399 6.227 7.346 1.00 17.92 758 ALA B C 1
ATOM 3580 O O . ALA B 1 58 ? -1.463 6.889 8.396 1.00 20.17 758 ALA B O 1
ATOM 3582 N N . LEU B 1 59 ? -1.725 6.748 6.172 1.00 19.41 759 LEU B N 1
ATOM 3583 C CA . LEU B 1 59 ? -2.241 8.125 6.061 1.00 15.53 759 LEU B CA 1
ATOM 3584 C C . LEU B 1 59 ? -3.587 8.255 6.769 1.00 16.65 759 LEU B C 1
ATOM 3585 O O . LEU B 1 59 ? -3.847 9.248 7.471 1.00 14.19 759 LEU B O 1
ATOM 3590 N N . GLY B 1 60 ? -4.456 7.270 6.571 1.00 16.82 760 GLY B N 1
ATOM 3591 C CA . GLY B 1 60 ? -5.772 7.255 7.216 1.00 19.27 760 GLY B CA 1
ATOM 3592 C C . GLY B 1 60 ? -5.696 7.314 8.726 1.00 21.94 760 GLY B C 1
ATOM 3593 O O . GLY B 1 60 ? -6.492 8.030 9.352 1.00 20.44 760 GLY B O 1
ATOM 3594 N N . LYS B 1 61 ? -4.764 6.563 9.312 1.00 21.54 761 LYS B N 1
ATOM 3595 C CA . LYS B 1 61 ? -4.580 6.598 10.755 1.00 24.25 761 LYS B CA 1
ATOM 3596 C C . LYS B 1 61 ? -4.184 7.990 11.208 1.00 24.48 761 LYS B C 1
ATOM 3597 O O . LYS B 1 61 ? -4.743 8.505 12.199 1.00 20.50 761 LYS B O 1
ATOM 3603 N N . GLY B 1 62 ? -3.260 8.614 10.470 1.00 21.95 762 GLY B N 1
ATOM 3604 C CA . GLY B 1 62 ? -2.832 9.980 10.765 1.00 24.12 762 GLY B CA 1
ATOM 3605 C C . GLY B 1 62 ? -3.953 11.001 10.676 1.00 21.90 762 GLY B C 1
ATOM 3606 O O . GLY B 1 62 ? -4.050 11.890 11.536 1.00 25.22 762 GLY B O 1
ATOM 3607 N N . LEU B 1 63 ? -4.798 10.867 9.655 1.00 18.56 763 LEU B N 1
ATOM 3608 C CA . LEU B 1 63 ? -5.971 11.763 9.493 1.00 19.36 763 LEU B CA 1
ATOM 3609 C C . LEU B 1 63 ? -6.999 11.580 10.619 1.00 21.57 763 LEU B C 1
ATOM 3610 O O . LEU B 1 63 ? -7.600 12.556 11.110 1.00 20.93 763 LEU B O 1
ATOM 3615 N N . ILE B 1 64 ? -7.219 10.335 11.010 1.00 23.18 764 ILE B N 1
ATOM 3616 C CA . ILE B 1 64 ? -8.119 10.058 12.149 1.00 25.42 764 ILE B CA 1
ATOM 3617 C C . ILE B 1 64 ? -7.602 10.752 13.419 1.00 24.32 764 ILE B C 1
ATOM 3618 O O . ILE B 1 64 ? -8.373 11.330 14.160 1.00 27.33 764 ILE B O 1
ATOM 3623 N N . LYS B 1 65 ? -6.309 10.693 13.672 1.00 26.37 765 LYS B N 1
ATOM 3624 C CA . LYS B 1 65 ? -5.734 11.343 14.850 1.00 31.21 765 LYS B CA 1
ATOM 3625 C C . LYS B 1 65 ? -5.810 12.881 14.789 1.00 33.70 765 LYS B C 1
ATOM 3626 O O . LYS B 1 65 ? -5.737 13.527 15.819 1.00 30.20 765 LYS B O 1
ATOM 3632 N N . GLU B 1 66 ? -5.980 13.441 13.589 1.00 31.01 766 GLU B N 1
ATOM 3633 C CA . GLU B 1 66 ? -6.233 14.854 13.407 1.00 32.69 766 GLU B CA 1
ATOM 3634 C C . GLU B 1 66 ? -7.716 15.190 13.494 1.00 28.84 766 GLU B C 1
ATOM 3635 O O . GLU B 1 66 ? -8.104 16.333 13.297 1.00 33.68 766 GLU B O 1
ATOM 3641 N N . GLY B 1 67 ? -8.552 14.213 13.820 1.00 26.58 767 GLY B N 1
ATOM 3642 C CA . GLY B 1 67 ? -9.970 14.498 14.026 1.00 28.46 767 GLY B CA 1
ATOM 3643 C C . GLY B 1 67 ? -10.854 14.291 12.822 1.00 27.51 767 GLY B C 1
ATOM 3644 O O . GLY B 1 67 ? -12.011 14.630 12.876 1.00 29.87 767 GLY B O 1
ATOM 3645 N N . HIS B 1 68 ? -10.325 13.731 11.733 1.00 29.40 768 HIS B N 1
ATOM 3646 C CA . HIS B 1 68 ? -11.126 13.539 10.512 1.00 27.07 768 HIS B CA 1
ATOM 3647 C C . HIS B 1 68 ? -11.750 12.156 10.448 1.00 29.21 768 HIS B C 1
ATOM 3648 O O . HIS B 1 68 ? -11.422 11.292 11.249 1.00 27.99 768 HIS B O 1
ATOM 3655 N N . GLN B 1 69 ? -12.670 11.978 9.505 1.00 26.47 769 GLN B N 1
ATOM 3656 C CA . GLN B 1 69 ? -13.226 10.675 9.171 1.00 29.96 769 GLN B CA 1
ATOM 3657 C C . GLN B 1 69 ? -12.585 10.140 7.858 1.00 28.50 769 GLN B C 1
ATOM 3658 O O . GLN B 1 69 ? -12.305 10.906 6.937 1.00 23.70 769 GLN B O 1
ATOM 3664 N N . VAL B 1 70 ? -12.330 8.834 7.797 1.00 21.98 770 VAL B N 1
ATOM 3665 C CA . VAL B 1 70 ? -11.652 8.231 6.677 1.00 19.01 770 VAL B CA 1
ATOM 3666 C C . VAL B 1 70 ? -12.321 6.930 6.226 1.00 19.66 770 VAL B C 1
ATOM 3667 O O . VAL B 1 70 ? -12.606 6.008 7.059 1.00 18.63 770 VAL B O 1
ATOM 3671 N N . VAL B 1 71 ? -12.566 6.840 4.910 1.00 18.95 771 VAL B N 1
ATOM 3672 C CA . VAL B 1 71 ? -12.963 5.587 4.300 1.00 19.37 771 VAL B CA 1
ATOM 3673 C C . VAL B 1 71 ? -11.945 5.251 3.241 1.00 18.96 771 VAL B C 1
ATOM 3674 O O . VAL B 1 71 ? -11.675 6.091 2.384 1.00 17.66 771 VAL B O 1
ATOM 3678 N N . ILE B 1 72 ? -11.398 4.039 3.295 1.00 20.69 772 ILE B N 1
ATOM 3679 C CA . ILE B 1 72 ? -10.589 3.495 2.216 1.00 18.79 772 ILE B CA 1
ATOM 3680 C C . ILE B 1 72 ? -11.448 2.695 1.267 1.00 18.60 772 ILE B C 1
ATOM 3681 O O . ILE B 1 72 ? -12.216 1.835 1.715 1.00 17.70 772 ILE B O 1
ATOM 3686 N N . ILE B 1 73 ? -11.328 3.001 -0.028 1.00 16.47 773 ILE B N 1
ATOM 3687 C CA . ILE B 1 73 ? -12.156 2.427 -1.073 1.00 18.54 773 ILE B CA 1
ATOM 3688 C C . ILE B 1 73 ? -11.259 1.597 -1.997 1.00 17.27 773 ILE B C 1
ATOM 3689 O O . ILE B 1 73 ? -10.423 2.136 -2.739 1.00 14.85 773 ILE B O 1
ATOM 3694 N N . THR B 1 74 ? -11.377 0.275 -1.881 1.00 17.01 774 THR B N 1
ATOM 3695 C CA . THR B 1 74 ? -10.538 -0.605 -2.669 1.00 17.90 774 THR B CA 1
ATOM 3696 C C . THR B 1 74 ? -11.190 -1.979 -2.777 1.00 17.94 774 THR B C 1
ATOM 3697 O O . THR B 1 74 ? -12.398 -2.147 -2.505 1.00 19.62 774 THR B O 1
ATOM 3701 N N . HIS B 1 75 ? -10.415 -2.968 -3.190 1.00 19.15 775 HIS B N 1
ATOM 3702 C CA . HIS B 1 75 ? -10.988 -4.306 -3.486 1.00 20.12 775 HIS B CA 1
ATOM 3703 C C . HIS B 1 75 ? -11.322 -5.066 -2.200 1.00 24.93 775 HIS B C 1
ATOM 3704 O O . HIS B 1 75 ? -10.656 -4.880 -1.177 1.00 23.77 775 HIS B O 1
ATOM 3711 N N . SER B 1 76 ? -12.357 -5.920 -2.282 1.00 26.08 776 SER B N 1
ATOM 3712 C CA . SER B 1 76 ? -12.796 -6.812 -1.194 1.00 27.69 776 SER B CA 1
ATOM 3713 C C . SER B 1 76 ? -11.688 -7.559 -0.493 1.00 29.18 776 SER B C 1
ATOM 3714 O O . SER B 1 76 ? -11.744 -7.727 0.697 1.00 29.29 776 SER B O 1
ATOM 3717 N N . GLU B 1 77 ? -10.689 -8.005 -1.241 1.00 30.47 777 GLU B N 1
ATOM 3718 C CA . GLU B 1 77 ? -9.519 -8.756 -0.738 1.00 32.48 777 GLU B CA 1
ATOM 3719 C C . GLU B 1 77 ? -8.831 -8.031 0.438 1.00 32.93 777 GLU B C 1
ATOM 3720 O O . GLU B 1 77 ? -8.154 -8.652 1.242 1.00 31.13 777 GLU B O 1
ATOM 3726 N N . PHE B 1 78 ? -8.905 -6.691 0.475 1.00 25.54 778 PHE B N 1
ATOM 3727 C CA . PHE B 1 78 ? -8.220 -5.869 1.483 1.00 23.40 778 PHE B CA 1
ATOM 3728 C C . PHE B 1 78 ? -9.111 -5.384 2.611 1.00 26.15 778 PHE B C 1
ATOM 3729 O O . PHE B 1 78 ? -8.622 -4.683 3.492 1.00 22.64 778 PHE B O 1
ATOM 3737 N N . ARG B 1 79 ? -10.393 -5.762 2.627 1.00 25.97 779 ARG B N 1
ATOM 3738 C CA . ARG B 1 79 ? -11.296 -5.388 3.735 1.00 28.84 779 ARG B CA 1
ATOM 3739 C C . ARG B 1 79 ? -10.734 -5.663 5.129 1.00 31.07 779 ARG B C 1
ATOM 3740 O O . ARG B 1 79 ? -10.745 -4.763 5.984 1.00 31.55 779 ARG B O 1
ATOM 3748 N N . ASP B 1 80 ? -10.327 -6.905 5.383 1.00 30.99 780 ASP B N 1
ATOM 3749 C CA . ASP B 1 80 ? -9.818 -7.302 6.719 1.00 36.23 780 ASP B CA 1
ATOM 3750 C C . ASP B 1 80 ? -8.607 -6.500 7.142 1.00 32.20 780 ASP B C 1
ATOM 3751 O O . ASP B 1 80 ? -8.553 -5.990 8.256 1.00 36.06 780 ASP B O 1
ATOM 3756 N N . PHE B 1 81 ? -7.669 -6.328 6.217 1.00 30.34 781 PHE B N 1
ATOM 3757 C CA . PHE B 1 81 ? -6.459 -5.500 6.418 1.00 29.72 781 PHE B CA 1
ATOM 3758 C C . PHE B 1 81 ? -6.853 -4.075 6.832 1.00 32.06 781 PHE B C 1
ATOM 3759 O O . PHE B 1 81 ? -6.418 -3.575 7.880 1.00 34.68 781 PHE B O 1
ATOM 3767 N N . VAL B 1 82 ? -7.727 -3.447 6.050 1.00 26.14 782 VAL B N 1
ATOM 3768 C CA . VAL B 1 82 ? -8.118 -2.076 6.328 1.00 25.40 782 VAL B CA 1
ATOM 3769 C C . VAL B 1 82 ? -8.837 -1.981 7.684 1.00 27.23 782 VAL B C 1
ATOM 3770 O O . VAL B 1 82 ? -8.526 -1.129 8.517 1.00 25.54 782 VAL B O 1
ATOM 3774 N N . GLU B 1 83 ? -9.794 -2.852 7.891 1.00 30.55 783 GLU B N 1
ATOM 3775 C CA . GLU B 1 83 ? -10.627 -2.807 9.116 1.00 36.00 783 GLU B CA 1
ATOM 3776 C C . GLU B 1 83 ? -9.856 -3.172 10.383 1.00 33.85 783 GLU B C 1
ATOM 3777 O O . GLU B 1 83 ? -10.146 -2.610 11.464 1.00 35.61 783 GLU B O 1
ATOM 3783 N N . SER B 1 84 ? -8.825 -4.016 10.241 1.00 34.68 784 SER B N 1
ATOM 3784 C CA . SER B 1 84 ? -7.983 -4.390 11.376 1.00 35.65 784 SER B CA 1
ATOM 3785 C C . SER B 1 84 ? -7.184 -3.193 11.895 1.00 37.12 784 SER B C 1
ATOM 3786 O O . SER B 1 84 ? -6.757 -3.200 13.042 1.00 34.58 784 SER B O 1
ATOM 3789 N N . HIS B 1 85 ? -7.001 -2.159 11.070 1.00 32.65 785 HIS B N 1
ATOM 3790 C CA . HIS B 1 85 ? -6.347 -0.940 11.503 1.00 29.14 785 HIS B CA 1
ATOM 3791 C C . HIS B 1 85 ? -7.315 0.223 11.887 1.00 30.78 785 HIS B C 1
ATOM 3792 O O . HIS B 1 85 ? -6.879 1.367 12.060 1.00 35.34 785 HIS B O 1
ATOM 3799 N N . GLY B 1 86 ? -8.607 -0.068 12.041 1.00 30.77 786 GLY B N 1
ATOM 3800 C CA . GLY B 1 86 ? -9.566 0.912 12.543 1.00 35.18 786 GLY B CA 1
ATOM 3801 C C . GLY B 1 86 ? -10.028 1.928 11.525 1.00 37.42 786 GLY B C 1
ATOM 3802 O O . GLY B 1 86 ? -10.483 3.017 11.899 1.00 34.59 786 GLY B O 1
ATOM 3803 N N . ILE B 1 87 ? -9.918 1.571 10.247 1.00 30.38 787 ILE B N 1
ATOM 3804 C CA . ILE B 1 87 ? -10.354 2.439 9.172 1.00 27.52 787 ILE B CA 1
ATOM 3805 C C . ILE B 1 87 ? -11.635 1.816 8.555 1.00 28.09 787 ILE B C 1
ATOM 3806 O O . ILE B 1 87 ? -11.750 0.584 8.442 1.00 27.85 787 ILE B O 1
ATOM 3811 N N . GLN B 1 88 ? -12.547 2.672 8.103 1.00 31.18 788 GLN B N 1
ATOM 3812 C CA . GLN B 1 88 ? -13.766 2.198 7.432 1.00 30.91 788 GLN B CA 1
ATOM 3813 C C . GLN B 1 88 ? -13.420 1.813 5.991 1.00 28.01 788 GLN B C 1
ATOM 3814 O O . GLN B 1 88 ? -12.483 2.370 5.395 1.00 21.34 788 GLN B O 1
ATOM 3820 N N . PHE B 1 89 ? -14.173 0.837 5.470 1.00 22.97 789 PHE B N 1
ATOM 3821 C CA . PHE B 1 89 ? -13.867 0.227 4.182 1.00 24.94 789 PHE B CA 1
ATOM 3822 C C . PHE B 1 89 ? -15.095 0.284 3.329 1.00 23.61 789 PHE B C 1
ATOM 3823 O O . PHE B 1 89 ? -16.184 0.078 3.827 1.00 24.69 789 PHE B O 1
ATOM 3831 N N . GLU B 1 90 ? -14.898 0.586 2.043 1.00 21.61 790 GLU B N 1
ATOM 3832 C CA . GLU B 1 90 ? -15.908 0.403 1.010 1.00 22.54 790 GLU B CA 1
ATOM 3833 C C . GLU B 1 90 ? -15.288 -0.368 -0.170 1.00 21.48 790 GLU B C 1
ATOM 3834 O O . GLU B 1 90 ? -14.151 -0.141 -0.554 1.00 21.62 790 GLU B O 1
ATOM 3840 N N . GLU B 1 91 ? -16.045 -1.313 -0.711 1.00 22.81 791 GLU B N 1
ATOM 3841 C CA . GLU B 1 91 ? -15.594 -2.193 -1.800 1.00 25.27 791 GLU B CA 1
ATOM 3842 C C . GLU B 1 91 ? -15.776 -1.545 -3.144 1.00 22.00 791 GLU B C 1
ATOM 3843 O O . GLU B 1 91 ? -16.842 -1.031 -3.430 1.00 22.44 791 GLU B O 1
ATOM 3849 N N . ILE B 1 92 ? -14.750 -1.592 -3.997 1.00 21.66 792 ILE B N 1
ATOM 3850 C CA . ILE B 1 92 ? -14.948 -1.364 -5.443 1.00 20.13 792 ILE B CA 1
ATOM 3851 C C . ILE B 1 92 ? -14.377 -2.530 -6.234 1.00 20.97 792 ILE B C 1
ATOM 3852 O O . ILE B 1 92 ? -13.590 -3.314 -5.745 1.00 21.31 792 ILE B O 1
ATOM 3857 N N . ALA B 1 93 ? -14.790 -2.624 -7.483 1.00 22.89 793 ALA B N 1
ATOM 3858 C CA . ALA B 1 93 ? -14.249 -3.631 -8.416 1.00 22.40 793 ALA B CA 1
ATOM 3859 C C . ALA B 1 93 ? -12.931 -3.068 -8.984 1.00 21.68 793 ALA B C 1
ATOM 3860 O O . ALA B 1 93 ? -12.279 -2.263 -8.335 1.00 21.44 793 ALA B O 1
ATOM 3862 N N . GLY B 1 94 ? -12.537 -3.455 -10.196 1.00 23.25 794 GLY B N 1
ATOM 3863 C CA . GLY B 1 94 ? -11.306 -2.922 -10.828 1.00 19.63 794 GLY B CA 1
ATOM 3864 C C . GLY B 1 94 ? -10.028 -3.570 -10.330 1.00 19.47 794 GLY B C 1
ATOM 3865 O O . GLY B 1 94 ? -8.945 -2.936 -10.359 1.00 20.49 794 GLY B O 1
ATOM 3866 N N . ASN B 1 95 ? -10.140 -4.793 -9.848 1.00 18.40 795 ASN B N 1
ATOM 3867 C CA . ASN B 1 95 ? -8.972 -5.537 -9.348 1.00 21.83 795 ASN B CA 1
ATOM 3868 C C . ASN B 1 95 ? -8.092 -5.970 -10.538 1.00 20.66 795 ASN B C 1
ATOM 3869 O O . ASN B 1 95 ? -8.535 -6.792 -11.341 1.00 19.01 795 ASN B O 1
ATOM 3874 N N . PRO B 1 96 ? -6.867 -5.406 -10.654 1.00 20.55 796 PRO B N 1
ATOM 3875 C CA . PRO B 1 96 ? -6.028 -5.762 -11.821 1.00 26.03 796 PRO B CA 1
ATOM 3876 C C . PRO B 1 96 ? -5.666 -7.226 -11.957 1.00 29.70 796 PRO B C 1
ATOM 3877 O O . PRO B 1 96 ? -5.392 -7.643 -13.075 1.00 33.07 796 PRO B O 1
ATOM 3881 N N . VAL B 1 97 ? -5.732 -8.016 -10.882 1.00 31.79 797 VAL B N 1
ATOM 3882 C CA . VAL B 1 97 ? -5.556 -9.492 -11.036 1.00 34.96 797 VAL B CA 1
ATOM 3883 C C . VAL B 1 97 ? -6.458 -10.100 -12.135 1.00 33.37 797 VAL B C 1
ATOM 3884 O O . VAL B 1 97 ? -6.044 -11.033 -12.842 1.00 33.47 797 VAL B O 1
ATOM 3888 N N . GLU B 1 98 ? -7.692 -9.609 -12.279 1.00 35.63 798 GLU B N 1
ATOM 3889 C CA . GLU B 1 98 ? -8.602 -10.175 -13.290 1.00 40.74 798 GLU B CA 1
ATOM 3890 C C . GLU B 1 98 ? -8.022 -10.039 -14.727 1.00 48.28 798 GLU B C 1
ATOM 3891 O O . GLU B 1 98 ? -8.098 -10.979 -15.529 1.00 59.21 798 GLU B O 1
ATOM 3897 N N . LEU B 1 99 ? -7.426 -8.875 -15.019 1.00 37.80 799 LEU B N 1
ATOM 3898 C CA . LEU B 1 99 ? -6.775 -8.615 -16.302 1.00 38.74 799 LEU B CA 1
ATOM 3899 C C . LEU B 1 99 ? -5.437 -9.341 -16.499 1.00 44.77 799 LEU B C 1
ATOM 3900 O O . LEU B 1 99 ? -5.144 -9.777 -17.601 1.00 43.87 799 LEU B O 1
ATOM 3905 N N . MET B 1 100 ? -4.602 -9.391 -15.461 1.00 45.56 800 MET B N 1
ATOM 3906 C CA . MET B 1 100 ? -3.334 -10.130 -15.478 1.00 49.31 800 MET B CA 1
ATOM 3907 C C . MET B 1 100 ? -3.439 -11.536 -16.027 1.00 49.56 800 MET B C 1
ATOM 3908 O O . MET B 1 100 ? -2.522 -11.929 -16.708 1.00 46.25 800 MET B O 1
ATOM 3913 N N . SER B 1 101 ? -4.532 -12.265 -15.770 1.00 51.76 801 SER B N 1
ATOM 3914 C CA . SER B 1 101 ? -4.799 -13.606 -16.336 1.00 63.32 801 SER B CA 1
ATOM 3915 C C . SER B 1 101 ? -4.536 -13.721 -17.848 1.00 72.12 801 SER B C 1
ATOM 3916 O O . SER B 1 101 ? -3.837 -14.604 -18.339 1.00 69.67 801 SER B O 1
ATOM 3919 N N . LEU B 1 102 ? -5.130 -12.782 -18.572 1.00 67.32 802 LEU B N 1
ATOM 3920 C CA . LEU B 1 102 ? -5.034 -12.759 -20.036 1.00 66.19 802 LEU B CA 1
ATOM 3921 C C . LEU B 1 102 ? -3.668 -12.242 -20.533 1.00 62.40 802 LEU B C 1
ATOM 3922 O O . LEU B 1 102 ? -3.172 -12.712 -21.547 1.00 57.33 802 LEU B O 1
ATOM 3927 N N . MET B 1 103 ? -3.057 -11.296 -19.818 1.00 64.52 803 MET B N 1
ATOM 3928 C CA . MET B 1 103 ? -1.739 -10.739 -20.201 1.00 62.41 803 MET B CA 1
ATOM 3929 C C . MET B 1 103 ? -0.591 -11.719 -20.048 1.00 71.76 803 MET B C 1
ATOM 3930 O O . MET B 1 103 ? 0.381 -11.652 -20.793 1.00 79.61 803 MET B O 1
ATOM 3935 N N . VAL B 1 104 ? -0.722 -12.634 -19.076 1.00 75.61 804 VAL B N 1
ATOM 3936 C CA . VAL B 1 104 ? 0.379 -13.493 -18.591 1.00 72.76 804 VAL B CA 1
ATOM 3937 C C . VAL B 1 104 ? 0.235 -14.999 -18.993 1.00 67.03 804 VAL B C 1
ATOM 3938 O O . VAL B 1 104 ? 1.174 -15.774 -18.718 1.00 61.77 804 VAL B O 1
ATOM 3942 N N . GLU B 1 105 ? -0.878 -15.394 -19.634 1.00 59.95 805 GLU B N 1
ATOM 3943 C CA . GLU B 1 105 ? -0.987 -16.747 -20.231 1.00 76.84 805 GLU B CA 1
ATOM 3944 C C . GLU B 1 105 ? 0.018 -16.909 -21.376 1.00 74.94 805 GLU B C 1
ATOM 3945 O O . GLU B 1 105 ? 0.459 -15.922 -21.945 1.00 61.97 805 GLU B O 1
ATOM 3951 N N . ASN B 1 106 ? 0.408 -18.140 -21.687 1.00 74.97 806 ASN B N 1
ATOM 3952 C CA . ASN B 1 106 ? 1.516 -18.342 -22.635 1.00 82.61 806 ASN B CA 1
ATOM 3953 C C . ASN B 1 106 ? 1.112 -18.038 -24.091 1.00 61.78 806 ASN B C 1
ATOM 3954 O O . ASN B 1 106 ? 1.613 -17.069 -24.670 1.00 58.77 806 ASN B O 1
ATOM 3959 N N . GLU B 1 107 ? 0.284 -18.888 -24.686 1.00 42.03 807 GLU B N 1
ATOM 3960 C CA . GLU B 1 107 ? 0.200 -18.973 -26.160 1.00 38.14 807 GLU B CA 1
ATOM 3961 C C . GLU B 1 107 ? -1.228 -18.925 -26.654 1.00 35.84 807 GLU B C 1
ATOM 3962 O O . GLU B 1 107 ? -1.544 -19.373 -27.739 1.00 38.03 807 GLU B O 1
ATOM 3968 N N . SER B 1 108 ? -2.094 -18.270 -25.895 1.00 36.40 808 SER B N 1
ATOM 3969 C CA . SER B 1 108 ? -3.521 -18.235 -26.274 1.00 36.72 808 SER B CA 1
ATOM 3970 C C . SER B 1 108 ? -3.846 -17.124 -27.291 1.00 32.43 808 SER B C 1
ATOM 3971 O O . SER B 1 108 ? -4.804 -17.243 -28.049 1.00 34.32 808 SER B O 1
ATOM 3974 N N . MET B 1 109 ? -3.019 -16.087 -27.344 1.00 30.28 809 MET B N 1
ATOM 3975 C CA . MET B 1 109 ? -3.426 -14.871 -28.021 1.00 30.21 809 MET B CA 1
ATOM 3976 C C . MET B 1 109 ? -3.493 -15.045 -29.545 1.00 29.24 809 MET B C 1
ATOM 3977 O O . MET B 1 109 ? -2.582 -15.605 -30.145 1.00 27.13 809 MET B O 1
ATOM 3982 N N . ASN B 1 110 ? -4.586 -14.552 -30.142 1.00 28.22 810 ASN B N 1
ATOM 3983 C CA . ASN B 1 110 ? -4.927 -14.619 -31.578 1.00 28.77 810 ASN B CA 1
ATOM 3984 C C . ASN B 1 110 ? -6.147 -13.725 -31.747 1.00 27.09 810 ASN B C 1
ATOM 3985 O O . ASN B 1 110 ? -6.548 -13.115 -30.782 1.00 24.41 810 ASN B O 1
ATOM 3990 N N . VAL B 1 111 ? -6.723 -13.612 -32.935 1.00 29.25 811 VAL B N 1
ATOM 3991 C CA . VAL B 1 111 ? -7.804 -12.620 -33.172 1.00 31.18 811 VAL B CA 1
ATOM 3992 C C . VAL B 1 111 ? -9.007 -12.855 -32.242 1.00 31.75 811 VAL B C 1
ATOM 3993 O O . VAL B 1 111 ? -9.553 -11.911 -31.655 1.00 34.10 811 VAL B O 1
ATOM 3997 N N . LYS B 1 112 ? -9.426 -14.129 -32.138 1.00 36.09 812 LYS B N 1
ATOM 3998 C CA . LYS B 1 112 ? -10.592 -14.486 -31.299 1.00 37.71 812 LYS B CA 1
ATOM 3999 C C . LYS B 1 112 ? -10.301 -14.215 -29.822 1.00 32.72 812 LYS B C 1
ATOM 4000 O O . LYS B 1 112 ? -11.098 -13.585 -29.127 1.00 35.20 812 LYS B O 1
ATOM 4006 N N . MET B 1 113 ? -9.141 -14.638 -29.354 1.00 31.64 813 MET B N 1
ATOM 4007 C CA . MET B 1 113 ? -8.776 -14.362 -27.973 1.00 31.54 813 MET B CA 1
ATOM 4008 C C . MET B 1 113 ? -8.703 -12.855 -27.715 1.00 30.21 813 MET B C 1
ATOM 4009 O O . MET B 1 113 ? -9.055 -12.396 -26.635 1.00 26.89 813 MET B O 1
ATOM 4014 N N . LEU B 1 114 ? -8.251 -12.071 -28.683 1.00 29.06 814 LEU B N 1
ATOM 4015 C CA . LEU B 1 114 ? -8.218 -10.581 -28.533 1.00 29.32 814 LEU B CA 1
ATOM 4016 C C . LEU B 1 114 ? -9.612 -9.978 -28.461 1.00 27.22 814 LEU B C 1
ATOM 4017 O O . LEU B 1 114 ? -9.830 -9.018 -27.710 1.00 24.29 814 LEU B O 1
ATOM 4022 N N . ARG B 1 115 ? -10.539 -10.510 -29.221 1.00 28.60 815 ARG B N 1
ATOM 4023 C CA . ARG B 1 115 ? -11.956 -10.097 -29.063 1.00 34.60 815 ARG B CA 1
ATOM 4024 C C . ARG B 1 115 ? -12.478 -10.420 -27.656 1.00 30.86 815 ARG B C 1
ATOM 4025 O O . ARG B 1 115 ? -13.071 -9.569 -27.008 1.00 27.63 815 ARG B O 1
ATOM 4033 N N . GLU B 1 116 ? -12.228 -11.628 -27.178 1.00 31.01 816 GLU B N 1
ATOM 4034 C CA . GLU B 1 116 ? -12.627 -11.977 -25.799 1.00 31.23 816 GLU B CA 1
ATOM 4035 C C . GLU B 1 116 ? -11.915 -11.146 -24.766 1.00 27.54 816 GLU B C 1
ATOM 4036 O O . GLU B 1 116 ? -12.499 -10.693 -23.799 1.00 28.31 816 GLU B O 1
ATOM 4042 N N . ALA B 1 117 ? -10.631 -10.891 -24.958 1.00 28.93 817 ALA B N 1
ATOM 4043 C CA . ALA B 1 117 ? -9.903 -10.001 -24.059 1.00 26.44 817 ALA B CA 1
ATOM 4044 C C . ALA B 1 117 ? -10.467 -8.558 -24.052 1.00 25.38 817 ALA B C 1
ATOM 4045 O O . ALA B 1 117 ? -10.557 -7.972 -22.991 1.00 24.06 817 ALA B O 1
ATOM 4047 N N . SER B 1 118 ? -10.800 -7.980 -25.207 1.00 25.12 818 SER B N 1
ATOM 4048 C CA . SER B 1 118 ? -11.378 -6.633 -25.239 1.00 27.76 818 SER B CA 1
ATOM 4049 C C . SER B 1 118 ? -12.700 -6.591 -24.485 1.00 25.10 818 SER B C 1
ATOM 4050 O O . SER B 1 118 ? -12.973 -5.642 -23.779 1.00 21.95 818 SER B O 1
ATOM 4053 N N . SER B 1 119 ? -13.533 -7.602 -24.694 1.00 27.12 819 SER B N 1
ATOM 4054 C CA . SER B 1 119 ? -14.839 -7.681 -24.046 1.00 28.63 819 SER B CA 1
ATOM 4055 C C . SER B 1 119 ? -14.689 -7.798 -22.503 1.00 25.52 819 SER B C 1
ATOM 4056 O O . SER B 1 119 ? -15.348 -7.117 -21.753 1.00 25.65 819 SER B O 1
ATOM 4059 N N . LYS B 1 120 ? -13.797 -8.652 -22.058 1.00 27.78 820 LYS B N 1
ATOM 4060 C CA . LYS B 1 120 ? -13.489 -8.741 -20.643 1.00 29.97 820 LYS B CA 1
ATOM 4061 C C . LYS B 1 120 ? -12.979 -7.416 -20.085 1.00 27.37 820 LYS B C 1
ATOM 4062 O O . LYS B 1 120 ? -13.369 -6.990 -19.005 1.00 23.83 820 LYS B O 1
ATOM 4068 N N . PHE B 1 121 ? -12.079 -6.763 -20.823 1.00 23.95 821 PHE B N 1
ATOM 4069 C CA . PHE B 1 121 ? -11.526 -5.481 -20.398 1.00 23.06 821 PHE B CA 1
ATOM 4070 C C . PHE B 1 121 ? -12.642 -4.434 -20.252 1.00 20.75 821 PHE B C 1
ATOM 4071 O O . PHE B 1 121 ? -12.724 -3.725 -19.226 1.00 19.64 821 PHE B O 1
ATOM 4079 N N . ARG B 1 122 ? -13.501 -4.331 -21.263 1.00 22.99 822 ARG B N 1
ATOM 4080 C CA . ARG B 1 122 ? -14.629 -3.415 -21.223 1.00 22.38 822 ARG B CA 1
ATOM 4081 C C . ARG B 1 122 ? -15.561 -3.639 -19.994 1.00 23.21 822 ARG B C 1
ATOM 4082 O O . ARG B 1 122 ? -15.969 -2.654 -19.343 1.00 21.46 822 ARG B O 1
ATOM 4090 N N . GLY B 1 123 ? -15.820 -4.908 -19.665 1.00 23.85 823 GLY B N 1
ATOM 4091 C CA . GLY B 1 123 ? -16.638 -5.305 -18.492 1.00 24.71 823 GLY B CA 1
ATOM 4092 C C . GLY B 1 123 ? -15.965 -4.953 -17.170 1.00 22.92 823 GLY B C 1
ATOM 4093 O O . GLY B 1 123 ? -16.603 -4.481 -16.214 1.00 20.88 823 GLY B O 1
ATOM 4094 N N . TRP B 1 124 ? -14.651 -5.136 -17.131 1.00 23.36 824 TRP B N 1
ATOM 4095 C CA . TRP B 1 124 ? -13.840 -4.766 -15.957 1.00 19.42 824 TRP B CA 1
ATOM 4096 C C . TRP B 1 124 ? -13.835 -3.258 -15.701 1.00 18.21 824 TRP B C 1
ATOM 4097 O O . TRP B 1 124 ? -14.056 -2.814 -14.562 1.00 17.14 824 TRP B O 1
ATOM 4108 N N . ILE B 1 125 ? -13.640 -2.475 -16.756 1.00 17.01 825 ILE B N 1
ATOM 4109 C CA . ILE B 1 125 ? -13.740 -1.025 -16.658 1.00 20.63 825 ILE B CA 1
ATOM 4110 C C . ILE B 1 125 ? -15.145 -0.611 -16.165 1.00 20.80 825 ILE B C 1
ATOM 4111 O O . ILE B 1 125 ? -15.252 0.201 -15.265 1.00 19.80 825 ILE B O 1
ATOM 4116 N N . ASP B 1 126 ? -16.193 -1.119 -16.806 1.00 20.71 826 ASP B N 1
ATOM 4117 C CA . ASP B 1 126 ? -17.569 -0.777 -16.438 1.00 23.90 826 ASP B CA 1
ATOM 4118 C C . ASP B 1 126 ? -17.863 -1.025 -14.982 1.00 21.66 826 ASP B C 1
ATOM 4119 O O . ASP B 1 126 ? -18.422 -0.161 -14.347 1.00 22.19 826 ASP B O 1
ATOM 4124 N N . ALA B 1 127 ? -17.451 -2.179 -14.457 1.00 21.85 827 ALA B N 1
ATOM 4125 C CA . ALA B 1 127 ? -17.655 -2.497 -13.053 1.00 21.65 827 ALA B CA 1
ATOM 4126 C C . ALA B 1 127 ? -16.914 -1.524 -12.104 1.00 21.84 827 ALA B C 1
ATOM 4127 O O . ALA B 1 127 ? -17.485 -1.109 -11.080 1.00 22.91 827 ALA B O 1
ATOM 4129 N N . LEU B 1 128 ? -15.690 -1.132 -12.475 1.00 18.73 828 LEU B N 1
ATOM 4130 C CA . LEU B 1 128 ? -14.941 -0.142 -11.706 1.00 17.83 828 LEU B CA 1
ATOM 4131 C C . LEU B 1 128 ? -15.663 1.219 -11.689 1.00 17.64 828 LEU B C 1
ATOM 4132 O O . LEU B 1 128 ? -15.797 1.852 -10.634 1.00 17.99 828 LEU B O 1
ATOM 4137 N N . LEU B 1 129 ? -16.092 1.646 -12.862 1.00 18.63 829 LEU B N 1
ATOM 4138 C CA . LEU B 1 129 ? -16.815 2.901 -13.011 1.00 20.88 829 LEU B CA 1
ATOM 4139 C C . LEU B 1 129 ? -18.091 2.896 -12.180 1.00 21.56 829 LEU B C 1
ATOM 4140 O O . LEU B 1 129 ? -18.349 3.862 -11.477 1.00 23.22 829 LEU B O 1
ATOM 4145 N N . GLN B 1 130 ? -18.863 1.817 -12.246 1.00 21.52 830 GLN B N 1
ATOM 4146 C CA . GLN B 1 130 ? -20.180 1.802 -11.585 1.00 24.38 830 GLN B CA 1
ATOM 4147 C C . GLN B 1 130 ? -20.049 1.667 -10.081 1.00 21.66 830 GLN B C 1
ATOM 4148 O O . GLN B 1 130 ? -20.699 2.395 -9.336 1.00 23.81 830 GLN B O 1
ATOM 4154 N N . THR B 1 131 ? -19.190 0.773 -9.615 1.00 19.44 831 THR B N 1
ATOM 4155 C CA . THR B 1 131 ? -18.987 0.623 -8.180 1.00 19.74 831 THR B CA 1
ATOM 4156 C C . THR B 1 131 ? -18.390 1.863 -7.505 1.00 19.40 831 THR B C 1
ATOM 4157 O O . THR B 1 131 ? -18.840 2.244 -6.424 1.00 21.30 831 THR B O 1
ATOM 4161 N N . SER B 1 132 ? -17.416 2.515 -8.147 1.00 18.02 832 SER B N 1
ATOM 4162 C CA . SER B 1 132 ? -16.781 3.697 -7.557 1.00 18.86 832 SER B CA 1
ATOM 4163 C C . SER B 1 132 ? -17.788 4.864 -7.462 1.00 18.44 832 SER B C 1
ATOM 4164 O O . SER B 1 132 ? -17.860 5.542 -6.427 1.00 15.35 832 SER B O 1
ATOM 4167 N N . TRP B 1 133 ? -18.615 5.045 -8.490 1.00 18.74 833 TRP B N 1
ATOM 4168 C CA . TRP B 1 133 ? -19.668 6.065 -8.446 1.00 20.67 833 TRP B CA 1
ATOM 4169 C C . TRP B 1 133 ? -20.697 5.744 -7.374 1.00 22.00 833 TRP B C 1
ATOM 4170 O O . TRP B 1 133 ? -21.096 6.629 -6.625 1.00 21.43 833 TRP B O 1
ATOM 4181 N N . GLU B 1 134 ? -21.103 4.491 -7.283 1.00 21.86 834 GLU B N 1
ATOM 4182 C CA . GLU B 1 134 ? -22.090 4.110 -6.251 1.00 23.81 834 GLU B CA 1
ATOM 4183 C C . GLU B 1 134 ? -21.566 4.458 -4.854 1.00 23.70 834 GLU B C 1
ATOM 4184 O O . GLU B 1 134 ? -22.281 5.043 -4.047 1.00 21.45 834 GLU B O 1
ATOM 4190 N N . VAL B 1 135 ? -20.302 4.136 -4.574 1.00 22.77 835 VAL B N 1
ATOM 4191 C CA . VAL B 1 135 ? -19.724 4.424 -3.245 1.00 22.21 835 VAL B CA 1
ATOM 4192 C C . VAL B 1 135 ? -19.650 5.927 -2.988 1.00 22.02 835 VAL B C 1
ATOM 4193 O O . VAL B 1 135 ? -20.134 6.417 -1.962 1.00 21.33 835 VAL B O 1
ATOM 4197 N N . CYS B 1 136 ? -19.039 6.656 -3.919 1.00 20.44 836 CYS B N 1
ATOM 4198 C CA . CYS B 1 136 ? -18.790 8.061 -3.739 1.00 19.22 836 CYS B CA 1
ATOM 4199 C C . CYS B 1 136 ? -20.100 8.857 -3.684 1.00 23.77 836 CYS B C 1
ATOM 4200 O O . CYS B 1 136 ? -20.249 9.761 -2.869 1.00 23.49 836 CYS B O 1
ATOM 4203 N N . ASN B 1 137 ? -21.066 8.496 -4.501 1.00 25.22 837 ASN B N 1
ATOM 4204 C CA . ASN B 1 137 ? -22.314 9.223 -4.531 1.00 26.36 837 ASN B CA 1
ATOM 4205 C C . ASN B 1 137 ? -23.159 8.974 -3.284 1.00 28.65 837 ASN B C 1
ATOM 4206 O O . ASN B 1 137 ? -23.966 9.822 -2.892 1.00 34.51 837 ASN B O 1
ATOM 4211 N N . ARG B 1 138 ? -22.990 7.805 -2.681 1.00 30.37 838 ARG B N 1
ATOM 4212 C CA . ARG B 1 138 ? -23.679 7.438 -1.424 1.00 31.63 838 ARG B CA 1
ATOM 4213 C C . ARG B 1 138 ? -22.968 8.083 -0.213 1.00 31.25 838 ARG B C 1
ATOM 4214 O O . ARG B 1 138 ? -23.605 8.647 0.645 1.00 30.48 838 ARG B O 1
ATOM 4222 N N . ARG B 1 139 ? -21.639 7.991 -0.152 1.00 31.92 839 ARG B N 1
ATOM 4223 C CA . ARG B 1 139 ? -20.900 8.513 1.012 1.00 29.12 839 ARG B CA 1
ATOM 4224 C C . ARG B 1 139 ? -20.757 10.024 1.110 1.00 29.37 839 ARG B C 1
ATOM 4225 O O . ARG B 1 139 ? -20.604 10.528 2.196 1.00 29.17 839 ARG B O 1
ATOM 4233 N N . LYS B 1 140 ? -20.784 10.744 -0.003 1.00 29.41 840 LYS B N 1
ATOM 4234 C CA . LYS B 1 140 ? -20.657 12.213 -0.009 1.00 28.57 840 LYS B CA 1
ATOM 4235 C C . LYS B 1 140 ? -19.419 12.697 0.730 1.00 27.64 840 LYS B C 1
ATOM 4236 O O . LYS B 1 140 ? -19.503 13.455 1.706 1.00 26.69 840 LYS B O 1
ATOM 4242 N N . PHE B 1 141 ? -18.268 12.242 0.276 1.00 22.08 841 PHE B N 1
ATOM 4243 C CA . PHE B 1 141 ? -17.021 12.693 0.851 1.00 20.95 841 PHE B CA 1
ATOM 4244 C C . PHE B 1 141 ? -16.875 14.208 0.679 1.00 19.67 841 PHE B C 1
ATOM 4245 O O . PHE B 1 141 ? -17.360 14.781 -0.289 1.00 23.05 841 PHE B O 1
ATOM 4253 N N . ASP B 1 142 ? -16.206 14.833 1.640 1.00 19.45 842 ASP B N 1
ATOM 4254 C CA . ASP B 1 142 ? -15.715 16.228 1.495 1.00 21.20 842 ASP B CA 1
ATOM 4255 C C . ASP B 1 142 ? -14.498 16.314 0.610 1.00 17.79 842 ASP B C 1
ATOM 4256 O O . ASP B 1 142 ? -14.288 17.332 -0.090 1.00 16.00 842 ASP B O 1
ATOM 4261 N N . ILE B 1 143 ? -13.634 15.302 0.690 1.00 18.44 843 ILE B N 1
ATOM 4262 C CA . ILE B 1 143 ? -12.342 15.330 -0.065 1.00 16.45 843 ILE B CA 1
ATOM 4263 C C . ILE B 1 143 ? -12.034 13.899 -0.551 1.00 16.29 843 ILE B C 1
ATOM 4264 O O . ILE B 1 143 ? -12.116 12.947 0.237 1.00 15.97 843 ILE B O 1
ATOM 4269 N N . LEU B 1 144 ? -11.668 13.771 -1.837 1.00 16.44 844 LEU B N 1
ATOM 4270 C CA . LEU B 1 144 ? -11.219 12.520 -2.385 1.00 15.04 844 LEU B CA 1
ATOM 4271 C C . LEU B 1 144 ? -9.738 12.577 -2.748 1.00 13.79 844 LEU B C 1
ATOM 4272 O O . LEU B 1 144 ? -9.287 13.488 -3.459 1.00 12.88 844 LEU B O 1
ATOM 4277 N N . ILE B 1 145 ? -9.004 11.581 -2.271 1.00 13.32 845 ILE B N 1
ATOM 4278 C CA . ILE B 1 145 ? -7.583 11.386 -2.594 1.00 12.64 845 ILE B CA 1
ATOM 4279 C C . ILE B 1 145 ? -7.506 10.038 -3.302 1.00 13.89 845 ILE B C 1
ATOM 4280 O O . ILE B 1 145 ? -7.992 9.042 -2.784 1.00 12.71 845 ILE B O 1
ATOM 4285 N N . GLU B 1 146 ? -6.905 9.979 -4.484 1.00 12.78 846 GLU B N 1
ATOM 4286 C CA . GLU B 1 146 ? -6.951 8.753 -5.268 1.00 13.81 846 GLU B CA 1
ATOM 4287 C C . GLU B 1 146 ? -5.603 8.461 -5.870 1.00 12.85 846 GLU B C 1
ATOM 4288 O O . GLU B 1 146 ? -4.869 9.408 -6.223 1.00 11.76 846 GLU B O 1
ATOM 4294 N N . SER B 1 147 ? -5.253 7.188 -6.022 1.00 11.44 847 SER B N 1
ATOM 4295 C CA . SER B 1 147 ? -4.117 6.826 -6.895 1.00 15.07 847 SER B CA 1
ATOM 4296 C C . SER B 1 147 ? -4.601 6.978 -8.324 1.00 14.34 847 SER B C 1
ATOM 4297 O O . SER B 1 147 ? -5.670 6.512 -8.630 1.00 17.18 847 SER B O 1
ATOM 4300 N N . PRO B 1 148 ? -3.825 7.633 -9.184 1.00 15.39 848 PRO B N 1
ATOM 4301 C CA . PRO B 1 148 ? -4.358 7.957 -10.518 1.00 17.30 848 PRO B CA 1
ATOM 4302 C C . PRO B 1 148 ? -4.472 6.739 -11.433 1.00 17.98 848 PRO B C 1
ATOM 4303 O O . PRO B 1 148 ? -5.193 6.788 -12.425 1.00 16.10 848 PRO B O 1
ATOM 4307 N N . SER B 1 149 ? -3.812 5.625 -11.086 1.00 15.17 849 SER B N 1
ATOM 4308 C CA . SER B 1 149 ? -4.044 4.384 -11.802 1.00 15.41 849 SER B CA 1
ATOM 4309 C C . SER B 1 149 ? -5.530 3.954 -11.693 1.00 14.51 849 SER B C 1
ATOM 4310 O O . SER B 1 149 ? -6.013 3.187 -12.538 1.00 16.18 849 SER B O 1
ATOM 4313 N N . ALA B 1 150 ? -6.255 4.437 -10.683 1.00 13.21 850 ALA B N 1
ATOM 4314 C CA . ALA B 1 150 ? -7.689 4.104 -10.529 1.00 14.54 850 ALA B CA 1
ATOM 4315 C C . ALA B 1 150 ? -8.660 4.801 -11.482 1.00 15.35 850 ALA B C 1
ATOM 4316 O O . ALA B 1 150 ? -9.857 4.450 -11.500 1.00 14.40 850 ALA B O 1
ATOM 4318 N N . MET B 1 151 ? -8.178 5.819 -12.199 1.00 16.93 851 MET B N 1
ATOM 4319 C CA . MET B 1 151 ? -8.887 6.476 -13.311 1.00 16.13 851 MET B CA 1
ATOM 4320 C C . MET B 1 151 ? -10.117 7.326 -12.948 1.00 17.11 851 MET B C 1
ATOM 4321 O O . MET B 1 151 ? -10.335 8.351 -13.566 1.00 19.62 851 MET B O 1
ATOM 4326 N N . VAL B 1 152 ? -10.912 6.900 -11.983 1.00 14.09 852 VAL B N 1
ATOM 4327 C CA . VAL B 1 152 ? -12.256 7.459 -11.779 1.00 18.19 852 VAL B CA 1
ATOM 4328 C C . VAL B 1 152 ? -12.314 8.839 -11.048 1.00 15.00 852 VAL B C 1
ATOM 4329 O O . VAL B 1 152 ? -13.286 9.586 -11.198 1.00 14.96 852 VAL B O 1
ATOM 4333 N N . GLY B 1 153 ? -11.301 9.148 -10.223 1.00 13.68 853 GLY B N 1
ATOM 4334 C CA . GLY B 1 153 ? -11.368 10.246 -9.283 1.00 13.20 853 GLY B CA 1
ATOM 4335 C C . GLY B 1 153 ? -11.612 11.623 -9.856 1.00 14.13 853 GLY B C 1
ATOM 4336 O O . GLY B 1 153 ? -12.407 12.421 -9.324 1.00 15.39 853 GLY B O 1
ATOM 4337 N N . ILE B 1 154 ? -10.932 11.907 -10.955 1.00 14.60 854 ILE B N 1
ATOM 4338 C CA . ILE B 1 154 ? -11.040 13.228 -11.571 1.00 13.63 854 ILE B CA 1
ATOM 4339 C C . ILE B 1 154 ? -12.461 13.490 -12.089 1.00 14.03 854 ILE B C 1
ATOM 4340 O O . ILE B 1 154 ? -12.904 14.643 -12.110 1.00 13.54 854 ILE B O 1
ATOM 4345 N N . HIS B 1 155 ? -13.176 12.423 -12.481 1.00 13.79 855 HIS B N 1
ATOM 4346 C CA . HIS B 1 155 ? -14.532 12.532 -13.034 1.00 13.74 855 HIS B CA 1
ATOM 4347 C C . HIS B 1 155 ? -15.556 12.613 -11.924 1.00 14.51 855 HIS B C 1
ATOM 4348 O O . HIS B 1 155 ? -16.446 13.469 -11.930 1.00 15.83 855 HIS B O 1
ATOM 4355 N N . ILE B 1 156 ? -15.401 11.751 -10.925 1.00 14.68 856 ILE B N 1
ATOM 4356 C CA . ILE B 1 156 ? -16.308 11.702 -9.788 1.00 16.35 856 ILE B CA 1
ATOM 4357 C C . ILE B 1 156 ? -16.287 13.036 -9.009 1.00 15.90 856 ILE B C 1
ATOM 4358 O O . ILE B 1 156 ? -17.345 13.562 -8.636 1.00 16.28 856 ILE B O 1
ATOM 4363 N N . THR B 1 157 ? -15.094 13.570 -8.773 1.00 15.07 857 THR B N 1
ATOM 4364 C CA . THR B 1 157 ? -14.967 14.830 -8.026 1.00 14.72 857 THR B CA 1
ATOM 4365 C C . THR B 1 157 ? -15.555 15.999 -8.819 1.00 14.78 857 THR B C 1
ATOM 4366 O O . THR B 1 157 ? -16.118 16.921 -8.235 1.00 17.19 857 THR B O 1
ATOM 4370 N N . GLU B 1 158 ? -15.467 15.954 -10.133 1.00 14.39 858 GLU B N 1
ATOM 4371 C CA . GLU B 1 158 ? -16.130 16.951 -10.984 1.00 16.23 858 GLU B CA 1
ATOM 4372 C C . GLU B 1 158 ? -17.679 16.868 -10.843 1.00 20.17 858 GLU B C 1
ATOM 4373 O O . GLU B 1 158 ? -18.383 17.899 -10.684 1.00 19.36 858 GLU B O 1
ATOM 4379 N N . ALA B 1 159 ? -18.218 15.657 -10.830 1.00 18.85 859 ALA B N 1
ATOM 4380 C CA . ALA B 1 159 ? -19.669 15.468 -10.674 1.00 20.06 859 ALA B CA 1
ATOM 4381 C C . ALA B 1 159 ? -20.159 15.902 -9.304 1.00 20.66 859 ALA B C 1
ATOM 4382 O O . ALA B 1 159 ? -21.250 16.453 -9.193 1.00 22.25 859 ALA B O 1
ATOM 4384 N N . LEU B 1 160 ? -19.392 15.606 -8.261 1.00 19.24 860 LEU B N 1
ATOM 4385 C CA . LEU B 1 160 ? -19.784 15.971 -6.890 1.00 20.26 860 LEU B CA 1
ATOM 4386 C C . LEU B 1 160 ? -19.267 17.346 -6.413 1.00 20.18 860 LEU B C 1
ATOM 4387 O O . LEU B 1 160 ? -19.620 17.779 -5.322 1.00 21.48 860 LEU B O 1
ATOM 4392 N N . GLN B 1 161 ? -18.413 17.990 -7.214 1.00 20.29 861 GLN B N 1
ATOM 4393 C CA . GLN B 1 161 ? -17.883 19.339 -6.959 1.00 20.00 861 GLN B CA 1
ATOM 4394 C C . GLN B 1 161 ? -17.089 19.425 -5.671 1.00 20.16 861 GLN B C 1
ATOM 4395 O O . GLN B 1 161 ? -17.263 20.313 -4.874 1.00 21.28 861 GLN B O 1
ATOM 4401 N N . ILE B 1 162 ? -16.167 18.482 -5.502 1.00 19.71 862 ILE B N 1
ATOM 4402 C CA . ILE B 1 162 ? -15.353 18.434 -4.305 1.00 16.75 862 ILE B CA 1
ATOM 4403 C C . ILE B 1 162 ? -13.869 18.457 -4.630 1.00 14.49 862 ILE B C 1
ATOM 4404 O O . ILE B 1 162 ? -13.451 18.080 -5.731 1.00 13.36 862 ILE B O 1
ATOM 4409 N N . PRO B 1 163 ? -13.068 18.909 -3.645 1.00 14.53 863 PRO B N 1
ATOM 4410 C CA . PRO B 1 163 ? -11.616 18.922 -3.829 1.00 14.52 863 PRO B CA 1
ATOM 4411 C C . PRO B 1 163 ? -11.063 17.512 -4.055 1.00 13.52 863 PRO B C 1
ATOM 4412 O O . PRO B 1 163 ? -11.556 16.519 -3.462 1.00 15.60 863 PRO B O 1
ATOM 4416 N N . TYR B 1 164 ? -10.048 17.465 -4.903 1.00 13.13 864 TYR B N 1
ATOM 4417 C CA . TYR B 1 164 ? -9.430 16.250 -5.390 1.00 13.61 864 TYR B CA 1
ATOM 4418 C C . TYR B 1 164 ? -7.927 16.335 -5.266 1.00 13.45 864 TYR B C 1
ATOM 4419 O O . TYR B 1 164 ? -7.310 17.337 -5.686 1.00 13.59 864 TYR B O 1
ATOM 4428 N N . PHE B 1 165 ? -7.333 15.285 -4.694 1.00 11.49 865 PHE B N 1
ATOM 4429 C CA . PHE B 1 165 ? -5.910 15.088 -4.669 1.00 11.36 865 PHE B CA 1
ATOM 4430 C C . PHE B 1 165 ? -5.548 13.735 -5.294 1.00 12.70 865 PHE B C 1
ATOM 4431 O O . PHE B 1 165 ? -6.271 12.737 -5.157 1.00 12.27 865 PHE B O 1
ATOM 4439 N N . ARG B 1 166 ? -4.409 13.693 -5.972 1.00 10.93 866 ARG B N 1
ATOM 4440 C CA . ARG B 1 166 ? -3.769 12.457 -6.355 1.00 10.66 866 ARG B CA 1
ATOM 4441 C C . ARG B 1 166 ? -2.630 12.132 -5.417 1.00 10.50 866 ARG B C 1
ATOM 4442 O O . ARG B 1 166 ? -1.981 13.030 -4.869 1.00 10.48 866 ARG B O 1
ATOM 4450 N N . ALA B 1 167 ? -2.373 10.848 -5.245 1.00 9.99 867 ALA B N 1
ATOM 4451 C CA . ALA B 1 167 ? -1.210 10.373 -4.503 1.00 11.04 867 ALA B CA 1
ATOM 4452 C C . ALA B 1 167 ? -0.668 9.145 -5.221 1.00 11.02 867 ALA B C 1
ATOM 4453 O O . ALA B 1 167 ? -1.437 8.338 -5.752 1.00 12.00 867 ALA B O 1
ATOM 4455 N N . PHE B 1 168 ? 0.664 9.029 -5.316 1.00 10.39 868 PHE B N 1
ATOM 4456 C CA . PHE B 1 168 ? 1.226 7.852 -5.958 1.00 10.92 868 PHE B CA 1
ATOM 4457 C C . PHE B 1 168 ? 2.686 7.677 -5.591 1.00 13.60 868 PHE B C 1
ATOM 4458 O O . PHE B 1 168 ? 3.330 8.605 -5.116 1.00 11.44 868 PHE B O 1
ATOM 4466 N N . THR B 1 169 ? 3.225 6.509 -5.924 1.00 11.93 869 THR B N 1
ATOM 4467 C CA . THR B 1 169 ? 4.534 6.090 -5.500 1.00 14.96 869 THR B CA 1
ATOM 4468 C C . THR B 1 169 ? 5.499 5.867 -6.658 1.00 14.55 869 THR B C 1
ATOM 4469 O O . THR B 1 169 ? 6.552 5.243 -6.468 1.00 15.68 869 THR B O 1
ATOM 4473 N N . MET B 1 170 ? 5.177 6.363 -7.839 1.00 13.47 870 MET B N 1
ATOM 4474 C CA . MET B 1 170 ? 6.079 6.274 -9.005 1.00 11.47 870 MET B CA 1
ATOM 4475 C C . MET B 1 170 ? 5.857 7.469 -9.917 1.00 14.07 870 MET B C 1
ATOM 4476 O O . MET B 1 170 ? 4.801 8.039 -9.899 1.00 13.30 870 MET B O 1
ATOM 4481 N N . PRO B 1 171 ? 6.856 7.855 -10.719 1.00 14.98 871 PRO B N 1
ATOM 4482 C CA . PRO B 1 171 ? 6.745 9.084 -11.518 1.00 12.68 871 PRO B CA 1
ATOM 4483 C C . PRO B 1 171 ? 5.588 9.055 -12.466 1.00 13.26 871 PRO B C 1
ATOM 4484 O O . PRO B 1 171 ? 5.440 8.121 -13.259 1.00 13.61 871 PRO B O 1
ATOM 4488 N N . TRP B 1 172 ? 4.745 10.056 -12.356 1.00 11.95 872 TRP B N 1
ATOM 4489 C CA . TRP B 1 172 ? 3.490 10.103 -13.094 1.00 14.29 872 TRP B CA 1
ATOM 4490 C C . TRP B 1 172 ? 3.082 11.539 -13.490 1.00 16.67 872 TRP B C 1
ATOM 4491 O O . TRP B 1 172 ? 1.947 11.737 -13.868 1.00 19.48 872 TRP B O 1
ATOM 4502 N N . THR B 1 173 ? 3.909 12.531 -13.231 1.00 14.03 873 THR B N 1
ATOM 4503 C CA . THR B 1 173 ? 3.591 13.901 -13.604 1.00 15.08 873 THR B CA 1
ATOM 4504 C C . THR B 1 173 ? 4.637 14.344 -14.578 1.00 14.45 873 THR B C 1
ATOM 4505 O O . THR B 1 173 ? 5.787 13.863 -14.536 1.00 13.11 873 THR B O 1
ATOM 4509 N N . ARG B 1 174 ? 4.267 15.259 -15.468 1.00 16.68 874 ARG B N 1
ATOM 4510 C CA . ARG B 1 174 ? 5.169 15.706 -16.536 1.00 20.14 874 ARG B CA 1
ATOM 4511 C C . ARG B 1 174 ? 6.379 16.373 -15.947 1.00 18.22 874 ARG B C 1
ATOM 4512 O O . ARG B 1 174 ? 6.238 17.266 -15.144 1.00 15.27 874 ARG B O 1
ATOM 4520 N N . THR B 1 175 ? 7.562 15.925 -16.331 1.00 13.96 875 THR B N 1
ATOM 4521 C CA . THR B 1 175 ? 8.789 16.521 -15.830 1.00 14.72 875 THR B CA 1
ATOM 4522 C C . THR B 1 175 ? 9.889 16.067 -16.737 1.00 14.03 875 THR B C 1
ATOM 4523 O O . THR B 1 175 ? 9.815 14.966 -17.357 1.00 13.84 875 THR B O 1
ATOM 4527 N N . ARG B 1 176 ? 10.924 16.893 -16.832 1.00 14.04 876 ARG B N 1
ATOM 4528 C CA . ARG B 1 176 ? 12.139 16.466 -17.481 1.00 13.07 876 ARG B CA 1
ATOM 4529 C C . ARG B 1 176 ? 13.050 15.581 -16.593 1.00 12.43 876 ARG B C 1
ATOM 4530 O O . ARG B 1 176 ? 14.015 14.976 -17.092 1.00 15.35 876 ARG B O 1
ATOM 4538 N N . ALA B 1 177 ? 12.841 15.569 -15.291 1.00 13.11 877 ALA B N 1
ATOM 4539 C CA . ALA B 1 177 ? 13.810 14.955 -14.369 1.00 14.65 877 ALA B CA 1
ATOM 4540 C C . ALA B 1 177 ? 13.729 13.432 -14.391 1.00 16.47 877 ALA B C 1
ATOM 4541 O O . ALA B 1 177 ? 14.724 12.754 -14.160 1.00 12.52 877 ALA B O 1
ATOM 4543 N N . TYR B 1 178 ? 12.533 12.913 -14.688 1.00 13.90 878 TYR B N 1
ATOM 4544 C CA . TYR B 1 178 ? 12.294 11.489 -14.645 1.00 13.70 878 TYR B CA 1
ATOM 4545 C C . TYR B 1 178 ? 11.398 11.074 -15.784 1.00 12.64 878 TYR B C 1
ATOM 4546 O O . TYR B 1 178 ? 10.422 11.778 -16.072 1.00 12.78 878 TYR B O 1
ATOM 4555 N N . PRO B 1 179 ? 11.651 9.891 -16.372 1.00 12.90 879 PRO B N 1
ATOM 4556 C CA . PRO B 1 179 ? 10.707 9.369 -17.355 1.00 12.36 879 PRO B CA 1
ATOM 4557 C C . PRO B 1 179 ? 9.454 8.877 -16.664 1.00 11.26 879 PRO B C 1
ATOM 4558 O O . PRO B 1 179 ? 9.426 8.708 -15.418 1.00 12.23 879 PRO B O 1
ATOM 4562 N N . HIS B 1 180 ? 8.401 8.664 -17.444 1.00 11.41 880 HIS B N 1
ATOM 4563 C CA . HIS B 1 180 ? 7.217 8.011 -16.883 1.00 10.97 880 HIS B CA 1
ATOM 4564 C C . HIS B 1 180 ? 7.559 6.616 -16.351 1.00 12.78 880 HIS B C 1
ATOM 4565 O O . HIS B 1 180 ? 8.346 5.882 -16.969 1.00 9.57 880 HIS B O 1
ATOM 4572 N N . ALA B 1 181 ? 6.973 6.273 -15.220 1.00 10.93 881 ALA B N 1
ATOM 4573 C CA . ALA B 1 181 ? 7.157 4.976 -14.532 1.00 16.39 881 ALA B CA 1
ATOM 4574 C C . ALA B 1 181 ? 7.089 3.733 -15.392 1.00 17.06 881 ALA B C 1
ATOM 4575 O O . ALA B 1 181 ? 7.806 2.753 -15.124 1.00 18.78 881 ALA B O 1
ATOM 4577 N N . PHE B 1 182 ? 6.221 3.762 -16.399 1.00 14.44 882 PHE B N 1
ATOM 4578 C CA . PHE B 1 182 ? 6.005 2.614 -17.272 1.00 17.66 882 PHE B CA 1
ATOM 4579 C C . PHE B 1 182 ? 6.777 2.699 -18.590 1.00 18.56 882 PHE B C 1
ATOM 4580 O O . PHE B 1 182 ? 6.682 1.785 -19.391 1.00 18.88 882 PHE B O 1
ATOM 4588 N N . ILE B 1 183 ? 7.578 3.764 -18.788 1.00 17.44 883 ILE B N 1
ATOM 4589 C CA . ILE B 1 183 ? 8.349 3.957 -20.028 1.00 14.79 883 ILE B CA 1
ATOM 4590 C C . ILE B 1 183 ? 9.805 4.307 -19.654 1.00 15.76 883 ILE B C 1
ATOM 4591 O O . ILE B 1 183 ? 10.447 5.199 -20.227 1.00 14.86 883 ILE B O 1
ATOM 4596 N N . VAL B 1 184 ? 10.350 3.592 -18.700 1.00 16.33 884 VAL B N 1
ATOM 4597 C CA . VAL B 1 184 ? 11.730 3.808 -18.276 1.00 16.77 884 VAL B CA 1
ATOM 4598 C C . VAL B 1 184 ? 12.674 3.242 -19.324 1.00 17.47 884 VAL B C 1
ATOM 4599 O O . VAL B 1 184 ? 12.627 2.035 -19.627 1.00 15.68 884 VAL B O 1
ATOM 4603 N N . PRO B 1 185 ? 13.559 4.102 -19.877 1.00 18.94 885 PRO B N 1
ATOM 4604 C CA . PRO B 1 185 ? 14.486 3.581 -20.896 1.00 19.33 885 PRO B CA 1
ATOM 4605 C C . PRO B 1 185 ? 15.551 2.656 -20.338 1.00 20.11 885 PRO B C 1
ATOM 4606 O O . PRO B 1 185 ? 15.852 2.694 -19.141 1.00 19.93 885 PRO B O 1
ATOM 4610 N N . ASP B 1 186 ? 16.174 1.892 -21.233 1.00 19.47 886 ASP B N 1
ATOM 4611 C CA . ASP B 1 186 ? 17.263 0.975 -20.863 1.00 23.36 886 ASP B CA 1
ATOM 4612 C C . ASP B 1 186 ? 18.373 1.641 -20.039 1.00 24.70 886 ASP B C 1
ATOM 4613 O O . ASP B 1 186 ? 18.823 1.095 -19.025 1.00 32.90 886 ASP B O 1
ATOM 4618 N N . GLN B 1 187 ? 18.829 2.805 -20.505 1.00 29.17 887 GLN B N 1
ATOM 4619 C CA . GLN B 1 187 ? 19.747 3.677 -19.760 1.00 31.70 887 GLN B CA 1
ATOM 4620 C C . GLN B 1 187 ? 19.250 5.106 -19.907 1.00 35.08 887 GLN B C 1
ATOM 4621 O O . GLN B 1 187 ? 18.356 5.409 -20.732 1.00 22.05 887 GLN B O 1
ATOM 4627 N N . LYS B 1 188 ? 19.809 5.995 -19.096 1.00 33.42 888 LYS B N 1
ATOM 4628 C CA . LYS B 1 188 ? 19.308 7.369 -19.032 1.00 31.03 888 LYS B CA 1
ATOM 4629 C C . LYS B 1 188 ? 19.362 8.083 -20.370 1.00 26.04 888 LYS B C 1
ATOM 4630 O O . LYS B 1 188 ? 20.299 7.916 -21.145 1.00 22.92 888 LYS B O 1
ATOM 4636 N N . ARG B 1 189 ? 18.293 8.823 -20.673 1.00 22.85 889 ARG B N 1
ATOM 4637 C CA . ARG B 1 189 ? 18.233 9.668 -21.855 1.00 25.16 889 ARG B CA 1
ATOM 4638 C C . ARG B 1 189 ? 18.066 11.121 -21.353 1.00 30.56 889 ARG B C 1
ATOM 4639 O O . ARG B 1 189 ? 18.018 11.372 -20.139 1.00 29.97 889 ARG B O 1
ATOM 4647 N N . GLY B 1 190 ? 18.003 12.077 -22.260 1.00 31.89 890 GLY B N 1
ATOM 4648 C CA . GLY B 1 190 ? 17.905 13.493 -21.815 1.00 26.30 890 GLY B CA 1
ATOM 4649 C C . GLY B 1 190 ? 16.544 13.857 -21.237 1.00 26.27 890 GLY B C 1
ATOM 4650 O O . GLY B 1 190 ? 15.582 13.068 -21.262 1.00 17.69 890 GLY B O 1
ATOM 4651 N N . GLY B 1 191 ? 16.463 15.087 -20.752 1.00 21.74 891 GLY B N 1
ATOM 4652 C CA . GLY B 1 191 ? 15.239 15.617 -20.192 1.00 20.33 891 GLY B CA 1
ATOM 4653 C C . GLY B 1 191 ? 14.070 15.754 -21.164 1.00 17.80 891 GLY B C 1
ATOM 4654 O O . GLY B 1 191 ? 12.907 15.560 -20.785 1.00 14.21 891 GLY B O 1
ATOM 4655 N N . ASN B 1 192 ? 14.342 16.075 -22.412 1.00 17.33 892 ASN B N 1
ATOM 4656 C CA . ASN B 1 192 ? 13.273 16.194 -23.398 1.00 17.78 892 ASN B CA 1
ATOM 4657 C C . ASN B 1 192 ? 12.622 14.814 -23.644 1.00 16.72 892 ASN B C 1
ATOM 4658 O O . ASN B 1 192 ? 11.390 14.706 -23.731 1.00 15.38 892 ASN B O 1
ATOM 4663 N N . TYR B 1 193 ? 13.472 13.788 -23.723 1.00 15.40 893 TYR B N 1
ATOM 4664 C CA . TYR B 1 193 ? 13.009 12.416 -23.822 1.00 16.97 893 TYR B CA 1
ATOM 4665 C C . TYR B 1 193 ? 12.089 12.054 -22.633 1.00 14.60 893 TYR B C 1
ATOM 4666 O O . TYR B 1 193 ? 10.928 11.596 -22.835 1.00 13.57 893 TYR B O 1
ATOM 4675 N N . ASN B 1 194 ? 12.570 12.329 -21.410 1.00 13.88 894 ASN B N 1
ATOM 4676 C CA . ASN B 1 194 ? 11.758 12.058 -20.210 1.00 13.29 894 ASN B CA 1
ATOM 4677 C C . ASN B 1 194 ? 10.393 12.756 -20.303 1.00 13.62 894 ASN B C 1
ATOM 4678 O O . ASN B 1 194 ? 9.356 12.130 -20.089 1.00 11.61 894 ASN B O 1
ATOM 4683 N N . TYR B 1 195 ? 10.401 14.050 -20.598 1.00 12.04 895 TYR B N 1
ATOM 4684 C CA . TYR B 1 195 ? 9.159 14.827 -20.692 1.00 12.59 895 TYR B CA 1
ATOM 4685 C C . TYR B 1 195 ? 8.215 14.172 -21.688 1.00 12.25 895 TYR B C 1
ATOM 4686 O O . TYR B 1 195 ? 7.039 14.021 -21.404 1.00 15.44 895 TYR B O 1
ATOM 4695 N N . LEU B 1 196 ? 8.747 13.797 -22.829 1.00 13.76 896 LEU B N 1
ATOM 4696 C CA . LEU B 1 196 ? 7.944 13.213 -23.885 1.00 15.71 896 LEU B CA 1
ATOM 4697 C C . LEU B 1 196 ? 7.374 11.821 -23.534 1.00 14.56 896 LEU B C 1
ATOM 4698 O O . LEU B 1 196 ? 6.257 11.523 -23.930 1.00 13.37 896 LEU B O 1
ATOM 4703 N N . THR B 1 197 ? 8.075 11.025 -22.718 1.00 13.31 897 THR B N 1
ATOM 4704 C CA . THR B 1 197 ? 7.469 9.799 -22.226 1.00 11.76 897 THR B CA 1
ATOM 4705 C C . THR B 1 197 ? 6.211 10.051 -21.404 1.00 11.02 897 THR B C 1
ATOM 4706 O O . THR B 1 197 ? 5.274 9.253 -21.475 1.00 12.87 897 THR B O 1
ATOM 4710 N N . HIS B 1 198 ? 6.179 11.136 -20.625 1.00 10.85 898 HIS B N 1
ATOM 4711 C CA . HIS B 1 198 ? 4.976 11.473 -19.872 1.00 13.11 898 HIS B CA 1
ATOM 4712 C C . HIS B 1 198 ? 3.836 11.879 -20.796 1.00 13.20 898 HIS B C 1
ATOM 4713 O O . HIS B 1 198 ? 2.706 11.450 -20.580 1.00 14.95 898 HIS B O 1
ATOM 4720 N N . VAL B 1 199 ? 4.141 12.685 -21.821 1.00 15.40 899 VAL B N 1
ATOM 4721 C CA . VAL B 1 199 ? 3.106 13.096 -22.765 1.00 16.24 899 VAL B CA 1
ATOM 4722 C C . VAL B 1 199 ? 2.557 11.860 -23.490 1.00 17.37 899 VAL B C 1
ATOM 4723 O O . VAL B 1 199 ? 1.363 11.720 -23.633 1.00 13.95 899 VAL B O 1
ATOM 4727 N N . LEU B 1 200 ? 3.439 10.961 -23.904 1.00 14.10 900 LEU B N 1
ATOM 4728 C CA . LEU B 1 200 ? 2.987 9.768 -24.622 1.00 14.95 900 LEU B CA 1
ATOM 4729 C C . LEU B 1 200 ? 2.094 8.930 -23.703 1.00 14.03 900 LEU B C 1
ATOM 4730 O O . LEU B 1 200 ? 0.995 8.525 -24.118 1.00 14.02 900 LEU B O 1
ATOM 4735 N N . PHE B 1 201 ? 2.564 8.686 -22.479 1.00 12.83 901 PHE B N 1
ATOM 4736 C CA . PHE B 1 201 ? 1.792 7.856 -21.560 1.00 13.42 901 PHE B CA 1
ATOM 4737 C C . PHE B 1 201 ? 0.373 8.427 -21.287 1.00 13.12 901 PHE B C 1
ATOM 4738 O O . PHE B 1 201 ? -0.617 7.690 -21.284 1.00 13.79 901 PHE B O 1
ATOM 4746 N N . GLU B 1 202 ? 0.312 9.720 -21.033 1.00 12.58 902 GLU B N 1
ATOM 4747 C CA . GLU B 1 202 ? -0.972 10.366 -20.737 1.00 15.41 902 GLU B CA 1
ATOM 4748 C C . GLU B 1 202 ? -1.967 10.207 -21.879 1.00 13.08 902 GLU B C 1
ATOM 4749 O O . GLU B 1 202 ? -3.138 9.934 -21.627 1.00 11.89 902 GLU B O 1
ATOM 4755 N N . ASN B 1 203 ? -1.470 10.329 -23.105 1.00 13.41 903 ASN B N 1
ATOM 4756 C CA . ASN B 1 203 ? -2.290 10.143 -24.290 1.00 16.34 903 ASN B CA 1
ATOM 4757 C C . ASN B 1 203 ? -2.769 8.706 -24.505 1.00 17.56 903 ASN B C 1
ATOM 4758 O O . ASN B 1 203 ? -3.936 8.471 -24.826 1.00 16.81 903 ASN B O 1
ATOM 4763 N N . VAL B 1 204 ? -1.864 7.753 -24.317 1.00 16.38 904 VAL B N 1
ATOM 4764 C CA . VAL B 1 204 ? -2.184 6.342 -24.463 1.00 18.74 904 VAL B CA 1
ATOM 4765 C C . VAL B 1 204 ? -3.205 5.875 -23.419 1.00 15.90 904 VAL B C 1
ATOM 4766 O O . VAL B 1 204 ? -4.226 5.247 -23.753 1.00 18.33 904 VAL B O 1
ATOM 4770 N N . PHE B 1 205 ? -2.947 6.205 -22.168 1.00 14.26 905 PHE B N 1
ATOM 4771 C CA . PHE B 1 205 ? -3.858 5.854 -21.086 1.00 16.20 905 PHE B CA 1
ATOM 4772 C C . PHE B 1 205 ? -5.248 6.443 -21.287 1.00 18.43 905 PHE B C 1
ATOM 4773 O O . PHE B 1 205 ? -6.251 5.713 -21.210 1.00 19.77 905 PHE B O 1
ATOM 4781 N N . TRP B 1 206 ? -5.316 7.744 -21.566 1.00 15.84 906 TRP B N 1
ATOM 4782 C CA . TRP B 1 206 ? -6.624 8.403 -21.769 1.00 15.09 906 TRP B CA 1
ATOM 4783 C C . TRP B 1 206 ? -7.360 7.789 -22.948 1.00 16.14 906 TRP B C 1
ATOM 4784 O O . TRP B 1 206 ? -8.493 7.313 -22.800 1.00 17.01 906 TRP B O 1
ATOM 4795 N N . LYS B 1 207 ? -6.710 7.714 -24.096 1.00 17.66 907 LYS B N 1
ATOM 4796 C CA . LYS B 1 207 ? -7.396 7.253 -25.290 1.00 22.09 907 LYS B CA 1
ATOM 4797 C C . LYS B 1 207 ? -7.742 5.778 -25.202 1.00 22.11 907 LYS B C 1
ATOM 4798 O O . LYS B 1 207 ? -8.642 5.352 -25.864 1.00 21.53 907 LYS B O 1
ATOM 4804 N N . GLY B 1 208 ? -7.023 4.993 -24.399 1.00 20.39 908 GLY B N 1
ATOM 4805 C CA . GLY B 1 208 ? -7.417 3.618 -24.125 1.00 21.76 908 GLY B CA 1
ATOM 4806 C C . GLY B 1 208 ? -8.781 3.477 -23.401 1.00 24.80 908 GLY B C 1
ATOM 4807 O O . GLY B 1 208 ? -9.521 2.559 -23.670 1.00 22.10 908 GLY B O 1
ATOM 4808 N N . ILE B 1 209 ? -9.125 4.421 -22.524 1.00 19.86 909 ILE B N 1
ATOM 4809 C CA . ILE B 1 209 ? -10.353 4.335 -21.712 1.00 21.01 909 ILE B CA 1
ATOM 4810 C C . ILE B 1 209 ? -11.437 5.389 -22.045 1.00 18.75 909 ILE B C 1
ATOM 4811 O O . ILE B 1 209 ? -12.566 5.269 -21.547 1.00 17.64 909 ILE B O 1
ATOM 4816 N N . SER B 1 210 ? -11.106 6.366 -22.901 1.00 15.58 910 SER B N 1
ATOM 4817 C CA . SER B 1 210 ? -11.928 7.539 -23.061 1.00 16.85 910 SER B CA 1
ATOM 4818 C C . SER B 1 210 ? -13.358 7.209 -23.559 1.00 22.28 910 SER B C 1
ATOM 4819 O O . SER B 1 210 ? -14.312 7.801 -23.075 1.00 22.28 910 SER B O 1
ATOM 4822 N N . GLY B 1 211 ? -13.498 6.256 -24.474 1.00 20.23 911 GLY B N 1
ATOM 4823 C CA . GLY B 1 211 ? -14.826 5.825 -24.961 1.00 24.18 911 GLY B CA 1
ATOM 4824 C C . GLY B 1 211 ? -15.764 5.417 -23.810 1.00 26.19 911 GLY B C 1
ATOM 4825 O O . GLY B 1 211 ? -16.865 5.968 -23.654 1.00 24.63 911 GLY B O 1
ATOM 4826 N N . GLN B 1 212 ? -15.306 4.487 -22.983 1.00 24.03 912 GLN B N 1
ATOM 4827 C CA . GLN B 1 212 ? -16.079 4.066 -21.836 1.00 25.63 912 GLN B CA 1
ATOM 4828 C C . GLN B 1 212 ? -16.252 5.107 -20.741 1.00 24.05 912 GLN B C 1
ATOM 4829 O O . GLN B 1 212 ? -17.397 5.278 -20.186 1.00 21.53 912 GLN B O 1
ATOM 4835 N N . VAL B 1 213 ? -15.184 5.868 -20.468 1.00 18.54 913 VAL B N 1
ATOM 4836 C CA . VAL B 1 213 ? -15.280 6.884 -19.435 1.00 17.28 913 VAL B CA 1
ATOM 4837 C C . VAL B 1 213 ? -16.302 7.952 -19.856 1.00 17.93 913 VAL B C 1
ATOM 4838 O O . VAL B 1 213 ? -17.116 8.387 -19.034 1.00 17.05 913 VAL B O 1
ATOM 4842 N N . ASN B 1 214 ? -16.234 8.382 -21.117 1.00 18.09 914 ASN B N 1
ATOM 4843 C CA . ASN B 1 214 ? -17.173 9.408 -21.590 1.00 19.30 914 ASN B CA 1
ATOM 4844 C C . ASN B 1 214 ? -18.616 8.945 -21.616 1.00 24.51 914 ASN B C 1
ATOM 4845 O O . ASN B 1 214 ? -19.534 9.748 -21.382 1.00 28.52 914 ASN B O 1
ATOM 4850 N N . LYS B 1 215 ? -18.836 7.672 -21.895 1.00 27.97 915 LYS B N 1
ATOM 4851 C CA . LYS B 1 215 ? -20.209 7.130 -21.855 1.00 28.67 915 LYS B CA 1
ATOM 4852 C C . LYS B 1 215 ? -20.743 7.204 -20.438 1.00 27.15 915 LYS B C 1
ATOM 4853 O O . LYS B 1 215 ? -21.884 7.590 -20.231 1.00 25.63 915 LYS B O 1
ATOM 4859 N N . TRP B 1 216 ? -19.905 6.875 -19.461 1.00 25.66 916 TRP B N 1
ATOM 4860 C CA . TRP B 1 216 ? -20.306 6.907 -18.075 1.00 22.79 916 TRP B CA 1
ATOM 4861 C C . TRP B 1 216 ? -20.463 8.331 -17.563 1.00 21.54 916 TRP B C 1
ATOM 4862 O O . TRP B 1 216 ? -21.354 8.606 -16.777 1.00 20.94 916 TRP B O 1
ATOM 4873 N N . ARG B 1 217 ? -19.564 9.220 -17.964 1.00 20.42 917 ARG B N 1
ATOM 4874 C CA . ARG B 1 217 ? -19.694 10.607 -17.647 1.00 21.59 917 ARG B CA 1
ATOM 4875 C C . ARG B 1 217 ? -21.081 11.151 -18.070 1.00 24.87 917 ARG B C 1
ATOM 4876 O O . ARG B 1 217 ? -21.731 11.805 -17.270 1.00 20.51 917 ARG B O 1
ATOM 4884 N N . VAL B 1 218 ? -21.505 10.840 -19.301 1.00 25.80 918 VAL B N 1
ATOM 4885 C CA . VAL B 1 218 ? -22.760 11.339 -19.841 1.00 29.29 918 VAL B CA 1
ATOM 4886 C C . VAL B 1 218 ? -23.978 10.582 -19.227 1.00 31.23 918 VAL B C 1
ATOM 4887 O O . VAL B 1 218 ? -24.842 11.203 -18.661 1.00 30.93 918 VAL B O 1
ATOM 4891 N N . GLU B 1 219 ? -23.988 9.261 -19.301 1.00 30.96 919 GLU B N 1
ATOM 4892 C CA . GLU B 1 219 ? -25.135 8.447 -18.870 1.00 39.40 919 GLU B CA 1
ATOM 4893 C C . GLU B 1 219 ? -25.330 8.439 -17.356 1.00 38.52 919 GLU B C 1
ATOM 4894 O O . GLU B 1 219 ? -26.454 8.394 -16.887 1.00 33.27 919 GLU B O 1
ATOM 4900 N N . THR B 1 220 ? -24.232 8.463 -16.603 1.00 29.68 920 THR B N 1
ATOM 4901 C CA . THR B 1 220 ? -24.279 8.184 -15.169 1.00 29.20 920 THR B CA 1
ATOM 4902 C C . THR B 1 220 ? -23.931 9.375 -14.292 1.00 26.85 920 THR B C 1
ATOM 4903 O O . THR B 1 220 ? -24.565 9.612 -13.285 1.00 26.49 920 THR B O 1
ATOM 4907 N N . LEU B 1 221 ? -22.886 10.104 -14.642 1.00 28.53 921 LEU B N 1
ATOM 4908 C CA . LEU B 1 221 ? -22.433 11.208 -13.818 1.00 28.94 921 LEU B CA 1
ATOM 4909 C C . LEU B 1 221 ? -23.172 12.505 -14.091 1.00 27.05 921 LEU B C 1
ATOM 4910 O O . LEU B 1 221 ? -23.062 13.420 -13.297 1.00 25.00 921 LEU B O 1
ATOM 4915 N N . GLY B 1 222 ? -23.873 12.595 -15.229 1.00 27.37 922 GLY B N 1
ATOM 4916 C CA . GLY B 1 222 ? -24.547 13.800 -15.631 1.00 28.22 922 GLY B CA 1
ATOM 4917 C C . GLY B 1 222 ? -23.661 14.897 -16.167 1.00 28.43 922 GLY B C 1
ATOM 4918 O O . GLY B 1 222 ? -24.048 16.035 -16.145 1.00 32.03 922 GLY B O 1
ATOM 4919 N N . LEU B 1 223 ? -22.471 14.557 -16.659 1.00 31.71 923 LEU B N 1
ATOM 4920 C CA . LEU B 1 223 ? -21.506 15.543 -17.134 1.00 24.58 923 LEU B CA 1
ATOM 4921 C C . LEU B 1 223 ? -21.500 15.489 -18.648 1.00 25.71 923 LEU B C 1
ATOM 4922 O O . LEU B 1 223 ? -22.150 14.623 -19.240 1.00 25.80 923 LEU B O 1
ATOM 4927 N N . GLY B 1 224 ? -20.735 16.385 -19.265 1.00 25.92 924 GLY B N 1
ATOM 4928 C CA . GLY B 1 224 ? -20.438 16.340 -20.700 1.00 25.02 924 GLY B CA 1
ATOM 4929 C C . GLY B 1 224 ? -19.230 15.443 -20.948 1.00 25.56 924 GLY B C 1
ATOM 4930 O O . GLY B 1 224 ? -18.581 15.016 -20.004 1.00 25.52 924 GLY B O 1
ATOM 4931 N N . LYS B 1 225 ? -18.917 15.168 -22.205 1.00 24.49 925 LYS B N 1
ATOM 4932 C CA . LYS B 1 225 ? -17.712 14.410 -22.562 1.00 23.89 925 LYS B CA 1
ATOM 4933 C C . LYS B 1 225 ? -16.507 15.275 -22.274 1.00 21.57 925 LYS B C 1
ATOM 4934 O O . LYS B 1 225 ? -16.609 16.494 -22.246 1.00 20.53 925 LYS B O 1
ATOM 4940 N N . THR B 1 226 ? -15.371 14.636 -22.068 1.00 19.25 926 THR B N 1
ATOM 4941 C CA . THR B 1 226 ? -14.139 15.345 -21.827 1.00 18.27 926 THR B CA 1
ATOM 4942 C C . THR B 1 226 ? -13.018 14.808 -22.687 1.00 17.49 926 THR B C 1
ATOM 4943 O O . THR B 1 226 ? -13.215 13.880 -23.473 1.00 19.58 926 THR B O 1
ATOM 4947 N N . ASN B 1 227 ? -11.839 15.408 -22.567 1.00 21.68 927 ASN B N 1
ATOM 4948 C CA . ASN B 1 227 ? -10.646 14.939 -23.277 1.00 19.85 927 ASN B CA 1
ATOM 4949 C C . ASN B 1 227 ? -9.487 15.445 -22.464 1.00 18.23 927 ASN B C 1
ATOM 4950 O O . ASN B 1 227 ? -9.691 16.195 -21.481 1.00 15.60 927 ASN B O 1
ATOM 4955 N N . LEU B 1 228 ? -8.267 15.091 -22.875 1.00 17.35 928 LEU B N 1
ATOM 4956 C CA . LEU B 1 228 ? -7.098 15.421 -22.079 1.00 19.56 928 LEU B CA 1
ATOM 4957 C C . LEU B 1 228 ? -6.915 16.893 -21.911 1.00 19.52 928 LEU B C 1
ATOM 4958 O O . LEU B 1 228 ? -6.511 17.380 -20.855 1.00 17.56 928 LEU B O 1
ATOM 4963 N N . PHE B 1 229 ? -7.212 17.621 -22.979 1.00 21.99 929 PHE B N 1
ATOM 4964 C CA . PHE B 1 229 ? -7.114 19.064 -22.945 1.00 22.76 929 PHE B CA 1
ATOM 4965 C C . PHE B 1 229 ? -8.021 19.688 -21.879 1.00 19.40 929 PHE B C 1
ATOM 4966 O O . PHE B 1 229 ? -7.556 20.516 -21.099 1.00 18.99 929 PHE B O 1
ATOM 4974 N N . LEU B 1 230 ? -9.286 19.263 -21.816 1.00 19.39 930 LEU B N 1
ATOM 4975 C CA . LEU B 1 230 ? -10.197 19.750 -20.809 1.00 20.06 930 LEU B CA 1
ATOM 4976 C C . LEU B 1 230 ? -9.859 19.270 -19.396 1.00 17.14 930 LEU B C 1
ATOM 4977 O O . LEU B 1 230 ? -10.068 20.003 -18.432 1.00 15.15 930 LEU B O 1
ATOM 4982 N N . LEU B 1 231 ? -9.391 18.032 -19.251 1.00 13.76 931 LEU B N 1
ATOM 4983 C CA . LEU B 1 231 ? -9.095 17.526 -17.893 1.00 14.76 931 LEU B CA 1
ATOM 4984 C C . LEU B 1 231 ? -7.954 18.258 -17.214 1.00 14.77 931 LEU B C 1
ATOM 4985 O O . LEU B 1 231 ? -7.950 18.355 -15.993 1.00 17.21 931 LEU B O 1
ATOM 4990 N N . GLN B 1 232 ? -6.954 18.685 -18.002 1.00 14.67 932 GLN B N 1
ATOM 4991 C CA . GLN B 1 232 ? -5.816 19.472 -17.488 1.00 17.02 932 GLN B CA 1
ATOM 4992 C C . GLN B 1 232 ? -5.220 18.782 -16.223 1.00 16.28 932 GLN B C 1
ATOM 4993 O O . GLN B 1 232 ? -5.037 19.380 -15.179 1.00 12.20 932 GLN B O 1
ATOM 4999 N N . GLN B 1 233 ? -4.956 17.483 -16.358 1.00 13.89 933 GLN B N 1
ATOM 5000 C CA . GLN B 1 233 ? -4.546 16.623 -15.244 1.00 15.98 933 GLN B CA 1
ATOM 5001 C C . GLN B 1 233 ? -3.346 17.101 -14.480 1.00 14.40 933 GLN B C 1
ATOM 5002 O O . GLN B 1 233 ? -3.262 16.881 -13.251 1.00 13.14 933 GLN B O 1
ATOM 5008 N N . ASN B 1 234 ? -2.429 17.777 -15.165 1.00 15.86 934 ASN B N 1
ATOM 5009 C CA . ASN B 1 234 ? -1.237 18.279 -14.466 1.00 21.22 934 ASN B CA 1
ATOM 5010 C C . ASN B 1 234 ? -1.437 19.470 -13.508 1.00 17.79 934 ASN B C 1
ATOM 5011 O O . ASN B 1 234 ? -0.512 19.763 -12.752 1.00 14.34 934 ASN B O 1
ATOM 5016 N N . ASN B 1 235 ? -2.649 20.038 -13.482 1.00 12.13 935 ASN B N 1
ATOM 5017 C CA . ASN B 1 235 ? -3.081 20.991 -12.433 1.00 13.40 935 ASN B CA 1
ATOM 5018 C C . ASN B 1 235 ? -3.384 20.397 -11.089 1.00 12.09 935 ASN B C 1
ATOM 5019 O O . ASN B 1 235 ? -3.548 21.150 -10.127 1.00 11.40 935 ASN B O 1
ATOM 5024 N N . VAL B 1 236 ? -3.663 19.089 -11.036 1.00 12.01 936 VAL B N 1
ATOM 5025 C CA . VAL B 1 236 ? -4.268 18.500 -9.853 1.00 12.03 936 VAL B CA 1
ATOM 5026 C C . VAL B 1 236 ? -3.143 18.337 -8.788 1.00 11.86 936 VAL B C 1
ATOM 5027 O O . VAL B 1 236 ? -2.057 17.847 -9.111 1.00 9.37 936 VAL B O 1
ATOM 5031 N N . PRO B 1 237 ? -3.392 18.755 -7.536 1.00 12.49 937 PRO B N 1
ATOM 5032 C CA . PRO B 1 237 ? -2.396 18.569 -6.467 1.00 11.69 937 PRO B CA 1
ATOM 5033 C C . PRO B 1 237 ? -2.053 17.122 -6.327 1.00 11.54 937 PRO B C 1
ATOM 5034 O O . PRO B 1 237 ? -2.942 16.253 -6.372 1.00 11.64 937 PRO B O 1
ATOM 5038 N N . PHE B 1 238 ? -0.779 16.860 -6.190 1.00 10.64 938 PHE B N 1
ATOM 5039 C CA . PHE B 1 238 ? -0.260 15.530 -6.269 1.00 9.77 938 PHE B CA 1
ATOM 5040 C C . PHE B 1 238 ? 0.697 15.263 -5.097 1.00 10.20 938 PHE B C 1
ATOM 5041 O O . PHE B 1 238 ? 1.690 15.980 -4.933 1.00 12.02 938 PHE B O 1
ATOM 5049 N N . LEU B 1 239 ? 0.450 14.181 -4.352 1.00 9.41 939 LEU B N 1
ATOM 5050 C CA . LEU B 1 239 ? 1.350 13.765 -3.250 1.00 9.61 939 LEU B CA 1
ATOM 5051 C C . LEU B 1 239 ? 2.172 12.536 -3.638 1.00 8.89 939 LEU B C 1
ATOM 5052 O O . LEU B 1 239 ? 1.645 11.485 -3.798 1.00 11.46 939 LEU B O 1
ATOM 5057 N N . TYR B 1 240 ? 3.451 12.697 -3.877 1.00 8.31 940 TYR B N 1
ATOM 5058 C CA . TYR B 1 240 ? 4.340 11.556 -4.082 1.00 7.75 940 TYR B CA 1
ATOM 5059 C C . TYR B 1 240 ? 4.712 11.023 -2.674 1.00 9.04 940 TYR B C 1
ATOM 5060 O O . TYR B 1 240 ? 5.549 11.641 -2.008 1.00 10.89 940 TYR B O 1
ATOM 5069 N N . ASN B 1 241 ? 4.118 9.892 -2.266 1.00 9.45 941 ASN B N 1
ATOM 5070 C CA . ASN B 1 241 ? 4.372 9.272 -0.984 1.00 10.94 941 ASN B CA 1
ATOM 5071 C C . ASN B 1 241 ? 5.624 8.401 -1.024 1.00 12.24 941 ASN B C 1
ATOM 5072 O O . ASN B 1 241 ? 5.596 7.198 -0.772 1.00 16.07 941 ASN B O 1
ATOM 5077 N N . VAL B 1 242 ? 6.730 9.056 -1.330 1.00 9.91 942 VAL B N 1
ATOM 5078 C CA . VAL B 1 242 ? 8.068 8.448 -1.445 1.00 13.55 942 VAL B CA 1
ATOM 5079 C C . VAL B 1 242 ? 9.031 9.439 -0.821 1.00 11.39 942 VAL B C 1
ATOM 5080 O O . VAL B 1 242 ? 8.747 10.630 -0.749 1.00 13.16 942 VAL B O 1
ATOM 5084 N N . SER B 1 243 ? 10.165 8.959 -0.354 1.00 13.02 943 SER B N 1
ATOM 5085 C CA . SER B 1 243 ? 11.196 9.833 0.176 1.00 11.60 943 SER B CA 1
ATOM 5086 C C . SER B 1 243 ? 11.807 10.703 -0.928 1.00 11.36 943 SER B C 1
ATOM 5087 O O . SER B 1 243 ? 12.204 10.205 -2.000 1.00 12.33 943 SER B O 1
ATOM 5090 N N . PRO B 1 244 ? 12.004 11.994 -0.652 1.00 13.37 944 PRO B N 1
ATOM 5091 C CA . PRO B 1 244 ? 12.812 12.819 -1.591 1.00 14.60 944 PRO B CA 1
ATOM 5092 C C . PRO B 1 244 ? 14.298 12.445 -1.709 1.00 15.13 944 PRO B C 1
ATOM 5093 O O . PRO B 1 244 ? 14.981 12.954 -2.583 1.00 20.55 944 PRO B O 1
ATOM 5097 N N . THR B 1 245 ? 14.817 11.587 -0.836 1.00 17.23 945 THR B N 1
ATOM 5098 C CA . THR B 1 245 ? 16.186 11.008 -1.042 1.00 20.90 945 THR B CA 1
ATOM 5099 C C . THR B 1 245 ? 16.229 10.116 -2.265 1.00 16.50 945 THR B C 1
ATOM 5100 O O . THR B 1 245 ? 17.197 10.117 -2.981 1.00 21.29 945 THR B O 1
ATOM 5104 N N . ILE B 1 246 ? 15.161 9.353 -2.506 1.00 14.28 946 ILE B N 1
ATOM 5105 C CA . ILE B 1 246 ? 15.122 8.439 -3.669 1.00 14.58 946 ILE B CA 1
ATOM 5106 C C . ILE B 1 246 ? 14.486 9.156 -4.867 1.00 13.52 946 ILE B C 1
ATOM 5107 O O . ILE B 1 246 ? 14.875 8.901 -5.994 1.00 14.08 946 ILE B O 1
ATOM 5112 N N . PHE B 1 247 ? 13.517 10.044 -4.601 1.00 10.72 947 PHE B N 1
ATOM 5113 C CA . PHE B 1 247 ? 12.797 10.786 -5.620 1.00 10.76 947 PHE B CA 1
ATOM 5114 C C . PHE B 1 247 ? 12.832 12.284 -5.366 1.00 10.60 947 PHE B C 1
ATOM 5115 O O . PHE B 1 247 ? 11.834 12.866 -4.982 1.00 13.76 947 PHE B O 1
ATOM 5123 N N . PRO B 1 248 ? 13.984 12.936 -5.567 1.00 12.45 948 PRO B N 1
ATOM 5124 C CA . PRO B 1 248 ? 13.953 14.333 -5.211 1.00 12.79 948 PRO B CA 1
ATOM 5125 C C . PRO B 1 248 ? 13.122 15.191 -6.171 1.00 15.62 948 PRO B C 1
ATOM 5126 O O . PRO B 1 248 ? 13.157 14.957 -7.384 1.00 15.37 948 PRO B O 1
ATOM 5130 N N . PRO B 1 249 ? 12.443 16.209 -5.640 1.00 14.78 949 PRO B N 1
ATOM 5131 C CA . PRO B 1 249 ? 11.667 17.044 -6.558 1.00 16.67 949 PRO B CA 1
ATOM 5132 C C . PRO B 1 249 ? 12.595 17.772 -7.506 1.00 20.92 949 PRO B C 1
ATOM 5133 O O . PRO B 1 249 ? 13.745 18.096 -7.178 1.00 19.43 949 PRO B O 1
ATOM 5137 N N . SER B 1 250 ? 12.105 17.976 -8.696 1.00 21.52 950 SER B N 1
ATOM 5138 C CA . SER B 1 250 ? 12.792 18.775 -9.686 1.00 23.54 950 SER B CA 1
ATOM 5139 C C . SER B 1 250 ? 12.387 20.238 -9.594 1.00 20.19 950 SER B C 1
ATOM 5140 O O . SER B 1 250 ? 11.294 20.566 -9.213 1.00 20.74 950 SER B O 1
ATOM 5143 N N . ILE B 1 251 ? 13.251 21.109 -10.052 1.00 22.94 951 ILE B N 1
ATOM 5144 C CA . ILE B 1 251 ? 12.926 22.528 -10.212 1.00 27.52 951 ILE B CA 1
ATOM 5145 C C . ILE B 1 251 ? 11.718 22.752 -11.144 1.00 24.40 951 ILE B C 1
ATOM 5146 O O . ILE B 1 251 ? 11.035 23.764 -10.987 1.00 26.45 951 ILE B O 1
ATOM 5151 N N . ASP B 1 252 ? 11.409 21.811 -12.061 1.00 18.27 952 ASP B N 1
ATOM 5152 C CA . ASP B 1 252 ? 10.231 21.936 -12.907 1.00 19.01 952 ASP B CA 1
ATOM 5153 C C . ASP B 1 252 ? 8.907 21.366 -12.354 1.00 20.57 952 ASP B C 1
ATOM 5154 O O . ASP B 1 252 ? 7.904 21.421 -13.036 1.00 18.52 952 ASP B O 1
ATOM 5159 N N . PHE B 1 253 ? 8.909 20.798 -11.142 1.00 16.86 953 PHE B N 1
ATOM 5160 C CA . PHE B 1 253 ? 7.683 20.346 -10.485 1.00 14.88 953 PHE B CA 1
ATOM 5161 C C . PHE B 1 253 ? 6.885 21.585 -10.142 1.00 17.79 953 PHE B C 1
ATOM 5162 O O . PHE B 1 253 ? 7.412 22.559 -9.611 1.00 15.06 953 PHE B O 1
ATOM 5170 N N . SER B 1 254 ? 5.599 21.548 -10.450 1.00 17.12 954 SER B N 1
ATOM 5171 C CA . SER B 1 254 ? 4.709 22.611 -10.031 1.00 17.05 954 SER B CA 1
ATOM 5172 C C . SER B 1 254 ? 4.633 22.681 -8.505 1.00 14.79 954 SER B C 1
ATOM 5173 O O . SER B 1 254 ? 4.986 21.744 -7.801 1.00 13.18 954 SER B O 1
ATOM 5176 N N . GLU B 1 255 ? 4.195 23.827 -7.990 1.00 15.58 955 GLU B N 1
ATOM 5177 C CA . GLU B 1 255 ? 4.178 24.053 -6.524 1.00 17.61 955 GLU B CA 1
ATOM 5178 C C . GLU B 1 255 ? 3.148 23.117 -5.798 1.00 13.62 955 GLU B C 1
ATOM 5179 O O . GLU B 1 255 ? 3.339 22.793 -4.648 1.00 11.77 955 GLU B O 1
ATOM 5185 N N . TRP B 1 256 ? 2.125 22.628 -6.505 1.00 11.19 956 TRP B N 1
ATOM 5186 C CA . TRP B 1 256 ? 1.154 21.694 -5.959 1.00 10.35 956 TRP B CA 1
ATOM 5187 C C . TRP B 1 256 ? 1.548 20.197 -6.102 1.00 11.15 956 TRP B C 1
ATOM 5188 O O . TRP B 1 256 ? 0.754 19.320 -5.774 1.00 10.90 956 TRP B O 1
ATOM 5199 N N . VAL B 1 257 ? 2.740 19.919 -6.596 1.00 9.78 957 VAL B N 1
ATOM 5200 C CA . VAL B 1 257 ? 3.287 18.553 -6.680 1.00 10.30 957 VAL B CA 1
ATOM 5201 C C . VAL B 1 257 ? 4.296 18.424 -5.567 1.00 15.95 957 VAL B C 1
ATOM 5202 O O . VAL B 1 257 ? 5.280 19.132 -5.564 1.00 13.08 957 VAL B O 1
ATOM 5206 N N . ARG B 1 258 ? 4.035 17.536 -4.596 1.00 11.48 958 ARG B N 1
ATOM 5207 C CA . ARG B 1 258 ? 4.845 17.488 -3.357 1.00 12.17 958 ARG B CA 1
ATOM 5208 C C . ARG B 1 258 ? 5.421 16.097 -3.142 1.00 14.38 958 ARG B C 1
ATOM 5209 O O . ARG B 1 258 ? 4.693 15.114 -3.252 1.00 15.30 958 ARG B O 1
ATOM 5217 N N . VAL B 1 259 ? 6.717 16.012 -2.817 1.00 14.04 959 VAL B N 1
ATOM 5218 C CA . VAL B 1 259 ? 7.306 14.694 -2.507 1.00 10.60 959 VAL B CA 1
ATOM 5219 C C . VAL B 1 259 ? 7.325 14.609 -0.993 1.00 13.71 959 VAL B C 1
ATOM 5220 O O . VAL B 1 259 ? 8.127 15.275 -0.354 1.00 12.32 959 VAL B O 1
ATOM 5224 N N . THR B 1 260 ? 6.406 13.841 -0.393 1.00 14.00 960 THR B N 1
ATOM 5225 C CA . THR B 1 260 ? 6.147 14.034 1.019 1.00 13.37 960 THR B CA 1
ATOM 5226 C C . THR B 1 260 ? 7.029 13.223 1.982 1.00 14.33 960 THR B C 1
ATOM 5227 O O . THR B 1 260 ? 7.117 13.566 3.144 1.00 17.64 960 THR B O 1
ATOM 5231 N N . GLY B 1 261 ? 7.639 12.144 1.514 1.00 13.16 961 GLY B N 1
ATOM 5232 C CA . GLY B 1 261 ? 8.148 11.072 2.360 1.00 14.64 961 GLY B CA 1
ATOM 5233 C C . GLY B 1 261 ? 7.203 9.886 2.268 1.00 13.96 961 GLY B C 1
ATOM 5234 O O . GLY B 1 261 ? 6.029 10.039 1.928 1.00 14.33 961 GLY B O 1
ATOM 5235 N N . TYR B 1 262 ? 7.730 8.694 2.572 1.00 11.73 962 TYR B N 1
ATOM 5236 C CA . TYR B 1 262 ? 6.949 7.477 2.653 1.00 12.19 962 TYR B CA 1
ATOM 5237 C C . TYR B 1 262 ? 5.933 7.569 3.793 1.00 12.13 962 TYR B C 1
ATOM 5238 O O . TYR B 1 262 ? 6.170 8.248 4.780 1.00 13.68 962 TYR B O 1
ATOM 5247 N N . TRP B 1 263 ? 4.790 6.915 3.597 1.00 11.96 963 TRP B N 1
ATOM 5248 C CA . TRP B 1 263 ? 3.750 6.757 4.594 1.00 14.42 963 TRP B CA 1
ATOM 5249 C C . TRP B 1 263 ? 3.834 5.353 5.174 1.00 15.30 963 TRP B C 1
ATOM 5250 O O . TRP B 1 263 ? 3.177 4.429 4.693 1.00 16.31 963 TRP B O 1
ATOM 5261 N N . PHE B 1 264 ? 4.653 5.187 6.209 1.00 14.40 964 PHE B N 1
ATOM 5262 C CA . PHE B 1 264 ? 4.935 3.874 6.766 1.00 14.47 964 PHE B CA 1
ATOM 5263 C C . PHE B 1 264 ? 3.868 3.395 7.751 1.00 17.38 964 PHE B C 1
ATOM 5264 O O . PHE B 1 264 ? 3.462 4.153 8.621 1.00 16.34 964 PHE B O 1
ATOM 5272 N N . LEU B 1 265 ? 3.526 2.121 7.697 1.00 18.47 965 LEU B N 1
ATOM 5273 C CA . LEU B 1 265 ? 2.462 1.599 8.545 1.00 26.26 965 LEU B CA 1
ATOM 5274 C C . LEU B 1 265 ? 2.936 1.154 9.942 1.00 36.58 965 LEU B C 1
ATOM 5275 O O . LEU B 1 265 ? 2.235 1.368 10.914 1.00 49.37 965 LEU B O 1
ATOM 5280 N N . ASP B 1 266 ? 4.113 0.588 10.054 1.00 38.39 966 ASP B N 1
ATOM 5281 C CA . ASP B 1 266 ? 4.654 0.190 11.387 1.00 47.91 966 ASP B CA 1
ATOM 5282 C C . ASP B 1 266 ? 3.858 -0.932 12.123 1.00 44.18 966 ASP B C 1
ATOM 5283 O O . ASP B 1 266 ? 3.096 -0.646 13.030 1.00 41.26 966 ASP B O 1
ATOM 5288 N N . ASP B 1 267 ? 4.091 -2.183 11.752 1.00 43.36 967 ASP B N 1
ATOM 5289 C CA . ASP B 1 267 ? 3.477 -3.367 12.414 1.00 48.15 967 ASP B CA 1
ATOM 5290 C C . ASP B 1 267 ? 4.433 -4.255 13.250 1.00 48.64 967 ASP B C 1
ATOM 5291 O O . ASP B 1 267 ? 4.008 -5.326 13.724 1.00 48.79 967 ASP B O 1
ATOM 5296 N N . LYS B 1 268 ? 5.685 -3.814 13.438 1.00 33.42 968 LYS B N 1
ATOM 5297 C CA . LYS B 1 268 ? 6.719 -4.625 14.147 1.00 33.46 968 LYS B CA 1
ATOM 5298 C C . LYS B 1 268 ? 6.357 -4.990 15.581 1.00 38.80 968 LYS B C 1
ATOM 5299 O O . LYS B 1 268 ? 6.769 -6.056 16.049 1.00 37.95 968 LYS B O 1
ATOM 5305 N N . SER B 1 269 ? 5.624 -4.108 16.281 1.00 36.70 969 SER B N 1
ATOM 5306 C CA . SER B 1 269 ? 5.325 -4.347 17.698 1.00 46.36 969 SER B CA 1
ATOM 5307 C C . SER B 1 269 ? 4.302 -5.470 17.984 1.00 47.54 969 SER B C 1
ATOM 5308 O O . SER B 1 269 ? 4.293 -6.007 19.090 1.00 50.05 969 SER B O 1
ATOM 5311 N N . THR B 1 270 ? 3.444 -5.802 17.021 1.00 54.44 970 THR B N 1
ATOM 5312 C CA . THR B 1 270 ? 2.482 -6.921 17.140 1.00 54.02 970 THR B CA 1
ATOM 5313 C C . THR B 1 270 ? 3.012 -8.292 16.622 1.00 42.35 970 THR B C 1
ATOM 5314 O O . THR B 1 270 ? 2.349 -9.297 16.825 1.00 52.67 970 THR B O 1
ATOM 5318 N N . PHE B 1 271 ? 4.151 -8.321 15.924 1.00 32.25 971 PHE B N 1
ATOM 5319 C CA . PHE B 1 271 ? 4.577 -9.522 15.202 1.00 31.06 971 PHE B CA 1
ATOM 5320 C C . PHE B 1 271 ? 5.266 -10.490 16.161 1.00 33.25 971 PHE B C 1
ATOM 5321 O O . PHE B 1 271 ? 6.196 -10.102 16.853 1.00 31.32 971 PHE B O 1
ATOM 5329 N N . LYS B 1 272 ? 4.810 -11.741 16.185 1.00 31.02 972 LYS B N 1
ATOM 5330 C CA . LYS B 1 272 ? 5.399 -12.777 17.005 1.00 38.25 972 LYS B CA 1
ATOM 5331 C C . LYS B 1 272 ? 6.146 -13.724 16.088 1.00 36.30 972 LYS B C 1
ATOM 5332 O O . LYS B 1 272 ? 5.514 -14.501 15.374 1.00 36.38 972 LYS B O 1
ATOM 5338 N N . PRO B 1 273 ? 7.493 -13.666 16.089 1.00 34.66 973 PRO B N 1
ATOM 5339 C CA . PRO B 1 273 ? 8.218 -14.510 15.156 1.00 33.28 973 PRO B CA 1
ATOM 5340 C C . PRO B 1 273 ? 8.120 -15.994 15.490 1.00 34.96 973 PRO B C 1
ATOM 5341 O O . PRO B 1 273 ? 8.251 -16.353 16.639 1.00 32.01 973 PRO B O 1
ATOM 5345 N N . PRO B 1 274 ? 7.885 -16.844 14.479 1.00 37.24 974 PRO B N 1
ATOM 5346 C CA . PRO B 1 274 ? 7.849 -18.276 14.753 1.00 40.11 974 PRO B CA 1
ATOM 5347 C C . PRO B 1 274 ? 9.227 -18.784 15.161 1.00 38.95 974 PRO B C 1
ATOM 5348 O O . PRO B 1 274 ? 10.209 -18.156 14.853 1.00 42.35 974 PRO B O 1
ATOM 5352 N N . ALA B 1 275 ? 9.269 -19.881 15.880 1.00 42.28 975 ALA B N 1
ATOM 5353 C CA . ALA B 1 275 ? 10.527 -20.476 16.394 1.00 42.02 975 ALA B CA 1
ATOM 5354 C C . ALA B 1 275 ? 11.568 -20.752 15.296 1.00 38.54 975 ALA B C 1
ATOM 5355 O O . ALA B 1 275 ? 12.727 -20.445 15.486 1.00 37.11 975 ALA B O 1
ATOM 5357 N N . GLU B 1 276 ? 11.145 -21.280 14.145 1.00 38.22 976 GLU B N 1
ATOM 5358 C CA . GLU B 1 276 ? 12.062 -21.646 13.032 1.00 38.85 976 GLU B CA 1
ATOM 5359 C C . GLU B 1 276 ? 12.862 -20.411 12.571 1.00 33.85 976 GLU B C 1
ATOM 5360 O O . GLU B 1 276 ? 14.057 -20.490 12.287 1.00 31.72 976 GLU B O 1
ATOM 5366 N N . LEU B 1 277 ? 12.185 -19.268 12.510 1.00 31.07 977 LEU B N 1
ATOM 5367 C CA . LEU B 1 277 ? 12.813 -18.023 12.084 1.00 30.39 977 LEU B CA 1
ATOM 5368 C C . LEU B 1 277 ? 13.854 -17.512 13.109 1.00 29.70 977 LEU B C 1
ATOM 5369 O O . LEU B 1 277 ? 14.941 -17.112 12.745 1.00 27.17 977 LEU B O 1
ATOM 5374 N N . GLN B 1 278 ? 13.498 -17.556 14.381 1.00 31.44 978 GLN B N 1
ATOM 5375 C CA . GLN B 1 278 ? 14.407 -17.165 15.459 1.00 34.27 978 GLN B CA 1
ATOM 5376 C C . GLN B 1 278 ? 15.670 -18.011 15.484 1.00 33.78 978 GLN B C 1
ATOM 5377 O O . GLN B 1 278 ? 16.763 -17.474 15.507 1.00 36.12 978 GLN B O 1
ATOM 5383 N N . GLU B 1 279 ? 15.500 -19.328 15.418 1.00 38.14 979 GLU B N 1
ATOM 5384 C CA . GLU B 1 279 ? 16.621 -20.273 15.366 1.00 37.28 979 GLU B CA 1
ATOM 5385 C C . GLU B 1 279 ? 17.537 -20.021 14.158 1.00 34.62 979 GLU B C 1
ATOM 5386 O O . GLU B 1 279 ? 18.752 -20.073 14.274 1.00 34.73 979 GLU B O 1
ATOM 5392 N N . PHE B 1 280 ? 16.939 -19.752 13.002 1.00 32.18 980 PHE B N 1
ATOM 5393 C CA . PHE B 1 280 ? 17.684 -19.492 11.781 1.00 29.53 980 PHE B CA 1
ATOM 5394 C C . PHE B 1 280 ? 18.554 -18.231 11.870 1.00 28.73 980 PHE B C 1
ATOM 5395 O O . PHE B 1 280 ? 19.733 -18.270 11.510 1.00 27.91 980 PHE B O 1
ATOM 5403 N N . ILE B 1 281 ? 17.939 -17.126 12.307 1.00 28.20 981 ILE B N 1
ATOM 5404 C CA . ILE B 1 281 ? 18.606 -15.848 12.532 1.00 27.01 981 ILE B CA 1
ATOM 5405 C C . ILE B 1 281 ? 19.763 -16.033 13.513 1.00 28.80 981 ILE B C 1
ATOM 5406 O O . ILE B 1 281 ? 20.866 -15.577 13.229 1.00 28.06 981 ILE B O 1
ATOM 5411 N N . SER B 1 282 ? 19.506 -16.697 14.626 1.00 31.26 982 SER B N 1
ATOM 5412 C CA . SER B 1 282 ? 20.555 -16.944 15.653 1.00 37.73 982 SER B CA 1
ATOM 5413 C C . SER B 1 282 ? 21.690 -17.817 15.123 1.00 35.65 982 SER B C 1
ATOM 5414 O O . SER B 1 282 ? 22.863 -17.540 15.399 1.00 35.37 982 SER B O 1
ATOM 5417 N N . GLU B 1 283 ? 21.330 -18.841 14.349 1.00 32.55 983 GLU B N 1
ATOM 5418 C CA . GLU B 1 283 ? 22.322 -19.685 13.699 1.00 34.35 983 GLU B CA 1
ATOM 5419 C C . GLU B 1 283 ? 23.213 -18.932 12.714 1.00 30.84 983 GLU B C 1
ATOM 5420 O O . GLU B 1 283 ? 24.431 -19.072 12.803 1.00 30.00 983 GLU B O 1
ATOM 5426 N N . ALA B 1 284 ? 22.629 -18.135 11.817 1.00 28.42 984 ALA B N 1
ATOM 5427 C CA . ALA B 1 284 ? 23.434 -17.280 10.891 1.00 27.72 984 ALA B CA 1
ATOM 5428 C C . ALA B 1 284 ? 24.484 -16.462 11.648 1.00 28.25 984 ALA B C 1
ATOM 5429 O O . ALA B 1 284 ? 25.672 -16.440 11.305 1.00 29.46 984 ALA B O 1
ATOM 5431 N N . ARG B 1 285 ? 24.025 -15.759 12.679 1.00 30.50 985 ARG B N 1
ATOM 5432 C CA . ARG B 1 285 ? 24.905 -14.885 13.446 1.00 29.89 985 ARG B CA 1
ATOM 5433 C C . ARG B 1 285 ? 25.942 -15.711 14.224 1.00 31.72 985 ARG B C 1
ATOM 5434 O O . ARG B 1 285 ? 27.128 -15.423 14.114 1.00 31.42 985 ARG B O 1
ATOM 5442 N N . SER B 1 286 ? 25.514 -16.761 14.924 1.00 31.29 986 SER B N 1
ATOM 5443 C CA . SER B 1 286 ? 26.478 -17.616 15.642 1.00 37.39 986 SER B CA 1
ATOM 5444 C C . SER B 1 286 ? 27.542 -18.183 14.691 1.00 37.43 986 SER B C 1
ATOM 5445 O O . SER B 1 286 ? 28.671 -18.357 15.109 1.00 36.19 986 SER B O 1
ATOM 5448 N N . LYS B 1 287 ? 27.196 -18.434 13.425 1.00 35.51 987 LYS B N 1
ATOM 5449 C CA . LYS B 1 287 ? 28.174 -18.961 12.431 1.00 38.27 987 LYS B CA 1
ATOM 5450 C C . LYS B 1 287 ? 28.962 -17.883 11.681 1.00 34.83 987 LYS B C 1
ATOM 5451 O O . LYS B 1 287 ? 29.738 -18.200 10.781 1.00 33.64 987 LYS B O 1
ATOM 5457 N N . GLY B 1 288 ? 28.727 -16.615 12.029 1.00 34.34 988 GLY B N 1
ATOM 5458 C CA . GLY B 1 288 ? 29.380 -15.484 11.357 1.00 37.96 988 GLY B CA 1
ATOM 5459 C C . GLY B 1 288 ? 29.048 -15.289 9.877 1.00 35.38 988 GLY B C 1
ATOM 5460 O O . GLY B 1 288 ? 29.843 -14.729 9.138 1.00 36.74 988 GLY B O 1
ATOM 5461 N N . LYS B 1 289 ? 27.879 -15.752 9.447 1.00 36.19 989 LYS B N 1
ATOM 5462 C CA . LYS B 1 289 ? 27.459 -15.606 8.046 1.00 35.26 989 LYS B CA 1
ATOM 5463 C C . LYS B 1 289 ? 26.614 -14.368 7.928 1.00 31.35 989 LYS B C 1
ATOM 5464 O O . LYS B 1 289 ? 25.932 -13.984 8.863 1.00 31.68 989 LYS B O 1
ATOM 5470 N N . LYS B 1 290 ? 26.693 -13.715 6.786 1.00 30.37 990 LYS B N 1
ATOM 5471 C CA . LYS B 1 290 ? 25.847 -12.573 6.513 1.00 29.20 990 LYS B CA 1
ATOM 5472 C C . LYS B 1 290 ? 24.453 -13.110 6.289 1.00 28.04 990 LYS B C 1
ATOM 5473 O O . LYS B 1 290 ? 24.274 -14.218 5.860 1.00 28.03 990 LYS B O 1
ATOM 5479 N N . LEU B 1 291 ? 23.465 -12.287 6.553 1.00 28.08 991 LEU B N 1
ATOM 5480 C CA . LEU B 1 291 ? 22.082 -12.699 6.518 1.00 27.09 991 LEU B CA 1
ATOM 5481 C C . LEU B 1 291 ? 21.357 -11.791 5.515 1.00 23.22 991 LEU B C 1
ATOM 5482 O O . LEU B 1 291 ? 21.395 -10.593 5.640 1.00 19.58 991 LEU B O 1
ATOM 5487 N N . VAL B 1 292 ? 20.723 -12.392 4.522 1.00 22.89 992 VAL B N 1
ATOM 5488 C CA . VAL B 1 292 ? 20.109 -11.665 3.438 1.00 22.79 992 VAL B CA 1
ATOM 5489 C C . VAL B 1 292 ? 18.648 -12.079 3.323 1.00 24.47 992 VAL B C 1
ATOM 5490 O O . VAL B 1 292 ? 18.319 -13.229 3.522 1.00 26.06 992 VAL B O 1
ATOM 5494 N N . TYR B 1 293 ? 17.780 -11.131 2.979 1.00 20.78 993 TYR B N 1
ATOM 5495 C CA . TYR B 1 293 ? 16.416 -11.449 2.585 1.00 19.87 993 TYR B CA 1
ATOM 5496 C C . TYR B 1 293 ? 16.403 -11.464 1.053 1.00 19.06 993 TYR B C 1
ATOM 5497 O O . TYR B 1 293 ? 17.027 -10.589 0.420 1.00 17.46 993 TYR B O 1
ATOM 5506 N N . ILE B 1 294 ? 15.739 -12.468 0.475 1.00 18.24 994 ILE B N 1
ATOM 5507 C CA . ILE B 1 294 ? 15.436 -12.501 -0.953 1.00 19.32 994 ILE B CA 1
ATOM 5508 C C . ILE B 1 294 ? 13.920 -12.688 -1.161 1.00 18.75 994 ILE B C 1
ATOM 5509 O O . ILE B 1 294 ? 13.334 -13.621 -0.624 1.00 17.97 994 ILE B O 1
ATOM 5514 N N . GLY B 1 295 ? 13.302 -11.795 -1.925 1.00 17.47 995 GLY B N 1
ATOM 5515 C CA . GLY B 1 295 ? 11.851 -11.906 -2.131 1.00 20.34 995 GLY B CA 1
ATOM 5516 C C . GLY B 1 295 ? 11.464 -10.999 -3.276 1.00 20.36 995 GLY B C 1
ATOM 5517 O O . GLY B 1 295 ? 11.748 -9.805 -3.264 1.00 18.50 995 GLY B O 1
ATOM 5518 N N . PHE B 1 296 ? 10.851 -11.579 -4.286 1.00 20.77 996 PHE B N 1
ATOM 5519 C CA . PHE B 1 296 ? 10.469 -10.787 -5.483 1.00 21.72 996 PHE B CA 1
ATOM 5520 C C . PHE B 1 296 ? 8.962 -10.482 -5.587 1.00 24.96 996 PHE B C 1
ATOM 5521 O O . PHE B 1 296 ? 8.515 -10.025 -6.610 1.00 25.05 996 PHE B O 1
ATOM 5529 N N . GLY B 1 297 ? 8.223 -10.636 -4.492 1.00 23.56 997 GLY B N 1
ATOM 5530 C CA . GLY B 1 297 ? 6.781 -10.663 -4.544 1.00 26.22 997 GLY B CA 1
ATOM 5531 C C . GLY B 1 297 ? 6.219 -11.780 -5.415 1.00 29.73 997 GLY B C 1
ATOM 5532 O O . GLY B 1 297 ? 6.887 -12.834 -5.690 1.00 26.84 997 GLY B O 1
ATOM 5533 N N . SER B 1 298 ? 4.974 -11.567 -5.827 1.00 30.38 998 SER B N 1
ATOM 5534 C CA . SER B 1 298 ? 4.250 -12.488 -6.709 1.00 33.99 998 SER B CA 1
ATOM 5535 C C . SER B 1 298 ? 4.632 -12.231 -8.174 1.00 33.09 998 SER B C 1
ATOM 5536 O O . SER B 1 298 ? 4.397 -11.150 -8.685 1.00 46.78 998 SER B O 1
ATOM 5539 N N . ILE B 1 299 ? 5.202 -13.227 -8.839 1.00 29.34 999 ILE B N 1
ATOM 5540 C CA . ILE B 1 299 ? 5.528 -13.141 -10.266 1.00 34.15 999 ILE B CA 1
ATOM 5541 C C . ILE B 1 299 ? 5.323 -14.476 -10.974 1.00 31.30 999 ILE B C 1
ATOM 5542 O O . ILE B 1 299 ? 5.346 -15.562 -10.360 1.00 34.33 999 ILE B O 1
ATOM 5547 N N . VAL B 1 300 ? 5.099 -14.373 -12.271 1.00 31.69 1000 VAL B N 1
ATOM 5548 C CA . VAL B 1 300 ? 4.928 -15.521 -13.111 1.00 36.05 1000 VAL B CA 1
ATOM 5549 C C . VAL B 1 300 ? 6.164 -15.563 -13.962 1.00 37.27 1000 VAL B C 1
ATOM 5550 O O . VAL B 1 300 ? 6.463 -14.586 -14.634 1.00 41.87 1000 VAL B O 1
ATOM 5554 N N . VAL B 1 301 ? 6.872 -16.694 -13.907 1.00 42.48 1001 VAL B N 1
ATOM 5555 C CA . VAL B 1 301 ? 8.116 -16.885 -14.663 1.00 48.95 1001 VAL B CA 1
ATOM 5556 C C . VAL B 1 301 ? 8.034 -18.089 -15.599 1.00 46.89 1001 VAL B C 1
ATOM 5557 O O . VAL B 1 301 ? 7.174 -18.977 -15.445 1.00 45.82 1001 VAL B O 1
ATOM 5561 N N . SER B 1 302 ? 8.951 -18.103 -16.560 1.00 49.15 1002 SER B N 1
ATOM 5562 C CA . SER B 1 302 ? 9.029 -19.172 -17.570 1.00 66.14 1002 SER B CA 1
ATOM 5563 C C . SER B 1 302 ? 9.422 -20.555 -16.991 1.00 54.76 1002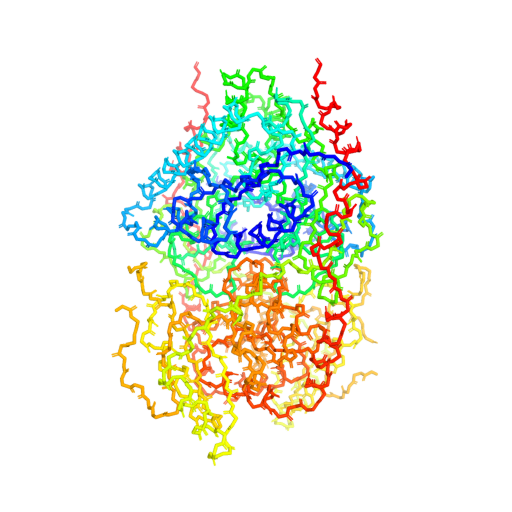 SER B C 1
ATOM 5564 O O . SER B 1 302 ? 8.889 -21.578 -17.425 1.00 49.12 1002 SER B O 1
ATOM 5567 N N . ASN B 1 303 ? 10.328 -20.586 -16.009 1.00 65.92 1003 ASN B N 1
ATOM 5568 C CA . ASN B 1 303 ? 10.761 -21.849 -15.372 1.00 63.55 1003 ASN B CA 1
ATOM 5569 C C . ASN B 1 303 ? 11.065 -21.600 -13.889 1.00 60.27 1003 ASN B C 1
ATOM 5570 O O . ASN B 1 303 ? 12.118 -21.039 -13.556 1.00 51.03 1003 ASN B O 1
ATOM 5575 N N . ALA B 1 304 ? 10.147 -22.033 -13.020 1.00 51.74 1004 ALA B N 1
ATOM 5576 C CA . ALA B 1 304 ? 10.193 -21.754 -11.579 1.00 47.33 1004 ALA B CA 1
ATOM 5577 C C . ALA B 1 304 ? 11.363 -22.442 -10.888 1.00 48.19 1004 ALA B C 1
ATOM 5578 O O . ALA B 1 304 ? 12.061 -21.831 -10.077 1.00 47.55 1004 ALA B O 1
ATOM 5580 N N . LYS B 1 305 ? 11.569 -23.708 -11.210 1.00 43.23 1005 LYS B N 1
ATOM 5581 C CA . LYS B 1 305 ? 12.585 -24.550 -10.582 1.00 46.90 1005 LYS B CA 1
ATOM 5582 C C . LYS B 1 305 ? 13.984 -24.065 -10.943 1.00 47.94 1005 LYS B C 1
ATOM 5583 O O . LYS B 1 305 ? 14.856 -24.015 -10.078 1.00 52.87 1005 LYS B O 1
ATOM 5589 N N . GLU B 1 306 ? 14.197 -23.679 -12.205 1.00 50.46 1006 GLU B N 1
ATOM 5590 C CA . GLU B 1 306 ? 15.491 -23.133 -12.645 1.00 56.15 1006 GLU B CA 1
ATOM 5591 C C . GLU B 1 306 ? 15.851 -21.842 -11.904 1.00 47.12 1006 GLU B C 1
ATOM 5592 O O . GLU B 1 306 ? 17.009 -21.607 -11.609 1.00 42.15 1006 GLU B O 1
ATOM 5598 N N . MET B 1 307 ? 14.854 -21.000 -11.660 1.00 39.77 1007 MET B N 1
ATOM 5599 C CA . MET B 1 307 ? 15.066 -19.761 -10.932 1.00 40.64 1007 MET B CA 1
ATOM 5600 C C . MET B 1 307 ? 15.483 -20.049 -9.484 1.00 38.11 1007 MET B C 1
ATOM 5601 O O . MET B 1 307 ? 16.429 -19.452 -8.968 1.00 35.26 1007 MET B O 1
ATOM 5606 N N . THR B 1 308 ? 14.750 -20.953 -8.845 1.00 38.35 1008 THR B N 1
ATOM 5607 C CA . THR B 1 308 ? 15.031 -21.393 -7.488 1.00 36.97 1008 THR B CA 1
ATOM 5608 C C . THR B 1 308 ? 16.459 -21.965 -7.410 1.00 38.52 1008 THR B C 1
ATOM 5609 O O . THR B 1 308 ? 17.229 -21.598 -6.532 1.00 40.05 1008 THR B O 1
ATOM 5613 N N . GLU B 1 309 ? 16.823 -22.813 -8.355 1.00 36.30 1009 GLU B N 1
ATOM 5614 C CA . GLU B 1 309 ? 18.175 -23.399 -8.405 1.00 40.56 1009 GLU B CA 1
ATOM 5615 C C . GLU B 1 309 ? 19.285 -22.355 -8.578 1.00 36.75 1009 GLU B C 1
ATOM 5616 O O . GLU B 1 309 ? 20.352 -22.490 -7.990 1.00 32.84 1009 GLU B O 1
ATOM 5622 N N . ALA B 1 310 ? 19.037 -21.335 -9.401 1.00 34.15 1010 ALA B N 1
ATOM 5623 C CA . ALA B 1 310 ? 20.002 -20.262 -9.561 1.00 35.21 1010 ALA B CA 1
ATOM 5624 C C . ALA B 1 310 ? 20.173 -19.463 -8.241 1.00 33.18 1010 ALA B C 1
ATOM 5625 O O . ALA B 1 310 ? 21.297 -19.087 -7.887 1.00 32.84 1010 ALA B O 1
ATOM 5627 N N . LEU B 1 311 ? 19.073 -19.184 -7.534 1.00 34.40 1011 LEU B N 1
ATOM 5628 C CA . LEU B 1 311 ? 19.154 -18.553 -6.207 1.00 38.21 1011 LEU B CA 1
ATOM 5629 C C . LEU B 1 311 ? 19.935 -19.386 -5.210 1.00 33.20 1011 LEU B C 1
ATOM 5630 O O . LEU B 1 311 ? 20.747 -18.846 -4.484 1.00 34.26 1011 LEU B O 1
ATOM 5635 N N . VAL B 1 312 ? 19.679 -20.680 -5.175 1.00 36.47 1012 VAL B N 1
ATOM 5636 C CA . VAL B 1 312 ? 20.396 -21.605 -4.267 1.00 34.78 1012 VAL B CA 1
ATOM 5637 C C . VAL B 1 312 ? 21.886 -21.596 -4.557 1.00 37.09 1012 VAL B C 1
ATOM 5638 O O . VAL B 1 312 ? 22.686 -21.477 -3.635 1.00 38.09 1012 VAL B O 1
ATOM 5642 N N . GLU B 1 313 ? 22.247 -21.727 -5.832 1.00 40.50 1013 GLU B N 1
ATOM 5643 C CA . GLU B 1 313 ? 23.656 -21.714 -6.259 1.00 38.29 1013 GLU B CA 1
ATOM 5644 C C . GLU B 1 313 ? 24.327 -20.384 -5.857 1.00 33.67 1013 GLU B C 1
ATOM 5645 O O . GLU B 1 313 ? 25.436 -20.369 -5.338 1.00 32.50 1013 GLU B O 1
ATOM 5651 N N . ALA B 1 314 ? 23.618 -19.277 -6.062 1.00 32.67 1014 ALA B N 1
ATOM 5652 C CA . ALA B 1 314 ? 24.145 -17.954 -5.752 1.00 32.01 1014 ALA B CA 1
ATOM 5653 C C . ALA B 1 314 ? 24.398 -17.772 -4.246 1.00 30.39 1014 ALA B C 1
ATOM 5654 O O . ALA B 1 314 ? 25.431 -17.284 -3.835 1.00 28.66 1014 ALA B O 1
ATOM 5656 N N . VAL B 1 315 ? 23.405 -18.157 -3.450 1.00 30.61 1015 VAL B N 1
ATOM 5657 C CA . VAL B 1 315 ? 23.512 -18.144 -1.992 1.00 28.95 1015 VAL B CA 1
ATOM 5658 C C . VAL B 1 315 ? 24.669 -19.032 -1.482 1.00 32.30 1015 VAL B C 1
ATOM 5659 O O . VAL B 1 315 ? 25.343 -18.651 -0.539 1.00 30.65 1015 VAL B O 1
ATOM 5663 N N . MET B 1 316 ? 24.897 -20.189 -2.089 1.00 35.93 1016 MET B N 1
ATOM 5664 C CA . MET B 1 316 ? 26.039 -21.053 -1.710 1.00 40.21 1016 MET B CA 1
ATOM 5665 C C . MET B 1 316 ? 27.402 -20.421 -2.033 1.00 40.19 1016 MET B C 1
ATOM 5666 O O . MET B 1 316 ? 28.318 -20.446 -1.200 1.00 38.69 1016 MET B O 1
ATOM 5671 N N . GLU B 1 317 ? 27.520 -19.876 -3.239 1.00 38.19 1017 GLU B N 1
ATOM 5672 C CA . GLU B 1 317 ? 28.734 -19.208 -3.705 1.00 39.47 1017 GLU B CA 1
ATOM 5673 C C . GLU B 1 317 ? 29.074 -17.991 -2.847 1.00 38.71 1017 GLU B C 1
ATOM 5674 O O . GLU B 1 317 ? 30.221 -17.862 -2.447 1.00 43.36 1017 GLU B O 1
ATOM 5680 N N . ALA B 1 318 ? 28.102 -17.113 -2.574 1.00 35.03 1018 ALA B N 1
ATOM 5681 C CA . ALA B 1 318 ? 28.345 -15.975 -1.651 1.00 33.68 1018 ALA B CA 1
ATOM 5682 C C . ALA B 1 318 ? 28.518 -16.363 -0.172 1.00 33.96 1018 ALA B C 1
ATOM 5683 O O . ALA B 1 318 ? 29.04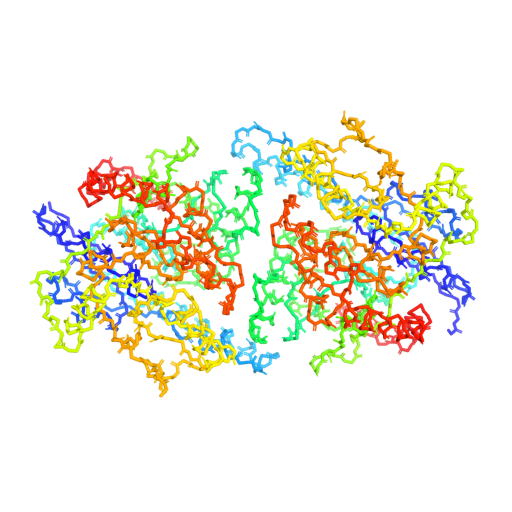1 -15.566 0.590 1.00 36.26 1018 ALA B O 1
ATOM 5685 N N . ASP B 1 319 ? 28.073 -17.556 0.220 1.00 34.60 1019 ASP B N 1
ATOM 5686 C CA . ASP B 1 319 ? 28.251 -18.122 1.542 1.00 37.90 1019 ASP B CA 1
ATOM 5687 C C . ASP B 1 319 ? 27.489 -17.283 2.585 1.00 36.98 1019 ASP B C 1
ATOM 5688 O O . ASP B 1 319 ? 28.021 -16.839 3.588 1.00 33.28 1019 ASP B O 1
ATOM 5693 N N . VAL B 1 320 ? 26.239 -16.990 2.242 1.00 31.55 1020 VAL B N 1
ATOM 5694 C CA . VAL B 1 320 ? 25.348 -16.204 3.090 1.00 29.19 1020 VAL B CA 1
ATOM 5695 C C . VAL B 1 320 ? 24.208 -17.109 3.557 1.00 29.25 1020 VAL B C 1
ATOM 5696 O O . VAL B 1 320 ? 24.044 -18.218 3.031 1.00 28.63 1020 VAL B O 1
ATOM 5700 N N . TYR B 1 321 ? 23.490 -16.675 4.595 1.00 26.22 1021 TYR B N 1
ATOM 5701 C CA . TYR B 1 321 ? 22.266 -17.311 5.024 1.00 26.27 1021 TYR B CA 1
ATOM 5702 C C . TYR B 1 321 ? 21.137 -16.484 4.428 1.00 26.29 1021 TYR B C 1
ATOM 5703 O O . TYR B 1 321 ? 21.193 -15.258 4.449 1.00 26.04 1021 TYR B O 1
ATOM 5712 N N . CYS B 1 322 ? 20.113 -17.162 3.904 1.00 26.09 1022 CYS B N 1
ATOM 5713 C CA . CYS B 1 322 ? 19.069 -16.504 3.152 1.00 25.23 1022 CYS B CA 1
ATOM 5714 C C . CYS B 1 322 ? 17.704 -16.747 3.745 1.00 24.18 1022 CYS B C 1
ATOM 5715 O O . CYS B 1 322 ? 17.314 -17.881 3.924 1.00 24.50 1022 CYS B O 1
ATOM 5718 N N . ILE B 1 323 ? 16.991 -15.670 4.056 1.00 23.25 1023 ILE B N 1
ATOM 5719 C CA . ILE B 1 323 ? 15.567 -15.760 4.376 1.00 23.72 1023 ILE B CA 1
ATOM 5720 C C . ILE B 1 323 ? 14.823 -15.488 3.056 1.00 24.72 1023 ILE B C 1
ATOM 5721 O O . ILE B 1 323 ? 14.869 -14.388 2.519 1.00 21.83 1023 ILE B O 1
ATOM 5726 N N . LEU B 1 324 ? 14.142 -16.510 2.573 1.00 25.25 1024 LEU B N 1
ATOM 5727 C CA . LEU B 1 324 ? 13.558 -16.529 1.252 1.00 26.04 1024 LEU B CA 1
ATOM 5728 C C . LEU B 1 324 ? 12.042 -16.380 1.398 1.00 26.43 1024 LEU B C 1
ATOM 5729 O O . LEU B 1 324 ? 11.403 -17.133 2.146 1.00 27.87 1024 LEU B O 1
ATOM 5734 N N . ASN B 1 325 ? 11.470 -15.439 0.660 1.00 25.48 1025 ASN B N 1
ATOM 5735 C CA . ASN B 1 325 ? 10.028 -15.276 0.589 1.00 25.71 1025 ASN B CA 1
ATOM 5736 C C . ASN B 1 325 ? 9.642 -15.532 -0.864 1.00 26.07 1025 ASN B C 1
ATOM 5737 O O . ASN B 1 325 ? 9.520 -14.613 -1.674 1.00 23.53 1025 ASN B O 1
ATOM 5742 N N . LYS B 1 326 ? 9.502 -16.817 -1.180 1.00 28.23 1026 LYS B N 1
ATOM 5743 C CA . LYS B 1 326 ? 9.189 -17.249 -2.552 1.00 31.13 1026 LYS B CA 1
ATOM 5744 C C . LYS B 1 326 ? 7.733 -16.935 -2.923 1.00 36.40 1026 LYS B C 1
ATOM 5745 O O . LYS B 1 326 ? 6.804 -17.199 -2.145 1.00 37.37 1026 LYS B O 1
ATOM 5751 N N . GLY B 1 327 ? 7.558 -16.307 -4.093 1.00 34.82 1027 GLY B N 1
ATOM 5752 C CA . GLY B 1 327 ? 6.237 -16.038 -4.677 1.00 31.45 1027 GLY B CA 1
ATOM 5753 C C . GLY B 1 327 ? 6.195 -16.199 -6.181 1.00 33.06 1027 GLY B C 1
ATOM 5754 O O . GLY B 1 327 ? 5.235 -15.760 -6.816 1.00 30.59 1027 GLY B O 1
ATOM 5755 N N . TRP B 1 328 ? 7.218 -16.817 -6.766 1.00 31.62 1028 TRP B N 1
ATOM 5756 C CA . TRP B 1 328 ? 7.228 -17.086 -8.210 1.00 34.70 1028 TRP B CA 1
ATOM 5757 C C . TRP B 1 328 ? 6.642 -18.458 -8.519 1.00 34.43 1028 TRP B C 1
ATOM 5758 O O . TRP B 1 328 ? 6.794 -19.414 -7.736 1.00 39.49 1028 TRP B O 1
ATOM 5769 N N . SER B 1 329 ? 5.964 -18.535 -9.668 1.00 44.92 1029 SER B N 1
ATOM 5770 C CA . SER B 1 329 ? 5.475 -19.795 -10.249 1.00 48.45 1029 SER B CA 1
ATOM 5771 C C . SER B 1 329 ? 5.228 -19.647 -11.755 1.00 44.76 1029 SER B C 1
ATOM 5772 O O . SER B 1 329 ? 5.221 -18.523 -12.278 1.00 42.71 1029 SER B O 1
ATOM 5775 N N . GLU B 1 330 ? 4.974 -20.788 -12.403 1.00 53.45 1030 GLU B N 1
ATOM 5776 C CA . GLU B 1 330 ? 4.732 -20.894 -13.855 1.00 62.13 1030 GLU B CA 1
ATOM 5777 C C . GLU B 1 330 ? 3.330 -20.368 -14.261 1.00 65.00 1030 GLU B C 1
ATOM 5778 O O . GLU B 1 330 ? 3.147 -19.912 -15.412 1.00 54.23 1030 GLU B O 1
ATOM 5784 N N . ARG B 1 331 ? 2.361 -20.439 -13.327 1.00 58.42 1031 ARG B N 1
ATOM 5785 C CA . ARG B 1 331 ? 0.999 -19.941 -13.515 1.00 66.40 1031 ARG B CA 1
ATOM 5786 C C . ARG B 1 331 ? 0.597 -19.248 -12.201 1.00 68.91 1031 ARG B C 1
ATOM 5787 O O . ARG B 1 331 ? 1.205 -19.529 -11.161 1.00 64.30 1031 ARG B O 1
ATOM 5795 N N . LEU B 1 332 ? -0.438 -18.394 -12.213 1.00 60.04 1032 LEU B N 1
ATOM 5796 C CA . LEU B 1 332 ? -0.856 -17.643 -11.001 1.00 69.75 1032 LEU B CA 1
ATOM 5797 C C . LEU B 1 332 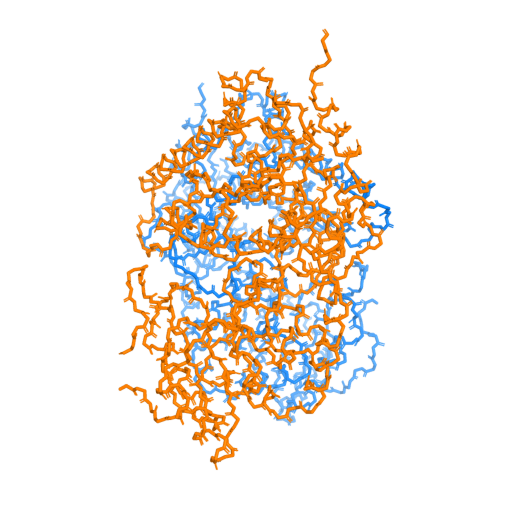? -1.234 -18.510 -9.756 1.00 90.01 1032 LEU B C 1
ATOM 5798 O O . LEU B 1 332 ? -1.217 -18.018 -8.627 1.00 72.19 1032 LEU B O 1
ATOM 5803 N N . GLY B 1 333 ? -1.563 -19.792 -9.969 1.00 116.09 1033 GLY B N 1
ATOM 5804 C CA . GLY B 1 333 ? -1.792 -20.776 -8.896 1.00 108.11 1033 GLY B CA 1
ATOM 5805 C C . GLY B 1 333 ? -0.575 -21.198 -8.075 1.00 94.44 1033 GLY B C 1
ATOM 5806 O O . GLY B 1 333 ? 0.507 -21.450 -8.616 1.00 76.20 1033 GLY B O 1
ATOM 5807 N N . ASP B 1 334 ? -0.824 -21.425 -6.786 1.00 89.36 1034 ASP B N 1
ATOM 5808 C CA . ASP B 1 334 ? 0.097 -21.047 -5.691 1.00 105.08 1034 ASP B CA 1
ATOM 5809 C C . ASP B 1 334 ? 1.282 -21.955 -5.206 1.00 111.47 1034 ASP B C 1
ATOM 5810 O O . ASP B 1 334 ? 1.095 -22.900 -4.403 1.00 63.61 1034 ASP B O 1
ATOM 5815 N N . LYS B 1 335 ? 2.506 -21.609 -5.652 1.00 101.36 1035 LYS B N 1
ATOM 5816 C CA . LYS B 1 335 ? 3.743 -22.050 -4.994 1.00 78.94 1035 LYS B CA 1
ATOM 5817 C C . LYS B 1 335 ? 4.497 -20.863 -4.262 1.00 86.66 1035 LYS B C 1
ATOM 5818 O O . LYS B 1 335 ? 5.307 -20.108 -4.809 1.00 53.84 1035 LYS B O 1
ATOM 5824 N N . ALA B 1 336 ? 4.152 -20.708 -2.983 1.00 73.43 1036 ALA B N 1
ATOM 5825 C CA . ALA B 1 336 ? 5.029 -20.174 -1.964 1.00 52.40 1036 ALA B CA 1
ATOM 5826 C C . ALA B 1 336 ? 5.919 -21.331 -1.416 1.00 55.25 1036 ALA B C 1
ATOM 5827 O O . ALA B 1 336 ? 6.778 -21.119 -0.552 1.00 54.69 1036 ALA B O 1
ATOM 5829 N N . ALA B 1 337 ? 5.720 -22.562 -1.910 1.00 51.72 1037 ALA B N 1
ATOM 5830 C CA . ALA B 1 337 ? 6.480 -23.732 -1.474 1.00 55.24 1037 ALA B CA 1
ATOM 5831 C C . ALA B 1 337 ? 7.593 -24.013 -2.478 1.00 55.03 1037 ALA B C 1
ATOM 5832 O O . ALA B 1 337 ? 7.520 -23.568 -3.621 1.00 47.52 1037 ALA B O 1
ATOM 5834 N N . LYS B 1 338 ? 8.625 -24.745 -2.053 1.00 63.49 1038 LYS B N 1
ATOM 5835 C CA . LYS B 1 338 ? 9.482 -25.487 -2.989 1.00 64.19 1038 LYS B CA 1
ATOM 5836 C C . LYS B 1 338 ? 9.454 -26.966 -2.651 1.00 49.32 1038 LYS B C 1
ATOM 5837 O O . LYS B 1 338 ? 9.590 -27.790 -3.549 1.00 57.14 1038 LYS B O 1
ATOM 5843 N N . ASP B 1 343 ? 14.840 -30.237 -0.910 1.00 63.88 1043 ASP B N 1
ATOM 5844 C CA . ASP B 1 343 ? 15.129 -29.170 -1.870 1.00 62.29 1043 ASP B CA 1
ATOM 5845 C C . ASP B 1 343 ? 16.180 -28.234 -1.195 1.00 62.96 1043 ASP B C 1
ATOM 5846 O O . ASP B 1 343 ? 17.369 -28.321 -1.496 1.00 59.87 1043 ASP B O 1
ATOM 5851 N N . LEU B 1 344 ? 15.744 -27.362 -0.288 1.00 55.03 1044 LEU B N 1
ATOM 5852 C CA . LEU B 1 344 ? 16.607 -26.253 0.156 1.00 43.75 1044 LEU B CA 1
ATOM 5853 C C . LEU B 1 344 ? 17.618 -26.675 1.211 1.00 41.28 1044 LEU B C 1
ATOM 5854 O O . LEU B 1 344 ? 17.262 -27.366 2.151 1.00 40.39 1044 LEU B O 1
ATOM 5859 N N . PRO B 1 345 ? 18.887 -26.240 1.073 1.00 38.12 1045 PRO B N 1
ATOM 5860 C CA . PRO B 1 345 ? 19.869 -26.480 2.109 1.00 41.26 1045 PRO B CA 1
ATOM 5861 C C . PRO B 1 345 ? 19.630 -25.712 3.426 1.00 38.42 1045 PRO B C 1
ATOM 5862 O O . PRO B 1 345 ? 18.703 -24.890 3.550 1.00 32.22 1045 PRO B O 1
ATOM 5866 N N . ARG B 1 346 ? 20.495 -26.030 4.388 1.00 37.68 1046 ARG B N 1
ATOM 5867 C CA . ARG B 1 346 ? 20.455 -25.533 5.756 1.00 42.72 1046 ARG B CA 1
ATOM 5868 C C . ARG B 1 346 ? 20.519 -23.993 5.847 1.00 40.51 1046 ARG B C 1
ATOM 5869 O O . ARG B 1 346 ? 19.921 -23.399 6.740 1.00 38.08 1046 ARG B O 1
ATOM 5877 N N . ASN B 1 347 ? 21.259 -23.375 4.926 1.00 37.79 1047 ASN B N 1
ATOM 5878 C CA . ASN B 1 347 ? 21.477 -21.907 4.923 1.00 36.85 1047 ASN B CA 1
ATOM 5879 C C . ASN B 1 347 ? 20.375 -21.097 4.217 1.00 32.50 1047 ASN B C 1
ATOM 5880 O O . ASN B 1 347 ? 20.531 -19.883 3.998 1.00 30.11 1047 ASN B O 1
ATOM 5885 N N . ILE B 1 348 ? 19.248 -21.744 3.901 1.00 30.18 1048 ILE B N 1
ATOM 5886 C CA . ILE B 1 348 ? 18.124 -21.070 3.274 1.00 29.56 1048 ILE B CA 1
ATOM 5887 C C . ILE B 1 348 ? 16.836 -21.412 3.998 1.00 29.32 1048 ILE B C 1
ATOM 5888 O O . ILE B 1 348 ? 16.514 -22.577 4.124 1.00 31.61 1048 ILE B O 1
ATOM 5893 N N . LEU B 1 349 ? 16.087 -20.411 4.445 1.00 27.21 1049 LEU B N 1
ATOM 5894 C CA . LEU B 1 349 ? 14.804 -20.648 5.088 1.00 29.23 1049 LEU B CA 1
ATOM 5895 C C . LEU B 1 349 ? 13.668 -20.053 4.278 1.00 28.97 1049 LEU B C 1
ATOM 5896 O O . LEU B 1 349 ? 13.606 -18.844 4.119 1.00 29.83 1049 LEU B O 1
ATOM 5901 N N . ASN B 1 350 ? 12.761 -20.890 3.778 1.00 31.40 1050 ASN B N 1
ATOM 5902 C CA . ASN B 1 350 ? 11.550 -20.372 3.112 1.00 33.70 1050 ASN B CA 1
ATOM 5903 C C . ASN B 1 350 ? 10.534 -19.954 4.164 1.00 32.60 1050 ASN B C 1
ATOM 5904 O O . ASN B 1 350 ? 10.020 -20.773 4.871 1.00 41.59 1050 ASN B O 1
ATOM 5909 N N . ILE B 1 351 ? 10.289 -18.668 4.285 1.00 31.46 1051 ILE B N 1
ATOM 5910 C CA . ILE B 1 351 ? 9.291 -18.166 5.210 1.00 37.52 1051 ILE B CA 1
ATOM 5911 C C . ILE B 1 351 ? 8.164 -17.549 4.386 1.00 36.45 1051 ILE B C 1
ATOM 5912 O O . ILE B 1 351 ? 8.310 -17.260 3.186 1.00 31.69 1051 ILE B O 1
ATOM 5917 N N . GLY B 1 352 ? 7.017 -17.346 4.987 1.00 41.27 1052 GLY B N 1
ATOM 5918 C CA . GLY B 1 352 ? 5.998 -16.576 4.266 1.00 45.20 1052 GLY B CA 1
ATOM 5919 C C . GLY B 1 352 ? 6.326 -15.086 4.199 1.00 49.56 1052 GLY B C 1
ATOM 5920 O O . GLY B 1 352 ? 7.505 -14.636 4.188 1.00 39.44 1052 GLY B O 1
ATOM 5921 N N . ASN B 1 353 ? 5.257 -14.313 4.162 1.00 37.55 1053 ASN B N 1
ATOM 5922 C CA . ASN B 1 353 ? 5.345 -12.912 4.410 1.00 39.20 1053 ASN B CA 1
ATOM 5923 C C . ASN B 1 353 ? 5.618 -12.708 5.907 1.00 35.35 1053 ASN B C 1
ATOM 5924 O O . ASN B 1 353 ? 5.039 -13.365 6.775 1.00 36.61 1053 ASN B O 1
ATOM 5929 N N . VAL B 1 354 ? 6.538 -11.805 6.184 1.00 27.49 1054 VAL B N 1
ATOM 5930 C CA . VAL B 1 354 ? 6.846 -11.351 7.522 1.00 29.29 1054 VAL B CA 1
ATOM 5931 C C . VAL B 1 354 ? 6.863 -9.856 7.425 1.00 26.21 1054 VAL B C 1
ATOM 5932 O O . VAL B 1 354 ? 7.422 -9.347 6.459 1.00 26.91 1054 VAL B O 1
ATOM 5936 N N . PRO B 1 355 ? 6.313 -9.129 8.403 1.00 24.44 1055 PRO B N 1
ATOM 5937 C CA . PRO B 1 355 ? 6.411 -7.684 8.270 1.00 26.44 1055 PRO B CA 1
ATOM 5938 C C . PRO B 1 355 ? 7.871 -7.195 8.132 1.00 24.82 1055 PRO B C 1
ATOM 5939 O O . PRO B 1 355 ? 8.724 -7.548 8.924 1.00 21.85 1055 PRO B O 1
ATOM 5943 N N . HIS B 1 356 ? 8.137 -6.402 7.103 1.00 22.60 1056 HIS B N 1
ATOM 5944 C CA . HIS B 1 356 ? 9.483 -5.980 6.772 1.00 19.26 1056 HIS B CA 1
ATOM 5945 C C . HIS B 1 356 ? 10.026 -4.991 7.806 1.00 20.52 1056 HIS B C 1
ATOM 5946 O O . HIS B 1 356 ? 11.247 -4.956 8.051 1.00 23.11 1056 HIS B O 1
ATOM 5953 N N . ASP B 1 357 ? 9.167 -4.202 8.438 1.00 18.54 1057 ASP B N 1
ATOM 5954 C CA . ASP B 1 357 ? 9.665 -3.344 9.491 1.00 20.20 1057 ASP B CA 1
ATOM 5955 C C . ASP B 1 357 ? 10.183 -4.076 10.722 1.00 18.49 1057 ASP B C 1
ATOM 5956 O O . ASP B 1 357 ? 10.944 -3.475 11.480 1.00 20.16 1057 ASP B O 1
ATOM 5961 N N . TRP B 1 358 ? 9.794 -5.340 10.921 1.00 16.94 1058 TRP B N 1
ATOM 5962 C CA . TRP B 1 358 ? 10.418 -6.195 11.887 1.00 16.52 1058 TRP B CA 1
ATOM 5963 C C . TRP B 1 358 ? 11.690 -6.881 11.350 1.00 16.23 1058 TRP B C 1
ATOM 5964 O O . TRP B 1 358 ? 12.716 -6.992 12.034 1.00 14.95 1058 TRP B O 1
ATOM 5975 N N . LEU B 1 359 ? 11.578 -7.415 10.146 1.00 15.95 1059 LEU B N 1
ATOM 5976 C CA . LEU B 1 359 ? 12.606 -8.307 9.607 1.00 17.34 1059 LEU B CA 1
ATOM 5977 C C . LEU B 1 359 ? 13.813 -7.559 9.046 1.00 15.82 1059 LEU B C 1
ATOM 5978 O O . LEU B 1 359 ? 14.935 -8.018 9.252 1.00 16.47 1059 LEU B O 1
ATOM 5983 N N . PHE B 1 360 ? 13.598 -6.475 8.320 1.00 14.05 1060 PHE B N 1
ATOM 5984 C CA . PHE B 1 360 ? 14.705 -5.778 7.635 1.00 13.39 1060 PHE B CA 1
ATOM 5985 C C . PHE B 1 360 ? 15.780 -5.220 8.587 1.00 13.57 1060 PHE B C 1
ATOM 5986 O O . PHE B 1 360 ? 16.963 -5.327 8.291 1.00 13.88 1060 PHE B O 1
ATOM 5994 N N . PRO B 1 361 ? 15.381 -4.756 9.752 1.00 13.61 1061 PRO B N 1
ATOM 5995 C CA . PRO B 1 361 ? 16.382 -4.402 10.808 1.00 13.91 1061 PRO B CA 1
ATOM 5996 C C . PRO B 1 361 ? 17.227 -5.510 11.301 1.00 15.20 1061 PRO B C 1
ATOM 5997 O O . PRO B 1 361 ? 18.210 -5.263 11.945 1.00 15.54 1061 PRO B O 1
ATOM 6001 N N . GLN B 1 362 ? 16.829 -6.760 11.079 1.00 15.91 1062 GLN B N 1
ATOM 6002 C CA . GLN B 1 362 ? 17.577 -7.933 11.571 1.00 17.72 1062 GLN B CA 1
ATOM 6003 C C . GLN B 1 362 ? 18.539 -8.527 10.550 1.00 17.77 1062 GLN B C 1
ATOM 6004 O O . GLN B 1 362 ? 19.290 -9.391 10.936 1.00 20.21 1062 GLN B O 1
ATOM 6010 N N . VAL B 1 363 ? 18.476 -8.115 9.288 1.00 17.61 1063 VAL B N 1
ATOM 6011 C CA . VAL B 1 363 ? 19.311 -8.674 8.233 1.00 18.90 1063 VAL B CA 1
ATOM 6012 C C . VAL B 1 363 ? 20.394 -7.672 7.789 1.00 18.58 1063 VAL B C 1
ATOM 6013 O O . VAL B 1 363 ? 20.414 -6.512 8.250 1.00 17.53 1063 VAL B O 1
ATOM 6017 N N . ASP B 1 364 ? 21.306 -8.141 6.952 1.00 17.84 1064 ASP B N 1
ATOM 6018 C CA . ASP B 1 364 ? 22.461 -7.349 6.452 1.00 18.94 1064 ASP B CA 1
ATOM 6019 C C . ASP B 1 364 ? 22.221 -6.776 5.055 1.00 20.46 1064 ASP B C 1
ATOM 6020 O O . ASP B 1 364 ? 22.824 -5.781 4.687 1.00 23.15 1064 ASP B O 1
ATOM 6025 N N . ALA B 1 365 ? 21.365 -7.413 4.267 1.00 16.65 1065 ALA B N 1
ATOM 6026 C CA . ALA B 1 365 ? 21.051 -6.934 2.917 1.00 15.69 1065 ALA B CA 1
ATOM 6027 C C . ALA B 1 365 ? 19.770 -7.500 2.426 1.00 15.35 1065 ALA B C 1
ATOM 6028 O O . ALA B 1 365 ? 19.328 -8.484 2.955 1.00 14.76 1065 ALA B O 1
ATOM 6030 N N . ALA B 1 366 ? 19.220 -6.928 1.351 1.00 14.75 1066 ALA B N 1
ATOM 6031 C CA . ALA B 1 366 ? 17.996 -7.456 0.774 1.00 15.38 1066 ALA B CA 1
ATOM 6032 C C . ALA B 1 366 ? 18.101 -7.498 -0.759 1.00 16.14 1066 ALA B C 1
ATOM 6033 O O . ALA B 1 366 ? 18.731 -6.637 -1.359 1.00 16.08 1066 ALA B O 1
ATOM 6035 N N . VAL B 1 367 ? 17.500 -8.523 -1.361 1.00 14.63 1067 VAL B N 1
ATOM 6036 C CA . VAL B 1 367 ? 17.393 -8.676 -2.778 1.00 15.20 1067 VAL B CA 1
ATOM 6037 C C . VAL B 1 367 ? 15.881 -8.710 -3.045 1.00 15.43 1067 VAL B C 1
ATOM 6038 O O . VAL B 1 367 ? 15.166 -9.515 -2.431 1.00 15.26 1067 VAL B O 1
ATOM 6042 N N . HIS B 1 368 ? 15.404 -7.836 -3.911 1.00 13.06 1068 HIS B N 1
ATOM 6043 C CA . HIS B 1 368 ? 14.004 -7.808 -4.211 1.00 13.43 1068 HIS B CA 1
ATOM 6044 C C . HIS B 1 368 ? 13.681 -7.238 -5.597 1.00 14.93 1068 HIS B C 1
ATOM 6045 O O . HIS B 1 368 ? 14.569 -7.000 -6.402 1.00 16.13 1068 HIS B O 1
ATOM 6052 N N . HIS B 1 369 ? 12.406 -7.036 -5.844 1.00 14.75 1069 HIS B N 1
ATOM 6053 C CA . HIS B 1 369 ? 11.887 -6.668 -7.149 1.00 15.18 1069 HIS B CA 1
ATOM 6054 C C . HIS B 1 369 ? 11.865 -5.172 -7.424 1.00 13.09 1069 HIS B C 1
ATOM 6055 O O . HIS B 1 369 ? 11.601 -4.756 -8.539 1.00 12.65 1069 HIS B O 1
ATOM 6062 N N . GLY B 1 370 ? 12.118 -4.339 -6.407 1.00 12.33 1070 GLY B N 1
ATOM 6063 C CA . GLY B 1 370 ? 12.136 -2.922 -6.566 1.00 11.47 1070 GLY B CA 1
ATOM 6064 C C . GLY B 1 370 ? 10.761 -2.313 -6.574 1.00 10.57 1070 GLY B C 1
ATOM 6065 O O . GLY B 1 370 ? 10.607 -1.199 -7.015 1.00 12.25 1070 GLY B O 1
ATOM 6066 N N . GLY B 1 371 ? 9.747 -3.015 -6.098 1.00 11.42 1071 GLY B N 1
ATOM 6067 C CA . GLY B 1 371 ? 8.470 -2.382 -5.847 1.00 11.18 1071 GLY B CA 1
ATOM 6068 C C . GLY B 1 371 ? 8.670 -1.130 -4.979 1.00 12.09 1071 GLY B C 1
ATOM 6069 O O . GLY B 1 371 ? 9.590 -1.075 -4.112 1.00 11.61 1071 GLY B O 1
ATOM 6070 N N A SER B 1 372 ? 7.839 -0.124 -5.163 0.50 13.80 1072 SER B N 1
ATOM 6071 N N B SER B 1 372 ? 7.939 -0.124 -5.163 0.50 13.80 1072 SER B N 1
ATOM 6072 C CA A SER B 1 372 ? 8.079 1.164 -4.474 0.50 14.50 1072 SER B CA 1
ATOM 6073 C CA B SER B 1 372 ? 8.179 1.164 -4.474 0.50 14.50 1072 SER B CA 1
ATOM 6074 C C A SER B 1 372 ? 8.062 1.023 -2.961 0.50 13.37 1072 SER B C 1
ATOM 6075 C C B SER B 1 372 ? 8.162 1.023 -2.961 0.50 13.37 1072 SER B C 1
ATOM 6076 O O A SER B 1 372 ? 8.897 1.602 -2.288 0.50 13.44 1072 SER B O 1
ATOM 6077 O O B SER B 1 372 ? 8.997 1.602 -2.288 0.50 13.44 1072 SER B O 1
ATOM 6082 N N . GLY B 1 373 ? 7.098 0.278 -2.453 1.00 14.09 1073 GLY B N 1
ATOM 6083 C CA . GLY B 1 373 ? 6.965 0.075 -1.010 1.00 16.42 1073 GLY B CA 1
ATOM 6084 C C . GLY B 1 373 ? 8.100 -0.758 -0.439 1.00 13.52 1073 GLY B C 1
ATOM 6085 O O . GLY B 1 373 ? 8.648 -0.433 0.639 1.00 13.26 1073 GLY B O 1
ATOM 6086 N N . THR B 1 374 ? 8.450 -1.827 -1.147 1.00 12.94 1074 THR B N 1
ATOM 6087 C CA . THR B 1 374 ? 9.514 -2.687 -0.676 1.00 11.75 1074 THR B CA 1
ATOM 6088 C C . THR B 1 374 ? 10.869 -1.951 -0.691 1.00 11.73 1074 THR B C 1
ATOM 6089 O O . THR B 1 374 ? 11.683 -2.123 0.210 1.00 10.94 1074 THR B O 1
ATOM 6093 N N . THR B 1 375 ? 11.096 -1.144 -1.713 1.00 11.12 1075 THR B N 1
ATOM 6094 C CA . THR B 1 375 ? 12.296 -0.301 -1.768 1.00 12.31 1075 THR B CA 1
ATOM 6095 C C . THR B 1 375 ? 12.379 0.674 -0.600 1.00 12.04 1075 THR B C 1
ATOM 6096 O O . THR B 1 375 ? 13.442 0.850 -0.007 1.00 12.74 1075 THR B O 1
ATOM 6100 N N . GLY B 1 376 ? 11.265 1.336 -0.296 1.00 11.53 1076 GLY B N 1
ATOM 6101 C CA . GLY B 1 376 ? 11.176 2.169 0.878 1.00 11.11 1076 GLY B CA 1
ATOM 6102 C C . GLY B 1 376 ? 11.498 1.420 2.157 1.00 11.53 1076 GLY B C 1
ATOM 6103 O O . GLY B 1 376 ? 12.241 1.959 3.000 1.00 10.77 1076 GLY B O 1
ATOM 6104 N N . ALA B 1 377 ? 10.991 0.206 2.300 1.00 10.54 1077 ALA B N 1
ATOM 6105 C CA . ALA B 1 377 ? 11.299 -0.584 3.511 1.00 11.25 1077 ALA B CA 1
ATOM 6106 C C . ALA B 1 377 ? 12.817 -0.933 3.618 1.00 10.72 1077 ALA B C 1
ATOM 6107 O O . ALA B 1 377 ? 13.371 -0.858 4.695 1.00 9.52 1077 ALA B O 1
ATOM 6109 N N . SER B 1 378 ? 13.450 -1.333 2.521 1.00 11.08 1078 SER B N 1
ATOM 6110 C CA . SER B 1 378 ? 14.890 -1.695 2.572 1.00 12.90 1078 SER B CA 1
ATOM 6111 C C . SER B 1 378 ? 15.799 -0.453 2.794 1.00 13.50 1078 SER B C 1
ATOM 6112 O O . SER B 1 378 ? 16.749 -0.521 3.582 1.00 16.32 1078 SER B O 1
ATOM 6115 N N . LEU B 1 379 ? 15.444 0.674 2.190 1.00 13.32 1079 LEU B N 1
ATOM 6116 C CA . LEU B 1 379 ? 16.138 1.951 2.396 1.00 16.80 1079 LEU B CA 1
ATOM 6117 C C . LEU B 1 379 ? 15.948 2.471 3.850 1.00 13.89 1079 LEU B C 1
ATOM 6118 O O . LEU B 1 379 ? 16.908 2.881 4.525 1.00 14.69 1079 LEU B O 1
ATOM 6123 N N . ARG B 1 380 ? 14.711 2.421 4.337 1.00 12.26 1080 ARG B N 1
ATOM 6124 C CA . ARG B 1 380 ? 14.420 2.801 5.726 1.00 13.76 1080 ARG B CA 1
ATOM 6125 C C . ARG B 1 380 ? 15.243 2.013 6.715 1.00 13.02 1080 ARG B C 1
ATOM 6126 O O . ARG B 1 380 ? 15.678 2.575 7.723 1.00 12.07 1080 ARG B O 1
ATOM 6134 N N . ALA B 1 381 ? 15.513 0.742 6.410 1.00 12.98 1081 ALA B N 1
ATOM 6135 C CA . ALA B 1 381 ? 16.288 -0.086 7.314 1.00 12.08 1081 ALA B CA 1
ATOM 6136 C C . ALA B 1 381 ? 17.773 -0.013 7.062 1.00 11.99 1081 ALA B C 1
ATOM 6137 O O . ALA B 1 381 ? 18.524 -0.699 7.735 1.00 11.79 1081 ALA B O 1
ATOM 6139 N N . GLY B 1 382 ? 18.207 0.805 6.118 1.00 12.71 1082 GLY B N 1
ATOM 6140 C CA . GLY B 1 382 ? 19.638 0.944 5.825 1.00 13.33 1082 GLY B CA 1
ATOM 6141 C C . GLY B 1 382 ? 20.298 -0.272 5.270 1.00 14.47 1082 GLY B C 1
ATOM 6142 O O . GLY B 1 382 ? 21.447 -0.510 5.565 1.00 14.99 1082 GLY B O 1
ATOM 6143 N N . LEU B 1 383 ? 19.583 -1.042 4.423 1.00 13.53 1083 LEU B N 1
ATOM 6144 C CA . LEU B 1 383 ? 20.145 -2.242 3.859 1.00 13.69 1083 LEU B CA 1
ATOM 6145 C C . LEU B 1 383 ? 20.718 -1.958 2.485 1.00 13.89 1083 LEU B C 1
ATOM 6146 O O . LEU B 1 383 ? 20.012 -1.433 1.640 1.00 12.87 1083 LEU B O 1
ATOM 6151 N N . PRO B 1 384 ? 21.933 -2.408 2.213 1.00 14.04 1084 PRO B N 1
ATOM 6152 C CA . PRO B 1 384 ? 22.324 -2.480 0.796 1.00 15.54 1084 PRO B CA 1
ATOM 6153 C C . PRO B 1 384 ? 21.351 -3.378 0.028 1.00 16.82 1084 PRO B C 1
ATOM 6154 O O . PRO B 1 384 ? 20.992 -4.456 0.516 1.00 17.81 1084 PRO B O 1
ATOM 6158 N N . THR B 1 385 ? 20.904 -2.894 -1.132 1.00 17.07 1085 THR B N 1
ATOM 6159 C CA . THR B 1 385 ? 19.732 -3.440 -1.790 1.00 18.13 1085 THR B CA 1
ATOM 6160 C C . THR B 1 385 ? 20.000 -3.861 -3.262 1.00 20.49 1085 THR B C 1
ATOM 6161 O O . THR B 1 385 ? 20.219 -3.009 -4.142 1.00 28.58 1085 THR B O 1
ATOM 6165 N N . VAL B 1 386 ? 19.890 -5.145 -3.550 1.00 17.62 1086 VAL B N 1
ATOM 6166 C CA . VAL B 1 386 ? 19.965 -5.666 -4.905 1.00 16.46 1086 VAL B CA 1
ATOM 6167 C C . VAL B 1 386 ? 18.525 -5.739 -5.498 1.00 18.57 1086 VAL B C 1
ATOM 6168 O O . VAL B 1 386 ? 17.656 -6.311 -4.883 1.00 15.51 1086 VAL B O 1
ATOM 6172 N N . ILE B 1 387 ? 18.296 -5.105 -6.663 1.00 15.77 1087 ILE B N 1
ATOM 6173 C CA . ILE B 1 387 ? 17.014 -5.114 -7.302 1.00 16.09 1087 ILE B CA 1
ATOM 6174 C C . ILE B 1 387 ? 17.099 -5.804 -8.647 1.00 15.45 1087 ILE B C 1
ATOM 6175 O O . ILE B 1 387 ? 17.977 -5.498 -9.448 1.00 17.14 1087 ILE B O 1
ATOM 6180 N N . LYS B 1 388 ? 16.227 -6.784 -8.834 1.00 14.84 1088 LYS B N 1
ATOM 6181 C CA . LYS B 1 388 ? 15.993 -7.422 -10.114 1.00 16.71 1088 LYS B CA 1
ATOM 6182 C C . LYS B 1 388 ? 14.594 -7.016 -10.505 1.00 15.12 1088 LYS B C 1
ATOM 6183 O O . LYS B 1 388 ? 13.646 -7.584 -10.007 1.00 14.61 1088 LYS B O 1
ATOM 6189 N N . PRO B 1 389 ? 14.465 -6.018 -11.396 1.00 13.84 1089 PRO B N 1
ATOM 6190 C CA . PRO B 1 389 ? 13.148 -5.559 -11.808 1.00 13.72 1089 PRO B CA 1
ATOM 6191 C C . PRO B 1 389 ? 12.470 -6.488 -12.762 1.00 14.70 1089 PRO B C 1
ATOM 6192 O O . PRO B 1 389 ? 13.148 -7.126 -13.592 1.00 16.10 1089 PRO B O 1
ATOM 6196 N N . PHE B 1 390 ? 11.135 -6.556 -12.676 1.00 15.66 1090 PHE B N 1
ATOM 6197 C CA . PHE B 1 390 ? 10.324 -7.384 -13.589 1.00 18.04 1090 PHE B CA 1
ATOM 6198 C C . PHE B 1 390 ? 9.373 -6.542 -14.426 1.00 21.82 1090 PHE B C 1
ATOM 6199 O O . PHE B 1 390 ? 9.252 -6.764 -15.626 1.00 18.66 1090 PHE B O 1
ATOM 6207 N N . PHE B 1 391 ? 8.690 -5.588 -13.823 1.00 21.19 1091 PHE B N 1
ATOM 6208 C CA . PHE B 1 391 ? 7.639 -4.849 -14.514 1.00 25.58 1091 PHE B CA 1
ATOM 6209 C C . PHE B 1 391 ? 7.565 -3.389 -14.031 1.00 26.75 1091 PHE B C 1
ATOM 6210 O O . PHE B 1 391 ? 7.753 -3.099 -12.849 1.00 20.22 1091 PHE B O 1
ATOM 6218 N N . GLY B 1 392 ? 7.308 -2.464 -14.963 1.00 22.44 1092 GLY B N 1
ATOM 6219 C CA . GLY B 1 392 ? 6.828 -1.147 -14.587 1.00 22.03 1092 GLY B CA 1
ATOM 6220 C C . GLY B 1 392 ? 7.791 -0.299 -13.790 1.00 17.43 1092 GLY B C 1
ATOM 6221 O O . GLY B 1 392 ? 8.973 -0.122 -14.181 1.00 21.27 1092 GLY B O 1
ATOM 6222 N N . ASP B 1 393 ? 7.298 0.258 -12.676 1.00 18.37 1093 ASP B N 1
ATOM 6223 C CA . ASP B 1 393 ? 8.137 1.149 -11.876 1.00 20.98 1093 ASP B CA 1
ATOM 6224 C C . ASP B 1 393 ? 9.324 0.462 -11.185 1.00 15.06 1093 ASP B C 1
ATOM 6225 O O . ASP B 1 393 ? 10.203 1.150 -10.680 1.00 15.45 1093 ASP B O 1
ATOM 6230 N N . GLN B 1 394 ? 9.353 -0.863 -11.176 1.00 13.54 1094 GLN B N 1
ATOM 6231 C CA . GLN B 1 394 ? 10.514 -1.595 -10.648 1.00 13.05 1094 GLN B CA 1
ATOM 6232 C C . GLN B 1 394 ? 11.765 -1.187 -11.376 1.00 12.10 1094 GLN B C 1
ATOM 6233 O O . GLN B 1 394 ? 12.831 -1.099 -10.774 1.00 12.53 1094 GLN B O 1
ATOM 6239 N N . PHE B 1 395 ? 11.633 -0.899 -12.689 1.00 12.60 1095 PHE B N 1
ATOM 6240 C CA . PHE B 1 395 ? 12.786 -0.458 -13.475 1.00 13.24 1095 PHE B CA 1
ATOM 6241 C C . PHE B 1 395 ? 13.248 0.933 -13.073 1.00 11.33 1095 PHE B C 1
ATOM 6242 O O . PHE B 1 395 ? 14.464 1.214 -13.033 1.00 11.92 1095 PHE B O 1
ATOM 6250 N N . PHE B 1 396 ? 12.308 1.788 -12.715 1.00 10.19 1096 PHE B N 1
ATOM 6251 C CA . PHE B 1 396 ? 12.637 3.097 -12.193 1.00 11.76 1096 PHE B CA 1
ATOM 6252 C C . PHE B 1 396 ? 13.425 3.021 -10.890 1.00 10.74 1096 PHE B C 1
ATOM 6253 O O . PHE B 1 396 ? 14.532 3.626 -10.773 1.00 13.75 1096 PHE B O 1
ATOM 6261 N N . TYR B 1 397 ? 12.908 2.263 -9.928 1.00 9.30 1097 TYR B N 1
ATOM 6262 C CA . TYR B 1 397 ? 13.619 2.133 -8.635 1.00 9.24 1097 TYR B CA 1
ATOM 6263 C C . TYR B 1 397 ? 14.929 1.381 -8.728 1.00 10.21 1097 TYR B C 1
ATOM 6264 O O . TYR B 1 397 ? 15.859 1.701 -7.981 1.00 12.63 1097 TYR B O 1
ATOM 6273 N N . ALA B 1 398 ? 15.046 0.420 -9.614 1.00 12.02 1098 ALA B N 1
ATOM 6274 C CA . ALA B 1 398 ? 16.316 -0.252 -9.840 1.00 13.76 1098 ALA B CA 1
ATOM 6275 C C . ALA B 1 398 ? 17.404 0.739 -10.232 1.00 16.80 1098 ALA B C 1
ATOM 6276 O O . ALA B 1 398 ? 18.518 0.719 -9.646 1.00 17.98 1098 ALA B O 1
ATOM 6278 N N . GLY B 1 399 ? 17.085 1.641 -11.165 1.00 13.74 1099 GLY B N 1
ATOM 6279 C CA . GLY B 1 399 ? 18.072 2.645 -11.555 1.00 15.08 1099 GLY B CA 1
ATOM 6280 C C . GLY B 1 399 ? 18.392 3.621 -10.396 1.00 14.11 1099 GLY B C 1
ATOM 6281 O O . GLY B 1 399 ? 19.557 4.033 -10.203 1.00 15.66 1099 GLY B O 1
ATOM 6282 N N . ARG B 1 400 ? 17.363 4.025 -9.645 1.00 12.51 1100 ARG B N 1
ATOM 6283 C CA . ARG B 1 400 ? 17.534 5.007 -8.583 1.00 14.96 1100 ARG B CA 1
ATOM 6284 C C . ARG B 1 400 ? 18.425 4.485 -7.444 1.00 15.03 1100 ARG B C 1
ATOM 6285 O O . ARG B 1 400 ? 19.257 5.219 -6.937 1.00 14.43 1100 ARG B O 1
ATOM 6293 N N . VAL B 1 401 ? 18.282 3.216 -7.057 1.00 15.09 1101 VAL B N 1
ATOM 6294 C CA . VAL B 1 401 ? 19.150 2.652 -6.006 1.00 17.24 1101 VAL B CA 1
ATOM 6295 C C . VAL B 1 401 ? 20.629 2.618 -6.425 1.00 20.44 1101 VAL B C 1
ATOM 6296 O O . VAL B 1 401 ? 21.517 2.856 -5.619 1.00 22.19 1101 VAL B O 1
ATOM 6300 N N . GLU B 1 402 ? 20.871 2.292 -7.700 1.00 19.15 1102 GLU B N 1
ATOM 6301 C CA . GLU B 1 402 ? 22.214 2.299 -8.252 1.00 24.95 1102 GLU B CA 1
ATOM 6302 C C . GLU B 1 402 ? 22.790 3.697 -8.260 1.00 23.04 1102 GLU B C 1
ATOM 6303 O O . GLU B 1 402 ? 23.909 3.905 -7.823 1.00 22.49 1102 GLU B O 1
ATOM 6309 N N . ASP B 1 403 ? 21.998 4.655 -8.721 1.00 23.65 1103 ASP B N 1
ATOM 6310 C CA . ASP B 1 403 ? 22.384 6.086 -8.789 1.00 26.86 1103 ASP B CA 1
ATOM 6311 C C . ASP B 1 403 ? 22.684 6.710 -7.452 1.00 21.48 1103 ASP B C 1
ATOM 6312 O O . ASP B 1 403 ? 23.568 7.560 -7.384 1.00 22.83 1103 ASP B O 1
ATOM 6317 N N . ILE B 1 404 ? 21.923 6.364 -6.407 1.00 19.58 1104 ILE B N 1
ATOM 6318 C CA . ILE B 1 404 ? 22.225 6.950 -5.089 1.00 20.05 1104 ILE B CA 1
ATOM 6319 C C . ILE B 1 404 ? 23.301 6.143 -4.351 1.00 20.71 1104 ILE B C 1
ATOM 6320 O O . ILE B 1 404 ? 23.721 6.527 -3.274 1.00 20.74 1104 ILE B O 1
ATOM 6325 N N . GLY B 1 405 ? 23.745 5.035 -4.920 1.00 18.09 1105 GLY B N 1
ATOM 6326 C CA . GLY B 1 405 ? 24.871 4.264 -4.393 1.00 18.88 1105 GLY B CA 1
ATOM 6327 C C . GLY B 1 405 ? 24.517 3.315 -3.234 1.00 18.56 1105 GLY B C 1
ATOM 6328 O O . GLY B 1 405 ? 25.400 2.879 -2.511 1.00 17.47 1105 GLY B O 1
ATOM 6329 N N . VAL B 1 406 ? 23.242 2.963 -3.066 1.00 15.93 1106 VAL B N 1
ATOM 6330 C CA . VAL B 1 406 ? 22.856 2.054 -1.995 1.00 15.85 1106 VAL B CA 1
ATOM 6331 C C . VAL B 1 406 ? 22.590 0.629 -2.450 1.00 16.26 1106 VAL B C 1
ATOM 6332 O O . VAL B 1 406 ? 22.215 -0.217 -1.659 1.00 17.77 1106 VAL B O 1
ATOM 6336 N N . GLY B 1 407 ? 22.722 0.369 -3.715 1.00 16.07 1107 GLY B N 1
ATOM 6337 C CA . GLY B 1 407 ? 22.461 -0.967 -4.206 1.00 18.99 1107 GLY B CA 1
ATOM 6338 C C . GLY B 1 407 ? 22.855 -1.225 -5.624 1.00 20.85 1107 GLY B C 1
ATOM 6339 O O . GLY B 1 407 ? 23.518 -0.401 -6.244 1.00 21.58 1107 GLY B O 1
ATOM 6340 N N . ILE B 1 408 ? 22.452 -2.392 -6.120 1.00 20.71 1108 ILE B N 1
ATOM 6341 C CA . ILE B 1 408 ? 22.847 -2.878 -7.435 1.00 22.41 1108 ILE B CA 1
ATOM 6342 C C . ILE B 1 408 ? 21.591 -3.252 -8.223 1.00 21.99 1108 ILE B C 1
ATOM 6343 O O . ILE B 1 408 ? 20.696 -3.873 -7.694 1.00 20.53 1108 ILE B O 1
ATOM 6348 N N . ALA B 1 409 ? 21.529 -2.849 -9.490 1.00 20.81 1109 ALA B N 1
ATOM 6349 C CA . ALA B 1 409 ? 20.448 -3.192 -10.394 1.00 21.84 1109 ALA B CA 1
ATOM 6350 C C . ALA B 1 409 ? 20.909 -4.387 -11.205 1.00 23.70 1109 ALA B C 1
ATOM 6351 O O . ALA B 1 409 ? 21.919 -4.320 -11.903 1.00 24.10 1109 ALA B O 1
ATOM 6353 N N . LEU B 1 410 ? 20.205 -5.498 -11.066 1.00 23.75 1110 LEU B N 1
ATOM 6354 C CA . LEU B 1 410 ? 20.472 -6.687 -11.908 1.00 30.79 1110 LEU B CA 1
ATOM 6355 C C . LEU B 1 410 ? 19.740 -6.560 -13.198 1.00 31.16 1110 LEU B C 1
ATOM 6356 O O . LEU B 1 410 ? 18.528 -6.331 -13.201 1.00 32.33 1110 LEU B O 1
ATOM 6361 N N . LYS B 1 411 ? 20.463 -6.702 -14.297 1.00 40.59 1111 LYS B N 1
ATOM 6362 C CA . LYS B 1 411 ? 19.837 -6.738 -15.621 1.00 59.25 1111 LYS B CA 1
ATOM 6363 C C . LYS B 1 411 ? 19.339 -8.177 -15.885 1.00 53.07 1111 LYS B C 1
ATOM 6364 O O . LYS B 1 411 ? 18.180 -8.413 -16.238 1.00 63.72 1111 LYS B O 1
ATOM 6370 N N . LYS B 1 412 ? 20.246 -9.116 -15.668 1.00 46.75 1112 LYS B N 1
ATOM 6371 C CA . LYS B 1 412 ? 20.035 -10.533 -15.849 1.00 48.06 1112 LYS B CA 1
ATOM 6372 C C . LYS B 1 412 ? 20.143 -11.176 -14.457 1.00 45.68 1112 LYS B C 1
ATOM 6373 O O . LYS B 1 412 ? 21.088 -10.871 -13.692 1.00 40.29 1112 LYS B O 1
ATOM 6379 N N . LEU B 1 413 ? 19.194 -12.064 -14.140 1.00 35.37 1113 LEU B N 1
ATOM 6380 C CA . LEU B 1 413 ? 19.241 -12.885 -12.918 1.00 35.66 1113 LEU B CA 1
ATOM 6381 C C . LEU B 1 413 ? 19.748 -14.316 -13.239 1.00 38.84 1113 LEU B C 1
ATOM 6382 O O . LEU B 1 413 ? 19.063 -15.099 -13.889 1.00 42.10 1113 LEU B O 1
ATOM 6387 N N . ASN B 1 414 ? 20.969 -14.633 -12.822 1.00 36.49 1114 ASN B N 1
ATOM 6388 C CA . ASN B 1 414 ? 21.456 -16.005 -12.883 1.00 33.90 1114 ASN B CA 1
ATOM 6389 C C . ASN B 1 414 ? 22.360 -16.209 -11.685 1.00 37.45 1114 ASN B C 1
ATOM 6390 O O . ASN B 1 414 ? 22.706 -15.241 -10.973 1.00 28.57 1114 ASN B O 1
ATOM 6395 N N . ALA B 1 415 ? 22.778 -17.458 -11.486 1.00 33.82 1115 ALA B N 1
ATOM 6396 C CA . ALA B 1 415 ? 23.656 -17.796 -10.380 1.00 35.12 1115 ALA B CA 1
ATOM 6397 C C . ALA B 1 415 ? 24.893 -16.899 -10.237 1.00 37.05 1115 ALA B C 1
ATOM 6398 O O . ALA B 1 415 ? 25.271 -16.546 -9.114 1.00 34.27 1115 ALA B O 1
ATOM 6400 N N . GLN B 1 416 ? 25.476 -16.463 -11.346 1.00 38.11 1116 GLN B N 1
ATOM 6401 C CA . GLN B 1 416 ? 26.700 -15.653 -11.294 1.00 42.03 1116 GLN B CA 1
ATOM 6402 C C . GLN B 1 416 ? 26.416 -14.199 -10.991 1.00 33.69 1116 GLN B C 1
ATOM 6403 O O . GLN B 1 416 ? 27.081 -13.620 -10.135 1.00 33.27 1116 GLN B O 1
ATOM 6409 N N . THR B 1 417 ? 25.454 -13.586 -11.672 1.00 30.14 1117 THR B N 1
ATOM 6410 C CA . THR B 1 417 ? 25.199 -12.162 -11.409 1.00 31.66 1117 THR B CA 1
ATOM 6411 C C . THR B 1 417 ? 24.746 -11.934 -9.971 1.00 29.02 1117 THR B C 1
ATOM 6412 O O . THR B 1 417 ? 25.184 -10.960 -9.326 1.00 28.64 1117 THR B O 1
ATOM 6416 N N . LEU B 1 418 ? 23.916 -12.851 -9.467 1.00 27.59 1118 LEU B N 1
ATOM 6417 C CA . LEU B 1 418 ? 23.397 -12.733 -8.107 1.00 28.20 1118 LEU B CA 1
ATOM 6418 C C . LEU B 1 418 ? 24.469 -12.996 -7.066 1.00 28.10 1118 LEU B C 1
ATOM 6419 O O . LEU B 1 418 ? 24.491 -12.297 -6.068 1.00 29.45 1118 LEU B O 1
ATOM 6424 N N . ALA B 1 419 ? 25.335 -13.987 -7.285 1.00 26.22 1119 ALA B N 1
ATOM 6425 C CA . ALA B 1 419 ? 26.447 -14.243 -6.379 1.00 28.52 1119 ALA B CA 1
ATOM 6426 C C . ALA B 1 419 ? 27.396 -13.030 -6.254 1.00 29.25 1119 ALA B C 1
ATOM 6427 O O . ALA B 1 419 ? 27.747 -12.622 -5.149 1.00 26.46 1119 ALA B O 1
ATOM 6429 N N . ASP B 1 420 ? 27.772 -12.451 -7.383 1.00 29.79 1120 ASP B N 1
ATOM 6430 C CA . ASP B 1 420 ? 28.583 -11.217 -7.384 1.00 32.66 1120 ASP B CA 1
ATOM 6431 C C . ASP B 1 420 ? 27.903 -10.093 -6.614 1.00 30.00 1120 ASP B C 1
ATOM 6432 O O . ASP B 1 420 ? 28.536 -9.412 -5.788 1.00 30.32 1120 ASP B O 1
ATOM 6437 N N . ALA B 1 421 ? 26.616 -9.886 -6.885 1.00 26.50 1121 ALA B N 1
ATOM 6438 C CA . ALA B 1 421 ? 25.850 -8.829 -6.223 1.00 22.96 1121 ALA B CA 1
ATOM 6439 C C . ALA B 1 421 ? 25.729 -9.039 -4.724 1.00 23.50 1121 ALA B C 1
ATOM 6440 O O . ALA B 1 421 ? 25.840 -8.078 -3.939 1.00 22.36 1121 ALA B O 1
ATOM 6442 N N . LEU B 1 422 ? 25.510 -10.287 -4.315 1.00 23.33 1122 LEU B N 1
ATOM 6443 C CA . LEU B 1 422 ? 25.418 -10.623 -2.903 1.00 26.20 1122 LEU B CA 1
ATOM 6444 C C . LEU B 1 422 ? 26.748 -10.371 -2.169 1.00 27.39 1122 LEU B C 1
ATOM 6445 O O . LEU B 1 422 ? 26.718 -9.895 -1.030 1.00 28.29 1122 LEU B O 1
ATOM 6450 N N . LYS B 1 423 ? 27.878 -10.682 -2.829 1.00 28.00 1123 LYS B N 1
ATOM 6451 C CA . LYS B 1 423 ? 29.202 -10.325 -2.314 1.00 32.73 1123 LYS B CA 1
ATOM 6452 C C . LYS B 1 423 ? 29.385 -8.818 -2.134 1.00 29.68 1123 LYS B C 1
ATOM 6453 O O . LYS B 1 423 ? 29.843 -8.376 -1.103 1.00 33.87 1123 LYS B O 1
ATOM 6459 N N . VAL B 1 424 ? 29.000 -8.018 -3.113 1.00 27.48 1124 VAL B N 1
ATOM 6460 C CA . VAL B 1 424 ? 29.179 -6.576 -2.994 1.00 26.92 1124 VAL B CA 1
ATOM 6461 C C . VAL B 1 424 ? 28.255 -6.004 -1.892 1.00 26.46 1124 VAL B C 1
ATOM 6462 O O . VAL B 1 424 ? 28.684 -5.202 -1.026 1.00 26.72 1124 VAL B O 1
ATOM 6466 N N . ALA B 1 425 ? 26.998 -6.459 -1.885 1.00 24.22 1125 ALA B N 1
ATOM 6467 C CA . ALA B 1 425 ? 25.992 -5.942 -0.968 1.00 23.10 1125 ALA B CA 1
ATOM 6468 C C . ALA B 1 425 ? 26.268 -6.292 0.477 1.00 23.81 1125 ALA B C 1
ATOM 6469 O O . ALA B 1 425 ? 25.869 -5.544 1.378 1.00 22.37 1125 ALA B O 1
ATOM 6471 N N . THR B 1 426 ? 26.907 -7.432 0.738 1.00 24.83 1126 THR B N 1
ATOM 6472 C CA . THR B 1 426 ? 27.201 -7.822 2.112 1.00 27.01 1126 THR B CA 1
ATOM 6473 C C . THR B 1 426 ? 28.603 -7.427 2.576 1.00 28.10 1126 THR B C 1
ATOM 6474 O O . THR B 1 426 ? 28.842 -7.482 3.775 1.00 30.73 1126 THR B O 1
ATOM 6478 N N . THR B 1 427 ? 29.499 -6.993 1.677 1.00 28.92 1127 THR B N 1
ATOM 6479 C CA . THR B 1 427 ? 30.870 -6.636 2.088 1.00 32.27 1127 THR B CA 1
ATOM 6480 C C . THR B 1 427 ? 31.403 -5.249 1.707 1.00 30.79 1127 THR B C 1
ATOM 6481 O O . THR B 1 427 ? 32.427 -4.860 2.239 1.00 32.65 1127 THR B O 1
ATOM 6485 N N . ASN B 1 428 ? 30.753 -4.502 0.808 1.00 27.04 1128 ASN B N 1
ATOM 6486 C CA . ASN B 1 428 ? 31.277 -3.225 0.350 1.00 25.51 1128 ASN B CA 1
ATOM 6487 C C . ASN B 1 428 ? 30.978 -2.182 1.425 1.00 26.11 1128 ASN B C 1
ATOM 6488 O O . ASN B 1 428 ? 29.787 -1.877 1.692 1.00 25.67 1128 ASN B O 1
ATOM 6493 N N . LYS B 1 429 ? 32.038 -1.654 2.040 1.00 29.75 1129 LYS B N 1
ATOM 6494 C CA . LYS B 1 429 ? 31.924 -0.646 3.133 1.00 31.41 1129 LYS B CA 1
ATOM 6495 C C . LYS B 1 429 ? 31.276 0.645 2.666 1.00 25.94 1129 LYS B C 1
ATOM 6496 O O . LYS B 1 429 ? 30.476 1.217 3.401 1.00 26.56 1129 LYS B O 1
ATOM 6502 N N . ILE B 1 430 ? 31.680 1.139 1.494 1.00 23.79 1130 ILE B N 1
ATOM 6503 C CA . ILE B 1 430 ? 31.122 2.361 0.959 1.00 26.49 1130 ILE B CA 1
ATOM 6504 C C . ILE B 1 430 ? 29.591 2.261 0.787 1.00 25.18 1130 ILE B C 1
ATOM 6505 O O . ILE B 1 430 ? 28.870 3.193 1.114 1.00 21.09 1130 ILE B O 1
ATOM 6510 N N . MET B 1 431 ? 29.116 1.133 0.286 1.00 22.34 1131 MET B N 1
ATOM 6511 C CA . MET B 1 431 ? 27.714 0.918 0.061 1.00 18.79 1131 MET B CA 1
ATOM 6512 C C . MET B 1 431 ? 26.967 0.816 1.389 1.00 18.13 1131 MET B C 1
ATOM 6513 O O . MET B 1 431 ? 25.930 1.442 1.530 1.00 16.89 1131 MET B O 1
ATOM 6518 N N . LYS B 1 432 ? 27.511 0.103 2.367 1.00 18.49 1132 LYS B N 1
ATOM 6519 C CA . LYS B 1 432 ? 26.894 0.058 3.715 1.00 23.30 1132 LYS B CA 1
ATOM 6520 C C . LYS B 1 432 ? 26.819 1.454 4.389 1.00 20.71 1132 LYS B C 1
ATOM 6521 O O . LYS B 1 432 ? 25.767 1.836 4.916 1.00 18.45 1132 LYS B O 1
ATOM 6527 N N . ASP B 1 433 ? 27.912 2.212 4.337 1.00 21.83 1133 ASP B N 1
ATOM 6528 C CA . ASP B 1 433 ? 27.872 3.629 4.760 1.00 22.78 1133 ASP B CA 1
ATOM 6529 C C . ASP B 1 433 ? 26.808 4.493 4.046 1.00 21.18 1133 ASP B C 1
ATOM 6530 O O . ASP B 1 433 ? 26.067 5.257 4.717 1.00 17.46 1133 ASP B O 1
ATOM 6535 N N . ARG B 1 434 ? 26.748 4.400 2.709 1.00 17.46 1134 ARG B N 1
ATOM 6536 C CA . ARG B 1 434 ? 25.754 5.118 1.986 1.00 19.56 1134 ARG B CA 1
ATOM 6537 C C . ARG B 1 434 ? 24.348 4.668 2.418 1.00 16.07 1134 ARG B C 1
ATOM 6538 O O . ARG B 1 434 ? 23.510 5.526 2.620 1.00 12.96 1134 ARG B O 1
ATOM 6546 N N . ALA B 1 435 ? 24.125 3.353 2.606 1.00 15.18 1135 ALA B N 1
ATOM 6547 C CA . ALA B 1 435 ? 22.817 2.863 3.098 1.00 14.29 1135 ALA B CA 1
ATOM 6548 C C . ALA B 1 435 ? 22.473 3.416 4.491 1.00 15.18 1135 ALA B C 1
ATOM 6549 O O . ALA B 1 435 ? 21.306 3.771 4.742 1.00 13.04 1135 ALA B O 1
ATOM 6551 N N . GLY B 1 436 ? 23.482 3.551 5.355 1.00 15.24 1136 GLY B N 1
ATOM 6552 C CA . GLY B 1 436 ? 23.280 4.146 6.685 1.00 16.12 1136 GLY B CA 1
ATOM 6553 C C . GLY B 1 436 ? 22.866 5.605 6.620 1.00 15.74 1136 GLY B C 1
ATOM 6554 O O . GLY B 1 436 ? 21.959 6.048 7.309 1.00 12.42 1136 GLY B O 1
ATOM 6555 N N . LEU B 1 437 ? 23.533 6.358 5.737 1.00 19.68 1137 LEU B N 1
ATOM 6556 C CA . LEU B 1 437 ? 23.218 7.761 5.572 1.00 16.83 1137 LEU B CA 1
ATOM 6557 C C . LEU B 1 437 ? 21.798 7.909 5.020 1.00 14.30 1137 LEU B C 1
ATOM 6558 O O . LEU B 1 437 ? 21.085 8.791 5.456 1.00 13.55 1137 LEU B O 1
ATOM 6563 N N . ILE B 1 438 ? 21.394 7.082 4.069 1.00 15.48 1138 ILE B N 1
ATOM 6564 C CA . ILE B 1 438 ? 20.010 7.145 3.548 1.00 13.59 1138 ILE B CA 1
ATOM 6565 C C . ILE B 1 438 ? 18.973 6.808 4.638 1.00 11.87 1138 ILE B C 1
ATOM 6566 O O . ILE B 1 438 ? 17.927 7.436 4.719 1.00 12.44 1138 ILE B O 1
ATOM 6571 N N . LYS B 1 439 ? 19.277 5.835 5.476 1.00 12.13 1139 LYS B N 1
ATOM 6572 C CA . LYS B 1 439 ? 18.464 5.518 6.672 1.00 13.45 1139 LYS B CA 1
ATOM 6573 C C . LYS B 1 439 ? 18.286 6.746 7.541 1.00 12.88 1139 LYS B C 1
ATOM 6574 O O . LYS B 1 439 ? 17.165 7.077 7.971 1.00 13.06 1139 LYS B O 1
ATOM 6580 N N . LYS B 1 440 ? 19.382 7.454 7.795 1.00 12.74 1140 LYS B N 1
ATOM 6581 C CA . LYS B 1 440 ? 19.316 8.679 8.592 1.00 12.74 1140 LYS B CA 1
ATOM 6582 C C . LYS B 1 440 ? 18.399 9.707 7.939 1.00 12.00 1140 LYS B C 1
ATOM 6583 O O . LYS B 1 440 ? 17.591 10.318 8.607 1.00 13.27 1140 LYS B O 1
ATOM 6589 N N . LYS B 1 441 ? 18.559 9.952 6.652 1.00 13.44 1141 LYS B N 1
ATOM 6590 C CA . LYS B 1 441 ? 17.717 10.947 5.945 1.00 14.21 1141 LYS B CA 1
ATOM 6591 C C . LYS B 1 441 ? 16.202 10.569 5.972 1.00 14.78 1141 LYS B C 1
ATOM 6592 O O . LYS B 1 441 ? 15.343 11.446 6.289 1.00 17.36 1141 LYS B O 1
ATOM 6598 N N . ILE B 1 442 ? 15.889 9.299 5.710 1.00 13.46 1142 ILE B N 1
ATOM 6599 C CA . ILE B 1 442 ? 14.512 8.778 5.817 1.00 14.10 1142 ILE B CA 1
ATOM 6600 C C . ILE B 1 442 ? 13.919 8.905 7.200 1.00 13.22 1142 ILE B C 1
ATOM 6601 O O . ILE B 1 442 ? 12.767 9.338 7.364 1.00 13.87 1142 ILE B O 1
ATOM 6606 N N . SER B 1 443 ? 14.707 8.602 8.206 1.00 14.98 1143 SER B N 1
ATOM 6607 C CA . SER B 1 443 ? 14.236 8.690 9.588 1.00 15.53 1143 SER B CA 1
ATOM 6608 C C . SER B 1 443 ? 13.899 10.089 10.047 1.00 17.49 1143 SER B C 1
ATOM 6609 O O . SER B 1 443 ? 13.168 10.238 11.007 1.00 19.83 1143 SER B O 1
ATOM 6612 N N . LYS B 1 444 ? 14.525 11.107 9.445 1.00 15.32 1144 LYS B N 1
ATOM 6613 C CA . LYS B 1 444 ? 14.249 12.496 9.752 1.00 19.07 1144 LYS B CA 1
ATOM 6614 C C . LYS B 1 444 ? 13.036 13.068 9.023 1.00 23.09 1144 LYS B C 1
ATOM 6615 O O . LYS B 1 444 ? 12.572 14.138 9.386 1.00 21.00 1144 LYS B O 1
ATOM 6621 N N . GLU B 1 445 ? 12.527 12.373 8.019 1.00 20.27 1145 GLU B N 1
ATOM 6622 C CA . GLU B 1 445 ? 11.287 12.761 7.347 1.00 28.86 1145 GLU B CA 1
ATOM 6623 C C . GLU B 1 445 ? 10.096 12.237 8.175 1.00 23.78 1145 GLU B C 1
ATOM 6624 O O . GLU B 1 445 ? 10.199 11.259 8.893 1.00 33.13 1145 GLU B O 1
ATOM 6630 N N . ASP B 1 446 ? 8.969 12.929 8.090 1.00 31.06 1146 ASP B N 1
ATOM 6631 C CA . ASP B 1 446 ? 7.718 12.425 8.639 1.00 28.07 1146 ASP B CA 1
ATOM 6632 C C . ASP B 1 446 ? 6.722 12.579 7.525 1.00 18.15 1146 ASP B C 1
ATOM 6633 O O . ASP B 1 446 ? 6.100 13.636 7.384 1.00 19.51 1146 ASP B O 1
ATOM 6638 N N . GLY B 1 447 ? 6.619 11.527 6.718 1.00 15.82 1147 GLY B N 1
ATOM 6639 C CA . GLY B 1 447 ? 5.841 11.590 5.523 1.00 14.65 1147 GLY B CA 1
ATOM 6640 C C . GLY B 1 447 ? 4.371 11.873 5.764 1.00 14.03 1147 GLY B C 1
ATOM 6641 O O . GLY B 1 447 ? 3.747 12.620 5.010 1.00 16.72 1147 GLY B O 1
ATOM 6642 N N . ILE B 1 448 ? 3.825 11.305 6.822 1.00 13.97 1148 ILE B N 1
ATOM 6643 C CA . ILE B 1 448 ? 2.420 11.461 7.128 1.00 19.02 1148 ILE B CA 1
ATOM 6644 C C . ILE B 1 448 ? 2.113 12.894 7.492 1.00 20.28 1148 ILE B C 1
ATOM 6645 O O . ILE B 1 448 ? 1.151 13.499 7.004 1.00 18.90 1148 ILE B O 1
ATOM 6650 N N . LYS B 1 449 ? 2.900 13.431 8.408 1.00 19.11 1149 LYS B N 1
ATOM 6651 C CA . LYS B 1 449 ? 2.676 14.799 8.863 1.00 22.62 1149 LYS B CA 1
ATOM 6652 C C . LYS B 1 449 ? 2.889 15.785 7.716 1.00 17.51 1149 LYS B C 1
ATOM 6653 O O . LYS B 1 449 ? 2.139 16.784 7.596 1.00 17.17 1149 LYS B O 1
ATOM 6659 N N . THR B 1 450 ? 3.907 15.534 6.893 1.00 16.29 1150 THR B N 1
ATOM 6660 C CA . THR B 1 450 ? 4.155 16.365 5.721 1.00 18.33 1150 THR B CA 1
ATOM 6661 C C . THR B 1 450 ? 2.971 16.340 4.760 1.00 14.77 1150 THR B C 1
ATOM 6662 O O . THR B 1 450 ? 2.563 17.399 4.270 1.00 13.57 1150 THR B O 1
ATOM 6666 N N . ALA B 1 451 ? 2.419 15.146 4.513 1.00 13.61 1151 ALA B N 1
ATOM 6667 C CA . ALA B 1 451 ? 1.286 14.997 3.616 1.00 14.11 1151 ALA B CA 1
ATOM 6668 C C . ALA B 1 451 ? 0.060 15.692 4.143 1.00 15.81 1151 ALA B C 1
ATOM 6669 O O . ALA B 1 451 ? -0.627 1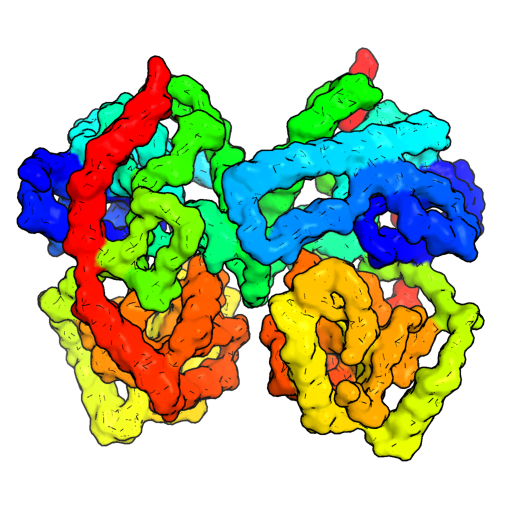6.341 3.395 1.00 16.16 1151 ALA B O 1
ATOM 6671 N N . ILE B 1 452 ? -0.241 15.528 5.420 1.00 15.19 1152 ILE B N 1
ATOM 6672 C CA . ILE B 1 452 ? -1.395 16.190 6.043 1.00 14.56 1152 ILE B CA 1
ATOM 6673 C C . ILE B 1 452 ? -1.254 17.717 5.943 1.00 16.82 1152 ILE B C 1
ATOM 6674 O O . ILE B 1 452 ? -2.235 18.426 5.574 1.00 17.19 1152 ILE B O 1
ATOM 6679 N N . SER B 1 453 ? -0.053 18.256 6.254 1.00 14.77 1153 SER B N 1
ATOM 6680 C CA . SER B 1 453 ? 0.145 19.689 6.114 1.00 18.03 1153 SER B CA 1
ATOM 6681 C C . SER B 1 453 ? -0.069 20.147 4.663 1.00 15.80 1153 SER B C 1
ATOM 6682 O O . SER B 1 453 ? -0.597 21.224 4.433 1.00 16.23 1153 SER B O 1
ATOM 6685 N N . ALA B 1 454 ? 0.419 19.343 3.720 1.00 14.20 1154 ALA B N 1
ATOM 6686 C CA . ALA B 1 454 ? 0.326 19.646 2.290 1.00 14.66 1154 ALA B CA 1
ATOM 6687 C C . ALA B 1 454 ? -1.156 19.657 1.901 1.00 14.30 1154 ALA B C 1
ATOM 6688 O O . ALA B 1 454 ? -1.608 20.542 1.144 1.00 15.30 1154 ALA B O 1
ATOM 6690 N N . ILE B 1 455 ? -1.938 18.728 2.458 1.00 13.36 1155 ILE B N 1
ATOM 6691 C CA . ILE B 1 455 ? -3.372 18.708 2.178 1.00 15.82 1155 ILE B CA 1
ATOM 6692 C C . ILE B 1 455 ? -4.035 20.005 2.614 1.00 15.79 1155 ILE B C 1
ATOM 6693 O O . ILE B 1 455 ? -4.754 20.637 1.835 1.00 16.54 1155 ILE B O 1
ATOM 6698 N N . TYR B 1 456 ? -3.808 20.395 3.851 1.00 15.64 1156 TYR B N 1
ATOM 6699 C CA . TYR B 1 456 ? -4.412 21.615 4.391 1.00 17.32 1156 TYR B CA 1
ATOM 6700 C C . TYR B 1 456 ? -3.913 22.852 3.577 1.00 17.48 1156 TYR B C 1
ATOM 6701 O O . TYR B 1 456 ? -4.695 23.748 3.249 1.00 13.80 1156 TYR B O 1
ATOM 6710 N N . ASN B 1 457 ? -2.615 22.873 3.251 1.00 15.38 1157 ASN B N 1
ATOM 6711 C CA . ASN B 1 457 ? -2.022 24.008 2.515 1.00 19.41 1157 ASN B CA 1
ATOM 6712 C C . ASN B 1 457 ? -2.552 24.129 1.068 1.00 18.59 1157 ASN B C 1
ATOM 6713 O O . ASN B 1 457 ? -2.691 25.234 0.550 1.00 17.68 1157 ASN B O 1
ATOM 6718 N N . GLU B 1 458 ? -2.876 22.990 0.446 1.00 14.83 1158 GLU B N 1
ATOM 6719 C CA . GLU B 1 458 ? -3.356 22.983 -0.946 1.00 14.67 1158 GLU B CA 1
ATOM 6720 C C . GLU B 1 458 ? -4.876 22.847 -1.094 1.00 14.65 1158 GLU B C 1
ATOM 6721 O O . GLU B 1 458 ? -5.388 22.796 -2.203 1.00 13.27 1158 GLU B O 1
ATOM 6727 N N . LEU B 1 459 ? -5.592 22.763 0.005 1.00 14.36 1159 LEU B N 1
ATOM 6728 C CA . LEU B 1 459 ? -7.054 22.451 -0.062 1.00 14.63 1159 LEU B CA 1
ATOM 6729 C C . LEU B 1 459 ? -7.819 23.434 -0.877 1.00 14.67 1159 LEU B C 1
ATOM 6730 O O . LEU B 1 459 ? -8.661 23.041 -1.683 1.00 14.95 1159 LEU B O 1
ATOM 6735 N N . GLU B 1 460 ? -7.607 24.716 -0.655 1.00 14.26 1160 GLU B N 1
ATOM 6736 C CA . GLU B 1 460 ? -8.368 25.744 -1.396 1.00 16.83 1160 GLU B CA 1
ATOM 6737 C C . GLU B 1 460 ? -8.054 25.675 -2.897 1.00 15.21 1160 GLU B C 1
ATOM 6738 O O . GLU B 1 460 ? -8.952 25.817 -3.726 1.00 13.98 1160 GLU B O 1
ATOM 6744 N N . TYR B 1 461 ? -6.779 25.468 -3.226 1.00 14.04 1161 TYR B N 1
ATOM 6745 C CA . TYR B 1 461 ? -6.335 25.272 -4.625 1.00 14.88 1161 TYR B CA 1
ATOM 6746 C C . TYR B 1 461 ? -7.004 24.003 -5.177 1.00 12.96 1161 TYR B C 1
ATOM 6747 O O . TYR B 1 461 ? -7.581 24.002 -6.260 1.00 12.36 1161 TYR B O 1
ATOM 6756 N N . ALA B 1 462 ? -6.993 22.928 -4.415 1.00 12.76 1162 ALA B N 1
ATOM 6757 C CA . ALA B 1 462 ? -7.669 21.687 -4.878 1.00 13.04 1162 ALA B CA 1
ATOM 6758 C C . ALA B 1 462 ? -9.158 21.889 -5.190 1.00 12.55 1162 ALA B C 1
ATOM 6759 O O . ALA B 1 462 ? -9.680 21.306 -6.152 1.00 11.97 1162 ALA B O 1
ATOM 6761 N N . ARG B 1 463 ? -9.833 22.662 -4.355 1.00 13.06 1163 ARG B N 1
ATOM 6762 C CA . ARG B 1 463 ? -11.248 23.021 -4.626 1.00 15.44 1163 ARG B CA 1
ATOM 6763 C C . ARG B 1 463 ? -11.368 23.808 -5.959 1.00 14.93 1163 ARG B C 1
ATOM 6764 O O . ARG B 1 463 ? -12.246 23.539 -6.791 1.00 14.52 1163 ARG B O 1
ATOM 6772 N N . SER B 1 464 ? -10.480 24.773 -6.129 1.00 13.04 1164 SER B N 1
ATOM 6773 C CA . SER B 1 464 ? -10.490 25.634 -7.275 1.00 14.46 1164 SER B CA 1
ATOM 6774 C C . SER B 1 464 ? -10.248 24.873 -8.581 1.00 13.51 1164 SER B C 1
ATOM 6775 O O . SER B 1 464 ? -10.874 25.183 -9.607 1.00 13.31 1164 SER B O 1
ATOM 6778 N N . VAL B 1 465 ? -9.381 23.847 -8.545 1.00 11.34 1165 VAL B N 1
ATOM 6779 C CA . VAL B 1 465 ? -9.107 23.054 -9.715 1.00 11.13 1165 VAL B CA 1
ATOM 6780 C C . VAL B 1 465 ? -10.334 22.250 -10.125 1.00 11.18 1165 VAL B C 1
ATOM 6781 O O . VAL B 1 465 ? -10.706 22.235 -11.328 1.00 11.11 1165 VAL B O 1
ATOM 6785 N N . THR B 1 466 ? -11.010 21.639 -9.154 1.00 10.91 1166 THR B N 1
ATOM 6786 C CA . THR B 1 466 ? -12.228 20.942 -9.482 1.00 11.33 1166 THR B CA 1
ATOM 6787 C C . THR B 1 466 ? -13.230 21.871 -10.138 1.00 13.57 1166 THR B C 1
ATOM 6788 O O . THR B 1 466 ? -13.767 21.520 -11.203 1.00 13.11 1166 THR B O 1
ATOM 6792 N N . LEU B 1 467 ? -13.470 23.034 -9.517 1.00 12.65 1167 LEU B N 1
ATOM 6793 C CA . LEU B 1 467 ? -14.485 23.972 -10.029 1.00 15.00 1167 LEU B CA 1
ATOM 6794 C C . LEU B 1 467 ? -14.200 24.503 -11.438 1.00 15.35 1167 LEU B C 1
ATOM 6795 O O . LEU B 1 467 ? -15.114 24.802 -12.153 1.00 14.80 1167 LEU B O 1
ATOM 6800 N N . SER B 1 468 ? -12.925 24.602 -11.838 1.00 15.70 1168 SER B N 1
ATOM 6801 C CA . SER B 1 468 ? -12.582 24.984 -13.223 1.00 16.92 1168 SER B CA 1
ATOM 6802 C C . SER B 1 468 ? -13.049 23.970 -14.261 1.00 15.72 1168 SER B C 1
ATOM 6803 O O . SER B 1 468 ? -13.240 24.334 -15.387 1.00 17.40 1168 SER B O 1
ATOM 6806 N N . ARG B 1 469 ? -13.205 22.698 -13.887 1.00 13.90 1169 ARG B N 1
ATOM 6807 C CA . ARG B 1 469 ? -13.763 21.679 -14.761 1.00 16.41 1169 ARG B CA 1
ATOM 6808 C C . ARG B 1 469 ? -15.293 21.686 -14.771 1.00 17.81 1169 ARG B C 1
ATOM 6809 O O . ARG B 1 469 ? -15.900 21.219 -15.718 1.00 15.56 1169 ARG B O 1
ATOM 6817 N N . VAL B 1 470 ? -15.890 22.190 -13.712 1.00 19.06 1170 VAL B N 1
ATOM 6818 C CA . VAL B 1 470 ? -17.316 22.199 -13.536 1.00 22.61 1170 VAL B CA 1
ATOM 6819 C C . VAL B 1 470 ? -17.945 23.204 -14.501 1.00 24.52 1170 VAL B C 1
ATOM 6820 O O . VAL B 1 470 ? -17.476 24.353 -14.633 1.00 23.74 1170 VAL B O 1
ATOM 6824 N N . LYS B 1 471 ? -19.024 22.768 -15.133 1.00 29.69 1171 LYS B N 1
ATOM 6825 C CA . LYS B 1 471 ? -19.929 23.632 -15.901 1.00 37.31 1171 LYS B CA 1
ATOM 6826 C C . LYS B 1 471 ? -20.434 24.825 -15.088 1.00 32.66 1171 LYS B C 1
ATOM 6827 O O . LYS B 1 471 ? -21.048 24.669 -14.034 1.00 31.12 1171 LYS B O 1
ATOM 6833 N N . THR B 1 472 ? -20.154 26.029 -15.571 1.00 30.21 1172 THR B N 1
ATOM 6834 C CA . THR B 1 472 ? -20.792 27.205 -15.041 1.00 37.88 1172 THR B CA 1
ATOM 6835 C C . THR B 1 472 ? -22.323 27.169 -15.338 1.00 34.34 1172 THR B C 1
ATOM 6836 O O . THR B 1 472 ? -22.709 27.085 -16.475 1.00 39.85 1172 THR B O 1
ATOM 6840 N N . PRO B 1 473 ? -23.188 27.230 -14.308 1.00 36.15 1173 PRO B N 1
ATOM 6841 C CA . PRO B 1 473 ? -24.633 27.327 -14.564 1.00 43.40 1173 PRO B CA 1
ATOM 6842 C C . PRO B 1 473 ? -25.017 28.522 -15.433 1.00 42.01 1173 PRO B C 1
ATOM 6843 O O . PRO B 1 473 ? -25.814 28.339 -16.337 1.00 40.52 1173 PRO B O 1
#

Organism: Saccharomyces cerevisiae (strain ATCC 204508 / S288c) (NCBI:txid559292)

GO terms:
  GO:0016906 sterol 3-beta-glucosyltransferase activity (F, IDA)
  GO:0032120 ascospore-type prospore membrane formation (P, IGI)
  GO:0005737 cytoplasm (C, HDA)
  GO:0016125 sterol metabolic process (P, IMP)
  GO:0016020 membrane (C, EXP)
  GO:0016906 sterol 3-beta-glucosyltransferase activity (F, EXP)

Foldseek 3Di:
DDEFEEEEEEEEDPVGVLLVLLLQLVVVVVVYAYEYEYAPVCQVVSVVSVHHYDYAFLHCVQLVQLVQPPDDDDVVSVVVSVVSVLVRLLRLQVRVLVVCVVVVGQEYEYACVSVRQLLSCLLSLHFYEYEDAFDAAQWLPAAALFPHDPDDDGSVNRNVNNVVVVVVVCVVCQVVNQVCSVPPSVHHRDDCVLSVVNLHQYEHQADCLLVPDDPPRDPSDYDQYHSDRDPLVPDDDDPVVVVLLVVCVVVVFAEEEEEAAADADPDQVQLVVQVQLLCVLQVHAYEYAAHYYNHNDHGDDDDHDPSYHHDHDDDLLNVLLSGAAYEYAQDRVVLSSNLLNLFQYEHEHDGGNSSVRQVSCVVLLQYHYDPDRGNVVSNVRSVCRNDPPSNSVSSVVSNVSSVPGDRSVRVVVSCVVCRVSSSVSSVSSHD/DFEEEEEEEEDPVGVQLVLLLQVLVVVVVYAYEYEYAPVCCCVSVVSPHHYHHAALHCVQLCQLVQDDPPDDPVSVVVSVVSVLVRLVRLQVRVLVVCVVVVGQEYEYACVSVNQLLSCLLSLHFYEYEEAFDAAQWLPAAGLFPHDPDDDGSVNRNVNNVVVVQVVCVVCQVVVQVCSVPPSVHHRDGCVLSVVNLHQYENQADCLLVPDDPPRDPSHYDQYHSHNDPQVVFDDDPVVVVLLVVQVVVVAAEEEEEAAADADCDQLQLVVQVQLLCVLLVHAYEYADHYYNHNDDDLDDPHDPSYHSDHDDPLLNVLLSGQAYEYAQDSVVLSSNLLSLFQYEHEHDGGNSVVRQVSCVVLLQYHYDPDRGNVVSNVRSNCRRDPPVNSVSSVVSNVSSVPGDRSVRVVVSCVVCRVSSSVSSVSSHDDD

Solvent-accessible surface area: 36847 Å² total; per-residue (Å²): 119,127,54,29,73,1,0,0,0,0,9,10,70,114,36,30,0,47,16,6,0,3,0,0,62,14,0,71,163,92,49,7,93,4,7,0,0,0,2,54,125,33,120,116,45,0,77,87,33,62,6,103,16,25,102,3,31,0,17,37,73,76,32,103,36,33,68,59,78,26,165,30,120,23,65,102,0,12,124,67,6,48,76,76,69,137,40,14,1,65,36,0,3,69,48,0,31,89,3,1,53,124,74,108,9,50,2,0,0,0,2,4,23,0,17,0,0,2,4,0,0,10,26,38,93,21,0,2,0,16,0,9,13,19,0,18,13,62,0,38,44,17,14,1,0,103,50,43,23,47,66,150,74,30,3,3,37,12,13,42,8,0,23,80,24,21,41,46,56,19,89,52,10,24,46,28,0,18,137,7,6,59,145,54,14,68,37,47,126,11,69,40,147,67,2,83,42,55,54,3,0,3,2,2,5,0,0,45,18,1,2,51,76,16,165,48,30,46,136,61,14,81,20,6,0,14,10,46,12,79,43,123,82,123,50,180,35,56,61,112,0,88,112,14,17,62,54,0,104,103,104,67,66,79,0,0,6,0,3,0,33,101,22,56,21,120,70,8,99,106,34,1,80,22,5,27,101,0,1,107,80,3,99,6,10,1,0,5,23,9,21,0,27,99,143,60,46,178,79,76,79,44,136,38,44,185,20,13,35,38,31,48,116,12,25,43,35,32,0,1,82,57,10,36,0,0,0,0,30,0,11,13,41,26,0,0,19,0,3,77,16,16,7,4,0,0,0,2,8,13,106,24,15,26,44,10,1,4,28,21,0,64,77,39,15,0,6,33,8,12,53,78,36,64,14,117,44,0,3,90,4,0,94,58,0,6,86,57,136,125,22,62,96,116,2,33,85,12,102,126,99,5,83,160,51,71,5,36,136,62,0,14,47,7,1,56,121,15,9,150,66,1,90,60,13,1,83,88,13,53,193,115,63,75,0,0,0,0,0,10,13,70,120,42,33,0,51,18,6,0,6,0,0,68,14,0,70,178,94,48,17,97,2,5,0,0,0,2,39,127,30,88,117,47,0,91,88,28,59,4,76,20,24,86,2,30,1,14,40,90,81,35,79,44,39,52,27,67,104,100,52,5,72,90,154,61,27,159,112,10,47,59,86,65,126,40,18,1,49,41,0,2,79,49,0,36,90,4,1,55,124,60,113,7,50,0,1,0,0,2,4,26,0,17,0,0,2,2,0,0,10,24,38,103,23,1,3,0,14,0,9,20,20,0,19,12,60,1,55,45,17,14,1,0,87,50,45,20,38,70,148,47,50,26,10,65,13,11,39,7,0,24,80,24,20,39,44,58,20,96,55,13,24,58,28,1,16,113,5,6,73,127,40,14,66,36,32,131,10,70,34,171,108,3,105,41,50,28,2,1,3,3,2,5,0,0,42,23,0,2,54,76,23,182,42,26,44,142,56,12,71,19,5,0,16,8,53,19,82,51,120,108,100,44,183,38,56,64,111,0,78,118,14,10,70,41,0,129,97,102,66,65,93,2,0,7,0,2,1,35,109,27,48,27,125,70,4,127,109,21,2,90,19,5,31,110,0,0,77,106,16,80,4,9,2,0,4,22,4,24,0,8,104,165,88,47,133,77,55,67,78,142,50,45,176,20,12,34,47,28,43,123,12,33,45,31,44,0,1,81,62,9,46,0,0,0,0,31,0,11,10,46,25,0,0,20,0,3,70,17,2,3,0,0,0,0,13,7,47,96,10,16,25,48,8,1,4,24,33,0,80,67,33,13,0,6,38,22,10,41,88,39,44,18,126,46,1,3,68,3,0,83,57,4,17,95,59,170,113,22,90,105,120,2,27,88,9,90,126,94,6,77,164,51,78,5,32,142,63,0,15,58,3,1,90,108,11,10,125,66,0,84,60,10,1,98,91,33,27,150,124,175

InterPro domains:
  IPR001849 Pleckstrin homology domain [PF00169] (239-333)
  IPR001849 Pleckstrin homology domain [PS50003] (238-336)
  IPR001849 Pleckstrin homology domain [SM00233] (239-338)
  IPR002213 UDP-glucuronosyl/UDP-glucosyltransferase [cd03784] (744-1155)
  IPR004182 GRAM domain [PF02893] (570-680)
  IPR004182 GRAM domain [SM00568] (187-294)
  IPR004182 GRAM domain [SM00568] (570-636)
  IPR004276 Glycosyltransferase family 28, N-terminal domain [PF03033] (744-879)
  IPR010610 Erythromycin biosynthesis protein CIII-like, C-terminal domain [PF06722] (1038-1135)
  IPR011993 PH-like domain superfamily [G3DSA:2.30.29.30] (230-346)
  IPR011993 PH-like domain superfamily [G3DSA:2.30.29.30] (567-677)
  IPR048065 Autophagy-related protein 26, PH-GRAM domain 2 [cd13216] (581-673)
  IPR048066 Autophagy-related protein 26, PH-GRAM domain 1 [cd13215] (219-335)
  IPR050426 Glycosyltransferase 28 [PTHR48050] (591-1176)

Secondary structure (DSSP, 8-state):
----EEEEE--SSHHHHHHHHHHHHHHHHTT-EEEEEE-GGGHHHHHHTT-EEEE----THHHHHHHHH--S-HHHHHHHHHHHHHHHHHHHHHHHHHHHHHH--SEEEE-GGG--HHHHHHHHT--EEEEESS--S--SSS--TTS--SS---HHHHHHHHHHHHHHHHHHHHHHHHHHHHHTS------HHHH-GGGS-EEE-S-TTTSPPPTT--TTEEE--------STT----HHHHHHHHHHHHTT-EEEEEE--SEE-S-HHHHHHHHHHHHHHTTEEEEEE--EESS------S---TTEEE-----HHHHGGGSSEEEE---HHHHHHHHHTT--EEE---STHHHHHHHHHHHTTSEEE-SS-SHHHHHHHHHHHHH-HHHHHHHHHHHHHHHH--HHHHHHHHHHHHHHHHHHHHHHH--/--EEEEE--SSHHHHHHHHHHHHHHHHTT-EEEEEE-GGGHHHHHHTT-EEEE----THHHHHHHH-SS--SHHHHHHHHHHHHHHHHHHHHHHHHHHHHH--SEEEE-GGG--HHHHHHHHT--EEEEESS--S--SSS--TT---SS---HHHHHHHHHHHHHHHHHHHHHHHHHHIIIII------HHHH-GGGS-EEE-S-TTTSPPPTTS-TTEEE--------GGG----HHHHHHHHHHHHTT--EEEEE--SEE-S-HHHHHHHHHHHHHHHT-EEEEE--EESSSS--S-----TTEEE-----HHHHGGGSSEEEE---HHHHHHHHHTT--EEE---STHHHHHHHHHHHTTSEEE-SS-SHHHHHHHHHHHHH-HHHHHHHHHHHHHHHH--HHHHHHHHHHHHHHHHHHHHHHHSPP-

B-factor: mean 30.23, std 19.31, range [4.0, 140.6]

Nearest PDB structures (foldseek):
  5gl5-assembly1_B  TM=1.002E+00  e=5.417E-84  Saccharomyces cerevisiae S288C
  5gl5-assembly1_A  TM=9.932E-01  e=4.059E-80  Saccharomyces cerevisiae S288C
  5xvm-assembly1_A 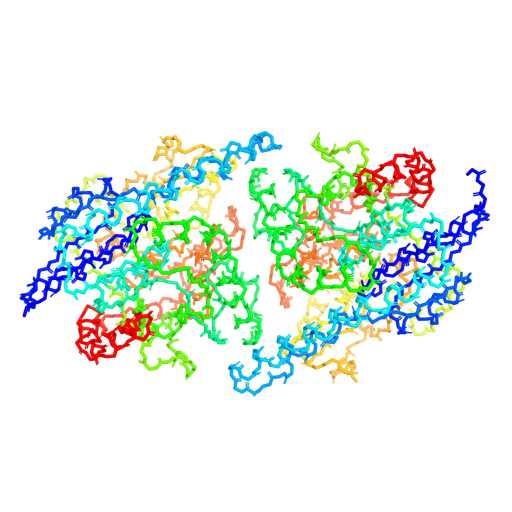 TM=9.953E-01  e=1.882E-73  Saccharomyces cerevisiae S288C
  5xvm-assembly2_B  TM=9.958E-01  e=3.943E-70  Saccharomyces cerevisiae S288C
  4rih-assembly1_B  TM=7.288E-01  e=2.717E-18  Streptomyces cyanogenus

Radius of gyration: 29.19 Å; Cα contacts (8 Å, |Δi|>4): 1585; chains: 2; bounding box: 77×56×85 Å

Sequence (862 aa):
NKSYKFGLLTIGSRGDVQPYIALGKGLIKEGHQVVIITHSEFRDFVESHGIQFEEIAGNPVELMSLMVENESMNVKMLREASSKFRGWIDALLQTSWEVCNRRKFDILIESPSAMVGIHITEALQIPYFRAFTMPWTRTRAYPHAFIVPDQKRGGNYNYLTHVLFENVFWKGISGQVNKWRVETLGLGKTNLFLLQQNNVPFLYNVSPTIFPPSIDFSEWVRVTGYWFLDDKSTFKPPAELQEFISEARSKGKKLVYIGFGSIVVSNAKEMTEALVEAVMEADVYCILNKGWSERLGKKTEVDLPRNILNIGNVPHDWLFPQVDAAVHHGGSSGTTGASLRAGLPTVIKPFFGDQFFYAGRVEDIGVGIALKKLNAQTLADALKVATTNKIMKDRAGLIKKKISKEDGIKTAISAIYNELEYARSVTLSRVKSYKFGLLTIGSRGDVQPYIALGKGLIKEGHQVVIITHSEFRDFVESHGIQFEEIAGNPVELMSLMVENESMNVKMLREASSKFRGWIDALLQTSWEVCNRRKFDILIESPSAMVGIHITEALQIPYFRAFTMPWTRTRAYPHAFIVPDQKRGGNYNYLTHVLFENVFWKGISGQVNKWRVETLGLGKTNLFLLQQNNVPFLYNVSPTIFPPSIDFSEWVRVTGYWFLDDKSTFKPPAELQEFISEARSKGKKLVYIGFGSIVVSNAKEMTEALVEAVMEADVYCILNKGWSERLGDKAAKDLPRNILNIGNVPHDWLFPQVDAAVHHGGSSGTTGASLRAGLPTVIKPFFGDQFFYAGRVEDIGVGIALKKLNAQTLADALKVATTNKIMKDRAGLIKKKISKEDGIKTAISAIYNELEYARSVTLSRVKTP